Protein AF-0000000066253167 (afdb_homodimer)

Secondary structure (DSSP, 8-state):
-PPP---EEEE--B-GGGSS-B-HHHHHHHHHHHHHHT-SEEEE---EEESTT-SSS-SEEEEEEE-GGGTHHHHHHHHHHHHHHTT-EEEEEE--SEEE-SSGGG-HHHHHHHHHGGGSTTGGGB-B-TTTTTTSEEEEEESSGGGGGG-EEETTEEEETTEEEEPPTT---S-HHHHHTTSSEEEEEGGG---SB-EETTEEEEEEB-TTSHHHHHHHTHHHHHHHHTT--SEEEETTGGGSS-HHHHHHHHHHHH-TT-EEEE-----TT----TTSSSSEE-SHHHHHHHHHHTS-GGGHHHHHHHHHHTT--GGGHHHHHHHHHHHIIIIITHHHHHHHHHHHHHHHT---TTHHHHHHHHHTT--SS---SGGGTTHHHHHHHHHHHH-GGGHHHHHHHHHHHHT-HHHHHHHHHHHHHHHIIIIIIIIHHH--S-GGG-STT--TTS-S--HHHHHHHHHHHHHH-TT-EEES--TT-SB-HHHHHHHHGGGG-HHHHHHHHHHHHHHS--SSHHHHHHHHHHHHHH--TT----HHHHHHHHHHHHHHHHHHTSS--SSS--HHHHHHHHHHHHHHHHSHHHHHHHHHHHHHHHHHHHHHHHHHHHHHHSSSEEEEETTTTS----BSTTGGGS---HHHHHHHHHH--SHHHHHHHHHHHHHHH-HHHHHT--EEEE--BSTTGGGEEEEEETTTEEEEEE--HHHHHHH--TT-EEEEEEEEEEETTT--EEEEEEEHHHHTSS-SEEEEEE---/-PPP---EEEE--B-GGGSS-B-HHHHHHHHHHHHHHT-SEEEE---EEESTT-SSS-SEEEEEEE-GGGTHHHHHHHHHHHHHHTT-EEEEEE--SEEE-SSGGG-HHHHHHHHHGGGSTTGGGB-B-TTTTTTSEEEEEESSGGGGGG-EEETTEEEETTEEEEPPTT---S-HHHHHTTSSEEEEEGGG---SB-EETTEEEEEEB-TTSHHHHHHHTHHHHHHHHTT--SEEEETTGGGSS-HHHHHHHHHHHH-TT-EEEE-----TT----TTSSSSEE-SHHHHHHHHHHTS-GGGHHHHHHHHHHTT--GGGHHHHHHHHHHHIIIIITHHHHHHHHHHHHHHHT---TTHHHHHHHHHTT--SS---SGGGTTHHHHHHHHHHHH-GGGHHHHHHHHHHHHT-HHHHHHHHHHHHHHHIIIIIIIIHHH--S-GGG-STT--TTS-S--HHHHHHHHHHHHHH-TT-EEES--TT-SB-HHHHHHHHGGGG-HHHHHHHHHHHHHHS--SSHHHHHHHHHHHHHH--TT----HHHHHHHHHHHHHHHHHHTSS--SSS--HHHHHHHHHHHHHHHHSHHHHHHHHHHHHHHHHHHHHHHHHHHHHHHSSSEEEEETTTTS----BSTTGGG----HHHHHHHHHH--SHHHHHHHHHHHHHHH-HHHHHT--EEEE--BSTTGGGEEEEEETTTEEEEEE--HHHHHHH--TT-EEEEEEEEEEETTT--EEEEEEEHHHHTSS-SEEEEEE---

InterPro domains:
  IPR006047 Glycosyl hydrolase family 13, catalytic domain [PF00128] (31-243)
  IPR006047 Glycosyl hydrolase family 13, catalytic domain [SM00642] (20-654)
  IPR012767 Maltooligosyl trehalose synthase [TIGR02401] (6-762)
  IPR012767 Maltooligosyl trehalose synthase [cd11336] (7-674)
  IPR013797 Maltooligosyl trehalose synthase, domain 4 [G3DSA:1.10.10.470] (502-600)
  IPR017853 Glycoside hydrolase superfamily [SSF51445] (14-680)

Organism: Mycobacterium tuberculosis (strain CDC 1551 / Oshkosh) (NCBI:txid83331)

Radius of gyration: 35.27 Å; Cα contacts (8 Å, |Δi|>4): 3144; chains: 2; bounding box: 84×98×86 Å

Nearest PDB structures (foldseek):
  6lcv-assembly1_A  TM=9.498E-01  e=4.208E-72  Arthrobacter ramosus
  6lcu-assembly1_A  TM=9.447E-01  e=3.663E-72  Arthrobacter ramosus
  1iv8-assembly1_A  TM=8.849E-01  e=4.637E-50  Sulfolobus acidocaldarius
  3hje-assembly1_A  TM=8.834E-01  e=5.087E-50  Sulfurisphaera tokodaii str. 7
  4e2o-assembly1_A  TM=6.402E-01  e=1.863E-11  Geobacillus thermoleovorans CCB_US3_UF5

pLDDT: mean 96.47, std 3.71, range [43.94, 98.88]

Structure (mmCIF, N/CA/C/O backbone):
data_AF-0000000066253167-model_v1
#
loop_
_entity.id
_entity.type
_entity.pdbx_description
1 polymer 'Putative maltooligosyl trehalose synthase'
#
loop_
_atom_site.group_PDB
_atom_site.id
_atom_site.type_symbol
_atom_site.label_atom_id
_atom_site.label_alt_id
_atom_site.label_comp_id
_atom_site.label_asym_id
_atom_site.label_entity_id
_atom_site.label_seq_id
_atom_site.pdbx_PDB_ins_code
_atom_site.Cartn_x
_atom_site.Cartn_y
_atom_site.Cartn_z
_atom_site.occupancy
_atom_site.B_iso_or_equiv
_atom_site.auth_seq_id
_atom_site.auth_comp_id
_atom_site.auth_asym_id
_atom_site.auth_atom_id
_atom_site.pdbx_PDB_model_num
ATOM 1 N N . MET A 1 1 ? -8.562 6.344 37.656 1 53.38 1 MET A N 1
ATOM 2 C CA . MET A 1 1 ? -8.727 5.699 36.375 1 53.38 1 MET A CA 1
ATOM 3 C C . MET A 1 1 ? -8.836 6.734 35.25 1 53.38 1 MET A C 1
ATOM 5 O O . MET A 1 1 ? -9.398 7.816 35.469 1 53.38 1 MET A O 1
ATOM 9 N N . ALA A 1 2 ? -8.047 6.668 34.219 1 69.88 2 ALA A N 1
ATOM 10 C CA . ALA A 1 2 ? -8.047 7.609 33.094 1 69.88 2 ALA A CA 1
ATOM 11 C C . ALA A 1 2 ? -9.438 7.762 32.5 1 69.88 2 ALA A C 1
ATOM 13 O O . ALA A 1 2 ? -10.195 6.789 32.406 1 69.88 2 ALA A O 1
ATOM 14 N N . PHE A 1 3 ? -9.891 9 32.344 1 84 3 PHE A N 1
ATOM 15 C CA . PHE A 1 3 ? -11.148 9.289 31.688 1 84 3 PHE A CA 1
ATOM 16 C C . PHE A 1 3 ? -11.078 8.93 30.203 1 84 3 PHE A C 1
ATOM 18 O O . PHE A 1 3 ? -10.047 9.125 29.562 1 84 3 PHE A O 1
ATOM 25 N N . PRO A 1 4 ? -12.094 8.25 29.734 1 90.12 4 PRO A N 1
ATOM 26 C CA . PRO A 1 4 ? -12.109 8.039 28.297 1 90.12 4 PRO A CA 1
ATOM 27 C C . PRO A 1 4 ? -12.07 9.344 27.5 1 90.12 4 PRO A C 1
ATOM 29 O O . PRO A 1 4 ? -12.742 10.312 27.859 1 90.12 4 PRO A O 1
ATOM 32 N N . VAL A 1 5 ? -11.289 9.422 26.547 1 97.44 5 VAL A N 1
ATOM 33 C CA . VAL A 1 5 ? -11.188 10.617 25.703 1 97.44 5 VAL A CA 1
ATOM 34 C C . VAL A 1 5 ? -12.336 10.648 24.703 1 97.44 5 VAL A C 1
ATOM 36 O O . VAL A 1 5 ? -12.305 9.953 23.688 1 97.44 5 VAL A O 1
ATOM 39 N N . ILE A 1 6 ? -13.266 11.539 24.906 1 97.88 6 ILE A N 1
ATOM 40 C CA . ILE A 1 6 ? -14.5 11.594 24.125 1 97.88 6 ILE A CA 1
ATOM 41 C C . ILE A 1 6 ? -14.422 12.734 23.109 1 97.88 6 ILE A C 1
ATOM 43 O O . ILE A 1 6 ? -14.961 12.633 22.016 1 97.88 6 ILE A O 1
ATOM 47 N N . SER A 1 7 ? -13.828 13.766 23.469 1 98.44 7 SER A N 1
ATOM 48 C CA . SER A 1 7 ? -13.594 14.953 22.656 1 98.44 7 SER A CA 1
ATOM 49 C C . SER A 1 7 ? -12.461 15.805 23.219 1 98.44 7 SER A C 1
ATOM 51 O O . SER A 1 7 ? -12.094 15.656 24.391 1 98.44 7 SER A O 1
ATOM 53 N N . THR A 1 8 ? -11.883 16.594 22.375 1 98.62 8 THR A N 1
ATOM 54 C CA . THR A 1 8 ? -10.82 17.484 22.844 1 98.62 8 THR A CA 1
ATOM 55 C C . THR A 1 8 ? -11.07 18.922 22.406 1 98.62 8 THR A C 1
ATOM 57 O O . THR A 1 8 ? -11.766 19.156 21.406 1 98.62 8 THR A O 1
ATOM 60 N N . TYR A 1 9 ? -10.68 19.844 23.172 1 98.75 9 TYR A N 1
ATOM 61 C CA . TYR A 1 9 ? -10.586 21.25 22.844 1 98.75 9 TYR A CA 1
ATOM 62 C C . TYR A 1 9 ? -9.141 21.734 22.922 1 98.75 9 TYR A C 1
ATOM 64 O O . TYR A 1 9 ? -8.531 21.719 24 1 98.75 9 TYR A O 1
ATOM 72 N N . ARG A 1 10 ? -8.641 22.172 21.844 1 98.38 10 ARG A N 1
ATOM 73 C CA . ARG A 1 10 ? -7.223 22.469 21.734 1 98.38 10 ARG A CA 1
ATOM 74 C C . ARG A 1 10 ? -6.961 23.953 21.969 1 98.38 10 ARG A C 1
ATOM 76 O O . ARG A 1 10 ? -7.586 24.812 21.328 1 98.38 10 ARG A O 1
ATOM 83 N N . VAL A 1 11 ? -6.078 24.234 22.844 1 97.62 11 VAL A N 1
ATOM 84 C CA . VAL A 1 11 ? -5.676 25.609 23.109 1 97.62 11 VAL A CA 1
ATOM 85 C C . VAL A 1 11 ? -4.184 25.781 22.844 1 97.62 11 VAL A C 1
ATOM 87 O O . VAL A 1 11 ? -3.42 24.812 22.922 1 97.62 11 VAL A O 1
ATOM 90 N N . GLN A 1 12 ? -3.814 26.984 22.438 1 96.06 12 GLN A N 1
ATOM 91 C CA . GLN A 1 12 ? -2.41 27.328 22.266 1 96.06 12 GLN A CA 1
ATOM 92 C C . GLN A 1 12 ? -1.854 28.047 23.5 1 96.06 12 GLN A C 1
ATOM 94 O O . GLN A 1 12 ? -2.189 29.203 23.766 1 96.06 12 GLN A O 1
ATOM 99 N N . MET A 1 13 ? -0.988 27.328 24.156 1 96.44 13 MET A N 1
ATOM 100 C CA . MET A 1 13 ? -0.378 27.859 25.375 1 96.44 13 MET A CA 1
ATOM 101 C C . MET A 1 13 ? 0.737 28.844 25.047 1 96.44 13 MET A C 1
ATOM 103 O O . MET A 1 13 ? 1.515 28.609 24.109 1 96.44 13 MET A O 1
ATOM 107 N N . ARG A 1 14 ? 0.781 29.938 25.781 1 93.06 14 ARG A N 1
ATOM 108 C CA . ARG A 1 14 ? 1.821 30.922 25.547 1 93.06 14 ARG A CA 1
ATOM 109 C C . ARG A 1 14 ? 2.025 31.812 26.766 1 93.06 14 ARG A C 1
ATOM 111 O O . ARG A 1 14 ? 1.071 32.094 27.484 1 93.06 14 ARG A O 1
ATOM 118 N N . GLY A 1 15 ? 3.248 32.156 26.953 1 90.56 15 GLY A N 1
ATOM 119 C CA . GLY A 1 15 ? 3.578 33.031 28.062 1 90.56 15 GLY A CA 1
ATOM 120 C C . GLY A 1 15 ? 3.23 34.5 27.812 1 90.56 15 GLY A C 1
ATOM 121 O O . GLY A 1 15 ? 2.984 34.875 26.656 1 90.56 15 GLY A O 1
ATOM 122 N N . ARG A 1 16 ? 3.215 35.281 28.766 1 84.56 16 ARG A N 1
ATOM 123 C CA . ARG A 1 16 ? 2.814 36.688 28.672 1 84.56 16 ARG A CA 1
ATOM 124 C C . ARG A 1 16 ? 3.891 37.531 27.984 1 84.56 16 ARG A C 1
ATOM 126 O O . ARG A 1 16 ? 3.605 38.594 27.453 1 84.56 16 ARG A O 1
ATOM 133 N N . SER A 1 17 ? 4.988 37 27.938 1 80.19 17 SER A N 1
ATOM 134 C CA . SER A 1 17 ? 6.117 37.75 27.391 1 80.19 17 SER A CA 1
ATOM 135 C C . SER A 1 17 ? 5.934 38.031 25.891 1 80.19 17 SER A C 1
ATOM 137 O O . SER A 1 17 ? 6.574 38.906 25.344 1 80.19 17 SER A O 1
ATOM 139 N N . ASN A 1 18 ? 5.051 37.344 25.266 1 76.56 18 ASN A N 1
ATOM 140 C CA . ASN A 1 18 ? 4.852 37.5 23.828 1 76.56 18 ASN A CA 1
ATOM 141 C C . ASN A 1 18 ? 3.73 38.469 23.516 1 76.56 18 ASN A C 1
ATOM 143 O O . ASN A 1 18 ? 3.309 38.625 22.375 1 76.56 18 ASN A O 1
ATOM 147 N N . GLY A 1 19 ? 3.367 39.219 24.484 1 73.12 19 GLY A N 1
ATOM 148 C CA . GLY A 1 19 ? 2.316 40.219 24.281 1 73.12 19 GLY A CA 1
ATOM 149 C C . GLY A 1 19 ? 0.961 39.75 24.781 1 73.12 19 GLY A C 1
ATOM 150 O O . GLY A 1 19 ? 0.273 40.469 25.5 1 73.12 19 GLY A O 1
ATOM 151 N N . PHE A 1 20 ? 0.583 38.562 24.328 1 83.38 20 PHE A N 1
ATOM 152 C CA . PHE A 1 20 ? -0.647 37.969 24.828 1 83.38 20 PHE A CA 1
ATOM 153 C C . PHE A 1 20 ? -0.377 36.594 25.406 1 83.38 20 PHE A C 1
ATOM 155 O O . PHE A 1 20 ? 0.164 35.719 24.734 1 83.38 20 PHE A O 1
ATOM 162 N N . GLY A 1 21 ? -0.725 36.5 26.656 1 89.31 21 GLY A N 1
ATOM 163 C CA . GLY A 1 21 ? -0.45 35.25 27.328 1 89.31 21 GLY A CA 1
ATOM 164 C C . GLY A 1 21 ? -1.684 34.375 27.5 1 89.31 21 GLY A C 1
ATOM 165 O O . GLY A 1 21 ? -2.791 34.906 27.672 1 89.31 21 GLY A O 1
ATOM 166 N N . PHE A 1 22 ? -1.564 33.062 27.359 1 95.69 22 PHE A N 1
ATOM 167 C CA . PHE A 1 22 ? -2.531 32.031 27.734 1 95.69 22 PHE A CA 1
ATOM 168 C C . PHE A 1 22 ? -1.857 30.906 28.516 1 95.69 22 PHE A C 1
ATOM 170 O O . PHE A 1 22 ? -1.403 29.922 27.938 1 95.69 22 PHE A O 1
ATOM 177 N N . THR A 1 23 ? -1.85 31.031 29.844 1 96.69 23 THR A N 1
ATOM 178 C CA . THR A 1 23 ? -1.108 30.156 30.75 1 96.69 23 THR A CA 1
ATOM 179 C C . THR A 1 23 ? -2.027 29.094 31.344 1 96.69 23 THR A C 1
ATOM 181 O O . THR A 1 23 ? -3.191 28.984 30.969 1 96.69 23 THR A O 1
ATOM 184 N N . PHE A 1 24 ? -1.501 28.312 32.281 1 98.25 24 PHE A N 1
ATOM 185 C CA . PHE A 1 24 ? -2.291 27.297 33 1 98.25 24 PHE A CA 1
ATOM 186 C C . PHE A 1 24 ? -3.432 27.938 33.781 1 98.25 24 PHE A C 1
ATOM 188 O O . PHE A 1 24 ? -4.527 27.375 33.844 1 98.25 24 PHE A O 1
ATOM 195 N N . ALA A 1 25 ? -3.146 29.094 34.312 1 97.38 25 ALA A N 1
ATOM 196 C CA . ALA A 1 25 ? -4.188 29.812 35.031 1 97.38 25 ALA A CA 1
ATOM 197 C C . ALA A 1 25 ? -5.332 30.219 34.125 1 97.38 25 ALA A C 1
ATOM 199 O O . ALA A 1 25 ? -6.5 30.141 34.5 1 97.38 25 ALA A O 1
ATOM 200 N N . ASP A 1 26 ? -4.973 30.719 32.969 1 97.38 26 ASP A N 1
ATOM 201 C CA . ASP A 1 26 ? -5.992 31.078 32 1 97.38 26 ASP A CA 1
ATOM 202 C C . ASP A 1 26 ? -6.801 29.844 31.578 1 97.38 26 ASP A C 1
ATOM 204 O O . ASP A 1 26 ? -8.023 29.922 31.406 1 97.38 26 ASP A O 1
ATOM 208 N N . ALA A 1 27 ? -6.121 28.766 31.359 1 98.44 27 ALA A N 1
ATOM 209 C CA . ALA A 1 27 ? -6.785 27.5 31.016 1 98.44 27 ALA A CA 1
ATOM 210 C C . ALA A 1 27 ? -7.738 27.062 32.125 1 98.44 27 ALA A C 1
ATOM 212 O O . ALA A 1 27 ? -8.828 26.562 31.844 1 98.44 27 ALA A O 1
ATOM 213 N N . GLU A 1 28 ? -7.25 27.172 33.344 1 98.31 28 GLU A N 1
ATOM 214 C CA . GLU A 1 28 ? -8.094 26.844 34.469 1 98.31 28 GLU A CA 1
ATOM 215 C C . GLU A 1 28 ? -9.383 27.656 34.469 1 98.31 28 GLU A C 1
ATOM 217 O O . GLU A 1 28 ? -10.461 27.125 34.719 1 98.31 28 GLU A O 1
ATOM 222 N N . ASN A 1 29 ? -9.227 28.906 34.156 1 97.62 29 ASN A N 1
ATOM 223 C CA . ASN A 1 29 ? -10.367 29.812 34.125 1 97.62 29 ASN A CA 1
ATOM 224 C C . ASN A 1 29 ? -11.32 29.5 32.969 1 97.62 29 ASN A C 1
ATOM 226 O O . ASN A 1 29 ? -12.453 29.984 32.969 1 97.62 29 ASN A O 1
ATOM 230 N N . LEU A 1 30 ? -10.875 28.75 32.062 1 98.12 30 LEU A N 1
ATOM 231 C CA . LEU A 1 30 ? -11.672 28.406 30.906 1 98.12 30 LEU A CA 1
ATOM 232 C C . LEU A 1 30 ? -12.461 27.125 31.141 1 98.12 30 LEU A C 1
ATOM 234 O O . LEU A 1 30 ? -13.398 26.812 30.406 1 98.12 30 LEU A O 1
ATOM 238 N N . LEU A 1 31 ? -12.188 26.359 32.219 1 98.62 31 LEU A N 1
ATOM 239 C CA . LEU A 1 31 ? -12.711 25.016 32.406 1 98.62 31 LEU A CA 1
ATOM 240 C C . LEU A 1 31 ? -14.227 25.031 32.562 1 98.62 31 LEU A C 1
ATOM 242 O O . LEU A 1 31 ? -14.906 24.109 32.094 1 98.62 31 LEU A O 1
ATOM 246 N N . ASP A 1 32 ? -14.742 26 33.25 1 98.19 32 ASP A N 1
ATOM 247 C CA . ASP A 1 32 ? -16.188 26.062 33.406 1 98.19 32 ASP A CA 1
ATOM 248 C C . ASP A 1 32 ? -16.891 26.219 32.062 1 98.19 32 ASP A C 1
ATOM 250 O O . ASP A 1 32 ? -17.875 25.531 31.781 1 98.19 32 ASP A O 1
ATOM 254 N N . TYR A 1 33 ? -16.406 27.109 31.219 1 98.25 33 TYR A N 1
ATOM 255 C CA . TYR A 1 33 ? -16.938 27.312 29.875 1 98.25 33 TYR A CA 1
ATOM 256 C C . TYR A 1 33 ? -16.859 26.016 29.062 1 98.25 33 TYR A C 1
ATOM 258 O O . TYR A 1 33 ? -17.828 25.641 28.391 1 98.25 33 TYR A O 1
ATOM 266 N N . LEU A 1 34 ? -15.695 25.312 29.125 1 98.62 34 LEU A N 1
ATOM 267 C CA . LEU A 1 34 ? -15.492 24.078 28.359 1 98.62 34 LEU A CA 1
ATOM 268 C C . LEU A 1 34 ? -16.391 22.969 28.875 1 98.62 34 LEU A C 1
ATOM 270 O O . LEU A 1 34 ? -16.891 22.156 28.094 1 98.62 34 LEU A O 1
ATOM 274 N N . ASP A 1 35 ? -16.5 22.922 30.172 1 98.19 35 ASP A N 1
ATOM 275 C CA . ASP A 1 35 ? -17.438 21.953 30.766 1 98.19 35 ASP A CA 1
ATOM 276 C C . ASP A 1 35 ? -18.859 22.188 30.266 1 98.19 35 ASP A C 1
ATOM 278 O O . ASP A 1 35 ? -19.547 21.234 29.875 1 98.19 35 ASP A O 1
ATOM 282 N N . ASP A 1 36 ? -19.234 23.5 30.266 1 97.88 36 ASP A N 1
ATOM 283 C CA . ASP A 1 36 ? -20.562 23.859 29.781 1 97.88 36 ASP A CA 1
ATOM 284 C C . ASP A 1 36 ? -20.719 23.5 28.297 1 97.88 36 ASP A C 1
ATOM 286 O O . ASP A 1 36 ? -21.812 23.125 27.859 1 97.88 36 ASP A O 1
ATOM 290 N N . LEU A 1 37 ? -19.719 23.625 27.547 1 98.19 37 LEU A N 1
ATOM 291 C CA . LEU A 1 37 ? -19.703 23.328 26.125 1 98.19 37 LEU A CA 1
ATOM 292 C C . LEU A 1 37 ? -19.828 21.828 25.875 1 98.19 37 LEU A C 1
ATOM 294 O O . LEU A 1 37 ? -20.359 21.406 24.844 1 98.19 37 LEU A O 1
ATOM 298 N N . GLY A 1 38 ? -19.344 21 26.734 1 97.94 38 GLY A N 1
ATOM 299 C CA . GLY A 1 38 ? -19.438 19.547 26.641 1 97.94 38 GLY A CA 1
ATOM 300 C C . GLY A 1 38 ? -18.109 18.891 26.344 1 97.94 38 GLY A C 1
ATOM 301 O O . GLY A 1 38 ? -18.062 17.703 25.984 1 97.94 38 GLY A O 1
ATOM 302 N N . VAL A 1 39 ? -17.031 19.531 26.578 1 98.38 39 VAL A N 1
ATOM 303 C CA . VAL A 1 39 ? -15.695 19.031 26.266 1 98.38 39 VAL A CA 1
ATOM 304 C C . VAL A 1 39 ? -15.258 18.047 27.359 1 98.38 39 VAL A C 1
ATOM 306 O O . VAL A 1 39 ? -15.508 18.266 28.547 1 98.38 39 VAL A O 1
ATOM 309 N N . SER A 1 40 ? -14.664 16.922 26.906 1 98.31 40 SER A N 1
ATOM 310 C CA . SER A 1 40 ? -14.195 15.938 27.875 1 98.31 40 SER A CA 1
ATOM 311 C C . SER A 1 40 ? -12.75 16.188 28.266 1 98.31 40 SER A C 1
ATOM 313 O O . SER A 1 40 ? -12.359 15.961 29.422 1 98.31 40 SER A O 1
ATOM 315 N N . HIS A 1 41 ? -11.969 16.609 27.266 1 98.62 41 HIS A N 1
ATOM 316 C CA . HIS A 1 41 ? -10.539 16.75 27.531 1 98.62 41 HIS A CA 1
ATOM 317 C C . HIS A 1 41 ? -10.008 18.078 26.984 1 98.62 41 HIS A C 1
ATOM 319 O O . HIS A 1 41 ? -10.289 18.438 25.844 1 98.62 41 HIS A O 1
ATOM 325 N N . LEU A 1 42 ? -9.289 18.781 27.812 1 98.69 42 LEU A N 1
ATOM 326 C CA . LEU A 1 42 ? -8.531 19.938 27.359 1 98.69 42 LEU A CA 1
ATOM 327 C C . LEU A 1 42 ? -7.203 19.516 26.734 1 98.69 42 LEU A C 1
ATOM 329 O O . LEU A 1 42 ? -6.414 18.812 27.375 1 98.69 42 LEU A O 1
ATOM 333 N N . TYR A 1 43 ? -7.012 19.875 25.484 1 98.56 43 TYR A N 1
ATOM 334 C CA . TYR A 1 43 ? -5.816 19.547 24.719 1 98.56 43 TYR A CA 1
ATOM 335 C C . TYR A 1 43 ? -4.852 20.719 24.688 1 98.56 43 TYR A C 1
ATOM 337 O O . TYR A 1 43 ? -5.156 21.766 24.094 1 98.56 43 TYR A O 1
ATOM 345 N N . LEU A 1 44 ? -3.697 20.547 25.281 1 98.62 44 LEU A N 1
ATOM 346 C CA . LEU A 1 44 ? -2.713 21.609 25.406 1 98.62 44 LEU A CA 1
ATOM 347 C C . LEU A 1 44 ? -1.628 21.484 24.344 1 98.62 44 LEU A C 1
ATOM 349 O O . LEU A 1 44 ? -1.118 20.391 24.094 1 98.62 44 LEU A O 1
ATOM 353 N N . SER A 1 45 ? -1.326 22.641 23.672 1 97.94 45 SER A N 1
ATOM 354 C CA . SER A 1 45 ? -0.087 22.656 22.906 1 97.94 45 SER A CA 1
ATOM 355 C C . SER A 1 45 ? 1.117 22.344 23.781 1 97.94 45 SER A C 1
ATOM 357 O O . SER A 1 45 ? 0.977 22.172 25 1 97.94 45 SER A O 1
ATOM 359 N N . PRO A 1 46 ? 2.326 22.234 23.234 1 98.06 46 PRO A N 1
ATOM 360 C CA . PRO A 1 46 ? 3.451 21.828 24.078 1 98.06 46 PRO A CA 1
ATOM 361 C C . PRO A 1 46 ? 3.633 22.719 25.297 1 98.06 46 PRO A C 1
ATOM 363 O O . PRO A 1 46 ? 3.494 23.938 25.188 1 98.06 46 PRO A O 1
ATOM 366 N N . ILE A 1 47 ? 3.939 22.094 26.453 1 98.38 47 ILE A N 1
ATOM 367 C CA . ILE A 1 47 ? 3.947 22.844 27.688 1 98.38 47 ILE A CA 1
ATOM 368 C C . ILE A 1 47 ? 5.32 22.734 28.359 1 98.38 47 ILE A C 1
ATOM 370 O O . ILE A 1 47 ? 5.527 23.25 29.453 1 98.38 47 ILE A O 1
ATOM 374 N N . LEU A 1 48 ? 6.207 22.047 27.703 1 98.5 48 LEU A N 1
ATOM 375 C CA . LEU A 1 48 ? 7.578 22.031 28.203 1 98.5 48 LEU A CA 1
ATOM 376 C C . LEU A 1 48 ? 8.266 23.359 27.953 1 98.5 48 LEU A C 1
ATOM 378 O O . LEU A 1 48 ? 7.789 24.172 27.141 1 98.5 48 LEU A O 1
ATOM 382 N N . THR A 1 49 ? 9.375 23.625 28.688 1 97.5 49 THR A N 1
ATOM 383 C CA . THR A 1 49 ? 10.047 24.906 28.562 1 97.5 49 THR A CA 1
ATOM 384 C C . THR A 1 49 ? 10.555 25.125 27.141 1 97.5 49 THR A C 1
ATOM 386 O O . THR A 1 49 ? 11.359 24.328 26.641 1 97.5 49 THR A O 1
ATOM 389 N N . ALA A 1 50 ? 10.047 26.172 26.516 1 97 50 ALA A N 1
ATOM 390 C CA . ALA A 1 50 ? 10.445 26.531 25.156 1 97 50 ALA A CA 1
ATOM 391 C C . ALA A 1 50 ? 11.258 27.828 25.141 1 97 50 ALA A C 1
ATOM 393 O O . ALA A 1 50 ? 11.641 28.328 26.203 1 97 50 ALA A O 1
ATOM 394 N N . VAL A 1 51 ? 11.633 28.234 23.953 1 95.12 51 VAL A N 1
ATOM 395 C CA . VAL A 1 51 ? 12.367 29.484 23.812 1 95.12 51 VAL A CA 1
ATOM 396 C C . VAL A 1 51 ? 11.578 30.625 24.453 1 95.12 51 VAL A C 1
ATOM 398 O O . VAL A 1 51 ? 10.352 30.672 24.344 1 95.12 51 VAL A O 1
ATOM 401 N N . GLY A 1 52 ? 12.328 31.453 25.094 1 90.75 52 GLY A N 1
ATOM 402 C CA . GLY A 1 52 ? 11.664 32.594 25.688 1 90.75 52 GLY A CA 1
ATOM 403 C C . GLY A 1 52 ? 10.828 33.375 24.688 1 90.75 52 GLY A C 1
ATOM 404 O O . GLY A 1 52 ? 11.305 33.719 23.594 1 90.75 52 GLY A O 1
ATOM 405 N N . GLY A 1 53 ? 9.555 33.594 25 1 87.5 53 GLY A N 1
ATOM 406 C CA . GLY A 1 53 ? 8.672 34.344 24.109 1 87.5 53 GLY A CA 1
ATOM 407 C C . GLY A 1 53 ? 8.039 33.469 23.031 1 87.5 53 GLY A C 1
ATOM 408 O O . GLY A 1 53 ? 7.336 34 22.156 1 87.5 53 GLY A O 1
ATOM 409 N N . SER A 1 54 ? 8.328 32.219 23.125 1 91.06 54 SER A N 1
ATOM 410 C CA . SER A 1 54 ? 7.734 31.328 22.125 1 91.06 54 SER A CA 1
ATOM 411 C C . SER A 1 54 ? 6.215 31.469 22.094 1 91.06 54 SER A C 1
ATOM 413 O O . SER A 1 54 ? 5.57 31.531 23.141 1 91.06 54 SER A O 1
ATOM 415 N N . THR A 1 55 ? 5.648 31.5 20.922 1 88.38 55 THR A N 1
ATOM 416 C CA . THR A 1 55 ? 4.207 31.656 20.766 1 88.38 55 THR A CA 1
ATOM 417 C C . THR A 1 55 ? 3.537 30.297 20.594 1 88.38 55 THR A C 1
ATOM 419 O O . THR A 1 55 ? 2.307 30.203 20.562 1 88.38 55 THR A O 1
ATOM 422 N N . HIS A 1 56 ? 4.238 29.25 20.547 1 88.81 56 HIS A N 1
ATOM 423 C CA . HIS A 1 56 ? 3.643 27.984 20.156 1 88.81 56 HIS A CA 1
ATOM 424 C C . HIS A 1 56 ? 4.207 26.828 20.984 1 88.81 56 HIS A C 1
ATOM 426 O O . HIS A 1 56 ? 3.566 25.797 21.125 1 88.81 56 HIS A O 1
ATOM 432 N N . GLY A 1 57 ? 5.359 27 21.516 1 93.38 57 GLY A N 1
ATOM 433 C CA . GLY A 1 57 ? 5.895 26.031 22.453 1 93.38 57 GLY A CA 1
ATOM 434 C C . GLY A 1 57 ? 6.562 24.844 21.766 1 93.38 57 GLY A C 1
ATOM 435 O O . GLY A 1 57 ? 7.094 23.953 22.438 1 93.38 57 GLY A O 1
ATOM 436 N N . TYR A 1 58 ? 6.668 24.719 20.422 1 95.94 58 TYR A N 1
ATOM 437 C CA . TYR A 1 58 ? 7.234 23.578 19.703 1 95.94 58 TYR A CA 1
ATOM 438 C C . TYR A 1 58 ? 8.758 23.656 19.672 1 95.94 58 TYR A C 1
ATOM 440 O O . TYR A 1 58 ? 9.43 22.672 19.344 1 95.94 58 TYR A O 1
ATOM 448 N N . ASP A 1 59 ? 9.336 24.781 20.016 1 97.12 59 ASP A N 1
ATOM 449 C CA . ASP A 1 59 ? 10.781 24.984 20.078 1 97.12 59 ASP A CA 1
ATOM 450 C C . ASP A 1 59 ? 11.289 24.781 21.516 1 97.12 59 ASP A C 1
ATOM 452 O O . ASP A 1 59 ? 11.961 25.656 22.062 1 97.12 59 ASP A O 1
ATOM 456 N N . VAL A 1 60 ? 11.102 23.641 21.984 1 98.25 60 VAL A N 1
ATOM 457 C CA . VAL A 1 60 ? 11.438 23.266 23.344 1 98.25 60 VAL A CA 1
ATOM 458 C C . VAL A 1 60 ? 12.938 23.438 23.578 1 98.25 60 VAL A C 1
ATOM 460 O O . VAL A 1 60 ? 13.75 23.031 22.75 1 98.25 60 VAL A O 1
ATOM 463 N N . THR A 1 61 ? 13.328 24.031 24.719 1 98.19 61 THR A N 1
ATOM 464 C CA . THR A 1 61 ? 14.734 24.219 25.047 1 98.19 61 THR A CA 1
ATOM 465 C C . THR A 1 61 ? 15.125 23.375 26.25 1 98.19 61 THR A C 1
ATOM 467 O O . THR A 1 61 ? 16.297 23.047 26.438 1 98.19 61 THR A O 1
ATOM 470 N N . ASP A 1 62 ? 14.18 23.031 27.078 1 98.06 62 ASP A N 1
ATOM 471 C CA . ASP A 1 62 ? 14.375 22.156 28.234 1 98.06 62 ASP A CA 1
ATOM 472 C C . ASP A 1 62 ? 13.234 21.141 28.359 1 98.06 62 ASP A C 1
ATOM 474 O O . ASP A 1 62 ? 12.195 21.438 28.953 1 98.06 62 ASP A O 1
ATOM 478 N N . PRO A 1 63 ? 13.453 19.953 27.922 1 97.69 63 PRO A N 1
ATOM 479 C CA . PRO A 1 63 ? 12.383 18.953 27.938 1 97.69 63 PRO A CA 1
ATOM 480 C C . PRO A 1 63 ? 12.141 18.359 29.312 1 97.69 63 PRO A C 1
ATOM 482 O O . PRO A 1 63 ? 11.258 17.516 29.484 1 97.69 63 PRO A O 1
ATOM 485 N N . THR A 1 64 ? 12.805 18.812 30.328 1 97.44 64 THR A N 1
ATOM 486 C CA . THR A 1 64 ? 12.719 18.188 31.641 1 97.44 64 THR A CA 1
ATOM 487 C C . THR A 1 64 ? 11.844 19.031 32.562 1 97.44 64 THR A C 1
ATOM 489 O O . THR A 1 64 ? 11.641 18.672 33.719 1 97.44 64 THR A O 1
ATOM 492 N N . THR A 1 65 ? 11.367 20.141 32.062 1 98 65 THR A N 1
ATOM 493 C CA . THR A 1 65 ? 10.57 21 32.938 1 98 65 THR A CA 1
ATOM 494 C C . THR A 1 65 ? 9.312 21.484 32.25 1 98 65 THR A C 1
ATOM 496 O O . THR A 1 65 ? 9.312 21.672 31.016 1 98 65 THR A O 1
ATOM 499 N N . VAL A 1 66 ? 8.289 21.688 33.031 1 98.38 66 VAL A N 1
ATOM 500 C CA . VAL A 1 66 ? 7.113 22.406 32.562 1 98.38 66 VAL A CA 1
ATOM 501 C C . VAL A 1 66 ? 7.402 23.906 32.531 1 98.38 66 VAL A C 1
ATOM 503 O O . VAL A 1 66 ? 7.977 24.453 33.469 1 98.38 66 VAL A O 1
ATOM 506 N N . SER A 1 67 ? 7.07 24.578 31.516 1 97.25 67 SER A N 1
ATOM 507 C CA . SER A 1 67 ? 7.438 25.984 31.297 1 97.25 67 SER A CA 1
ATOM 508 C C . SER A 1 67 ? 7.039 26.844 32.469 1 97.25 67 SER A C 1
ATOM 510 O O . SER A 1 67 ? 5.859 26.922 32.812 1 97.25 67 SER A O 1
ATOM 512 N N . PRO A 1 68 ? 7.977 27.531 33.031 1 95.38 68 PRO A N 1
ATOM 513 C CA . PRO A 1 68 ? 7.637 28.453 34.094 1 95.38 68 PRO A CA 1
ATOM 514 C C . PRO A 1 68 ? 6.73 29.594 33.656 1 95.38 68 PRO A C 1
ATOM 516 O O . PRO A 1 68 ? 5.891 30.078 34.406 1 95.38 68 PRO A O 1
ATOM 519 N N . GLU A 1 69 ? 6.93 29.984 32.406 1 93.56 69 GLU A N 1
ATOM 520 C CA . GLU A 1 69 ? 6.121 31.078 31.875 1 93.56 69 GLU A CA 1
ATOM 521 C C . GLU A 1 69 ? 4.645 30.703 31.844 1 93.56 69 GLU A C 1
ATOM 523 O O . GLU A 1 69 ? 3.775 31.578 31.828 1 93.56 69 GLU A O 1
ATOM 528 N N . LEU A 1 70 ? 4.355 29.422 31.875 1 96.94 70 LEU A N 1
ATOM 529 C CA . LEU A 1 70 ? 2.977 28.953 31.812 1 96.94 70 LEU A CA 1
ATOM 530 C C . LEU A 1 70 ? 2.428 28.688 33.219 1 96.94 70 LEU A C 1
ATOM 532 O O . LEU A 1 70 ? 1.228 28.469 33.375 1 96.94 70 LEU A O 1
ATOM 536 N N . GLY A 1 71 ? 3.246 28.656 34.219 1 96.56 71 GLY A N 1
ATOM 537 C CA . GLY A 1 71 ? 2.854 28.359 35.594 1 96.56 71 GLY A CA 1
ATOM 538 C C . GLY A 1 71 ? 3.59 27.172 36.188 1 96.56 71 GLY A C 1
ATOM 539 O O . GLY A 1 71 ? 3.35 26.797 37.312 1 96.56 71 GLY A O 1
ATOM 540 N N . GLY A 1 72 ? 4.48 26.547 35.406 1 97.56 72 GLY A N 1
ATOM 541 C CA . GLY A 1 72 ? 5.344 25.484 35.906 1 97.56 72 GLY A CA 1
ATOM 542 C C . GLY A 1 72 ? 4.578 24.234 36.281 1 97.56 72 GLY A C 1
ATOM 543 O O . GLY A 1 72 ? 3.395 24.094 35.969 1 97.56 72 GLY A O 1
ATOM 544 N N . SER A 1 73 ? 5.301 23.375 37 1 98.19 73 SER A N 1
ATOM 545 C CA . SER A 1 73 ? 4.746 22.094 37.406 1 98.19 73 SER A CA 1
ATOM 546 C C . SER A 1 73 ? 3.543 22.281 38.344 1 98.19 73 SER A C 1
ATOM 548 O O . SER A 1 73 ? 2.57 21.531 38.25 1 98.19 73 SER A O 1
ATOM 550 N N . ASP A 1 74 ? 3.604 23.234 39.188 1 98.06 74 ASP A N 1
ATOM 551 C CA . ASP A 1 74 ? 2.5 23.516 40.094 1 98.06 74 ASP A CA 1
ATOM 552 C C . ASP A 1 74 ? 1.252 23.953 39.344 1 98.06 74 ASP A C 1
ATOM 554 O O . ASP A 1 74 ? 0.136 23.562 39.688 1 98.06 74 ASP A O 1
ATOM 558 N N . GLY A 1 75 ? 1.546 24.828 38.406 1 98.31 75 GLY A N 1
ATOM 559 C CA . GLY A 1 75 ? 0.428 25.266 37.594 1 98.31 75 GLY A CA 1
ATOM 560 C C . GLY A 1 75 ? -0.254 24.125 36.844 1 98.31 75 GLY A C 1
ATOM 561 O O . GLY A 1 75 ? -1.483 24.078 36.781 1 98.31 75 GLY A O 1
ATOM 562 N N . LEU A 1 76 ? 0.502 23.219 36.281 1 98.75 76 LEU A N 1
ATOM 563 C CA . LEU A 1 76 ? -0.044 22.047 35.594 1 98.75 76 LEU A CA 1
ATOM 564 C C . LEU A 1 76 ? -0.853 21.188 36.562 1 98.75 76 LEU A C 1
ATOM 566 O O . LEU A 1 76 ? -1.94 20.719 36.219 1 98.75 76 LEU A O 1
ATOM 570 N N . ALA A 1 77 ? -0.278 20.938 37.719 1 98.56 77 ALA A N 1
ATOM 571 C CA . ALA A 1 77 ? -0.962 20.125 38.719 1 98.56 77 ALA A CA 1
ATOM 572 C C . ALA A 1 77 ? -2.301 20.75 39.125 1 98.56 77 ALA A C 1
ATOM 574 O O . ALA A 1 77 ? -3.299 20.047 39.281 1 98.56 77 ALA A O 1
ATOM 575 N N . ARG A 1 78 ? -2.287 22.078 39.281 1 98.5 78 ARG A N 1
ATOM 576 C CA . ARG A 1 78 ? -3.516 22.781 39.625 1 98.5 78 ARG A CA 1
ATOM 577 C C . ARG A 1 78 ? -4.555 22.672 38.531 1 98.5 78 ARG A C 1
ATOM 579 O O . ARG A 1 78 ? -5.73 22.422 38.781 1 98.5 78 ARG A O 1
ATOM 586 N N . LEU A 1 79 ? -4.086 22.875 37.344 1 98.75 79 LEU A N 1
ATOM 587 C CA . LEU A 1 79 ? -4.988 22.734 36.219 1 98.75 79 LEU A CA 1
ATOM 588 C C . LEU A 1 79 ? -5.566 21.328 36.125 1 98.75 79 LEU A C 1
ATOM 590 O O . LEU A 1 79 ? -6.766 21.156 35.906 1 98.75 79 LEU A O 1
ATOM 594 N N . SER A 1 80 ? -4.699 20.328 36.25 1 98.56 80 SER A N 1
ATOM 595 C CA . SER A 1 80 ? -5.133 18.938 36.219 1 98.56 80 SER A CA 1
ATOM 596 C C . SER A 1 80 ? -6.176 18.641 37.281 1 98.56 80 SER A C 1
ATOM 598 O O . SER A 1 80 ? -7.203 18.016 37 1 98.56 80 SER A O 1
ATOM 600 N N . ALA A 1 81 ? -5.906 19.094 38.469 1 98.31 81 ALA A N 1
ATOM 601 C CA . ALA A 1 81 ? -6.836 18.875 39.562 1 98.31 81 ALA A CA 1
ATOM 602 C C . ALA A 1 81 ? -8.172 19.547 39.312 1 98.31 81 ALA A C 1
ATOM 604 O O . ALA A 1 81 ? -9.234 18.984 39.562 1 98.31 81 ALA A O 1
ATOM 605 N N . ALA A 1 82 ? -8.07 20.766 38.844 1 98.56 82 ALA A N 1
ATOM 606 C CA . ALA A 1 82 ? -9.281 21.516 38.562 1 98.56 82 ALA A CA 1
ATOM 607 C C . ALA A 1 82 ? -10.094 20.828 37.469 1 98.56 82 ALA A C 1
ATOM 609 O O . ALA A 1 82 ? -11.32 20.766 37.531 1 98.56 82 ALA A O 1
ATOM 610 N N . ALA A 1 83 ? -9.453 20.375 36.438 1 98.44 83 ALA A N 1
ATOM 611 C CA . ALA A 1 83 ? -10.125 19.641 35.375 1 98.44 83 ALA A CA 1
ATOM 612 C C . ALA A 1 83 ? -10.781 18.375 35.875 1 98.44 83 ALA A C 1
ATOM 614 O O . ALA A 1 83 ? -11.945 18.109 35.625 1 98.44 83 ALA A O 1
ATOM 615 N N . ARG A 1 84 ? -10.062 17.625 36.656 1 97.31 84 ARG A N 1
ATOM 616 C CA . ARG A 1 84 ? -10.547 16.359 37.156 1 97.31 84 ARG A CA 1
ATOM 617 C C . ARG A 1 84 ? -11.758 16.562 38.062 1 97.31 84 ARG A C 1
ATOM 619 O O . ARG A 1 84 ? -12.672 15.734 38.094 1 97.31 84 ARG A O 1
ATOM 626 N N . SER A 1 85 ? -11.68 17.609 38.781 1 97 85 SER A N 1
ATOM 627 C CA . SER A 1 85 ? -12.805 17.922 39.656 1 97 85 SER A CA 1
ATOM 628 C C . SER A 1 85 ? -14.086 18.125 38.875 1 97 85 SER A C 1
ATOM 630 O O . SER A 1 85 ? -15.188 18 39.406 1 97 85 SER A O 1
ATOM 632 N N . ARG A 1 86 ? -13.938 18.422 37.625 1 96.06 86 ARG A N 1
ATOM 633 C CA . ARG A 1 86 ? -15.078 18.641 36.75 1 96.06 86 ARG A CA 1
ATOM 634 C C . ARG A 1 86 ? -15.336 17.438 35.875 1 96.06 86 ARG A C 1
ATOM 636 O O . ARG A 1 86 ? -16.141 17.5 34.938 1 96.06 86 ARG A O 1
ATOM 643 N N . GLY A 1 87 ? -14.578 16.391 36.094 1 95.56 87 GLY A N 1
ATOM 644 C CA . GLY A 1 87 ? -14.703 15.203 35.281 1 95.56 87 GLY A CA 1
ATOM 645 C C . GLY A 1 87 ? -14.055 15.359 33.906 1 95.56 87 GLY A C 1
ATOM 646 O O . GLY A 1 87 ? -14.438 14.688 32.938 1 95.56 87 GLY A O 1
ATOM 647 N N . MET A 1 88 ? -13.172 16.266 33.75 1 97.69 88 MET A N 1
ATOM 648 C CA . MET A 1 88 ? -12.43 16.5 32.531 1 97.69 88 MET A CA 1
ATOM 649 C C . MET A 1 88 ? -10.984 16.047 32.656 1 97.69 88 MET A C 1
ATOM 651 O O . MET A 1 88 ? -10.484 15.883 33.781 1 97.69 88 MET A O 1
ATOM 655 N N . GLY A 1 89 ? -10.359 15.703 31.531 1 98.19 89 GLY A N 1
ATOM 656 C CA . GLY A 1 89 ? -8.953 15.328 31.531 1 98.19 89 GLY A CA 1
ATOM 657 C C . GLY A 1 89 ? -8.086 16.234 30.688 1 98.19 89 GLY A C 1
ATOM 658 O O . GLY A 1 89 ? -8.578 17.234 30.141 1 98.19 89 GLY A O 1
ATOM 659 N N . LEU A 1 90 ? -6.793 15.891 30.594 1 98.62 90 LEU A N 1
ATOM 660 C CA . LEU A 1 90 ? -5.836 16.688 29.828 1 98.62 90 LEU A CA 1
ATOM 661 C C . LEU A 1 90 ? -5.145 15.82 28.781 1 98.62 90 LEU A C 1
ATOM 663 O O . LEU A 1 90 ? -4.855 14.648 29.016 1 98.62 90 LEU A O 1
ATOM 667 N N . ILE A 1 91 ? -4.984 16.344 27.625 1 98.62 91 ILE A N 1
ATOM 668 C CA . ILE A 1 91 ? -4.121 15.844 26.562 1 98.62 91 ILE A CA 1
ATOM 669 C C . ILE A 1 91 ? -2.998 16.844 26.281 1 98.62 91 ILE A C 1
ATOM 671 O O . ILE A 1 91 ? -3.215 18.047 26.312 1 98.62 91 ILE A O 1
ATOM 675 N N . VAL A 1 92 ? -1.764 16.344 26.016 1 98.75 92 VAL A N 1
ATOM 676 C CA . VAL A 1 92 ? -0.653 17.266 25.812 1 98.75 92 VAL A CA 1
ATOM 677 C C . VAL A 1 92 ? 0.082 16.906 24.516 1 98.75 92 VAL A C 1
ATOM 679 O O . VAL A 1 92 ? 0.332 15.727 24.25 1 98.75 92 VAL A O 1
ATOM 682 N N . ASP A 1 93 ? 0.41 17.906 23.766 1 98.31 93 ASP A N 1
ATOM 683 C CA . ASP A 1 93 ? 1.292 17.766 22.609 1 98.31 93 ASP A CA 1
ATOM 684 C C . ASP A 1 93 ? 2.744 17.578 23.047 1 98.31 93 ASP A C 1
ATOM 686 O O . ASP A 1 93 ? 3.256 18.375 23.844 1 98.31 93 ASP A O 1
ATOM 690 N N . ILE A 1 94 ? 3.361 16.547 22.531 1 98.56 94 ILE A N 1
ATOM 691 C CA . ILE A 1 94 ? 4.777 16.391 22.844 1 98.56 94 ILE A CA 1
ATOM 692 C C . ILE A 1 94 ? 5.594 16.453 21.547 1 98.56 94 ILE A C 1
ATOM 694 O O . ILE A 1 94 ? 5.09 16.125 20.469 1 98.56 94 ILE A O 1
ATOM 698 N N . VAL A 1 95 ? 6.852 16.891 21.625 1 98.19 95 VAL A N 1
ATOM 699 C CA . VAL A 1 95 ? 7.723 17.125 20.469 1 98.19 95 VAL A CA 1
ATOM 700 C C . VAL A 1 95 ? 9.008 16.312 20.625 1 98.19 95 VAL A C 1
ATOM 702 O O . VAL A 1 95 ? 10.055 16.875 20.969 1 98.19 95 VAL A O 1
ATOM 705 N N . PRO A 1 96 ? 8.977 15.117 20.234 1 98.25 96 PRO A N 1
ATOM 706 C CA . PRO A 1 96 ? 10.164 14.289 20.453 1 98.25 96 PRO A CA 1
ATOM 707 C C . PRO A 1 96 ? 11.242 14.508 19.391 1 98.25 96 PRO A C 1
ATOM 709 O O . PRO A 1 96 ? 12.422 14.227 19.625 1 98.25 96 PRO A O 1
ATOM 712 N N . SER A 1 97 ? 10.953 15.039 18.281 1 97.44 97 SER A N 1
ATOM 713 C CA . SER A 1 97 ? 11.836 14.984 17.125 1 97.44 97 SER A CA 1
ATOM 714 C C . SER A 1 97 ? 12.93 16.047 17.203 1 97.44 97 SER A C 1
ATOM 716 O O . SER A 1 97 ? 14.008 15.875 16.641 1 97.44 97 SER A O 1
ATOM 718 N N . HIS A 1 98 ? 12.633 17.156 17.906 1 98.06 98 HIS A N 1
ATOM 719 C CA . HIS A 1 98 ? 13.578 18.266 17.844 1 98.06 98 HIS A CA 1
ATOM 720 C C . HIS A 1 98 ? 13.453 19.172 19.062 1 98.06 98 HIS A C 1
ATOM 722 O O . HIS A 1 98 ? 12.508 19.047 19.844 1 98.06 98 HIS A O 1
ATOM 728 N N . VAL A 1 99 ? 14.469 20.062 19.219 1 98.31 99 VAL A N 1
ATOM 729 C CA . VAL A 1 99 ? 14.469 21.094 20.25 1 98.31 99 VAL A CA 1
ATOM 730 C C . VAL A 1 99 ? 14.875 22.438 19.641 1 98.31 99 VAL A C 1
ATOM 732 O O . VAL A 1 99 ? 15.398 22.484 18.531 1 98.31 99 VAL A O 1
ATOM 735 N N . GLY A 1 100 ? 14.531 23.5 20.344 1 98 100 GLY A N 1
ATOM 736 C CA . GLY A 1 100 ? 14.906 24.828 19.906 1 98 100 GLY A CA 1
ATOM 737 C C . GLY A 1 100 ? 16.359 25.172 20.203 1 98 100 GLY A C 1
ATOM 738 O O . GLY A 1 100 ? 16.828 24.984 21.328 1 98 100 GLY A O 1
ATOM 739 N N . VAL A 1 101 ? 17.078 25.75 19.156 1 97.25 101 VAL A N 1
ATOM 740 C CA . VAL A 1 101 ? 18.484 26.078 19.328 1 97.25 101 VAL A CA 1
ATOM 741 C C . VAL A 1 101 ? 18.75 27.484 18.797 1 97.25 101 VAL A C 1
ATOM 743 O O . VAL A 1 101 ? 19.891 27.906 18.688 1 97.25 101 VAL A O 1
ATOM 746 N N . GLY A 1 102 ? 17.688 28.203 18.438 1 94.06 102 GLY A N 1
ATOM 747 C CA . GLY A 1 102 ? 17.812 29.562 17.922 1 94.06 102 GLY A CA 1
ATOM 748 C C . GLY A 1 102 ? 18.406 30.531 18.922 1 94.06 102 GLY A C 1
ATOM 749 O O . GLY A 1 102 ? 19.062 31.516 18.531 1 94.06 102 GLY A O 1
ATOM 750 N N . LYS A 1 103 ? 18.094 30.344 20.141 1 95.31 103 LYS A N 1
ATOM 751 C CA . LYS A 1 103 ? 18.734 31 21.266 1 95.31 103 LYS A CA 1
ATOM 752 C C . LYS A 1 103 ? 19.531 30.016 22.109 1 95.31 103 LYS A C 1
ATOM 754 O O . LYS A 1 103 ? 19.094 29.594 23.172 1 95.31 103 LYS A O 1
ATOM 759 N N . PRO A 1 104 ? 20.734 29.812 21.672 1 96.69 104 PRO A N 1
ATOM 760 C CA . PRO A 1 104 ? 21.516 28.703 22.219 1 96.69 104 PRO A CA 1
ATOM 761 C C . PRO A 1 104 ? 21.656 28.781 23.734 1 96.69 104 PRO A C 1
ATOM 763 O O . PRO A 1 104 ? 21.688 27.75 24.406 1 96.69 104 PRO A O 1
ATOM 766 N N . GLU A 1 105 ? 21.703 29.969 24.328 1 96 105 GLU A N 1
ATOM 767 C CA . GLU A 1 105 ? 21.922 30.141 25.766 1 96 105 GLU A CA 1
ATOM 768 C C . GLU A 1 105 ? 20.75 29.609 26.578 1 96 105 GLU A C 1
ATOM 770 O O . GLU A 1 105 ? 20.875 29.375 27.781 1 96 105 GLU A O 1
ATOM 775 N N . GLN A 1 106 ? 19.688 29.391 25.938 1 96.75 106 GLN A N 1
ATOM 776 C CA . GLN A 1 106 ? 18.5 28.938 26.656 1 96.75 106 GLN A CA 1
ATOM 777 C C . GLN A 1 106 ? 18.391 27.422 26.625 1 96.75 106 GLN A C 1
ATOM 779 O O . GLN A 1 106 ? 17.562 26.844 27.344 1 96.75 106 GLN A O 1
ATOM 784 N N . ASN A 1 107 ? 19.156 26.734 25.844 1 98.19 107 ASN A N 1
ATOM 785 C CA . ASN A 1 107 ? 19.188 25.281 25.766 1 98.19 107 ASN A CA 1
ATOM 786 C C . ASN A 1 107 ? 20.469 24.703 26.359 1 98.19 107 ASN A C 1
ATOM 788 O O . ASN A 1 107 ? 21.484 24.625 25.672 1 98.19 107 ASN A O 1
ATOM 792 N N . ALA A 1 108 ? 20.328 24.172 27.531 1 98.12 108 ALA A N 1
ATOM 793 C CA . ALA A 1 108 ? 21.5 23.75 28.281 1 98.12 108 ALA A CA 1
ATOM 794 C C . ALA A 1 108 ? 22.234 22.625 27.562 1 98.12 108 ALA A C 1
ATOM 796 O O . ALA A 1 108 ? 23.469 22.547 27.625 1 98.12 108 ALA A O 1
ATOM 797 N N . TRP A 1 109 ? 21.5 21.688 26.969 1 98.44 109 TRP A N 1
ATOM 798 C CA . TRP A 1 109 ? 22.125 20.578 26.25 1 98.44 109 TRP A CA 1
ATOM 799 C C . TRP A 1 109 ? 22.938 21.078 25.062 1 98.44 109 TRP A C 1
ATOM 801 O O . TRP A 1 109 ? 24.109 20.719 24.891 1 98.44 109 TRP A O 1
ATOM 811 N N . TRP A 1 110 ? 22.344 21.953 24.25 1 98.44 110 TRP A N 1
ATOM 812 C CA . TRP A 1 110 ? 22.969 22.5 23.047 1 98.44 110 TRP A CA 1
ATOM 813 C C . TRP A 1 110 ? 24.141 23.406 23.422 1 98.44 110 TRP A C 1
ATOM 815 O O . TRP A 1 110 ? 25.203 23.359 22.797 1 98.44 110 TRP A O 1
ATOM 825 N N . TRP A 1 111 ? 23.906 24.234 24.453 1 98.44 111 TRP A N 1
ATOM 826 C CA . TRP A 1 111 ? 24.953 25.125 24.953 1 98.44 111 TRP A CA 1
ATOM 827 C C . TRP A 1 111 ? 26.203 24.344 25.359 1 98.44 111 TRP A C 1
ATOM 829 O O . TRP A 1 111 ? 27.312 24.734 25.047 1 98.44 111 TRP A O 1
ATOM 839 N N . ASP A 1 112 ? 25.906 23.281 26.062 1 98.56 112 ASP A N 1
ATOM 840 C CA . ASP A 1 112 ? 27.016 22.422 26.516 1 98.56 112 ASP A CA 1
ATOM 841 C C . ASP A 1 112 ? 27.766 21.828 25.328 1 98.56 112 ASP A C 1
ATOM 843 O O . ASP A 1 112 ? 28.984 21.766 25.344 1 98.56 112 ASP A O 1
ATOM 847 N N . VAL A 1 113 ? 27.094 21.391 24.359 1 98.56 113 VAL A N 1
ATOM 848 C CA . VAL A 1 113 ? 27.703 20.797 23.172 1 98.56 113 VAL A CA 1
ATOM 849 C C . VAL A 1 113 ? 28.531 21.859 22.438 1 98.56 113 VAL A C 1
ATOM 851 O O . VAL A 1 113 ? 29.625 21.562 21.953 1 98.56 113 VAL A O 1
ATOM 854 N N . LEU A 1 114 ? 28 23.094 22.328 1 98.31 114 LEU A N 1
ATOM 855 C CA . LEU A 1 114 ? 28.75 24.156 21.672 1 98.31 114 LEU A CA 1
ATOM 856 C C . LEU A 1 114 ? 30.016 24.484 22.453 1 98.31 114 LEU A C 1
ATOM 858 O O . LEU A 1 114 ? 31.047 24.781 21.844 1 98.31 114 LEU A O 1
ATOM 862 N N . LYS A 1 115 ? 29.953 24.422 23.734 1 98.25 115 LYS A N 1
ATOM 863 C CA . LYS A 1 115 ? 31.062 24.797 24.609 1 98.25 115 LYS A CA 1
ATOM 864 C C . LYS A 1 115 ? 32.156 23.719 24.609 1 98.25 115 LYS A C 1
ATOM 866 O O . LYS A 1 115 ? 33.344 24.047 24.625 1 98.25 115 LYS A O 1
ATOM 871 N N . PHE A 1 116 ? 31.734 22.422 24.531 1 98.12 116 PHE A N 1
ATOM 872 C CA . PHE A 1 116 ? 32.719 21.359 24.797 1 98.12 116 PHE A CA 1
ATOM 873 C C . PHE A 1 116 ? 32.875 20.453 23.594 1 98.12 116 PHE A C 1
ATOM 875 O O . PHE A 1 116 ? 33.719 19.578 23.578 1 98.12 116 PHE A O 1
ATOM 882 N N . GLY A 1 117 ? 32.062 20.656 22.594 1 97.38 117 GLY A N 1
ATOM 883 C CA . GLY A 1 117 ? 32.156 19.844 21.406 1 97.38 117 GLY A CA 1
ATOM 884 C C . GLY A 1 117 ? 31.844 18.375 21.641 1 97.38 117 GLY A C 1
ATOM 885 O O . GLY A 1 117 ? 30.875 18.062 22.312 1 97.38 117 GLY A O 1
ATOM 886 N N . ARG A 1 118 ? 32.562 17.453 21.094 1 96.5 118 ARG A N 1
ATOM 887 C CA . ARG A 1 118 ? 32.344 16.016 21.172 1 96.5 118 ARG A CA 1
ATOM 888 C C . ARG A 1 118 ? 32.531 15.5 22.594 1 96.5 118 ARG A C 1
ATOM 890 O O . ARG A 1 118 ? 32.062 14.414 22.938 1 96.5 118 ARG A O 1
ATOM 897 N N . SER A 1 119 ? 33.188 16.219 23.391 1 96.69 119 SER A N 1
ATOM 898 C CA . SER A 1 119 ? 33.438 15.797 24.766 1 96.69 119 SER A CA 1
ATOM 899 C C . SER A 1 119 ? 32.25 16.094 25.656 1 96.69 119 SER A C 1
ATOM 901 O O . SER A 1 119 ? 32.219 15.672 26.828 1 96.69 119 SER A O 1
ATOM 903 N N . SER A 1 120 ? 31.328 16.828 25.125 1 98 120 SER A N 1
ATOM 904 C CA . SER A 1 120 ? 30.125 17.141 25.875 1 98 120 SER A CA 1
ATOM 905 C C . SER A 1 120 ? 29.375 15.867 26.266 1 98 120 SER A C 1
ATOM 907 O O . SER A 1 120 ? 29.281 14.93 25.469 1 98 120 SER A O 1
ATOM 909 N N . ALA A 1 121 ? 28.781 15.844 27.453 1 97.06 121 ALA A N 1
ATOM 910 C CA . ALA A 1 121 ? 27.922 14.734 27.891 1 97.06 121 ALA A CA 1
ATOM 911 C C . ALA A 1 121 ? 26.688 14.625 27.016 1 97.06 121 ALA A C 1
ATOM 913 O O . ALA A 1 121 ? 26.016 13.586 27 1 97.06 121 ALA A O 1
ATOM 914 N N . TYR A 1 122 ? 26.391 15.672 26.25 1 98.12 122 TYR A N 1
ATOM 915 C CA . TYR A 1 122 ? 25.156 15.711 25.469 1 98.12 122 TYR A CA 1
ATOM 916 C C . TYR A 1 122 ? 25.484 15.625 23.969 1 98.12 122 TYR A C 1
ATOM 918 O O . TYR A 1 122 ? 24.578 15.781 23.141 1 98.12 122 TYR A O 1
ATOM 926 N N . ALA A 1 123 ? 26.656 15.438 23.625 1 97.25 123 ALA A N 1
ATOM 927 C CA . ALA A 1 123 ? 27.062 15.398 22.219 1 97.25 123 ALA A CA 1
ATOM 928 C C . ALA A 1 123 ? 26.25 14.367 21.438 1 97.25 123 ALA A C 1
ATOM 930 O O . ALA A 1 123 ? 25.922 14.586 20.266 1 97.25 123 ALA A O 1
ATOM 931 N N . GLU A 1 124 ? 25.828 13.312 22.141 1 96.75 124 GLU A N 1
ATOM 932 C CA . GLU A 1 124 ? 25.125 12.219 21.469 1 96.75 124 GLU A CA 1
ATOM 933 C C . GLU A 1 124 ? 23.609 12.43 21.5 1 96.75 124 GLU A C 1
ATOM 935 O O . GLU A 1 124 ? 22.859 11.648 20.906 1 96.75 124 GLU A O 1
ATOM 940 N N . PHE A 1 125 ? 23.203 13.477 22.141 1 98.31 125 PHE A N 1
ATOM 941 C CA . PHE A 1 125 ? 21.766 13.766 22.172 1 98.31 125 PHE A CA 1
ATOM 942 C C . PHE A 1 125 ? 21.297 14.273 20.812 1 98.31 125 PHE A C 1
ATOM 944 O O . PHE A 1 125 ? 20.141 14.047 20.422 1 98.31 125 PHE A O 1
ATOM 951 N N . PHE A 1 126 ? 22.25 14.945 20.156 1 98.19 126 PHE A N 1
ATOM 952 C CA . PHE A 1 126 ? 21.891 15.617 18.922 1 98.19 126 PHE A CA 1
ATOM 953 C C . PHE A 1 126 ? 22.453 14.859 17.719 1 98.19 126 PHE A C 1
ATOM 955 O O . PHE A 1 126 ? 23.406 14.094 17.844 1 98.19 126 PHE A O 1
ATOM 962 N N . ASP A 1 127 ? 21.766 15.023 16.656 1 97.19 127 ASP A N 1
ATOM 963 C CA . ASP A 1 127 ? 22.203 14.445 15.391 1 97.19 127 ASP A CA 1
ATOM 964 C C . ASP A 1 127 ? 23.125 15.398 14.641 1 97.19 127 ASP A C 1
ATOM 966 O O . ASP A 1 127 ? 22.703 16.109 13.727 1 97.19 127 ASP A O 1
ATOM 970 N N . ILE A 1 128 ? 24.391 15.344 14.945 1 97.25 128 ILE A N 1
ATOM 971 C CA . ILE A 1 128 ? 25.375 16.297 14.461 1 97.25 128 ILE A CA 1
ATOM 972 C C . ILE A 1 128 ? 26.25 15.648 13.391 1 97.25 128 ILE A C 1
ATOM 974 O O . ILE A 1 128 ? 26.641 14.484 13.516 1 97.25 128 ILE A O 1
ATOM 978 N N . ASP A 1 129 ? 26.531 16.328 12.32 1 96.44 129 ASP A N 1
ATOM 979 C CA . ASP A 1 129 ? 27.469 15.922 11.281 1 96.44 129 ASP A CA 1
ATOM 980 C C . ASP A 1 129 ? 28.875 16.406 11.602 1 96.44 129 ASP A C 1
ATOM 982 O O . ASP A 1 129 ? 29.328 17.406 11.047 1 96.44 129 ASP A O 1
ATOM 986 N N . TRP A 1 130 ? 29.594 15.672 12.336 1 95.06 130 TRP A N 1
ATOM 987 C CA . TRP A 1 130 ? 30.938 16.062 12.789 1 95.06 130 TRP A CA 1
ATOM 988 C C . TRP A 1 130 ? 31.922 16.047 11.633 1 95.06 130 TRP A C 1
ATOM 990 O O . TRP A 1 130 ? 32.969 16.734 11.68 1 95.06 130 TRP A O 1
ATOM 1000 N N . GLU A 1 131 ? 31.609 15.352 10.609 1 92.75 131 GLU A N 1
ATOM 1001 C CA . GLU A 1 131 ? 32.5 15.234 9.469 1 92.75 131 GLU A CA 1
ATOM 1002 C C . GLU A 1 131 ? 32.469 16.484 8.594 1 92.75 131 GLU A C 1
ATOM 1004 O O . GLU A 1 131 ? 33.5 16.906 8.055 1 92.75 131 GLU A O 1
ATOM 1009 N N . LEU A 1 132 ? 31.375 17.031 8.461 1 93.06 132 LEU A N 1
ATOM 1010 C CA . LEU A 1 132 ? 31.188 18.219 7.621 1 93.06 132 LEU A CA 1
ATOM 1011 C C . LEU A 1 132 ? 32.125 19.344 8.062 1 93.06 132 LEU A C 1
ATOM 1013 O O . LEU A 1 132 ? 32.656 20.062 7.223 1 93.06 132 LEU A O 1
ATOM 1017 N N . GLY A 1 133 ? 32.312 19.547 9.336 1 91.38 133 GLY A N 1
ATOM 1018 C CA . GLY A 1 133 ? 33.062 20.672 9.875 1 91.38 133 GLY A CA 1
ATOM 1019 C C . GLY A 1 133 ? 34.438 20.281 10.422 1 91.38 133 GLY A C 1
ATOM 1020 O O . GLY A 1 133 ? 35 21.016 11.242 1 91.38 133 GLY A O 1
ATOM 1021 N N . ASP A 1 134 ? 34.906 19.062 10.055 1 92.25 134 ASP A N 1
ATOM 1022 C CA . ASP A 1 134 ? 36.188 18.578 10.539 1 92.25 134 ASP A CA 1
ATOM 1023 C C . ASP A 1 134 ? 36.25 18.641 12.062 1 92.25 134 ASP A C 1
ATOM 1025 O O . ASP A 1 134 ? 37.188 19.219 12.625 1 92.25 134 ASP A O 1
ATOM 1029 N N . GLY A 1 135 ? 35.219 18.188 12.625 1 93.81 135 GLY A N 1
ATOM 1030 C CA . GLY A 1 135 ? 35.156 18.078 14.078 1 93.81 135 GLY A CA 1
ATOM 1031 C C . GLY A 1 135 ? 34.438 19.25 14.727 1 93.81 135 GLY A C 1
ATOM 1032 O O . GLY A 1 135 ? 34.188 19.219 15.938 1 93.81 135 GLY A O 1
ATOM 1033 N N . ARG A 1 136 ? 34.156 20.281 14.016 1 96.25 136 ARG A N 1
ATOM 1034 C CA . ARG A 1 136 ? 33.406 21.422 14.508 1 96.25 136 ARG A CA 1
ATOM 1035 C C . ARG A 1 136 ? 31.953 21.391 14 1 96.25 136 ARG A C 1
ATOM 1037 O O . ARG A 1 136 ? 31.688 20.875 12.914 1 96.25 136 ARG A O 1
ATOM 1044 N N . ILE A 1 137 ? 31.078 21.938 14.781 1 97.81 137 ILE A N 1
ATOM 1045 C CA . ILE A 1 137 ? 29.672 22 14.375 1 97.81 137 ILE A CA 1
ATOM 1046 C C . ILE A 1 137 ? 29.469 23.203 13.453 1 97.81 137 ILE A C 1
ATOM 1048 O O . ILE A 1 137 ? 29.719 24.344 13.844 1 97.81 137 ILE A O 1
ATOM 1052 N N . ILE A 1 138 ? 29 22.984 12.234 1 97.44 138 ILE A N 1
ATOM 1053 C CA . ILE A 1 138 ? 28.75 24.078 11.297 1 97.44 138 ILE A CA 1
ATOM 1054 C C . ILE A 1 138 ? 27.406 24.719 11.609 1 97.44 138 ILE A C 1
ATOM 1056 O O . ILE A 1 138 ? 26.359 24.062 11.547 1 97.44 138 ILE A O 1
ATOM 1060 N N . LEU A 1 139 ? 27.359 26.016 11.938 1 97.5 139 LEU A N 1
ATOM 1061 C CA . LEU A 1 139 ? 26.172 26.766 12.289 1 97.5 139 LEU A CA 1
ATOM 1062 C C . LEU A 1 139 ? 25.875 27.844 11.25 1 97.5 139 LEU A C 1
ATOM 1064 O O . LEU A 1 139 ? 26.625 28.828 11.148 1 97.5 139 LEU A O 1
ATOM 1068 N N . PRO A 1 140 ? 24.828 27.688 10.523 1 95.62 140 PRO A N 1
ATOM 1069 C CA . PRO A 1 140 ? 24.5 28.703 9.516 1 95.62 140 PRO A CA 1
ATOM 1070 C C . PRO A 1 140 ? 23.75 29.906 10.094 1 95.62 140 PRO A C 1
ATOM 1072 O O . PRO A 1 140 ? 22.609 30.156 9.719 1 95.62 140 PRO A O 1
ATOM 1075 N N . LEU A 1 141 ? 24.453 30.766 10.852 1 95.19 141 LEU A N 1
ATOM 1076 C CA . LEU A 1 141 ? 23.797 31.828 11.609 1 95.19 141 LEU A CA 1
ATOM 1077 C C . LEU A 1 141 ? 24.203 33.219 11.078 1 95.19 141 LEU A C 1
ATOM 1079 O O . LEU A 1 141 ? 23.594 34.219 11.453 1 95.19 141 LEU A O 1
ATOM 1083 N N . LEU A 1 142 ? 25.219 33.219 10.125 1 95 142 LEU A N 1
ATOM 1084 C CA . LEU A 1 142 ? 25.703 34.5 9.609 1 95 142 LEU A CA 1
ATOM 1085 C C . LEU A 1 142 ? 24.906 34.906 8.375 1 95 142 LEU A C 1
ATOM 1087 O O . LEU A 1 142 ? 24.453 34.062 7.613 1 95 142 LEU A O 1
ATOM 1091 N N . GLY A 1 143 ? 24.688 36.188 8.25 1 91.25 143 GLY A N 1
ATOM 1092 C CA . GLY A 1 143 ? 24.203 36.688 6.977 1 91.25 143 GLY A CA 1
ATOM 1093 C C . GLY A 1 143 ? 25.156 36.438 5.828 1 91.25 143 GLY A C 1
ATOM 1094 O O . GLY A 1 143 ? 24.75 36 4.75 1 91.25 143 GLY A O 1
ATOM 1095 N N . SER A 1 144 ? 26.359 36.844 6.09 1 92.81 144 SER A N 1
ATOM 1096 C CA . SER A 1 144 ? 27.469 36.562 5.191 1 92.81 144 SER A CA 1
ATOM 1097 C C . SER A 1 144 ? 28.703 36.094 5.965 1 92.81 144 SER A C 1
ATOM 1099 O O . SER A 1 144 ? 28.828 36.375 7.16 1 92.81 144 SER A O 1
ATOM 1101 N N . ASP A 1 145 ? 29.578 35.469 5.297 1 93.25 145 ASP A N 1
ATOM 1102 C CA . ASP A 1 145 ? 30.781 34.969 5.953 1 93.25 145 ASP A CA 1
ATOM 1103 C C . ASP A 1 145 ? 31.625 36.125 6.512 1 93.25 145 ASP A C 1
ATOM 1105 O O . ASP A 1 145 ? 32.312 35.938 7.512 1 93.25 145 ASP A O 1
ATOM 1109 N N . SER A 1 146 ? 31.562 37.281 5.957 1 94.19 146 SER A N 1
ATOM 1110 C CA . SER A 1 146 ? 32.344 38.406 6.363 1 94.19 146 SER A CA 1
ATOM 1111 C C . SER A 1 146 ? 31.938 38.938 7.734 1 94.19 146 SER A C 1
ATOM 1113 O O . SER A 1 146 ? 32.656 39.656 8.383 1 94.19 146 SER A O 1
ATOM 1115 N N . ASP A 1 147 ? 30.781 38.469 8.211 1 96.06 147 ASP A N 1
ATOM 1116 C CA . ASP A 1 147 ? 30.25 38.938 9.5 1 96.06 147 ASP A CA 1
ATOM 1117 C C . ASP A 1 147 ? 31.109 38.438 10.656 1 96.06 147 ASP A C 1
ATOM 1119 O O . ASP A 1 147 ? 31 38.938 11.773 1 96.06 147 ASP A O 1
ATOM 1123 N N . VAL A 1 148 ? 31.922 37.469 10.398 1 95.69 148 VAL A N 1
ATOM 1124 C CA . VAL A 1 148 ? 32.844 36.938 11.414 1 95.69 148 VAL A CA 1
ATOM 1125 C C . VAL A 1 148 ? 33.719 38.062 11.961 1 95.69 148 VAL A C 1
ATOM 1127 O O . VAL A 1 148 ? 34.062 38.062 13.141 1 95.69 148 VAL A O 1
ATOM 1130 N N . ALA A 1 149 ? 34.031 39.031 11.125 1 95.62 149 ALA A N 1
ATOM 1131 C CA . ALA A 1 149 ? 34.906 40.156 11.5 1 95.62 149 ALA A CA 1
ATOM 1132 C C . ALA A 1 149 ? 34.281 41 12.602 1 95.62 149 ALA A C 1
ATOM 1134 O O . ALA A 1 149 ? 34.969 41.719 13.32 1 95.62 149 ALA A O 1
ATOM 1135 N N . ASN A 1 150 ? 32.969 40.906 12.727 1 96.38 150 ASN A N 1
ATOM 1136 C CA . ASN A 1 150 ? 32.25 41.75 13.672 1 96.38 150 ASN A CA 1
ATOM 1137 C C . ASN A 1 150 ? 32 41.031 15 1 96.38 150 ASN A C 1
ATOM 1139 O O . ASN A 1 150 ? 31.359 41.562 15.898 1 96.38 150 ASN A O 1
ATOM 1143 N N . LEU A 1 151 ? 32.562 39.812 15.133 1 97.06 151 LEU A N 1
ATOM 1144 C CA . LEU A 1 151 ? 32.438 39.094 16.375 1 97.06 151 LEU A CA 1
ATOM 1145 C C . LEU A 1 151 ? 33.219 39.781 17.5 1 97.06 151 LEU A C 1
ATOM 1147 O O . LEU A 1 151 ? 34.312 40.281 17.266 1 97.06 151 LEU A O 1
ATOM 1151 N N . ARG A 1 152 ? 32.625 39.719 18.719 1 96.56 152 ARG A N 1
ATOM 1152 C CA . ARG A 1 152 ? 33.25 40.312 19.891 1 96.56 152 ARG A CA 1
ATOM 1153 C C . ARG A 1 152 ? 33.281 39.312 21.047 1 96.56 152 ARG A C 1
ATOM 1155 O O . ARG A 1 152 ? 32.344 38.594 21.266 1 96.56 152 ARG A O 1
ATOM 1162 N N . VAL A 1 153 ? 34.406 39.312 21.734 1 96.69 153 VAL A N 1
ATOM 1163 C CA . VAL A 1 153 ? 34.531 38.5 22.938 1 96.69 153 VAL A CA 1
ATOM 1164 C C . VAL A 1 153 ? 33.969 39.281 24.141 1 96.69 153 VAL A C 1
ATOM 1166 O O . VAL A 1 153 ? 34.344 40.406 24.391 1 96.69 153 VAL A O 1
ATOM 1169 N N . ASP A 1 154 ? 33.062 38.75 24.797 1 95.88 154 ASP A N 1
ATOM 1170 C CA . ASP A 1 154 ? 32.438 39.281 26.016 1 95.88 154 ASP A CA 1
ATOM 1171 C C . ASP A 1 154 ? 32.5 38.25 27.156 1 95.88 154 ASP A C 1
ATOM 1173 O O . ASP A 1 154 ? 31.547 37.531 27.391 1 95.88 154 ASP A O 1
ATOM 1177 N N . GLY A 1 155 ? 33.656 38.281 27.828 1 93.56 155 GLY A N 1
ATOM 1178 C CA . GLY A 1 155 ? 33.844 37.25 28.859 1 93.56 155 GLY A CA 1
ATOM 1179 C C . GLY A 1 155 ? 33.969 35.844 28.281 1 93.56 155 GLY A C 1
ATOM 1180 O O . GLY A 1 155 ? 34.844 35.594 27.469 1 93.56 155 GLY A O 1
ATOM 1181 N N . ASP A 1 156 ? 33.031 35.094 28.703 1 95.12 156 ASP A N 1
ATOM 1182 C CA . ASP A 1 156 ? 33.031 33.719 28.25 1 95.12 156 ASP A CA 1
ATOM 1183 C C . ASP A 1 156 ? 32.031 33.531 27.094 1 95.12 156 ASP A C 1
ATOM 1185 O O . ASP A 1 156 ? 31.609 32.406 26.828 1 95.12 156 ASP A O 1
ATOM 1189 N N . LEU A 1 157 ? 31.719 34.656 26.438 1 97.44 157 LEU A N 1
ATOM 1190 C CA . LEU A 1 157 ? 30.781 34.594 25.328 1 97.44 157 LEU A CA 1
ATOM 1191 C C . LEU A 1 157 ? 31.391 35.188 24.062 1 97.44 157 LEU A C 1
ATOM 1193 O O . LEU A 1 157 ? 32.25 36.062 24.141 1 97.44 157 LEU A O 1
ATOM 1197 N N . LEU A 1 158 ? 31.047 34.625 23.016 1 96.94 158 LEU A N 1
ATOM 1198 C CA . LEU A 1 158 ? 31.25 35.219 21.688 1 96.94 158 LEU A CA 1
ATOM 1199 C C . LEU A 1 158 ? 29.938 35.812 21.172 1 96.94 158 LEU A C 1
ATOM 1201 O O . LEU A 1 158 ? 28.938 35.094 21.047 1 96.94 158 LEU A O 1
ATOM 1205 N N . ARG A 1 159 ? 29.938 37.094 20.828 1 96.5 159 ARG A N 1
ATOM 1206 C CA . ARG A 1 159 ? 28.688 37.781 20.516 1 96.5 159 ARG A CA 1
ATOM 1207 C C . ARG A 1 159 ? 28.719 38.344 19.109 1 96.5 159 ARG A C 1
ATOM 1209 O O . ARG A 1 159 ? 29.766 38.781 18.625 1 96.5 159 ARG A O 1
ATOM 1216 N N . LEU A 1 160 ? 27.734 38.375 18.469 1 95.69 160 LEU A N 1
ATOM 1217 C CA . LEU A 1 160 ? 27.422 39.062 17.234 1 95.69 160 LEU A CA 1
ATOM 1218 C C . LEU A 1 160 ? 26.016 39.656 17.266 1 95.69 160 LEU A C 1
ATOM 1220 O O . LEU A 1 160 ? 25.031 38.906 17.078 1 95.69 160 LEU A O 1
ATOM 1224 N N . GLY A 1 161 ? 25.875 40.938 17.5 1 91.62 161 GLY A N 1
ATOM 1225 C CA . GLY A 1 161 ? 24.562 41.469 17.797 1 91.62 161 GLY A CA 1
ATOM 1226 C C . GLY A 1 161 ? 23.891 40.844 19 1 91.62 161 GLY A C 1
ATOM 1227 O O . GLY A 1 161 ? 24.469 40.812 20.094 1 91.62 161 GLY A O 1
ATOM 1228 N N . ASP A 1 162 ? 22.797 40.25 18.734 1 89.62 162 ASP A N 1
ATOM 1229 C CA . ASP A 1 162 ? 22.047 39.594 19.812 1 89.62 162 ASP A CA 1
ATOM 1230 C C . ASP A 1 162 ? 22.453 38.156 20 1 89.62 162 ASP A C 1
ATOM 1232 O O . ASP A 1 162 ? 22.094 37.5 20.984 1 89.62 162 ASP A O 1
ATOM 1236 N N . LEU A 1 163 ? 23.172 37.688 19.094 1 93.88 163 LEU A N 1
ATOM 1237 C CA . LEU A 1 163 ? 23.609 36.312 19.156 1 93.88 163 LEU A CA 1
ATOM 1238 C C . LEU A 1 163 ? 24.703 36.125 20.203 1 93.88 163 LEU A C 1
ATOM 1240 O O . LEU A 1 163 ? 25.609 36.969 20.312 1 93.88 163 LEU A O 1
ATOM 1244 N N . ALA A 1 164 ? 24.516 35.156 21.016 1 96.38 164 ALA A N 1
ATOM 1245 C CA . ALA A 1 164 ? 25.516 34.812 22.031 1 96.38 164 ALA A CA 1
ATOM 1246 C C . ALA A 1 164 ? 25.859 33.312 21.938 1 96.38 164 ALA A C 1
ATOM 1248 O O . ALA A 1 164 ? 24.984 32.469 21.891 1 96.38 164 ALA A O 1
ATOM 1249 N N . LEU A 1 165 ? 27.109 33.031 21.906 1 97.94 165 LEU A N 1
ATOM 1250 C CA . LEU A 1 165 ? 27.625 31.656 21.875 1 97.94 165 LEU A CA 1
ATOM 1251 C C . LEU A 1 165 ? 28.703 31.453 22.922 1 97.94 165 LEU A C 1
ATOM 1253 O O . LEU A 1 165 ? 29.391 32.406 23.297 1 97.94 165 LEU A O 1
ATOM 1257 N N . PRO A 1 166 ? 28.812 30.281 23.391 1 98.06 166 PRO A N 1
ATOM 1258 C CA . PRO A 1 166 ? 29.812 30.062 24.438 1 98.06 166 PRO A CA 1
ATOM 1259 C C . PRO A 1 166 ? 31.25 30.031 23.891 1 98.06 166 PRO A C 1
ATOM 1261 O O . PRO A 1 166 ? 31.453 29.672 22.719 1 98.06 166 PRO A O 1
ATOM 1264 N N . VAL A 1 167 ? 32.188 30.375 24.703 1 97.94 167 VAL A N 1
ATOM 1265 C CA . VAL A 1 167 ? 33.625 30.234 24.422 1 97.94 167 VAL A CA 1
ATOM 1266 C C . VAL A 1 167 ? 34.188 29.016 25.156 1 97.94 167 VAL A C 1
ATOM 1268 O O . VAL A 1 167 ? 33.938 28.844 26.359 1 97.94 167 VAL A O 1
ATOM 1271 N N . ALA A 1 168 ? 34.812 28.203 24.469 1 97.62 168 ALA A N 1
ATOM 1272 C CA . ALA A 1 168 ? 35.406 27 25.062 1 97.62 168 ALA A CA 1
ATOM 1273 C C . ALA A 1 168 ? 36.438 27.375 26.125 1 97.62 168 ALA A C 1
ATOM 1275 O O . ALA A 1 168 ? 37.188 28.359 25.969 1 97.62 168 ALA A O 1
ATOM 1276 N N . PRO A 1 169 ? 36.531 26.516 27.156 1 96.12 169 PRO A N 1
ATOM 1277 C CA . PRO A 1 169 ? 37.5 26.828 28.203 1 96.12 169 PRO A CA 1
ATOM 1278 C C . PRO A 1 169 ? 38.938 26.953 27.672 1 96.12 169 PRO A C 1
ATOM 1280 O O . PRO A 1 169 ? 39.375 26.094 26.906 1 96.12 169 PRO A O 1
ATOM 1283 N N . GLY A 1 170 ? 39.625 27.984 28.016 1 94.81 170 GLY A N 1
ATOM 1284 C CA . GLY A 1 170 ? 41.031 28.188 27.672 1 94.81 170 GLY A CA 1
ATOM 1285 C C . GLY A 1 170 ? 41.219 28.766 26.297 1 94.81 170 GLY A C 1
ATOM 1286 O O . GLY A 1 170 ? 42.344 28.906 25.828 1 94.81 170 GLY A O 1
ATOM 1287 N N . SER A 1 171 ? 40.125 29.266 25.688 1 96.25 171 SER A N 1
ATOM 1288 C CA . SER A 1 171 ? 40.281 29.703 24.312 1 96.25 171 SER A CA 1
ATOM 1289 C C . SER A 1 171 ? 39.812 31.156 24.141 1 96.25 171 SER A C 1
ATOM 1291 O O . SER A 1 171 ? 39.625 31.625 23.016 1 96.25 171 SER A O 1
ATOM 1293 N N . GLY A 1 172 ? 39.656 31.891 25.156 1 94.81 172 GLY A N 1
ATOM 1294 C CA . GLY A 1 172 ? 38.938 33.156 25.109 1 94.81 172 GLY A CA 1
ATOM 1295 C C . GLY A 1 172 ? 39.844 34.344 24.828 1 94.81 172 GLY A C 1
ATOM 1296 O O . GLY A 1 172 ? 39.375 35.469 24.719 1 94.81 172 GLY A O 1
ATOM 1297 N N . ASP A 1 173 ? 41.188 34.125 24.578 1 94.69 173 ASP A N 1
ATOM 1298 C CA . ASP A 1 173 ? 42.094 35.25 24.422 1 94.69 173 ASP A CA 1
ATOM 1299 C C . ASP A 1 173 ? 42.219 35.656 22.953 1 94.69 173 ASP A C 1
ATOM 1301 O O . ASP A 1 173 ? 42.344 34.812 22.062 1 94.69 173 ASP A O 1
ATOM 1305 N N . GLY A 1 174 ? 42.156 36.938 22.797 1 94.75 174 GLY A N 1
ATOM 1306 C CA . GLY A 1 174 ? 42.375 37.469 21.453 1 94.75 174 GLY A CA 1
ATOM 1307 C C . GLY A 1 174 ? 41.156 38.156 20.875 1 94.75 174 GLY A C 1
ATOM 1308 O O . GLY A 1 174 ? 40.219 38.5 21.609 1 94.75 174 GLY A O 1
ATOM 1309 N N . THR A 1 175 ? 41.156 38.406 19.516 1 95.88 175 THR A N 1
ATOM 1310 C CA . THR A 1 175 ? 40.094 39.062 18.797 1 95.88 175 THR A CA 1
ATOM 1311 C C . THR A 1 175 ? 38.938 38.094 18.547 1 95.88 175 THR A C 1
ATOM 1313 O O . THR A 1 175 ? 39.125 36.875 18.609 1 95.88 175 THR A O 1
ATOM 1316 N N . GLY A 1 176 ? 37.781 38.688 18.344 1 96.44 176 GLY A N 1
ATOM 1317 C CA . GLY A 1 176 ? 36.594 37.875 18.062 1 96.44 176 GLY A CA 1
ATOM 1318 C C . GLY A 1 176 ? 36.844 36.781 17.047 1 96.44 176 GLY A C 1
ATOM 1319 O O . GLY A 1 176 ? 36.625 35.625 17.328 1 96.44 176 GLY A O 1
ATOM 1320 N N . PRO A 1 177 ? 37.344 37.188 15.852 1 97.31 177 PRO A N 1
ATOM 1321 C CA . PRO A 1 177 ? 37.625 36.188 14.812 1 97.31 177 PRO A CA 1
ATOM 1322 C C . PRO A 1 177 ? 38.656 35.125 15.25 1 97.31 177 PRO A C 1
ATOM 1324 O O . PRO A 1 177 ? 38.469 33.938 14.938 1 97.31 177 PRO A O 1
ATOM 1327 N N . ALA A 1 178 ? 39.656 35.531 16 1 96.75 178 ALA A N 1
ATOM 1328 C CA . ALA A 1 178 ? 40.656 34.594 16.453 1 96.75 178 ALA A CA 1
ATOM 1329 C C . ALA A 1 178 ? 40.062 33.594 17.453 1 96.75 178 ALA A C 1
ATOM 1331 O O . ALA A 1 178 ? 40.406 32.406 17.422 1 96.75 178 ALA A O 1
ATOM 1332 N N . VAL A 1 179 ? 39.312 34.125 18.375 1 97.56 179 VAL A N 1
ATOM 1333 C CA . VAL A 1 179 ? 38.656 33.25 19.344 1 97.56 179 VAL A CA 1
ATOM 1334 C C . VAL A 1 179 ? 37.719 32.312 18.609 1 97.56 179 VAL A C 1
ATOM 1336 O O . VAL A 1 179 ? 37.656 31.125 18.922 1 97.56 179 VAL A O 1
ATOM 1339 N N . HIS A 1 180 ? 36.938 32.812 17.656 1 97.5 180 HIS A N 1
ATOM 1340 C CA . HIS A 1 180 ? 36.031 32 16.859 1 97.5 180 HIS A CA 1
ATOM 1341 C C . HIS A 1 180 ? 36.75 30.812 16.234 1 97.5 180 HIS A C 1
ATOM 1343 O O . HIS A 1 180 ? 36.219 29.703 16.219 1 97.5 180 HIS A O 1
ATOM 1349 N N . ASP A 1 181 ? 37.906 30.938 15.773 1 96.38 181 ASP A N 1
ATOM 1350 C CA . ASP A 1 181 ? 38.656 29.906 15.07 1 96.38 181 ASP A CA 1
ATOM 1351 C C . ASP A 1 181 ? 39.031 28.75 16 1 96.38 181 ASP A C 1
ATOM 1353 O O . ASP A 1 181 ? 39.406 27.672 15.539 1 96.38 181 ASP A O 1
ATOM 1357 N N . ARG A 1 182 ? 38.906 29.016 17.266 1 96.88 182 ARG A N 1
ATOM 1358 C CA . ARG A 1 182 ? 39.312 28 18.234 1 96.88 182 ARG A CA 1
ATOM 1359 C C . ARG A 1 182 ? 38.125 27.312 18.859 1 96.88 182 ARG A C 1
ATOM 1361 O O . ARG A 1 182 ? 38.281 26.438 19.719 1 96.88 182 ARG A O 1
ATOM 1368 N N . GLN A 1 183 ? 36.969 27.656 18.516 1 97.88 183 GLN A N 1
ATOM 1369 C CA . GLN A 1 183 ? 35.781 27.094 19.125 1 97.88 183 GLN A CA 1
ATOM 1370 C C . GLN A 1 183 ? 35.406 25.734 18.5 1 97.88 183 GLN A C 1
ATOM 1372 O O . GLN A 1 183 ? 35.969 25.375 17.453 1 97.88 183 GLN A O 1
ATOM 1377 N N . HIS A 1 184 ? 34.5 24.984 19.125 1 98 184 HIS A N 1
ATOM 1378 C CA . HIS A 1 184 ? 34.031 23.688 18.656 1 98 184 HIS A CA 1
ATOM 1379 C C . HIS A 1 184 ? 32.969 23.812 17.594 1 98 184 HIS A C 1
ATOM 1381 O O . HIS A 1 184 ? 32.438 22.812 17.109 1 98 184 HIS A O 1
ATOM 1387 N N . TYR A 1 185 ? 32.594 25.031 17.266 1 98.19 185 TYR A N 1
ATOM 1388 C CA . TYR A 1 185 ? 31.641 25.328 16.203 1 98.19 185 TYR A CA 1
ATOM 1389 C C . TYR A 1 185 ? 32.219 26.344 15.219 1 98.19 185 TYR A C 1
ATOM 1391 O O . TYR A 1 185 ? 33.188 27.031 15.531 1 98.19 185 TYR A O 1
ATOM 1399 N N . ARG A 1 186 ? 31.672 26.359 14.047 1 97.06 186 ARG A N 1
ATOM 1400 C CA . ARG A 1 186 ? 32.031 27.328 13.008 1 97.06 186 ARG A CA 1
ATOM 1401 C C . ARG A 1 186 ? 30.812 28 12.43 1 97.06 186 ARG A C 1
ATOM 1403 O O . ARG A 1 186 ? 29.906 27.344 11.922 1 97.06 186 ARG A O 1
ATOM 1410 N N . LEU A 1 187 ? 30.781 29.312 12.531 1 97.19 187 LEU A N 1
ATOM 1411 C CA . LEU A 1 187 ? 29.688 30.094 11.953 1 97.19 187 LEU A CA 1
ATOM 1412 C C . LEU A 1 187 ? 29.891 30.281 10.453 1 97.19 187 LEU A C 1
ATOM 1414 O O . LEU A 1 187 ? 31 30.562 10.008 1 97.19 187 LEU A O 1
ATOM 1418 N N . VAL A 1 188 ? 28.875 30.078 9.734 1 95.94 188 VAL A N 1
ATOM 1419 C CA . VAL A 1 188 ? 28.922 30.281 8.289 1 95.94 188 VAL A CA 1
ATOM 1420 C C . VAL A 1 188 ? 27.703 31.062 7.832 1 95.94 188 VAL A C 1
ATOM 1422 O O . VAL A 1 188 ? 26.703 31.156 8.562 1 95.94 188 VAL A O 1
ATOM 1425 N N . GLY A 1 189 ? 27.828 31.672 6.695 1 94.12 189 GLY A N 1
ATOM 1426 C CA . GLY A 1 189 ? 26.656 32.312 6.102 1 94.12 189 GLY A CA 1
ATOM 1427 C C . GLY A 1 189 ? 25.547 31.328 5.785 1 94.12 189 GLY A C 1
ATOM 1428 O O . GLY A 1 189 ? 25.797 30.203 5.344 1 94.12 189 GLY A O 1
ATOM 1429 N N . TRP A 1 190 ? 24.312 31.75 6.086 1 89.12 190 TRP A N 1
ATOM 1430 C CA . TRP A 1 190 ? 23.172 30.859 5.926 1 89.12 190 TRP A CA 1
ATOM 1431 C C . TRP A 1 190 ? 22.953 30.516 4.457 1 89.12 190 TRP A C 1
ATOM 1433 O O . TRP A 1 190 ? 22.375 29.469 4.141 1 89.12 190 TRP A O 1
ATOM 1443 N N . ARG A 1 191 ? 23.484 31.203 3.471 1 87.94 191 ARG A N 1
ATOM 1444 C CA . ARG A 1 191 ? 23.266 31 2.041 1 87.94 191 ARG A CA 1
ATOM 1445 C C . ARG A 1 191 ? 24.156 29.891 1.509 1 87.94 191 ARG A C 1
ATOM 1447 O O . ARG A 1 191 ? 23.938 29.375 0.407 1 87.94 191 ARG A O 1
ATOM 1454 N N . HIS A 1 192 ? 25.125 29.469 2.328 1 85.62 192 HIS A N 1
ATOM 1455 C CA . HIS A 1 192 ? 26.016 28.406 1.898 1 85.62 192 HIS A CA 1
ATOM 1456 C C . HIS A 1 192 ? 25.266 27.078 1.754 1 85.62 192 HIS A C 1
ATOM 1458 O O . HIS A 1 192 ? 25.766 26.156 1.105 1 85.62 192 HIS A O 1
ATOM 1464 N N . GLY A 1 193 ? 24.156 27.016 2.434 1 85.88 193 GLY A N 1
ATOM 1465 C CA . GLY A 1 193 ? 23.391 25.781 2.393 1 85.88 193 GLY A CA 1
ATOM 1466 C C . GLY A 1 193 ? 24.016 24.672 3.229 1 85.88 193 GLY A C 1
ATOM 1467 O O . GLY A 1 193 ? 23.672 23.5 3.062 1 85.88 193 GLY A O 1
ATOM 1468 N N . LEU A 1 194 ? 24.922 25 4.102 1 93 194 LEU A N 1
ATOM 1469 C CA . LEU A 1 194 ? 25.547 24.031 4.992 1 93 194 LEU A CA 1
ATOM 1470 C C . LEU A 1 194 ? 24.953 24.125 6.395 1 93 194 LEU A C 1
ATOM 1472 O O . LEU A 1 194 ? 24.656 25.203 6.883 1 93 194 LEU A O 1
ATOM 1476 N N . CYS A 1 195 ? 24.719 23 6.918 1 95.81 195 CYS A N 1
ATOM 1477 C CA . CYS A 1 195 ? 24.25 22.875 8.297 1 95.81 195 CYS A CA 1
ATOM 1478 C C . CYS A 1 195 ? 24.828 21.609 8.953 1 95.81 195 CYS A C 1
ATOM 1480 O O . CYS A 1 195 ? 24.719 20.516 8.398 1 95.81 195 CYS A O 1
ATOM 1482 N N . GLY A 1 196 ? 25.422 21.781 10.102 1 96.56 196 GLY A N 1
ATOM 1483 C CA . GLY A 1 196 ? 26.188 20.719 10.711 1 96.56 196 GLY A CA 1
ATOM 1484 C C . GLY A 1 196 ? 25.344 19.797 11.578 1 96.56 196 GLY A C 1
ATOM 1485 O O . GLY A 1 196 ? 25.875 18.906 12.25 1 96.56 196 GLY A O 1
ATOM 1486 N N . TYR A 1 197 ? 24.047 19.938 11.625 1 97.06 197 TYR A N 1
ATOM 1487 C CA . TYR A 1 197 ? 23.141 19.109 12.414 1 97.06 197 TYR A CA 1
ATOM 1488 C C . TYR A 1 197 ? 21.828 18.875 11.664 1 97.06 197 TYR A C 1
ATOM 1490 O O . TYR A 1 197 ? 21.5 19.609 10.727 1 97.06 197 TYR A O 1
ATOM 1498 N N . ARG A 1 198 ? 21.141 17.812 12.008 1 96.19 198 ARG A N 1
ATOM 1499 C CA . ARG A 1 198 ? 19.828 17.562 11.422 1 96.19 198 ARG A CA 1
ATOM 1500 C C . ARG A 1 198 ? 18.812 18.594 11.891 1 96.19 198 ARG A C 1
ATOM 1502 O O . ARG A 1 198 ? 18.625 18.812 13.094 1 96.19 198 ARG A O 1
ATOM 1509 N N . ARG A 1 199 ? 18.125 19.156 10.961 1 94.5 199 ARG A N 1
ATOM 1510 C CA . ARG A 1 199 ? 17.125 20.172 11.219 1 94.5 199 ARG A CA 1
ATOM 1511 C C . ARG A 1 199 ? 15.711 19.594 11.141 1 94.5 199 ARG A C 1
ATOM 1513 O O . ARG A 1 199 ? 15.508 18.531 10.531 1 94.5 199 ARG A O 1
ATOM 1520 N N . PHE A 1 200 ? 14.836 20.219 11.812 1 94.25 200 PHE A N 1
ATOM 1521 C CA . PHE A 1 200 ? 13.438 20.062 11.445 1 94.25 200 PHE A CA 1
ATOM 1522 C C . PHE A 1 200 ? 13.172 20.641 10.055 1 94.25 200 PHE A C 1
ATOM 1524 O O . PHE A 1 200 ? 13.047 21.859 9.891 1 94.25 200 PHE A O 1
ATOM 1531 N N . PHE A 1 201 ? 13 19.734 9.109 1 92.25 201 PHE A N 1
ATOM 1532 C CA . PHE A 1 201 ? 12.922 20.109 7.699 1 92.25 201 PHE A CA 1
ATOM 1533 C C . PHE A 1 201 ? 14.07 21.031 7.316 1 92.25 201 PHE A C 1
ATOM 1535 O O . PHE A 1 201 ? 15.227 20.594 7.254 1 92.25 201 PHE A O 1
ATOM 1542 N N . SER A 1 202 ? 13.797 22.281 7.059 1 90.75 202 SER A N 1
ATOM 1543 C CA . SER A 1 202 ? 14.844 23.219 6.668 1 90.75 202 SER A CA 1
ATOM 1544 C C . SER A 1 202 ? 15.008 24.312 7.707 1 90.75 202 SER A C 1
ATOM 1546 O O . SER A 1 202 ? 15.672 25.328 7.445 1 90.75 202 SER A O 1
ATOM 1548 N N . ILE A 1 203 ? 14.484 24.109 8.914 1 93.44 203 ILE A N 1
ATOM 1549 C CA . ILE A 1 203 ? 14.469 25.172 9.914 1 93.44 203 ILE A CA 1
ATOM 1550 C C . ILE A 1 203 ? 15.711 25.094 10.789 1 93.44 203 ILE A C 1
ATOM 1552 O O . ILE A 1 203 ? 15.812 24.219 11.656 1 93.44 203 ILE A O 1
ATOM 1556 N N . THR A 1 204 ? 16.578 26.094 10.719 1 94.5 204 THR A N 1
ATOM 1557 C CA . THR A 1 204 ? 17.891 26.047 11.336 1 94.5 204 THR A CA 1
ATOM 1558 C C . THR A 1 204 ? 17.797 26.297 12.836 1 94.5 204 THR A C 1
ATOM 1560 O O . THR A 1 204 ? 18.719 25.969 13.586 1 94.5 204 THR A O 1
ATOM 1563 N N . SER A 1 205 ? 16.688 26.859 13.297 1 95.81 205 SER A N 1
ATOM 1564 C CA . SER A 1 205 ? 16.547 27.156 14.719 1 95.81 205 SER A CA 1
ATOM 1565 C C . SER A 1 205 ? 16.062 25.922 15.484 1 95.81 205 SER A C 1
ATOM 1567 O O . SER A 1 205 ? 15.859 25.984 16.703 1 95.81 205 SER A O 1
ATOM 1569 N N . LEU A 1 206 ? 15.844 24.797 14.82 1 97.69 206 LEU A N 1
ATOM 1570 C CA . LEU A 1 206 ? 15.391 23.547 15.43 1 97.69 206 LEU A CA 1
ATOM 1571 C C . LEU A 1 206 ? 16.359 22.406 15.109 1 97.69 206 LEU A C 1
ATOM 1573 O O . LEU A 1 206 ? 16.641 22.141 13.938 1 97.69 206 LEU A O 1
ATOM 1577 N N . ALA A 1 207 ? 16.875 21.781 16.125 1 98 207 ALA A N 1
ATOM 1578 C CA . ALA A 1 207 ? 17.859 20.703 15.945 1 98 207 ALA A CA 1
ATOM 1579 C C . ALA A 1 207 ? 17.25 19.344 16.344 1 98 207 ALA A C 1
ATOM 1581 O O . ALA A 1 207 ? 16.547 19.25 17.344 1 98 207 ALA A O 1
ATOM 1582 N N . GLY A 1 208 ? 17.5 18.359 15.547 1 97.69 208 GLY A N 1
ATOM 1583 C CA . GLY A 1 208 ? 16.953 17.031 15.773 1 97.69 208 GLY A CA 1
ATOM 1584 C C . GLY A 1 208 ? 17.625 16.297 16.922 1 97.69 208 GLY A C 1
ATOM 1585 O O . GLY A 1 208 ? 18.828 16.438 17.141 1 97.69 208 GLY A O 1
ATOM 1586 N N . LEU A 1 209 ? 16.812 15.469 17.625 1 98.19 209 LEU A N 1
ATOM 1587 C CA . LEU A 1 209 ? 17.297 14.617 18.719 1 98.19 209 LEU A CA 1
ATOM 1588 C C . LEU A 1 209 ? 17.375 13.156 18.281 1 98.19 209 LEU A C 1
ATOM 1590 O O . LEU A 1 209 ? 16.578 12.719 17.438 1 98.19 209 LEU A O 1
ATOM 1594 N N . ARG A 1 210 ? 18.266 12.461 18.875 1 98.12 210 ARG A N 1
ATOM 1595 C CA . ARG A 1 210 ? 18.453 11.039 18.578 1 98.12 210 ARG A CA 1
ATOM 1596 C C . ARG A 1 210 ? 17.641 10.18 19.547 1 98.12 210 ARG A C 1
ATOM 1598 O O . ARG A 1 210 ? 18.203 9.43 20.344 1 98.12 210 ARG A O 1
ATOM 1605 N N . GLN A 1 211 ? 16.359 10.125 19.312 1 98.19 211 GLN A N 1
ATOM 1606 C CA . GLN A 1 211 ? 15.43 9.422 20.188 1 98.19 211 GLN A CA 1
ATOM 1607 C C . GLN A 1 211 ? 15.672 7.914 20.156 1 98.19 211 GLN A C 1
ATOM 1609 O O . GLN A 1 211 ? 15.195 7.188 21.031 1 98.19 211 GLN A O 1
ATOM 1614 N N . GLU A 1 212 ? 16.344 7.41 19.047 1 97.25 212 GLU A N 1
ATOM 1615 C CA . GLU A 1 212 ? 16.641 5.984 18.938 1 97.25 212 GLU A CA 1
ATOM 1616 C C . GLU A 1 212 ? 17.625 5.547 20.031 1 97.25 212 GLU A C 1
ATOM 1618 O O . GLU A 1 212 ? 17.75 4.352 20.312 1 97.25 212 GLU A O 1
ATOM 1623 N N . ASP A 1 213 ? 18.391 6.516 20.609 1 97.56 213 ASP A N 1
ATOM 1624 C CA . ASP A 1 213 ? 19.234 6.266 21.781 1 97.56 213 ASP A CA 1
ATOM 1625 C C . ASP A 1 213 ? 18.406 6.273 23.062 1 97.56 213 ASP A C 1
ATOM 1627 O O . ASP A 1 213 ? 17.797 7.285 23.406 1 97.56 213 ASP A O 1
ATOM 1631 N N . ARG A 1 214 ? 18.469 5.27 23.812 1 97.56 214 ARG A N 1
ATOM 1632 C CA . ARG A 1 214 ? 17.641 5.098 25 1 97.56 214 ARG A CA 1
ATOM 1633 C C . ARG A 1 214 ? 17.922 6.195 26.016 1 97.56 214 ARG A C 1
ATOM 1635 O O . ARG A 1 214 ? 17.016 6.656 26.719 1 97.56 214 ARG A O 1
ATOM 1642 N N . ALA A 1 215 ? 19.156 6.582 26.109 1 97.81 215 ALA A N 1
ATOM 1643 C CA . ALA A 1 215 ? 19.531 7.625 27.062 1 97.81 215 ALA A CA 1
ATOM 1644 C C . ALA A 1 215 ? 18.859 8.953 26.719 1 97.81 215 ALA A C 1
ATOM 1646 O O . ALA A 1 215 ? 18.438 9.695 27.609 1 97.81 215 ALA A O 1
ATOM 1647 N N . VAL A 1 216 ? 18.797 9.266 25.453 1 98.44 216 VAL A N 1
ATOM 1648 C CA . VAL A 1 216 ? 18.141 10.484 24.984 1 98.44 216 VAL A CA 1
ATOM 1649 C C . VAL A 1 216 ? 16.641 10.406 25.25 1 98.44 216 VAL A C 1
ATOM 1651 O O . VAL A 1 216 ? 16.047 11.359 25.734 1 98.44 216 VAL A O 1
ATOM 1654 N N . PHE A 1 217 ? 16.031 9.227 24.938 1 98.62 217 PHE A N 1
ATOM 1655 C CA . PHE A 1 217 ? 14.617 9 25.188 1 98.62 217 PHE A CA 1
ATOM 1656 C C . PHE A 1 217 ? 14.289 9.195 26.656 1 98.62 217 PHE A C 1
ATOM 1658 O O . PHE A 1 217 ? 13.367 9.945 27 1 98.62 217 PHE A O 1
ATOM 1665 N N . ASP A 1 218 ? 15.102 8.57 27.5 1 98.31 218 ASP A N 1
ATOM 1666 C CA . ASP A 1 218 ? 14.844 8.625 28.938 1 98.31 218 ASP A CA 1
ATOM 1667 C C . ASP A 1 218 ? 14.977 10.055 29.469 1 98.31 218 ASP A C 1
ATOM 1669 O O . ASP A 1 218 ? 14.148 10.508 30.266 1 98.31 218 ASP A O 1
ATOM 1673 N N . ALA A 1 219 ? 15.984 10.734 28.984 1 98.19 219 ALA A N 1
ATOM 1674 C CA . ALA A 1 219 ? 16.234 12.086 29.469 1 98.19 219 ALA A CA 1
ATOM 1675 C C . ALA A 1 219 ? 15.141 13.047 29 1 98.19 219 ALA A C 1
ATOM 1677 O O . ALA A 1 219 ? 14.664 13.875 29.781 1 98.19 219 ALA A O 1
ATOM 1678 N N . SER A 1 220 ? 14.758 12.938 27.766 1 98.38 220 SER A N 1
ATOM 1679 C CA . SER A 1 220 ? 13.836 13.898 27.172 1 98.38 220 SER A CA 1
ATOM 1680 C C . SER A 1 220 ? 12.398 13.602 27.578 1 98.38 220 SER A C 1
ATOM 1682 O O . SER A 1 220 ? 11.523 14.461 27.453 1 98.38 220 SER A O 1
ATOM 1684 N N . HIS A 1 221 ? 12.07 12.383 28.094 1 98.62 221 HIS A N 1
ATOM 1685 C CA . HIS A 1 221 ? 10.703 12.031 28.438 1 98.62 221 HIS A CA 1
ATOM 1686 C C . HIS A 1 221 ? 10.516 11.891 29.938 1 98.62 221 HIS A C 1
ATOM 1688 O O . HIS A 1 221 ? 9.477 11.414 30.406 1 98.62 221 HIS A O 1
ATOM 1694 N N . ALA A 1 222 ? 11.523 12.289 30.703 1 98.12 222 ALA A N 1
ATOM 1695 C CA . ALA A 1 222 ? 11.43 12.18 32.156 1 98.12 222 ALA A CA 1
ATOM 1696 C C . ALA A 1 222 ? 10.211 12.93 32.688 1 98.12 222 ALA A C 1
ATOM 1698 O O . ALA A 1 222 ? 9.469 12.406 33.531 1 98.12 222 ALA A O 1
ATOM 1699 N N . GLU A 1 223 ? 10.055 14.148 32.219 1 98.44 223 GLU A N 1
ATOM 1700 C CA . GLU A 1 223 ? 8.914 14.945 32.656 1 98.44 223 GLU A CA 1
ATOM 1701 C C . GLU A 1 223 ? 7.598 14.344 32.156 1 98.44 223 GLU A C 1
ATOM 1703 O O . GLU A 1 223 ? 6.609 14.32 32.906 1 98.44 223 GLU A O 1
ATOM 1708 N N . VAL A 1 224 ? 7.492 13.883 30.969 1 98.56 224 VAL A N 1
ATOM 1709 C CA . VAL A 1 224 ? 6.301 13.242 30.422 1 98.56 224 VAL A CA 1
ATOM 1710 C C . VAL A 1 224 ? 5.938 12.023 31.266 1 98.56 224 VAL A C 1
ATOM 1712 O O . VAL A 1 224 ? 4.762 11.797 31.562 1 98.56 224 VAL A O 1
ATOM 1715 N N . ALA A 1 225 ? 6.984 11.219 31.578 1 98.38 225 ALA A N 1
ATOM 1716 C CA . ALA A 1 225 ? 6.766 10.055 32.438 1 98.38 225 ALA A CA 1
ATOM 1717 C C . ALA A 1 225 ? 6.105 10.461 33.75 1 98.38 225 ALA A C 1
ATOM 1719 O O . ALA A 1 225 ? 5.195 9.781 34.219 1 98.38 225 ALA A O 1
ATOM 1720 N N . ARG A 1 226 ? 6.578 11.531 34.312 1 98.19 226 ARG A N 1
ATOM 1721 C CA . ARG A 1 226 ? 6.043 12.008 35.562 1 98.19 226 ARG A CA 1
ATOM 1722 C C . ARG A 1 226 ? 4.562 12.352 35.438 1 98.19 226 ARG A C 1
ATOM 1724 O O . ARG A 1 226 ? 3.779 12.078 36.375 1 98.19 226 ARG A O 1
ATOM 1731 N N . TRP A 1 227 ? 4.164 13.016 34.281 1 98.38 227 TRP A N 1
ATOM 1732 C CA . TRP A 1 227 ? 2.768 13.375 34.094 1 98.38 227 TRP A CA 1
ATOM 1733 C C . TRP A 1 227 ? 1.859 12.164 34.25 1 98.38 227 TRP A C 1
ATOM 1735 O O . TRP A 1 227 ? 0.761 12.266 34.781 1 98.38 227 TRP A O 1
ATOM 1745 N N . PHE A 1 228 ? 2.273 11.016 33.781 1 97.69 228 PHE A N 1
ATOM 1746 C CA . PHE A 1 228 ? 1.436 9.828 33.781 1 97.69 228 PHE A CA 1
ATOM 1747 C C . PHE A 1 228 ? 1.549 9.07 35.094 1 97.69 228 PHE A C 1
ATOM 1749 O O . PHE A 1 228 ? 0.563 8.508 35.594 1 97.69 228 PHE A O 1
ATOM 1756 N N . THR A 1 229 ? 2.748 9.062 35.656 1 96.88 229 THR A N 1
ATOM 1757 C CA . THR A 1 229 ? 2.934 8.438 36.938 1 96.88 229 THR A CA 1
ATOM 1758 C C . THR A 1 229 ? 2.059 9.117 38 1 96.88 229 THR A C 1
ATOM 1760 O O . THR A 1 229 ? 1.468 8.445 38.844 1 96.88 229 THR A O 1
ATOM 1763 N N . GLU A 1 230 ? 1.968 10.461 37.875 1 97.12 230 GLU A N 1
ATOM 1764 C CA . GLU A 1 230 ? 1.206 11.234 38.844 1 97.12 230 GLU A CA 1
ATOM 1765 C C . GLU A 1 230 ? -0.254 11.367 38.438 1 97.12 230 GLU A C 1
ATOM 1767 O O . GLU A 1 230 ? -1.05 12 39.125 1 97.12 230 GLU A O 1
ATOM 1772 N N . GLY A 1 231 ? -0.601 10.867 37.281 1 96.56 231 GLY A N 1
ATOM 1773 C CA . GLY A 1 231 ? -1.978 10.891 36.812 1 96.56 231 GLY A CA 1
ATOM 1774 C C . GLY A 1 231 ? -2.445 12.273 36.406 1 96.56 231 GLY A C 1
ATOM 1775 O O . GLY A 1 231 ? -3.613 12.617 36.594 1 96.56 231 GLY A O 1
ATOM 1776 N N . LEU A 1 232 ? -1.543 13.117 35.844 1 97.88 232 LEU A N 1
ATOM 1777 C CA . LEU A 1 232 ? -1.857 14.5 35.5 1 97.88 232 LEU A CA 1
ATOM 1778 C C . LEU A 1 232 ? -2.447 14.586 34.094 1 97.88 232 LEU A C 1
ATOM 1780 O O . LEU A 1 232 ? -3.158 15.539 33.781 1 97.88 232 LEU A O 1
ATOM 1784 N N . VAL A 1 233 ? -2.098 13.664 33.219 1 97.81 233 VAL A N 1
ATOM 1785 C CA . VAL A 1 233 ? -2.408 13.695 31.781 1 97.81 233 VAL A CA 1
ATOM 1786 C C . VAL A 1 233 ? -2.967 12.344 31.359 1 97.81 233 VAL A C 1
ATOM 1788 O O . VAL A 1 233 ? -2.537 11.297 31.844 1 97.81 233 VAL A O 1
ATOM 1791 N N . ASP A 1 234 ? -3.941 12.344 30.359 1 98.19 234 ASP A N 1
ATOM 1792 C CA . ASP A 1 234 ? -4.613 11.117 29.969 1 98.19 234 ASP A CA 1
ATOM 1793 C C . ASP A 1 234 ? -4.125 10.648 28.594 1 98.19 234 ASP A C 1
ATOM 1795 O O . ASP A 1 234 ? -4.375 9.508 28.203 1 98.19 234 ASP A O 1
ATOM 1799 N N . GLY A 1 235 ? -3.453 11.461 27.875 1 98.12 235 GLY A N 1
ATOM 1800 C CA . GLY A 1 235 ? -2.977 11.102 26.547 1 98.12 235 GLY A CA 1
ATOM 1801 C C . GLY A 1 235 ? -2.027 12.125 25.953 1 98.12 235 GLY A C 1
ATOM 1802 O O . GLY A 1 235 ? -1.848 13.211 26.516 1 98.12 235 GLY A O 1
ATOM 1803 N N . VAL A 1 236 ? -1.394 11.734 24.766 1 98.62 236 VAL A N 1
ATOM 1804 C CA . VAL A 1 236 ? -0.461 12.641 24.109 1 98.62 236 VAL A CA 1
ATOM 1805 C C . VAL A 1 236 ? -0.691 12.617 22.609 1 98.62 236 VAL A C 1
ATOM 1807 O O . VAL A 1 236 ? -1.147 11.617 22.062 1 98.62 236 VAL A O 1
ATOM 1810 N N . ARG A 1 237 ? -0.496 13.68 22.016 1 98.5 237 ARG A N 1
ATOM 1811 C CA . ARG A 1 237 ? -0.299 13.797 20.578 1 98.5 237 ARG A CA 1
ATOM 1812 C C . ARG A 1 237 ? 1.18 13.953 20.234 1 98.5 237 ARG A C 1
ATOM 1814 O O . ARG A 1 237 ? 1.844 14.867 20.734 1 98.5 237 ARG A O 1
ATOM 1821 N N . VAL A 1 238 ? 1.704 13.039 19.375 1 98.62 238 VAL A N 1
ATOM 1822 C CA . VAL A 1 238 ? 3.123 13.031 19.031 1 98.62 238 VAL A CA 1
ATOM 1823 C C . VAL A 1 238 ? 3.359 13.867 17.781 1 98.62 238 VAL A C 1
ATOM 1825 O O . VAL A 1 238 ? 2.855 13.539 16.703 1 98.62 238 VAL A O 1
ATOM 1828 N N . ASP A 1 239 ? 4.148 14.867 17.969 1 97.5 239 ASP A N 1
ATOM 1829 C CA . ASP A 1 239 ? 4.48 15.781 16.875 1 97.5 239 ASP A CA 1
ATOM 1830 C C . ASP A 1 239 ? 5.512 15.164 15.93 1 97.5 239 ASP A C 1
ATOM 1832 O O . ASP A 1 239 ? 6.457 14.516 16.375 1 97.5 239 ASP A O 1
ATOM 1836 N N . HIS A 1 240 ? 5.367 15.305 14.609 1 95.88 240 HIS A N 1
ATOM 1837 C CA . HIS A 1 240 ? 6.328 15.031 13.547 1 95.88 240 HIS A CA 1
ATOM 1838 C C . HIS A 1 240 ? 6.961 13.656 13.727 1 95.88 240 HIS A C 1
ATOM 1840 O O . HIS A 1 240 ? 8.188 13.523 13.75 1 95.88 240 HIS A O 1
ATOM 1846 N N . LEU A 1 241 ? 6.16 12.672 13.766 1 97.19 241 LEU A N 1
ATOM 1847 C CA . LEU A 1 241 ? 6.602 11.297 13.984 1 97.19 241 LEU A CA 1
ATOM 1848 C C . LEU A 1 241 ? 7.605 10.875 12.914 1 97.19 241 LEU A C 1
ATOM 1850 O O . LEU A 1 241 ? 8.625 10.25 13.227 1 97.19 241 LEU A O 1
ATOM 1854 N N . ASP A 1 242 ? 7.426 11.25 11.695 1 96.25 242 ASP A N 1
ATOM 1855 C CA . ASP A 1 242 ? 8.203 10.758 10.555 1 96.25 242 ASP A CA 1
ATOM 1856 C C . ASP A 1 242 ? 9.602 11.383 10.539 1 96.25 242 ASP A C 1
ATOM 1858 O O . ASP A 1 242 ? 10.461 10.953 9.766 1 96.25 242 ASP A O 1
ATOM 1862 N N . GLY A 1 243 ? 9.82 12.344 11.367 1 96.5 243 GLY A N 1
ATOM 1863 C CA . GLY A 1 243 ? 11.156 12.914 11.477 1 96.5 243 GLY A CA 1
ATOM 1864 C C . GLY A 1 243 ? 12.094 12.078 12.328 1 96.5 243 GLY A C 1
ATOM 1865 O O . GLY A 1 243 ? 13.312 12.281 12.297 1 96.5 243 GLY A O 1
ATOM 1866 N N . LEU A 1 244 ? 11.594 11.109 13.062 1 98 244 LEU A N 1
ATOM 1867 C CA . LEU A 1 244 ? 12.391 10.266 13.945 1 98 244 LEU A CA 1
ATOM 1868 C C . LEU A 1 244 ? 13.164 9.227 13.148 1 98 244 LEU A C 1
ATOM 1870 O O . LEU A 1 244 ? 12.766 8.867 12.039 1 98 244 LEU A O 1
ATOM 1874 N N . SER A 1 245 ? 14.297 8.734 13.734 1 97.62 245 SER A N 1
ATOM 1875 C CA . SER A 1 245 ? 15.117 7.719 13.086 1 97.62 245 SER A CA 1
ATOM 1876 C C . SER A 1 245 ? 14.383 6.383 13.008 1 97.62 245 SER A C 1
ATOM 1878 O O . SER A 1 245 ? 14.555 5.633 12.047 1 97.62 245 SER A O 1
ATOM 1880 N N . ASP A 1 246 ? 13.641 6.082 14.039 1 97.12 246 ASP A N 1
ATOM 1881 C CA . ASP A 1 246 ? 12.914 4.828 14.18 1 97.12 246 ASP A CA 1
ATOM 1882 C C . ASP A 1 246 ? 11.547 5.051 14.828 1 97.12 246 ASP A C 1
ATOM 1884 O O . ASP A 1 246 ? 11.359 4.75 16.016 1 97.12 246 ASP A O 1
ATOM 1888 N N . PRO A 1 247 ? 10.57 5.477 14 1 97.69 247 PRO A N 1
ATOM 1889 C CA . PRO A 1 247 ? 9.258 5.809 14.57 1 97.69 247 PRO A CA 1
ATOM 1890 C C . PRO A 1 247 ? 8.602 4.621 15.266 1 97.69 247 PRO A C 1
ATOM 1892 O O . PRO A 1 247 ? 8.008 4.785 16.344 1 97.69 247 PRO A O 1
ATOM 1895 N N . SER A 1 248 ? 8.641 3.42 14.68 1 96.88 248 SER A N 1
ATOM 1896 C CA . SER A 1 248 ? 8.023 2.24 15.273 1 96.88 248 SER A CA 1
ATOM 1897 C C . SER A 1 248 ? 8.641 1.918 16.625 1 96.88 248 SER A C 1
ATOM 1899 O O . SER A 1 248 ? 7.922 1.661 17.594 1 96.88 248 SER A O 1
ATOM 1901 N N . GLY A 1 249 ? 10.031 1.903 16.641 1 97.69 249 GLY A N 1
ATOM 1902 C CA . GLY A 1 249 ? 10.719 1.647 17.906 1 97.69 249 GLY A CA 1
ATOM 1903 C C . GLY A 1 249 ? 10.43 2.693 18.969 1 97.69 249 GLY A C 1
ATOM 1904 O O . GLY A 1 249 ? 10.242 2.363 20.141 1 97.69 249 GLY A O 1
ATOM 1905 N N . TYR A 1 250 ? 10.391 3.949 18.562 1 98.31 250 TYR A N 1
ATOM 1906 C CA . TYR A 1 250 ? 10.07 5.051 19.469 1 98.31 250 TYR A CA 1
ATOM 1907 C C . TYR A 1 250 ? 8.695 4.859 20.094 1 98.31 250 TYR A C 1
ATOM 1909 O O . TYR A 1 250 ? 8.531 5.012 21.297 1 98.31 250 TYR A O 1
ATOM 1917 N N . LEU A 1 251 ? 7.66 4.504 19.266 1 98.69 251 LEU A N 1
ATOM 1918 C CA . LEU A 1 251 ? 6.285 4.383 19.734 1 98.69 251 LEU A CA 1
ATOM 1919 C C . LEU A 1 251 ? 6.137 3.182 20.672 1 98.69 251 LEU A C 1
ATOM 1921 O O . LEU A 1 251 ? 5.34 3.213 21.609 1 98.69 251 LEU A O 1
ATOM 1925 N N . ALA A 1 252 ? 6.895 2.109 20.375 1 98.25 252 ALA A N 1
ATOM 1926 C CA . ALA A 1 252 ? 6.895 0.973 21.297 1 98.25 252 ALA A CA 1
ATOM 1927 C C . ALA A 1 252 ? 7.391 1.386 22.688 1 98.25 252 ALA A C 1
ATOM 1929 O O . ALA A 1 252 ? 6.785 1.035 23.703 1 98.25 252 ALA A O 1
ATOM 1930 N N . GLN A 1 253 ? 8.477 2.203 22.703 1 98.5 253 GLN A N 1
ATOM 1931 C CA . GLN A 1 253 ? 9.023 2.695 23.953 1 98.5 253 GLN A CA 1
ATOM 1932 C C . GLN A 1 253 ? 8.047 3.652 24.641 1 98.5 253 GLN A C 1
ATOM 1934 O O . GLN A 1 253 ? 7.875 3.602 25.859 1 98.5 253 GLN A O 1
ATOM 1939 N N . LEU A 1 254 ? 7.469 4.488 23.844 1 98.81 254 LEU A N 1
ATOM 1940 C CA . LEU A 1 254 ? 6.527 5.457 24.391 1 98.81 254 LEU A CA 1
ATOM 1941 C C . LEU A 1 254 ? 5.328 4.758 25.016 1 98.81 254 LEU A C 1
ATOM 1943 O O . LEU A 1 254 ? 4.875 5.137 26.094 1 98.81 254 LEU A O 1
ATOM 1947 N N . ARG A 1 255 ? 4.754 3.766 24.328 1 98.62 255 ARG A N 1
ATOM 1948 C CA . ARG A 1 255 ? 3.627 2.99 24.828 1 98.62 255 ARG A CA 1
ATOM 1949 C C . ARG A 1 255 ? 3.979 2.312 26.156 1 98.62 255 ARG A C 1
ATOM 1951 O O . ARG A 1 255 ? 3.176 2.309 27.094 1 98.62 255 ARG A O 1
ATOM 1958 N N . GLU A 1 256 ? 5.156 1.778 26.203 1 98.12 256 GLU A N 1
ATOM 1959 C CA . GLU A 1 256 ? 5.621 1.171 27.453 1 98.12 256 GLU A CA 1
ATOM 1960 C C . GLU A 1 256 ? 5.695 2.201 28.562 1 98.12 256 GLU A C 1
ATOM 1962 O O . GLU A 1 256 ? 5.27 1.933 29.688 1 98.12 256 GLU A O 1
ATOM 1967 N N . LEU A 1 257 ? 6.191 3.338 28.25 1 98.31 257 LEU A N 1
ATOM 1968 C CA . LEU A 1 257 ? 6.398 4.402 29.219 1 98.31 257 LEU A CA 1
ATOM 1969 C C . LEU A 1 257 ? 5.066 4.93 29.75 1 98.31 257 LEU A C 1
ATOM 1971 O O . LEU A 1 257 ? 4.918 5.176 30.953 1 98.31 257 LEU A O 1
ATOM 1975 N N . LEU A 1 258 ? 4.086 5.129 28.891 1 98.12 258 LEU A N 1
ATOM 1976 C CA . LEU A 1 258 ? 2.842 5.805 29.234 1 98.12 258 LEU A CA 1
ATOM 1977 C C . LEU A 1 258 ? 1.822 4.816 29.781 1 98.12 258 LEU A C 1
ATOM 1979 O O . LEU A 1 258 ? 0.854 5.215 30.438 1 98.12 258 LEU A O 1
ATOM 1983 N N . GLY A 1 259 ? 2.008 3.498 29.453 1 96.56 259 GLY A N 1
ATOM 1984 C CA . GLY A 1 259 ? 1.062 2.482 29.891 1 96.56 259 GLY A CA 1
ATOM 1985 C C . GLY A 1 259 ? 0.054 2.113 28.812 1 96.56 259 GLY A C 1
ATOM 1986 O O . GLY A 1 259 ? -0.086 2.822 27.812 1 96.56 259 GLY A O 1
ATOM 1987 N N . PRO A 1 260 ? -0.654 1.028 28.953 1 94.88 260 PRO A N 1
ATOM 1988 C CA . PRO A 1 260 ? -1.534 0.466 27.938 1 94.88 260 PRO A CA 1
ATOM 1989 C C . PRO A 1 260 ? -2.787 1.308 27.703 1 94.88 260 PRO A C 1
ATOM 1991 O O . PRO A 1 260 ? -3.428 1.196 26.656 1 94.88 260 PRO A O 1
ATOM 1994 N N . ASN A 1 261 ? -3.104 2.197 28.625 1 94.75 261 ASN A N 1
ATOM 1995 C CA . ASN A 1 261 ? -4.391 2.881 28.531 1 94.75 261 ASN A CA 1
ATOM 1996 C C . ASN A 1 261 ? -4.23 4.309 28.016 1 94.75 261 ASN A C 1
ATOM 1998 O O . ASN A 1 261 ? -5.219 4.965 27.688 1 94.75 261 ASN A O 1
ATOM 2002 N N . ALA A 1 262 ? -2.99 4.844 27.969 1 97.75 262 ALA A N 1
ATOM 2003 C CA . ALA A 1 262 ? -2.77 6.211 27.5 1 97.75 262 ALA A CA 1
ATOM 2004 C C . ALA A 1 262 ? -3.252 6.375 26.062 1 97.75 262 ALA A C 1
ATOM 2006 O O . ALA A 1 262 ? -3.021 5.508 25.219 1 97.75 262 ALA A O 1
ATOM 2007 N N . TRP A 1 263 ? -4.07 7.438 25.812 1 98.12 263 TRP A N 1
ATOM 2008 C CA . TRP A 1 263 ? -4.461 7.773 24.453 1 98.12 263 TRP A CA 1
ATOM 2009 C C . TRP A 1 263 ? -3.283 8.352 23.672 1 98.12 263 TRP A C 1
ATOM 2011 O O . TRP A 1 263 ? -2.666 9.328 24.109 1 98.12 263 TRP A O 1
ATOM 2021 N N . ILE A 1 264 ? -2.855 7.711 22.547 1 98.69 264 ILE A N 1
ATOM 2022 C CA . ILE A 1 264 ? -1.725 8.172 21.75 1 98.69 264 ILE A CA 1
ATOM 2023 C C . ILE A 1 264 ? -2.166 8.383 20.312 1 98.69 264 ILE A C 1
ATOM 2025 O O . ILE A 1 264 ? -2.586 7.434 19.641 1 98.69 264 ILE A O 1
ATOM 2029 N N . VAL A 1 265 ? -2.16 9.57 19.828 1 98.5 265 VAL A N 1
ATOM 2030 C CA . VAL A 1 265 ? -2.352 9.875 18.422 1 98.5 265 VAL A CA 1
ATOM 2031 C C . VAL A 1 265 ? -1.085 10.508 17.844 1 98.5 265 VAL A C 1
ATOM 2033 O O . VAL A 1 265 ? -0.319 11.141 18.578 1 98.5 265 VAL A O 1
ATOM 2036 N N . VAL A 1 266 ? -0.832 10.266 16.578 1 98.5 266 VAL A N 1
ATOM 2037 C CA . VAL A 1 266 ? 0.433 10.688 15.984 1 98.5 266 VAL A CA 1
ATOM 2038 C C . VAL A 1 266 ? 0.166 11.609 14.797 1 98.5 266 VAL A C 1
ATOM 2040 O O . VAL A 1 266 ? -0.784 11.391 14.039 1 98.5 266 VAL A O 1
ATOM 2043 N N . GLU A 1 267 ? 0.965 12.633 14.695 1 97.38 267 GLU A N 1
ATOM 2044 C CA . GLU A 1 267 ? 0.938 13.445 13.484 1 97.38 267 GLU A CA 1
ATOM 2045 C C . GLU A 1 267 ? 1.619 12.734 12.32 1 97.38 267 GLU A C 1
ATOM 2047 O O . GLU A 1 267 ? 2.811 12.93 12.07 1 97.38 267 GLU A O 1
ATOM 2052 N N . LYS A 1 268 ? 0.884 11.898 11.719 1 95.5 268 LYS A N 1
ATOM 2053 C CA . LYS A 1 268 ? 1.237 11.211 10.484 1 95.5 268 LYS A CA 1
ATOM 2054 C C . LYS A 1 268 ? 0.452 11.766 9.297 1 95.5 268 LYS A C 1
ATOM 2056 O O . LYS A 1 268 ? -0.776 11.656 9.258 1 95.5 268 LYS A O 1
ATOM 2061 N N . ILE A 1 269 ? 1.149 12.453 8.367 1 96.25 269 ILE A N 1
ATOM 2062 C CA . ILE A 1 269 ? 0.485 12.953 7.164 1 96.25 269 ILE A CA 1
ATOM 2063 C C . ILE A 1 269 ? 0.322 11.82 6.156 1 96.25 269 ILE A C 1
ATOM 2065 O O . ILE A 1 269 ? 1.236 11.531 5.379 1 96.25 269 ILE A O 1
ATOM 2069 N N . LEU A 1 270 ? -0.811 11.25 6.102 1 96.81 270 LEU A N 1
ATOM 2070 C CA . LEU A 1 270 ? -1.098 10.102 5.242 1 96.81 270 LEU A CA 1
ATOM 2071 C C . LEU A 1 270 ? -1.412 10.562 3.822 1 96.81 270 LEU A C 1
ATOM 2073 O O . LEU A 1 270 ? -2.213 11.477 3.621 1 96.81 270 LEU A O 1
ATOM 2077 N N . ALA A 1 271 ? -0.75 9.953 2.846 1 96.44 271 ALA A N 1
ATOM 2078 C CA . ALA A 1 271 ? -1.235 10.078 1.473 1 96.44 271 ALA A CA 1
ATOM 2079 C C . ALA A 1 271 ? -2.623 9.461 1.323 1 96.44 271 ALA A C 1
ATOM 2081 O O . ALA A 1 271 ? -3.029 8.625 2.137 1 96.44 271 ALA A O 1
ATOM 2082 N N . VAL A 1 272 ? -3.35 9.891 0.286 1 96.56 272 VAL A N 1
ATOM 2083 C CA . VAL A 1 272 ? -4.723 9.438 0.092 1 96.56 272 VAL A CA 1
ATOM 2084 C C . VAL A 1 272 ? -4.758 7.918 -0.033 1 96.56 272 VAL A C 1
ATOM 2086 O O . VAL A 1 272 ? -5.711 7.273 0.411 1 96.56 272 VAL A O 1
ATOM 2089 N N . ASP A 1 273 ? -3.748 7.289 -0.62 1 95.75 273 ASP A N 1
ATOM 2090 C CA . ASP A 1 273 ? -3.705 5.848 -0.852 1 95.75 273 ASP A CA 1
ATOM 2091 C C . ASP A 1 273 ? -2.826 5.148 0.186 1 95.75 273 ASP A C 1
ATOM 2093 O O . ASP A 1 273 ? -2.314 4.055 -0.06 1 95.75 273 ASP A O 1
ATOM 2097 N N . GLU A 1 274 ? -2.568 5.742 1.27 1 96.31 274 GLU A N 1
ATOM 2098 C CA . GLU A 1 274 ? -1.744 5.188 2.34 1 96.31 274 GLU A CA 1
ATOM 2099 C C . GLU A 1 274 ? -2.592 4.816 3.553 1 96.31 274 GLU A C 1
ATOM 2101 O O . GLU A 1 274 ? -3.299 5.66 4.105 1 96.31 274 GLU A O 1
ATOM 2106 N N . ALA A 1 275 ? -2.531 3.598 3.963 1 95.19 275 ALA A N 1
ATOM 2107 C CA . ALA A 1 275 ? -3.154 3.17 5.211 1 95.19 275 ALA A CA 1
ATOM 2108 C C . ALA A 1 275 ? -2.25 3.469 6.406 1 95.19 275 ALA A C 1
ATOM 2110 O O . ALA A 1 275 ? -1.025 3.355 6.309 1 95.19 275 ALA A O 1
ATOM 2111 N N . LEU A 1 276 ? -2.873 3.881 7.5 1 96.75 276 LEU A N 1
ATOM 2112 C CA . LEU A 1 276 ? -2.094 3.926 8.734 1 96.75 276 LEU A CA 1
ATOM 2113 C C . LEU A 1 276 ? -1.55 2.545 9.086 1 96.75 276 LEU A C 1
ATOM 2115 O O . LEU A 1 276 ? -2.291 1.56 9.07 1 96.75 276 LEU A O 1
ATOM 2119 N N . GLU A 1 277 ? -0.201 2.486 9.297 1 96.19 277 GLU A N 1
ATOM 2120 C CA . GLU A 1 277 ? 0.46 1.221 9.602 1 96.19 277 GLU A CA 1
ATOM 2121 C C . GLU A 1 277 ? -0.217 0.51 10.766 1 96.19 277 GLU A C 1
ATOM 2123 O O . GLU A 1 277 ? -0.203 1.008 11.891 1 96.19 277 GLU A O 1
ATOM 2128 N N . PRO A 1 278 ? -0.783 -0.627 10.508 1 94.56 278 PRO A N 1
ATOM 2129 C CA . PRO A 1 278 ? -1.609 -1.277 11.523 1 94.56 278 PRO A CA 1
ATOM 2130 C C . PRO A 1 278 ? -0.789 -1.823 12.695 1 94.56 278 PRO A C 1
ATOM 2132 O O . PRO A 1 278 ? -1.343 -2.137 13.75 1 94.56 278 PRO A O 1
ATOM 2135 N N . THR A 1 279 ? 0.5 -1.965 12.562 1 94.88 279 THR A N 1
ATOM 2136 C CA . THR A 1 279 ? 1.321 -2.576 13.609 1 94.88 279 THR A CA 1
ATOM 2137 C C . THR A 1 279 ? 1.713 -1.545 14.664 1 94.88 279 THR A C 1
ATOM 2139 O O . THR A 1 279 ? 2.262 -1.896 15.703 1 94.88 279 THR A O 1
ATOM 2142 N N . LEU A 1 280 ? 1.438 -0.24 14.438 1 97.12 280 LEU A N 1
ATOM 2143 C CA . LEU A 1 280 ? 1.817 0.794 15.391 1 97.12 280 LEU A CA 1
ATOM 2144 C C . LEU A 1 280 ? 0.932 0.739 16.625 1 97.12 280 LEU A C 1
ATOM 2146 O O . LEU A 1 280 ? -0.283 0.562 16.531 1 97.12 280 LEU A O 1
ATOM 2150 N N . PRO A 1 281 ? 1.518 0.812 17.812 1 97.69 281 PRO A N 1
ATOM 2151 C CA . PRO A 1 281 ? 0.734 0.795 19.062 1 97.69 281 PRO A CA 1
ATOM 2152 C C . PRO A 1 281 ? 0.12 2.154 19.391 1 97.69 281 PRO A C 1
ATOM 2154 O O . PRO A 1 281 ? 0.375 2.709 20.453 1 97.69 281 PRO A O 1
ATOM 2157 N N . VAL A 1 282 ? -0.728 2.73 18.469 1 98.19 282 VAL A N 1
ATOM 2158 C CA . VAL A 1 282 ? -1.325 4.055 18.609 1 98.19 282 VAL A CA 1
ATOM 2159 C C . VAL A 1 282 ? -2.836 3.963 18.406 1 98.19 282 VAL A C 1
ATOM 2161 O O . VAL A 1 282 ? -3.348 2.936 17.969 1 98.19 282 VAL A O 1
ATOM 2164 N N . ASP A 1 283 ? -3.543 4.984 18.828 1 97.88 283 ASP A N 1
ATOM 2165 C CA . ASP A 1 283 ? -4.992 5.043 18.672 1 97.88 283 ASP A CA 1
ATOM 2166 C C . ASP A 1 283 ? -5.375 5.582 17.281 1 97.88 283 ASP A C 1
ATOM 2168 O O . ASP A 1 283 ? -6.5 5.379 16.828 1 97.88 283 ASP A O 1
ATOM 2172 N N . GLY A 1 284 ? -4.488 6.27 16.641 1 97.75 284 GLY A N 1
ATOM 2173 C CA . GLY A 1 284 ? -4.738 6.75 15.297 1 97.75 284 GLY A CA 1
ATOM 2174 C C . GLY A 1 284 ? -3.902 7.961 14.922 1 97.75 284 GLY A C 1
ATOM 2175 O O . GLY A 1 284 ? -2.873 8.227 15.547 1 97.75 284 GLY A O 1
ATOM 2176 N N . SER A 1 285 ? -4.27 8.664 13.859 1 97.5 285 SER A N 1
ATOM 2177 C CA . SER A 1 285 ? -3.602 9.883 13.398 1 97.5 285 SER A CA 1
ATOM 2178 C C . SER A 1 285 ? -4.227 11.125 14.016 1 97.5 285 SER A C 1
ATOM 2180 O O . SER A 1 285 ? -5.152 11.023 14.828 1 97.5 285 SER A O 1
ATOM 2182 N N . THR A 1 286 ? -3.697 12.297 13.594 1 96.12 286 THR A N 1
ATOM 2183 C CA . THR A 1 286 ? -4.203 13.547 14.141 1 96.12 286 THR A CA 1
ATOM 2184 C C . THR A 1 286 ? -5.422 14.023 13.367 1 96.12 286 THR A C 1
ATOM 2186 O O . THR A 1 286 ? -6.004 15.062 13.688 1 96.12 286 THR A O 1
ATOM 2189 N N . GLY A 1 287 ? -5.801 13.367 12.305 1 97.38 287 GLY A N 1
ATOM 2190 C CA . GLY A 1 287 ? -7.102 13.602 11.695 1 97.38 287 GLY A CA 1
ATOM 2191 C C . GLY A 1 287 ? -7.02 14.43 10.43 1 97.38 287 GLY A C 1
ATOM 2192 O O . GLY A 1 287 ? -8.047 14.844 9.883 1 97.38 287 GLY A O 1
ATOM 2193 N N . TYR A 1 288 ? -5.816 14.648 9.828 1 97.81 288 TYR A N 1
ATOM 2194 C CA . TYR A 1 288 ? -5.715 15.43 8.602 1 97.81 288 TYR A CA 1
ATOM 2195 C C . TYR A 1 288 ? -6.316 14.68 7.422 1 97.81 288 TYR A C 1
ATOM 2197 O O . TYR A 1 288 ? -6.832 15.297 6.484 1 97.81 288 TYR A O 1
ATOM 2205 N N . ASP A 1 289 ? -6.27 13.367 7.5 1 97.44 289 ASP A N 1
ATOM 2206 C CA . ASP A 1 289 ? -6.961 12.562 6.504 1 97.44 289 ASP A CA 1
ATOM 2207 C C . ASP A 1 289 ? -8.477 12.773 6.57 1 97.44 289 ASP A C 1
ATOM 2209 O O . ASP A 1 289 ? -9.133 12.898 5.539 1 97.44 289 ASP A O 1
ATOM 2213 N N . VAL A 1 290 ? -9.055 12.914 7.773 1 98.25 290 VAL A N 1
ATOM 2214 C CA . VAL A 1 290 ? -10.484 13.125 7.973 1 98.25 290 VAL A CA 1
ATOM 2215 C C . VAL A 1 290 ? -10.867 14.531 7.527 1 98.25 290 VAL A C 1
ATOM 2217 O O . VAL A 1 290 ? -11.945 14.742 6.961 1 98.25 290 VAL A O 1
ATOM 2220 N N . LEU A 1 291 ? -9.961 15.445 7.809 1 98.44 291 LEU A N 1
ATOM 2221 C CA . LEU A 1 291 ? -10.156 16.812 7.344 1 98.44 291 LEU A CA 1
ATOM 2222 C C . LEU A 1 291 ? -10.359 16.859 5.832 1 98.44 291 LEU A C 1
ATOM 2224 O O . LEU A 1 291 ? -11.289 17.516 5.348 1 98.44 291 LEU A O 1
ATOM 2228 N N . ARG A 1 292 ? -9.578 16.141 5.094 1 97.94 292 ARG A N 1
ATOM 2229 C CA . ARG A 1 292 ? -9.719 16.062 3.643 1 97.94 292 ARG A CA 1
ATOM 2230 C C . ARG A 1 292 ? -11.055 15.438 3.254 1 97.94 292 ARG A C 1
ATOM 2232 O O . ARG A 1 292 ? -11.727 15.922 2.34 1 97.94 292 ARG A O 1
ATOM 2239 N N . GLU A 1 293 ? -11.438 14.367 3.938 1 98.44 293 GLU A N 1
ATOM 2240 C CA . GLU A 1 293 ? -12.672 13.648 3.633 1 98.44 293 GLU A CA 1
ATOM 2241 C C . GLU A 1 293 ? -13.891 14.539 3.832 1 98.44 293 GLU A C 1
ATOM 2243 O O . GLU A 1 293 ? -14.773 14.602 2.969 1 98.44 293 GLU A O 1
ATOM 2248 N N . ILE A 1 294 ? -13.898 15.266 4.922 1 98.69 294 ILE A N 1
ATOM 2249 C CA . ILE A 1 294 ? -15.039 16.094 5.293 1 98.69 294 ILE A CA 1
ATOM 2250 C C . ILE A 1 294 ? -15.141 17.297 4.348 1 98.69 294 ILE A C 1
ATOM 2252 O O . ILE A 1 294 ? -16.203 17.578 3.812 1 98.69 294 ILE A O 1
ATOM 2256 N N . GLY A 1 295 ? -14 17.969 4.152 1 98.25 295 GLY A N 1
ATOM 2257 C CA . GLY A 1 295 ? -14.023 19.062 3.193 1 98.25 295 GLY A CA 1
ATOM 2258 C C . GLY A 1 295 ? -14.383 18.625 1.79 1 98.25 295 GLY A C 1
ATOM 2259 O O . GLY A 1 295 ? -15.141 19.297 1.091 1 98.25 295 GLY A O 1
ATOM 2260 N N . GLY A 1 296 ? -13.914 17.469 1.412 1 98.31 296 GLY A N 1
ATOM 2261 C CA . GLY A 1 296 ? -14.07 16.953 0.061 1 98.31 296 GLY A CA 1
ATOM 2262 C C . GLY A 1 296 ? -15.508 16.578 -0.264 1 98.31 296 GLY A C 1
ATOM 2263 O O . GLY A 1 296 ? -15.961 16.766 -1.395 1 98.31 296 GLY A O 1
ATOM 2264 N N . VAL A 1 297 ? -16.234 15.977 0.694 1 98.38 297 VAL A N 1
ATOM 2265 C CA . VAL A 1 297 ? -17.578 15.469 0.421 1 98.38 297 VAL A CA 1
ATOM 2266 C C . VAL A 1 297 ? -18.531 16.641 0.196 1 98.38 297 VAL A C 1
ATOM 2268 O O . VAL A 1 297 ? -19.609 16.469 -0.393 1 98.38 297 VAL A O 1
ATOM 2271 N N . LEU A 1 298 ? -18.094 17.875 0.553 1 98.69 298 LEU A N 1
ATOM 2272 C CA . LEU A 1 298 ? -18.922 19.078 0.405 1 98.69 298 LEU A CA 1
ATOM 2273 C C . LEU A 1 298 ? -18.594 19.812 -0.888 1 98.69 298 LEU A C 1
ATOM 2275 O O . LEU A 1 298 ? -19.281 20.766 -1.258 1 98.69 298 LEU A O 1
ATOM 2279 N N . VAL A 1 299 ? -17.547 19.391 -1.602 1 98.44 299 VAL A N 1
ATOM 2280 C CA . VAL A 1 299 ? -17.141 19.984 -2.871 1 98.44 299 VAL A CA 1
ATOM 2281 C C . VAL A 1 299 ? -17.984 19.406 -4.004 1 98.44 299 VAL A C 1
ATOM 2283 O O . VAL A 1 299 ? -18.172 18.188 -4.086 1 98.44 299 VAL A O 1
ATOM 2286 N N . ASP A 1 300 ? -18.562 20.281 -4.836 1 98 300 ASP A N 1
ATOM 2287 C CA . ASP A 1 300 ? -19.344 19.844 -5.988 1 98 300 ASP A CA 1
ATOM 2288 C C . ASP A 1 300 ? -18.438 19.391 -7.133 1 98 300 ASP A C 1
ATOM 2290 O O . ASP A 1 300 ? -17.703 20.203 -7.699 1 98 300 ASP A O 1
ATOM 2294 N N . PRO A 1 301 ? -18.469 18.125 -7.461 1 96.19 301 PRO A N 1
ATOM 2295 C CA . PRO A 1 301 ? -17.594 17.609 -8.516 1 96.19 301 PRO A CA 1
ATOM 2296 C C . PRO A 1 301 ? -17.828 18.297 -9.859 1 96.19 301 PRO A C 1
ATOM 2298 O O . PRO A 1 301 ? -16.938 18.312 -10.711 1 96.19 301 PRO A O 1
ATOM 2301 N N . GLN A 1 302 ? -18.938 18.891 -10.062 1 95.5 302 GLN A N 1
ATOM 2302 C CA . GLN A 1 302 ? -19.25 19.562 -11.32 1 95.5 302 GLN A CA 1
ATOM 2303 C C . GLN A 1 302 ? -18.406 20.828 -11.5 1 95.5 302 GLN A C 1
ATOM 2305 O O . GLN A 1 302 ? -18.281 21.344 -12.609 1 95.5 302 GLN A O 1
ATOM 2310 N N . GLY A 1 303 ? -17.844 21.297 -10.406 1 98.06 303 GLY A N 1
ATOM 2311 C CA . GLY A 1 303 ? -17 22.484 -10.461 1 98.06 303 GLY A CA 1
ATOM 2312 C C . GLY A 1 303 ? -15.617 22.219 -11.016 1 98.06 303 GLY A C 1
ATOM 2313 O O . GLY A 1 303 ? -14.898 23.141 -11.391 1 98.06 303 GLY A O 1
ATOM 2314 N N . GLU A 1 304 ? -15.242 20.922 -11.148 1 97.56 304 GLU A N 1
ATOM 2315 C CA . GLU A 1 304 ? -13.875 20.578 -11.5 1 97.56 304 GLU A CA 1
ATOM 2316 C C . GLU A 1 304 ? -13.5 21.109 -12.875 1 97.56 304 GLU A C 1
ATOM 2318 O O . GLU A 1 304 ? -12.492 21.797 -13.031 1 97.56 304 GLU A O 1
ATOM 2323 N N . SER A 1 305 ? -14.305 20.844 -13.898 1 97.56 305 SER A N 1
ATOM 2324 C CA . SER A 1 305 ? -13.961 21.172 -15.281 1 97.56 305 SER A CA 1
ATOM 2325 C C . SER A 1 305 ? -13.914 22.688 -15.484 1 97.56 305 SER A C 1
ATOM 2327 O O . SER A 1 305 ? -12.914 23.219 -15.977 1 97.56 305 SER A O 1
ATOM 2329 N N . PRO A 1 306 ? -14.961 23.453 -15.008 1 98.38 306 PRO A N 1
ATOM 2330 C CA . PRO A 1 306 ? -14.906 24.906 -15.219 1 98.38 306 PRO A CA 1
ATOM 2331 C C . PRO A 1 306 ? -13.781 25.578 -14.438 1 98.38 306 PRO A C 1
ATOM 2333 O O . PRO A 1 306 ? -13.164 26.516 -14.922 1 98.38 306 PRO A O 1
ATOM 2336 N N . LEU A 1 307 ? -13.5 25.141 -13.227 1 98.62 307 LEU A N 1
ATOM 2337 C CA . LEU A 1 307 ? -12.43 25.734 -12.445 1 98.62 307 LEU A CA 1
ATOM 2338 C C . LEU A 1 307 ? -11.07 25.406 -13.039 1 98.62 307 LEU A C 1
ATOM 2340 O O . LEU A 1 307 ? -10.133 26.203 -12.945 1 98.62 307 LEU A O 1
ATOM 2344 N N . THR A 1 308 ? -10.93 24.172 -13.602 1 98.5 308 THR A N 1
ATOM 2345 C CA . THR A 1 308 ? -9.711 23.828 -14.328 1 98.5 308 THR A CA 1
ATOM 2346 C C . THR A 1 308 ? -9.516 24.734 -15.539 1 98.5 308 THR A C 1
ATOM 2348 O O . THR A 1 308 ? -8.414 25.219 -15.773 1 98.5 308 THR A O 1
ATOM 2351 N N . ALA A 1 309 ? -10.625 24.953 -16.266 1 98.19 309 ALA A N 1
ATOM 2352 C CA . ALA A 1 309 ? -10.562 25.844 -17.422 1 98.19 309 ALA A CA 1
ATOM 2353 C C . ALA A 1 309 ? -10.148 27.25 -17.016 1 98.19 309 ALA A C 1
ATOM 2355 O O . ALA A 1 309 ? -9.406 27.922 -17.75 1 98.19 309 ALA A O 1
ATOM 2356 N N . LEU A 1 310 ? -10.641 27.703 -15.898 1 98.38 310 LEU A N 1
ATOM 2357 C CA . LEU A 1 310 ? -10.305 29.031 -15.414 1 98.38 310 LEU A CA 1
ATOM 2358 C C . LEU A 1 310 ? -8.805 29.156 -15.148 1 98.38 310 LEU A C 1
ATOM 2360 O O . LEU A 1 310 ? -8.172 30.109 -15.586 1 98.38 310 LEU A O 1
ATOM 2364 N N . VAL A 1 311 ? -8.25 28.219 -14.422 1 97.56 311 VAL A N 1
ATOM 2365 C CA . VAL A 1 311 ? -6.832 28.297 -14.086 1 97.56 311 VAL A CA 1
ATOM 2366 C C . VAL A 1 311 ? -5.996 28.141 -15.352 1 97.56 311 VAL A C 1
ATOM 2368 O O . VAL A 1 311 ? -4.949 28.766 -15.492 1 97.56 311 VAL A O 1
ATOM 2371 N N . GLU A 1 312 ? -6.441 27.328 -16.266 1 97.62 312 GLU A N 1
ATOM 2372 C CA . GLU A 1 312 ? -5.73 27.125 -17.516 1 97.62 312 GLU A CA 1
ATOM 2373 C C . GLU A 1 312 ? -5.766 28.391 -18.375 1 97.62 312 GLU A C 1
ATOM 2375 O O . GLU A 1 312 ? -4.828 28.656 -19.141 1 97.62 312 GLU A O 1
ATOM 2380 N N . SER A 1 313 ? -6.816 29.172 -18.266 1 96.31 313 SER A N 1
ATOM 2381 C CA . SER A 1 313 ? -6.922 30.422 -19 1 96.31 313 SER A CA 1
ATOM 2382 C C . SER A 1 313 ? -5.84 31.406 -18.562 1 96.31 313 SER A C 1
ATOM 2384 O O . SER A 1 313 ? -5.531 32.344 -19.281 1 96.31 313 SER A O 1
ATOM 2386 N N . ALA A 1 314 ? -5.281 31.172 -17.391 1 95.62 314 ALA A N 1
ATOM 2387 C CA . ALA A 1 314 ? -4.207 32.031 -16.891 1 95.62 314 ALA A CA 1
ATOM 2388 C C . ALA A 1 314 ? -2.842 31.5 -17.312 1 95.62 314 ALA A C 1
ATOM 2390 O O . ALA A 1 314 ? -1.807 32 -16.875 1 95.62 314 ALA A O 1
ATOM 2391 N N . GLY A 1 315 ? -2.795 30.469 -18.172 1 93.38 315 GLY A N 1
ATOM 2392 C CA . GLY A 1 315 ? -1.548 29.984 -18.75 1 93.38 315 GLY A CA 1
ATOM 2393 C C . GLY A 1 315 ? -1.009 28.75 -18.047 1 93.38 315 GLY A C 1
ATOM 2394 O O . GLY A 1 315 ? 0.12 28.328 -18.312 1 93.38 315 GLY A O 1
ATOM 2395 N N . VAL A 1 316 ? -1.78 28.141 -17.172 1 93.75 316 VAL A N 1
ATOM 2396 C CA . VAL A 1 316 ? -1.351 26.953 -16.453 1 93.75 316 VAL A CA 1
ATOM 2397 C C . VAL A 1 316 ? -1.863 25.703 -17.156 1 93.75 316 VAL A C 1
ATOM 2399 O O . VAL A 1 316 ? -3.053 25.594 -17.453 1 93.75 316 VAL A O 1
ATOM 2402 N N . ASP A 1 317 ? -0.978 24.781 -17.562 1 95.62 317 ASP A N 1
ATOM 2403 C CA . ASP A 1 317 ? -1.397 23.438 -17.984 1 95.62 317 ASP A CA 1
ATOM 2404 C C . ASP A 1 317 ? -1.581 22.531 -16.766 1 95.62 317 ASP A C 1
ATOM 2406 O O . ASP A 1 317 ? -0.608 21.984 -16.25 1 95.62 317 ASP A O 1
ATOM 2410 N N . TYR A 1 318 ? -2.799 22.344 -16.375 1 96.44 318 TYR A N 1
ATOM 2411 C CA . TYR A 1 318 ? -3.08 21.625 -15.133 1 96.44 318 TYR A CA 1
ATOM 2412 C C . TYR A 1 318 ? -2.641 20.172 -15.219 1 96.44 318 TYR A C 1
ATOM 2414 O O . TYR A 1 318 ? -2.354 19.547 -14.195 1 96.44 318 TYR A O 1
ATOM 2422 N N . GLN A 1 319 ? -2.582 19.547 -16.406 1 94.06 319 GLN A N 1
ATOM 2423 C CA . GLN A 1 319 ? -2.156 18.172 -16.594 1 94.06 319 GLN A CA 1
ATOM 2424 C C . GLN A 1 319 ? -0.675 18 -16.266 1 94.06 319 GLN A C 1
ATOM 2426 O O . GLN A 1 319 ? -0.203 16.875 -16.062 1 94.06 319 GLN A O 1
ATOM 2431 N N . GLU A 1 320 ? 0.035 19.078 -16.172 1 95.56 320 GLU A N 1
ATOM 2432 C CA . GLU A 1 320 ? 1.472 19.047 -15.914 1 95.56 320 GLU A CA 1
ATOM 2433 C C . GLU A 1 320 ? 1.768 19.203 -14.43 1 95.56 320 GLU A C 1
ATOM 2435 O O . GLU A 1 320 ? 2.926 19.125 -14.008 1 95.56 320 GLU A O 1
ATOM 2440 N N . MET A 1 321 ? 0.772 19.297 -13.609 1 95.69 321 MET A N 1
ATOM 2441 C CA . MET A 1 321 ? 0.946 19.547 -12.18 1 95.69 321 MET A CA 1
ATOM 2442 C C . MET A 1 321 ? 1.766 18.438 -11.531 1 95.69 321 MET A C 1
ATOM 2444 O O . MET A 1 321 ? 2.631 18.719 -10.695 1 95.69 321 MET A O 1
ATOM 2448 N N . PRO A 1 322 ? 1.541 17.156 -11.961 1 94.31 322 PRO A N 1
ATOM 2449 C CA . PRO A 1 322 ? 2.373 16.094 -11.367 1 94.31 322 PRO A CA 1
ATOM 2450 C C . PRO A 1 322 ? 3.854 16.266 -11.703 1 94.31 322 PRO A C 1
ATOM 2452 O O . PRO A 1 322 ? 4.715 16.016 -10.852 1 94.31 322 PRO A O 1
ATOM 2455 N N . ALA A 1 323 ? 4.098 16.625 -12.938 1 95.62 323 ALA A N 1
ATOM 2456 C CA . ALA A 1 323 ? 5.48 16.859 -13.344 1 95.62 323 ALA A CA 1
ATOM 2457 C C . ALA A 1 323 ? 6.086 18.047 -12.578 1 95.62 323 ALA A C 1
ATOM 2459 O O . ALA A 1 323 ? 7.262 18.016 -12.211 1 95.62 323 ALA A O 1
ATOM 2460 N N . MET A 1 324 ? 5.324 19.062 -12.359 1 96.25 324 MET A N 1
ATOM 2461 C CA . MET A 1 324 ? 5.77 20.219 -11.578 1 96.25 324 MET A CA 1
ATOM 2462 C C . MET A 1 324 ? 6.105 19.797 -10.148 1 96.25 324 MET A C 1
ATOM 2464 O O . MET A 1 324 ? 7.137 20.219 -9.602 1 96.25 324 MET A O 1
ATOM 2468 N N . LEU A 1 325 ? 5.23 19.031 -9.562 1 97.06 325 LEU A N 1
ATOM 2469 C CA . LEU A 1 325 ? 5.488 18.562 -8.211 1 97.06 325 LEU A CA 1
ATOM 2470 C C . LEU A 1 325 ? 6.773 17.75 -8.148 1 97.06 325 LEU A C 1
ATOM 2472 O O . LEU A 1 325 ? 7.559 17.875 -7.211 1 97.06 325 LEU A O 1
ATOM 2476 N N . ALA A 1 326 ? 6.957 16.875 -9.117 1 96.62 326 ALA A N 1
ATOM 2477 C CA . ALA A 1 326 ? 8.18 16.094 -9.203 1 96.62 326 ALA A CA 1
ATOM 2478 C C . ALA A 1 326 ? 9.414 16.984 -9.25 1 96.62 326 ALA A C 1
ATOM 2480 O O . ALA A 1 326 ? 10.406 16.719 -8.57 1 96.62 326 ALA A O 1
ATOM 2481 N N . ASP A 1 327 ? 9.336 18.047 -9.992 1 97.06 327 ASP A N 1
ATOM 2482 C CA . ASP A 1 327 ? 10.445 18.984 -10.102 1 97.06 327 ASP A CA 1
ATOM 2483 C C . ASP A 1 327 ? 10.664 19.719 -8.789 1 97.06 327 ASP A C 1
ATOM 2485 O O . ASP A 1 327 ? 11.805 20 -8.414 1 97.06 327 ASP A O 1
ATOM 2489 N N . LEU A 1 328 ? 9.594 20.062 -8.141 1 97.88 328 LEU A N 1
ATOM 2490 C CA . LEU A 1 328 ? 9.695 20.734 -6.848 1 97.88 328 LEU A CA 1
ATOM 2491 C C . LEU A 1 328 ? 10.383 19.828 -5.828 1 97.88 328 LEU A C 1
ATOM 2493 O O . LEU A 1 328 ? 11.141 20.312 -4.98 1 97.88 328 LEU A O 1
ATOM 2497 N N . LYS A 1 329 ? 10.125 18.578 -5.863 1 98.12 329 LYS A N 1
ATOM 2498 C CA . LYS A 1 329 ? 10.789 17.656 -4.957 1 98.12 329 LYS A CA 1
ATOM 2499 C C . LYS A 1 329 ? 12.289 17.609 -5.223 1 98.12 329 LYS A C 1
ATOM 2501 O O . LYS A 1 329 ? 13.094 17.594 -4.289 1 98.12 329 LYS A O 1
ATOM 2506 N N . VAL A 1 330 ? 12.648 17.547 -6.488 1 97.88 330 VAL A N 1
ATOM 2507 C CA . VAL A 1 330 ? 14.062 17.562 -6.844 1 97.88 330 VAL A CA 1
ATOM 2508 C C . VAL A 1 330 ? 14.711 18.859 -6.359 1 97.88 330 VAL A C 1
ATOM 2510 O O . VAL A 1 330 ? 15.805 18.828 -5.785 1 97.88 330 VAL A O 1
ATOM 2513 N N . HIS A 1 331 ? 14.039 19.969 -6.57 1 96.69 331 HIS A N 1
ATOM 2514 C CA . HIS A 1 331 ? 14.539 21.266 -6.133 1 96.69 331 HIS A CA 1
ATOM 2515 C C . HIS A 1 331 ? 14.734 21.297 -4.617 1 96.69 331 HIS A C 1
ATOM 2517 O O . HIS A 1 331 ? 15.758 21.781 -4.129 1 96.69 331 HIS A O 1
ATOM 2523 N N . ALA A 1 332 ? 13.75 20.797 -3.914 1 96.88 332 ALA A N 1
ATOM 2524 C CA . ALA A 1 332 ? 13.852 20.766 -2.457 1 96.88 332 ALA A CA 1
ATOM 2525 C C . ALA A 1 332 ? 15.039 19.922 -2.014 1 96.88 332 ALA A C 1
ATOM 2527 O O . ALA A 1 332 ? 15.789 20.312 -1.115 1 96.88 332 ALA A O 1
ATOM 2528 N N . ALA A 1 333 ? 15.25 18.797 -2.609 1 97.44 333 ALA A N 1
ATOM 2529 C CA . ALA A 1 333 ? 16.344 17.891 -2.244 1 97.44 333 ALA A CA 1
ATOM 2530 C C . ALA A 1 333 ? 17.703 18.516 -2.547 1 97.44 333 ALA A C 1
ATOM 2532 O O . ALA A 1 333 ? 18.609 18.469 -1.719 1 97.44 333 ALA A O 1
ATOM 2533 N N . VAL A 1 334 ? 17.828 19.172 -3.705 1 96.12 334 VAL A N 1
ATOM 2534 C CA . VAL A 1 334 ? 19.125 19.562 -4.234 1 96.12 334 VAL A CA 1
ATOM 2535 C C . VAL A 1 334 ? 19.516 20.922 -3.686 1 96.12 334 VAL A C 1
ATOM 2537 O O . VAL A 1 334 ? 20.703 21.203 -3.453 1 96.12 334 VAL A O 1
ATOM 2540 N N . HIS A 1 335 ? 18.531 21.781 -3.418 1 93.62 335 HIS A N 1
ATOM 2541 C CA . HIS A 1 335 ? 18.859 23.141 -3.035 1 93.62 335 HIS A CA 1
ATOM 2542 C C . HIS A 1 335 ? 18.469 23.422 -1.588 1 93.62 335 HIS A C 1
ATOM 2544 O O . HIS A 1 335 ? 19.328 23.719 -0.753 1 93.62 335 HIS A O 1
ATOM 2550 N N . THR A 1 336 ? 17.234 23.188 -1.25 1 93.5 336 THR A N 1
ATOM 2551 C CA . THR A 1 336 ? 16.734 23.516 0.084 1 93.5 336 THR A CA 1
ATOM 2552 C C . THR A 1 336 ? 17.391 22.625 1.134 1 93.5 336 THR A C 1
ATOM 2554 O O . THR A 1 336 ? 17.734 23.078 2.227 1 93.5 336 THR A O 1
ATOM 2557 N N . LEU A 1 337 ? 17.547 21.359 0.775 1 96.56 337 LEU A N 1
ATOM 2558 C CA . LEU A 1 337 ? 18.078 20.359 1.709 1 96.56 337 LEU A CA 1
ATOM 2559 C C . LEU A 1 337 ? 19.406 19.812 1.218 1 96.56 337 LEU A C 1
ATOM 2561 O O . LEU A 1 337 ? 19.672 18.625 1.364 1 96.56 337 LEU A O 1
ATOM 2565 N N . ALA A 1 338 ? 20.203 20.703 0.665 1 95.06 338 ALA A N 1
ATOM 2566 C CA . ALA A 1 338 ? 21.484 20.328 0.061 1 95.06 338 ALA A CA 1
ATOM 2567 C C . ALA A 1 338 ? 22.422 19.703 1.092 1 95.06 338 ALA A C 1
ATOM 2569 O O . ALA A 1 338 ? 23.141 18.75 0.783 1 95.06 338 ALA A O 1
ATOM 2570 N N . SER A 1 339 ? 22.469 20.25 2.285 1 95.31 339 SER A N 1
ATOM 2571 C CA . SER A 1 339 ? 23.344 19.719 3.324 1 95.31 339 SER A CA 1
ATOM 2572 C C . SER A 1 339 ? 22.969 18.297 3.689 1 95.31 339 SER A C 1
ATOM 2574 O O . SER A 1 339 ? 23.828 17.438 3.893 1 95.31 339 SER A O 1
ATOM 2576 N N . GLU A 1 340 ? 21.656 18.094 3.857 1 96.38 340 GLU A N 1
ATOM 2577 C CA . GLU A 1 340 ? 21.156 16.75 4.148 1 96.38 340 GLU A CA 1
ATOM 2578 C C . GLU A 1 340 ? 21.469 15.781 3.021 1 96.38 340 GLU A C 1
ATOM 2580 O O . GLU A 1 340 ? 21.859 14.641 3.273 1 96.38 340 GLU A O 1
ATOM 2585 N N . LEU A 1 341 ? 21.328 16.234 1.793 1 97.19 341 LEU A N 1
ATOM 2586 C CA . LEU A 1 341 ? 21.625 15.398 0.631 1 97.19 341 LEU A CA 1
ATOM 2587 C C . LEU A 1 341 ? 23.109 15.039 0.584 1 97.19 341 LEU A C 1
ATOM 2589 O O . LEU A 1 341 ? 23.469 13.898 0.286 1 97.19 341 LEU A O 1
ATOM 2593 N N . ARG A 1 342 ? 23.969 15.992 0.887 1 95.94 342 ARG A N 1
ATOM 2594 C CA . ARG A 1 342 ? 25.406 15.75 0.9 1 95.94 342 ARG A CA 1
ATOM 2595 C C . ARG A 1 342 ? 25.781 14.719 1.965 1 95.94 342 ARG A C 1
ATOM 2597 O O . ARG A 1 342 ? 26.625 13.852 1.73 1 95.94 342 ARG A O 1
ATOM 2604 N N . ARG A 1 343 ? 25.188 14.914 3.117 1 96.94 343 ARG A N 1
ATOM 2605 C CA . ARG A 1 343 ? 25.453 13.953 4.184 1 96.94 343 ARG A CA 1
ATOM 2606 C C . ARG A 1 343 ? 25 12.555 3.787 1 96.94 343 ARG A C 1
ATOM 2608 O O . ARG A 1 343 ? 25.719 11.578 4.012 1 96.94 343 ARG A O 1
ATOM 2615 N N . LEU A 1 344 ? 23.797 12.461 3.24 1 97.88 344 LEU A N 1
ATOM 2616 C CA . LEU A 1 344 ? 23.281 11.172 2.801 1 97.88 344 LEU A CA 1
ATOM 2617 C C . LEU A 1 344 ? 24.203 10.547 1.753 1 97.88 344 LEU A C 1
ATOM 2619 O O . LEU A 1 344 ? 24.469 9.344 1.794 1 97.88 344 LEU A O 1
ATOM 2623 N N . ARG A 1 345 ? 24.656 11.391 0.833 1 97.69 345 ARG A N 1
ATOM 2624 C CA . ARG A 1 345 ? 25.578 10.914 -0.187 1 97.69 345 ARG A CA 1
ATOM 2625 C C . ARG A 1 345 ? 26.828 10.289 0.447 1 97.69 345 ARG A C 1
ATOM 2627 O O . ARG A 1 345 ? 27.234 9.195 0.061 1 97.69 345 ARG A O 1
ATOM 2634 N N . ARG A 1 346 ? 27.422 10.938 1.441 1 96.94 346 ARG A N 1
ATOM 2635 C CA . ARG A 1 346 ? 28.609 10.43 2.119 1 96.94 346 ARG A CA 1
ATOM 2636 C C . ARG A 1 346 ? 28.312 9.117 2.834 1 96.94 346 ARG A C 1
ATOM 2638 O O . ARG A 1 346 ? 29.109 8.18 2.775 1 96.94 346 ARG A O 1
ATOM 2645 N N . CYS A 1 347 ? 27.156 9.086 3.463 1 97.06 347 CYS A N 1
ATOM 2646 C CA . CYS A 1 347 ? 26.766 7.887 4.199 1 97.06 347 CYS A CA 1
ATOM 2647 C C . CYS A 1 347 ? 26.578 6.707 3.26 1 97.06 347 CYS A C 1
ATOM 2649 O O . CYS A 1 347 ? 26.969 5.582 3.578 1 97.06 347 CYS A O 1
ATOM 2651 N N . ILE A 1 348 ? 25.953 6.969 2.143 1 98.06 348 ILE A N 1
ATOM 2652 C CA . ILE A 1 348 ? 25.703 5.91 1.169 1 98.06 348 ILE A CA 1
ATOM 2653 C C . ILE A 1 348 ? 27.031 5.391 0.621 1 98.06 348 ILE A C 1
ATOM 2655 O O . ILE A 1 348 ? 27.25 4.18 0.574 1 98.06 348 ILE A O 1
ATOM 2659 N N . ALA A 1 349 ? 27.859 6.305 0.249 1 96.69 349 ALA A N 1
ATOM 2660 C CA . ALA A 1 349 ? 29.156 5.918 -0.305 1 96.69 349 ALA A CA 1
ATOM 2661 C C . ALA A 1 349 ? 29.953 5.078 0.693 1 96.69 349 ALA A C 1
ATOM 2663 O O . ALA A 1 349 ? 30.547 4.066 0.324 1 96.69 349 ALA A O 1
ATOM 2664 N N . ALA A 1 350 ? 29.922 5.516 1.934 1 95.81 350 ALA A N 1
ATOM 2665 C CA . ALA A 1 350 ? 30.656 4.801 2.977 1 95.81 350 ALA A CA 1
ATOM 2666 C C . ALA A 1 350 ? 30.078 3.4 3.184 1 95.81 350 ALA A C 1
ATOM 2668 O O . ALA A 1 350 ? 30.828 2.424 3.281 1 95.81 350 ALA A O 1
ATOM 2669 N N . ALA A 1 351 ? 28.781 3.322 3.273 1 95.38 351 ALA A N 1
ATOM 2670 C CA . ALA A 1 351 ? 28.125 2.049 3.555 1 95.38 351 ALA A CA 1
ATOM 2671 C C . ALA A 1 351 ? 28.266 1.087 2.379 1 95.38 351 ALA A C 1
ATOM 2673 O O . ALA A 1 351 ? 28.438 -0.118 2.572 1 95.38 351 ALA A O 1
ATOM 2674 N N . ALA A 1 352 ? 28.141 1.612 1.189 1 93.88 352 ALA A N 1
ATOM 2675 C CA . ALA A 1 352 ? 28.203 0.78 -0.01 1 93.88 352 ALA A CA 1
ATOM 2676 C C . ALA A 1 352 ? 29.656 0.457 -0.376 1 93.88 352 ALA A C 1
ATOM 2678 O O . ALA A 1 352 ? 29.906 -0.463 -1.155 1 93.88 352 ALA A O 1
ATOM 2679 N N . GLY A 1 353 ? 30.641 1.235 0.137 1 90.38 353 GLY A N 1
ATOM 2680 C CA . GLY A 1 353 ? 32.062 1.033 -0.153 1 90.38 353 GLY A CA 1
ATOM 2681 C C . GLY A 1 353 ? 32.469 1.562 -1.515 1 90.38 353 GLY A C 1
ATOM 2682 O O . GLY A 1 353 ? 33.5 1.179 -2.045 1 90.38 353 GLY A O 1
ATOM 2683 N N . ALA A 1 354 ? 31.562 2.293 -2.104 1 91.62 354 ALA A N 1
ATOM 2684 C CA . ALA A 1 354 ? 31.812 2.898 -3.41 1 91.62 354 ALA A CA 1
ATOM 2685 C C . ALA A 1 354 ? 31.062 4.223 -3.551 1 91.62 354 ALA A C 1
ATOM 2687 O O . ALA A 1 354 ? 30.109 4.48 -2.82 1 91.62 354 ALA A O 1
ATOM 2688 N N . ASP A 1 355 ? 31.562 5.059 -4.395 1 93.56 355 ASP A N 1
ATOM 2689 C CA . ASP A 1 355 ? 30.953 6.355 -4.668 1 93.56 355 ASP A CA 1
ATOM 2690 C C . ASP A 1 355 ? 30.656 6.523 -6.16 1 93.56 355 ASP A C 1
ATOM 2692 O O . ASP A 1 355 ? 31.109 5.719 -6.98 1 93.56 355 ASP A O 1
ATOM 2696 N N . HIS A 1 356 ? 29.766 7.379 -6.504 1 95 356 HIS A N 1
ATOM 2697 C CA . HIS A 1 356 ? 29.469 7.734 -7.887 1 95 356 HIS A CA 1
ATOM 2698 C C . HIS A 1 356 ? 29.094 9.211 -8.008 1 95 356 HIS A C 1
ATOM 2700 O O . HIS A 1 356 ? 28.406 9.758 -7.141 1 95 356 HIS A O 1
ATOM 2706 N N . PRO A 1 357 ? 29.531 9.852 -9.07 1 95.75 357 PRO A N 1
ATOM 2707 C CA . PRO A 1 357 ? 29.25 11.281 -9.227 1 95.75 357 PRO A CA 1
ATOM 2708 C C . PRO A 1 357 ? 27.766 11.578 -9.359 1 95.75 357 PRO A C 1
ATOM 2710 O O . PRO A 1 357 ? 27.312 12.672 -8.992 1 95.75 357 PRO A O 1
ATOM 2713 N N . LEU A 1 358 ? 26.969 10.609 -9.781 1 96.56 358 LEU A N 1
ATOM 2714 C CA . LEU A 1 358 ? 25.547 10.836 -10.016 1 96.56 358 LEU A CA 1
ATOM 2715 C C . LEU A 1 358 ? 24.719 10.414 -8.812 1 96.56 358 LEU A C 1
ATOM 2717 O O . LEU A 1 358 ? 23.484 10.422 -8.867 1 96.56 358 LEU A O 1
ATOM 2721 N N . LEU A 1 359 ? 25.391 10.062 -7.738 1 97.62 359 LEU A N 1
ATOM 2722 C CA . LEU A 1 359 ? 24.688 9.562 -6.559 1 97.62 359 LEU A CA 1
ATOM 2723 C C . LEU A 1 359 ? 23.719 10.602 -6.02 1 97.62 359 LEU A C 1
ATOM 2725 O O . LEU A 1 359 ? 22.562 10.289 -5.73 1 97.62 359 LEU A O 1
ATOM 2729 N N . PRO A 1 360 ? 24.047 11.961 -5.895 1 97.81 360 PRO A N 1
ATOM 2730 C CA . PRO A 1 360 ? 23.062 12.945 -5.434 1 97.81 360 PRO A CA 1
ATOM 2731 C C . PRO A 1 360 ? 21.859 13.07 -6.367 1 97.81 360 PRO A C 1
ATOM 2733 O O . PRO A 1 360 ? 20.734 13.156 -5.902 1 97.81 360 PRO A O 1
ATOM 2736 N N . ALA A 1 361 ? 22.156 13.055 -7.648 1 98.06 361 ALA A N 1
ATOM 2737 C CA . ALA A 1 361 ? 21.078 13.117 -8.633 1 98.06 361 ALA A CA 1
ATOM 2738 C C . ALA A 1 361 ? 20.172 11.891 -8.531 1 98.06 361 ALA A C 1
ATOM 2740 O O . ALA A 1 361 ? 18.969 11.992 -8.703 1 98.06 361 ALA A O 1
ATOM 2741 N N . ALA A 1 362 ? 20.766 10.703 -8.273 1 98.56 362 ALA A N 1
ATOM 2742 C CA . ALA A 1 362 ? 20 9.469 -8.125 1 98.56 362 ALA A CA 1
ATOM 2743 C C . ALA A 1 362 ? 19.078 9.539 -6.918 1 98.56 362 ALA A C 1
ATOM 2745 O O . ALA A 1 362 ? 17.922 9.109 -6.988 1 98.56 362 ALA A O 1
ATOM 2746 N N . VAL A 1 363 ? 19.578 10.078 -5.82 1 98.69 363 VAL A N 1
ATOM 2747 C CA . VAL A 1 363 ? 18.766 10.227 -4.617 1 98.69 363 VAL A CA 1
ATOM 2748 C C . VAL A 1 363 ? 17.594 11.156 -4.891 1 98.69 363 VAL A C 1
ATOM 2750 O O . VAL A 1 363 ? 16.453 10.828 -4.566 1 98.69 363 VAL A O 1
ATOM 2753 N N . ALA A 1 364 ? 17.859 12.305 -5.508 1 98.56 364 ALA A N 1
ATOM 2754 C CA . ALA A 1 364 ? 16.812 13.289 -5.801 1 98.56 364 ALA A CA 1
ATOM 2755 C C . ALA A 1 364 ? 15.766 12.695 -6.738 1 98.56 364 ALA A C 1
ATOM 2757 O O . ALA A 1 364 ? 14.562 12.875 -6.52 1 98.56 364 ALA A O 1
ATOM 2758 N N . ALA A 1 365 ? 16.234 12 -7.785 1 98.44 365 ALA A N 1
ATOM 2759 C CA . ALA A 1 365 ? 15.328 11.383 -8.75 1 98.44 365 ALA A CA 1
ATOM 2760 C C . ALA A 1 365 ? 14.477 10.305 -8.086 1 98.44 365 ALA A C 1
ATOM 2762 O O . ALA A 1 365 ? 13.297 10.156 -8.406 1 98.44 365 ALA A O 1
ATOM 2763 N N . LEU A 1 366 ? 15.094 9.516 -7.207 1 98.5 366 LEU A N 1
ATOM 2764 C CA . LEU A 1 366 ? 14.391 8.469 -6.473 1 98.5 366 LEU A CA 1
ATOM 2765 C C . LEU A 1 366 ? 13.258 9.062 -5.637 1 98.5 366 LEU A C 1
ATOM 2767 O O . LEU A 1 366 ? 12.133 8.555 -5.656 1 98.5 366 LEU A O 1
ATOM 2771 N N . LEU A 1 367 ? 13.492 10.164 -4.953 1 98.12 367 LEU A N 1
ATOM 2772 C CA . LEU A 1 367 ? 12.539 10.789 -4.043 1 98.12 367 LEU A CA 1
ATOM 2773 C C . LEU A 1 367 ? 11.359 11.375 -4.805 1 98.12 367 LEU A C 1
ATOM 2775 O O . LEU A 1 367 ? 10.258 11.469 -4.266 1 98.12 367 LEU A O 1
ATOM 2779 N N . ARG A 1 368 ? 11.578 11.75 -6.039 1 96.38 368 ARG A N 1
ATOM 2780 C CA . ARG A 1 368 ? 10.477 12.312 -6.816 1 96.38 368 ARG A CA 1
ATOM 2781 C C . ARG A 1 368 ? 9.375 11.273 -7.027 1 96.38 368 ARG A C 1
ATOM 2783 O O . ARG A 1 368 ? 8.211 11.633 -7.246 1 96.38 368 ARG A O 1
ATOM 2790 N N . HIS A 1 369 ? 9.727 9.938 -6.871 1 96.75 369 HIS A N 1
ATOM 2791 C CA . HIS A 1 369 ? 8.781 8.867 -7.156 1 96.75 369 HIS A CA 1
ATOM 2792 C C . HIS A 1 369 ? 8.172 8.32 -5.871 1 96.75 369 HIS A C 1
ATOM 2794 O O . HIS A 1 369 ? 7.445 7.316 -5.898 1 96.75 369 HIS A O 1
ATOM 2800 N N . ILE A 1 370 ? 8.43 8.898 -4.77 1 97.25 370 ILE A N 1
ATOM 2801 C CA . ILE A 1 370 ? 7.855 8.469 -3.502 1 97.25 370 ILE A CA 1
ATOM 2802 C C . ILE A 1 370 ? 6.797 9.477 -3.053 1 97.25 370 ILE A C 1
ATOM 2804 O O . ILE A 1 370 ? 7.121 10.609 -2.707 1 97.25 370 ILE A O 1
ATOM 2808 N N . GLY A 1 371 ? 5.539 9.109 -3.062 1 94.25 371 GLY A N 1
ATOM 2809 C CA . GLY A 1 371 ? 4.426 10.016 -2.812 1 94.25 371 GLY A CA 1
ATOM 2810 C C . GLY A 1 371 ? 3.988 10.031 -1.36 1 94.25 371 GLY A C 1
ATOM 2811 O O . GLY A 1 371 ? 2.871 10.445 -1.05 1 94.25 371 GLY A O 1
ATOM 2812 N N . ARG A 1 372 ? 4.832 9.594 -0.443 1 94.69 372 ARG A N 1
ATOM 2813 C CA . ARG A 1 372 ? 4.559 9.555 0.99 1 94.69 372 ARG A CA 1
ATOM 2814 C C . ARG A 1 372 ? 5.711 10.156 1.785 1 94.69 372 ARG A C 1
ATOM 2816 O O . ARG A 1 372 ? 6.812 10.328 1.258 1 94.69 372 ARG A O 1
ATOM 2823 N N . TYR A 1 373 ? 5.438 10.492 3.02 1 95.06 373 TYR A N 1
ATOM 2824 C CA . TYR A 1 373 ? 6.461 11.102 3.854 1 95.06 373 TYR A CA 1
ATOM 2825 C C . TYR A 1 373 ? 7.59 10.125 4.148 1 95.06 373 TYR A C 1
ATOM 2827 O O . TYR A 1 373 ? 8.75 10.523 4.266 1 95.06 373 TYR A O 1
ATOM 2835 N N . ARG A 1 374 ? 7.207 8.938 4.328 1 95.5 374 ARG A N 1
ATOM 2836 C CA . ARG A 1 374 ? 8.117 7.844 4.645 1 95.5 374 ARG A CA 1
ATOM 2837 C C . ARG A 1 374 ? 7.652 6.539 4.008 1 95.5 374 ARG A C 1
ATOM 2839 O O . ARG A 1 374 ? 6.473 6.395 3.674 1 95.5 374 ARG A O 1
ATOM 2846 N N . CYS A 1 375 ? 8.594 5.609 3.773 1 95.56 375 CYS A N 1
ATOM 2847 C CA . CYS A 1 375 ? 8.156 4.383 3.107 1 95.56 375 CYS A CA 1
ATOM 2848 C C . CYS A 1 375 ? 8.82 3.16 3.727 1 95.56 375 CYS A C 1
ATOM 2850 O O . CYS A 1 375 ? 8.977 2.131 3.068 1 95.56 375 CYS A O 1
ATOM 2852 N N . ASP A 1 376 ? 9.32 3.223 4.973 1 95.44 376 ASP A N 1
ATOM 2853 C CA . ASP A 1 376 ? 10.023 2.086 5.559 1 95.44 376 ASP A CA 1
ATOM 2854 C C . ASP A 1 376 ? 9.172 1.41 6.637 1 95.44 376 ASP A C 1
ATOM 2856 O O . ASP A 1 376 ? 9.672 0.58 7.398 1 95.44 376 ASP A O 1
ATOM 2860 N N . TYR A 1 377 ? 7.848 1.803 6.75 1 95.44 377 TYR A N 1
ATOM 2861 C CA . TYR A 1 377 ? 6.957 0.981 7.562 1 95.44 377 TYR A CA 1
ATOM 2862 C C . TYR A 1 377 ? 6.746 -0.387 6.926 1 95.44 377 TYR A C 1
ATOM 2864 O O . TYR A 1 377 ? 6.707 -0.509 5.699 1 95.44 377 TYR A O 1
ATOM 2872 N N . PRO A 1 378 ? 6.547 -1.433 7.762 1 93.62 378 PRO A N 1
ATOM 2873 C CA . PRO A 1 378 ? 6.441 -2.783 7.207 1 93.62 378 PRO A CA 1
ATOM 2874 C C . PRO A 1 378 ? 5.324 -2.906 6.172 1 93.62 378 PRO A C 1
ATOM 2876 O O . PRO A 1 378 ? 5.496 -3.58 5.148 1 93.62 378 PRO A O 1
ATOM 2879 N N . GLY A 1 379 ? 4.219 -2.252 6.379 1 94.06 379 GLY A N 1
ATOM 2880 C CA . GLY A 1 379 ? 3.104 -2.314 5.445 1 94.06 379 GLY A CA 1
ATOM 2881 C C . GLY A 1 379 ? 3.377 -1.588 4.141 1 94.06 379 GLY A C 1
ATOM 2882 O O . GLY A 1 379 ? 2.623 -1.729 3.176 1 94.06 379 GLY A O 1
ATOM 2883 N N . GLN A 1 380 ? 4.492 -0.871 4.023 1 95 380 GLN A N 1
ATOM 2884 C CA . GLN A 1 380 ? 4.852 -0.087 2.846 1 95 380 GLN A CA 1
ATOM 2885 C C . GLN A 1 380 ? 6.098 -0.651 2.17 1 95 380 GLN A C 1
ATOM 2887 O O . GLN A 1 380 ? 6.758 0.044 1.394 1 95 380 GLN A O 1
ATOM 2892 N N . ALA A 1 381 ? 6.371 -1.896 2.371 1 95.56 381 ALA A N 1
ATOM 2893 C CA . ALA A 1 381 ? 7.629 -2.52 1.957 1 95.56 381 ALA A CA 1
ATOM 2894 C C . ALA A 1 381 ? 7.781 -2.484 0.44 1 95.56 381 ALA A C 1
ATOM 2896 O O . ALA A 1 381 ? 8.891 -2.611 -0.08 1 95.56 381 ALA A O 1
ATOM 2897 N N . ALA A 1 382 ? 6.73 -2.266 -0.315 1 96.31 382 ALA A N 1
ATOM 2898 C CA . ALA A 1 382 ? 6.785 -2.312 -1.774 1 96.31 382 ALA A CA 1
ATOM 2899 C C . ALA A 1 382 ? 7.023 -0.923 -2.359 1 96.31 382 ALA A C 1
ATOM 2901 O O . ALA A 1 382 ? 7.336 -0.787 -3.543 1 96.31 382 ALA A O 1
ATOM 2902 N N . VAL A 1 383 ? 7.016 0.13 -1.562 1 97.38 383 VAL A N 1
ATOM 2903 C CA . VAL A 1 383 ? 7.023 1.497 -2.07 1 97.38 383 VAL A CA 1
ATOM 2904 C C . VAL A 1 383 ? 8.406 1.836 -2.627 1 97.38 383 VAL A C 1
ATOM 2906 O O . VAL A 1 383 ? 8.523 2.287 -3.768 1 97.38 383 VAL A O 1
ATOM 2909 N N . LEU A 1 384 ? 9.438 1.598 -1.881 1 98.06 384 LEU A N 1
ATOM 2910 C CA . LEU A 1 384 ? 10.773 2.006 -2.291 1 98.06 384 LEU A CA 1
ATOM 2911 C C . LEU A 1 384 ? 11.242 1.205 -3.504 1 98.06 384 LEU A C 1
ATOM 2913 O O . LEU A 1 384 ? 11.789 1.77 -4.453 1 98.06 384 LEU A O 1
ATOM 2917 N N . PRO A 1 385 ? 11.055 -0.145 -3.523 1 97.94 385 PRO A N 1
ATOM 2918 C CA . PRO A 1 385 ? 11.492 -0.862 -4.723 1 97.94 385 PRO A CA 1
ATOM 2919 C C . PRO A 1 385 ? 10.727 -0.445 -5.973 1 97.94 385 PRO A C 1
ATOM 2921 O O . PRO A 1 385 ? 11.281 -0.451 -7.074 1 97.94 385 PRO A O 1
ATOM 2924 N N . CYS A 1 386 ? 9.492 -0.112 -5.852 1 97.69 386 CYS A N 1
ATOM 2925 C CA . CYS A 1 386 ? 8.758 0.413 -6.992 1 97.69 386 CYS A CA 1
ATOM 2926 C C . CYS A 1 386 ? 9.328 1.749 -7.449 1 97.69 386 CYS A C 1
ATOM 2928 O O . CYS A 1 386 ? 9.438 2.006 -8.648 1 97.69 386 CYS A O 1
ATOM 2930 N N . ALA A 1 387 ? 9.656 2.576 -6.48 1 98.31 387 ALA A N 1
ATOM 2931 C CA . ALA A 1 387 ? 10.281 3.854 -6.816 1 98.31 387 ALA A CA 1
ATOM 2932 C C . ALA A 1 387 ? 11.617 3.641 -7.52 1 98.31 387 ALA A C 1
ATOM 2934 O O . ALA A 1 387 ? 11.953 4.363 -8.461 1 98.31 387 ALA A O 1
ATOM 2935 N N . LEU A 1 388 ? 12.422 2.678 -7.047 1 98.44 388 LEU A N 1
ATOM 2936 C CA . LEU A 1 388 ? 13.68 2.328 -7.699 1 98.44 388 LEU A CA 1
ATOM 2937 C C . LEU A 1 388 ? 13.438 1.911 -9.148 1 98.44 388 LEU A C 1
ATOM 2939 O O . LEU A 1 388 ? 14.141 2.361 -10.055 1 98.44 388 LEU A O 1
ATOM 2943 N N . ALA A 1 389 ? 12.438 1.093 -9.352 1 97.88 389 ALA A N 1
ATOM 2944 C CA . ALA A 1 389 ? 12.102 0.602 -10.688 1 97.88 389 ALA A CA 1
ATOM 2945 C C . ALA A 1 389 ? 11.703 1.749 -11.609 1 97.88 389 ALA A C 1
ATOM 2947 O O . ALA A 1 389 ? 12.156 1.825 -12.75 1 97.88 389 ALA A O 1
ATOM 2948 N N . GLU A 1 390 ? 10.859 2.609 -11.109 1 97.06 390 GLU A N 1
ATOM 2949 C CA . GLU A 1 390 ? 10.383 3.732 -11.906 1 97.06 390 GLU A CA 1
ATOM 2950 C C . GLU A 1 390 ? 11.516 4.695 -12.25 1 97.06 390 GLU A C 1
ATOM 2952 O O . GLU A 1 390 ? 11.594 5.195 -13.375 1 97.06 390 GLU A O 1
ATOM 2957 N N . THR A 1 391 ? 12.352 4.949 -11.266 1 98 391 THR A N 1
ATOM 2958 C CA . THR A 1 391 ? 13.492 5.824 -11.508 1 98 391 THR A CA 1
ATOM 2959 C C . THR A 1 391 ? 14.406 5.234 -12.578 1 98 391 THR A C 1
ATOM 2961 O O . THR A 1 391 ? 14.852 5.941 -13.484 1 98 391 THR A O 1
ATOM 2964 N N . HIS A 1 392 ? 14.656 3.953 -12.461 1 96.88 392 HIS A N 1
ATOM 2965 C CA . HIS A 1 392 ? 15.5 3.273 -13.438 1 96.88 392 HIS A CA 1
ATOM 2966 C C . HIS A 1 392 ? 14.883 3.328 -14.828 1 96.88 392 HIS A C 1
ATOM 2968 O O . HIS A 1 392 ? 15.594 3.541 -15.82 1 96.88 392 HIS A O 1
ATOM 2974 N N . SER A 1 393 ? 13.609 3.123 -14.906 1 94.5 393 SER A N 1
ATOM 2975 C CA . SER A 1 393 ? 12.906 3.111 -16.188 1 94.5 393 SER A CA 1
ATOM 2976 C C . SER A 1 393 ? 12.914 4.492 -16.828 1 94.5 393 SER A C 1
ATOM 2978 O O . SER A 1 393 ? 13.062 4.613 -18.047 1 94.5 393 SER A O 1
ATOM 2980 N N . THR A 1 394 ? 12.797 5.57 -16.016 1 94.31 394 THR A N 1
ATOM 2981 C CA . THR A 1 394 ? 12.672 6.918 -16.562 1 94.31 394 THR A CA 1
ATOM 2982 C C . THR A 1 394 ? 14.039 7.543 -16.781 1 94.31 394 THR A C 1
ATOM 2984 O O . THR A 1 394 ? 14.203 8.383 -17.672 1 94.31 394 THR A O 1
ATOM 2987 N N . THR A 1 395 ? 15.008 7.156 -15.93 1 95.81 395 THR A N 1
ATOM 2988 C CA . THR A 1 395 ? 16.344 7.723 -16.016 1 95.81 395 THR A CA 1
ATOM 2989 C C . THR A 1 395 ? 17.406 6.633 -15.875 1 95.81 395 THR A C 1
ATOM 2991 O O . THR A 1 395 ? 18.172 6.625 -14.898 1 95.81 395 THR A O 1
ATOM 2994 N N . PRO A 1 396 ? 17.609 5.832 -16.922 1 93.75 396 PRO A N 1
ATOM 2995 C CA . PRO A 1 396 ? 18.469 4.645 -16.828 1 93.75 396 PRO A CA 1
ATOM 2996 C C . PRO A 1 396 ? 19.922 4.988 -16.5 1 93.75 396 PRO A C 1
ATOM 2998 O O . PRO A 1 396 ? 20.625 4.18 -15.898 1 93.75 396 PRO A O 1
ATOM 3001 N N . GLN A 1 397 ? 20.344 6.215 -16.828 1 94.88 397 GLN A N 1
ATOM 3002 C CA . GLN A 1 397 ? 21.734 6.602 -16.594 1 94.88 397 GLN A CA 1
ATOM 3003 C C . GLN A 1 397 ? 22.047 6.684 -15.094 1 94.88 397 GLN A C 1
ATOM 3005 O O . GLN A 1 397 ? 23.203 6.723 -14.695 1 94.88 397 GLN A O 1
ATOM 3010 N N . LEU A 1 398 ? 21.016 6.641 -14.219 1 97.31 398 LEU A N 1
ATOM 3011 C CA . LEU A 1 398 ? 21.203 6.762 -12.773 1 97.31 398 LEU A CA 1
ATOM 3012 C C . LEU A 1 398 ? 21.328 5.391 -12.125 1 97.31 398 LEU A C 1
ATOM 3014 O O . LEU A 1 398 ? 21.469 5.289 -10.898 1 97.31 398 LEU A O 1
ATOM 3018 N N . ALA A 1 399 ? 21.375 4.348 -12.906 1 95.5 399 ALA A N 1
ATOM 3019 C CA . ALA A 1 399 ? 21.359 2.969 -12.43 1 95.5 399 ALA A CA 1
ATOM 3020 C C . ALA A 1 399 ? 22.516 2.713 -11.453 1 95.5 399 ALA A C 1
ATOM 3022 O O . ALA A 1 399 ? 22.312 2.109 -10.398 1 95.5 399 ALA A O 1
ATOM 3023 N N . PRO A 1 400 ? 23.766 3.166 -11.742 1 94.88 400 PRO A N 1
ATOM 3024 C CA . PRO A 1 400 ? 24.844 2.92 -10.781 1 94.88 400 PRO A CA 1
ATOM 3025 C C . PRO A 1 400 ? 24.578 3.57 -9.422 1 94.88 400 PRO A C 1
ATOM 3027 O O . PRO A 1 400 ? 24.812 2.951 -8.383 1 94.88 400 PRO A O 1
ATOM 3030 N N . GLY A 1 401 ? 24.047 4.812 -9.492 1 97.19 401 GLY A N 1
ATOM 3031 C CA . GLY A 1 401 ? 23.703 5.484 -8.25 1 97.19 401 GLY A CA 1
ATOM 3032 C C . GLY A 1 401 ? 22.594 4.777 -7.48 1 97.19 401 GLY A C 1
ATOM 3033 O O . GLY A 1 401 ? 22.672 4.664 -6.254 1 97.19 401 GLY A O 1
ATOM 3034 N N . LEU A 1 402 ? 21.625 4.277 -8.18 1 98.12 402 LEU A N 1
ATOM 3035 C CA . LEU A 1 402 ? 20.516 3.572 -7.555 1 98.12 402 LEU A CA 1
ATOM 3036 C C . LEU A 1 402 ? 21 2.291 -6.883 1 98.12 402 LEU A C 1
ATOM 3038 O O . LEU A 1 402 ? 20.5 1.923 -5.812 1 98.12 402 LEU A O 1
ATOM 3042 N N . GLN A 1 403 ? 21.922 1.586 -7.473 1 97 403 GLN A N 1
ATOM 3043 C CA . GLN A 1 403 ? 22.469 0.362 -6.891 1 97 403 GLN A CA 1
ATOM 3044 C C . GLN A 1 403 ? 23.203 0.653 -5.59 1 97 403 GLN A C 1
ATOM 3046 O O . GLN A 1 403 ? 23.109 -0.117 -4.629 1 97 403 GLN A O 1
ATOM 3051 N N . LEU A 1 404 ? 23.953 1.767 -5.613 1 97.44 404 LEU A N 1
ATOM 3052 C CA . LEU A 1 404 ? 24.641 2.16 -4.391 1 97.44 404 LEU A CA 1
ATOM 3053 C C . LEU A 1 404 ? 23.641 2.465 -3.275 1 97.44 404 LEU A C 1
ATOM 3055 O O . LEU A 1 404 ? 23.875 2.104 -2.119 1 97.44 404 LEU A O 1
ATOM 3059 N N . ILE A 1 405 ? 22.547 3.137 -3.645 1 98.44 405 ILE A N 1
ATOM 3060 C CA . ILE A 1 405 ? 21.516 3.434 -2.674 1 98.44 405 ILE A CA 1
ATOM 3061 C C . ILE A 1 405 ? 20.938 2.133 -2.109 1 98.44 405 ILE A C 1
ATOM 3063 O O . ILE A 1 405 ? 20.844 1.969 -0.893 1 98.44 405 ILE A O 1
ATOM 3067 N N . ALA A 1 406 ? 20.562 1.231 -2.98 1 97.44 406 ALA A N 1
ATOM 3068 C CA . ALA A 1 406 ? 19.984 -0.043 -2.566 1 97.44 406 ALA A CA 1
ATOM 3069 C C . ALA A 1 406 ? 20.938 -0.803 -1.645 1 97.44 406 ALA A C 1
ATOM 3071 O O . ALA A 1 406 ? 20.516 -1.385 -0.645 1 97.44 406 ALA A O 1
ATOM 3072 N N . ALA A 1 407 ? 22.203 -0.859 -1.967 1 96.75 407 ALA A N 1
ATOM 3073 C CA . ALA A 1 407 ? 23.203 -1.557 -1.164 1 96.75 407 ALA A CA 1
ATOM 3074 C C . ALA A 1 407 ? 23.312 -0.935 0.224 1 96.75 407 ALA A C 1
ATOM 3076 O O . ALA A 1 407 ? 23.406 -1.649 1.226 1 96.75 407 ALA A O 1
ATOM 3077 N N . ALA A 1 408 ? 23.344 0.386 0.207 1 97.56 408 ALA A N 1
ATOM 3078 C CA . ALA A 1 408 ? 23.5 1.09 1.479 1 97.56 408 ALA A CA 1
ATOM 3079 C C . ALA A 1 408 ? 22.281 0.855 2.375 1 97.56 408 ALA A C 1
ATOM 3081 O O . ALA A 1 408 ? 22.422 0.617 3.576 1 97.56 408 ALA A O 1
ATOM 3082 N N . VAL A 1 409 ? 21.125 0.945 1.788 1 95.88 409 VAL A N 1
ATOM 3083 C CA . VAL A 1 409 ? 19.891 0.763 2.549 1 95.88 409 VAL A CA 1
ATOM 3084 C C . VAL A 1 409 ? 19.797 -0.68 3.039 1 95.88 409 VAL A C 1
ATOM 3086 O O . VAL A 1 409 ? 19.281 -0.938 4.133 1 95.88 409 VAL A O 1
ATOM 3089 N N . ALA A 1 410 ? 20.281 -1.645 2.305 1 92.06 410 ALA A N 1
ATOM 3090 C CA . ALA A 1 410 ? 20.266 -3.055 2.686 1 92.06 410 ALA A CA 1
ATOM 3091 C C . ALA A 1 410 ? 21.062 -3.277 3.973 1 92.06 410 ALA A C 1
ATOM 3093 O O . ALA A 1 410 ? 20.703 -4.148 4.777 1 92.06 410 ALA A O 1
ATOM 3094 N N . ARG A 1 411 ? 22.016 -2.549 4.156 1 91.31 411 ARG A N 1
ATOM 3095 C CA . ARG A 1 411 ? 22.875 -2.682 5.336 1 91.31 411 ARG A CA 1
ATOM 3096 C C . ARG A 1 411 ? 22.219 -2.049 6.559 1 91.31 411 ARG A C 1
ATOM 3098 O O . ARG A 1 411 ? 22.641 -2.301 7.691 1 91.31 411 ARG A O 1
ATOM 3105 N N . GLY A 1 412 ? 21.203 -1.214 6.258 1 92.44 412 GLY A N 1
ATOM 3106 C CA . GLY A 1 412 ? 20.594 -0.479 7.355 1 92.44 412 GLY A CA 1
ATOM 3107 C C . GLY A 1 412 ? 21.453 0.671 7.852 1 92.44 412 GLY A C 1
ATOM 3108 O O . GLY A 1 412 ? 22.156 1.314 7.066 1 92.44 412 GLY A O 1
ATOM 3109 N N . GLY A 1 413 ? 21.266 1.019 9.023 1 94.25 413 GLY A N 1
ATOM 3110 C CA . GLY A 1 413 ? 22.078 2.051 9.648 1 94.25 413 GLY A CA 1
ATOM 3111 C C . GLY A 1 413 ? 21.719 3.451 9.18 1 94.25 413 GLY A C 1
ATOM 3112 O O . GLY A 1 413 ? 20.562 3.738 8.891 1 94.25 413 GLY A O 1
ATOM 3113 N N . GLU A 1 414 ? 22.703 4.242 9.094 1 95.94 414 GLU A N 1
ATOM 3114 C CA . GLU A 1 414 ? 22.516 5.68 8.898 1 95.94 414 GLU A CA 1
ATOM 3115 C C . GLU A 1 414 ? 21.922 5.973 7.52 1 95.94 414 GLU A C 1
ATOM 3117 O O . GLU A 1 414 ? 21.016 6.793 7.391 1 95.94 414 GLU A O 1
ATOM 3122 N N . PRO A 1 415 ? 22.422 5.305 6.438 1 97.31 415 PRO A N 1
ATOM 3123 C CA . PRO A 1 415 ? 21.859 5.625 5.129 1 97.31 415 PRO A CA 1
ATOM 3124 C C . PRO A 1 415 ? 20.359 5.352 5.047 1 97.31 415 PRO A C 1
ATOM 3126 O O . PRO A 1 415 ? 19.609 6.141 4.461 1 97.31 415 PRO A O 1
ATOM 3129 N N . ALA A 1 416 ? 19.938 4.219 5.613 1 97.19 416 ALA A N 1
ATOM 3130 C CA . ALA A 1 416 ? 18.516 3.877 5.609 1 97.19 416 ALA A CA 1
ATOM 3131 C C . ALA A 1 416 ? 17.703 4.914 6.379 1 97.19 416 ALA A C 1
ATOM 3133 O O . ALA A 1 416 ? 16.641 5.336 5.922 1 97.19 416 ALA A O 1
ATOM 3134 N N . VAL A 1 417 ? 18.188 5.328 7.508 1 97.56 417 VAL A N 1
ATOM 3135 C CA . VAL A 1 417 ? 17.516 6.285 8.375 1 97.56 417 VAL A CA 1
ATOM 3136 C C . VAL A 1 417 ? 17.438 7.648 7.691 1 97.56 417 VAL A C 1
ATOM 3138 O O . VAL A 1 417 ? 16.375 8.266 7.621 1 97.56 417 VAL A O 1
ATOM 3141 N N . ARG A 1 418 ? 18.578 8.109 7.141 1 97.56 418 ARG A N 1
ATOM 3142 C CA . ARG A 1 418 ? 18.656 9.461 6.586 1 97.56 418 ARG A CA 1
ATOM 3143 C C . ARG A 1 418 ? 17.859 9.578 5.297 1 97.56 418 ARG A C 1
ATOM 3145 O O . ARG A 1 418 ? 17.297 10.641 5.004 1 97.56 418 ARG A O 1
ATOM 3152 N N . LEU A 1 419 ? 17.812 8.492 4.523 1 98.38 419 LEU A N 1
ATOM 3153 C CA . LEU A 1 419 ? 17 8.516 3.318 1 98.38 419 LEU A CA 1
ATOM 3154 C C . LEU A 1 419 ? 15.539 8.812 3.662 1 98.38 419 LEU A C 1
ATOM 3156 O O . LEU A 1 419 ? 14.883 9.609 2.982 1 98.38 419 LEU A O 1
ATOM 3160 N N . GLN A 1 420 ? 15.016 8.211 4.719 1 97.94 420 GLN A N 1
ATOM 3161 C CA . GLN A 1 420 ? 13.625 8.406 5.129 1 97.94 420 GLN A CA 1
ATOM 3162 C C . GLN A 1 420 ? 13.414 9.82 5.672 1 97.94 420 GLN A C 1
ATOM 3164 O O . GLN A 1 420 ? 12.383 10.445 5.395 1 97.94 420 GLN A O 1
ATOM 3169 N N . GLN A 1 421 ? 14.312 10.281 6.449 1 97.75 421 GLN A N 1
ATOM 3170 C CA . GLN A 1 421 ? 14.211 11.625 7.008 1 97.75 421 GLN A CA 1
ATOM 3171 C C . GLN A 1 421 ? 14.25 12.68 5.902 1 97.75 421 GLN A C 1
ATOM 3173 O O . GLN A 1 421 ? 13.5 13.664 5.953 1 97.75 421 GLN A O 1
ATOM 3178 N N . LEU A 1 422 ? 15.133 12.422 4.898 1 97.94 422 LEU A N 1
ATOM 3179 C CA . LEU A 1 422 ? 15.18 13.336 3.764 1 97.94 422 LEU A CA 1
ATOM 3180 C C . LEU A 1 422 ? 13.883 13.266 2.959 1 97.94 422 LEU A C 1
ATOM 3182 O O . LEU A 1 422 ? 13.375 14.289 2.5 1 97.94 422 LEU A O 1
ATOM 3186 N N . CYS A 1 423 ? 13.367 12.07 2.789 1 97.75 423 CYS A N 1
ATOM 3187 C CA . CYS A 1 423 ? 12.117 11.875 2.059 1 97.75 423 CYS A CA 1
ATOM 3188 C C . CYS A 1 423 ? 10.992 12.711 2.666 1 97.75 423 CYS A C 1
ATOM 3190 O O . CYS A 1 423 ? 10.289 13.422 1.952 1 97.75 423 CYS A O 1
ATOM 3192 N N . GLY A 1 424 ? 10.836 12.625 3.98 1 96.69 424 GLY A N 1
ATOM 3193 C CA . GLY A 1 424 ? 9.812 13.398 4.668 1 96.69 424 GLY A CA 1
ATOM 3194 C C . GLY A 1 424 ? 9.977 14.898 4.496 1 96.69 424 GLY A C 1
ATOM 3195 O O . GLY A 1 424 ? 9.008 15.602 4.223 1 96.69 424 GLY A O 1
ATOM 3196 N N . ALA A 1 425 ? 11.188 15.367 4.621 1 97.25 425 ALA A N 1
ATOM 3197 C CA . ALA A 1 425 ? 11.469 16.797 4.516 1 97.25 425 ALA A CA 1
ATOM 3198 C C . ALA A 1 425 ? 11.211 17.312 3.104 1 97.25 425 ALA A C 1
ATOM 3200 O O . ALA A 1 425 ? 10.609 18.375 2.922 1 97.25 425 ALA A O 1
ATOM 3201 N N . VAL A 1 426 ? 11.664 16.516 2.137 1 97.62 426 VAL A N 1
ATOM 3202 C CA . VAL A 1 426 ? 11.469 16.859 0.735 1 97.62 426 VAL A CA 1
ATOM 3203 C C . VAL A 1 426 ? 9.977 16.938 0.423 1 97.62 426 VAL A C 1
ATOM 3205 O O . VAL A 1 426 ? 9.523 17.875 -0.24 1 97.62 426 VAL A O 1
ATOM 3208 N N . SER A 1 427 ? 9.227 16 0.911 1 96.56 427 SER A N 1
ATOM 3209 C CA . SER A 1 427 ? 7.789 15.969 0.673 1 96.56 427 SER A CA 1
ATOM 3210 C C . SER A 1 427 ? 7.094 17.172 1.299 1 96.56 427 SER A C 1
ATOM 3212 O O . SER A 1 427 ? 6.27 17.828 0.655 1 96.56 427 SER A O 1
ATOM 3214 N N . ALA A 1 428 ? 7.414 17.438 2.518 1 95.5 428 ALA A N 1
ATOM 3215 C CA . ALA A 1 428 ? 6.809 18.562 3.211 1 95.5 428 ALA A CA 1
ATOM 3216 C C . ALA A 1 428 ? 7.105 19.875 2.486 1 95.5 428 ALA A C 1
ATOM 3218 O O . ALA A 1 428 ? 6.203 20.688 2.252 1 95.5 428 ALA A O 1
ATOM 3219 N N . LYS A 1 429 ? 8.328 20.109 2.082 1 96.12 429 LYS A N 1
ATOM 3220 C CA . LYS A 1 429 ? 8.766 21.359 1.479 1 96.12 429 LYS A CA 1
ATOM 3221 C C . LYS A 1 429 ? 8.203 21.516 0.071 1 96.12 429 LYS A C 1
ATOM 3223 O O . LYS A 1 429 ? 7.844 22.625 -0.338 1 96.12 429 LYS A O 1
ATOM 3228 N N . ALA A 1 430 ? 8.094 20.406 -0.634 1 97.44 430 ALA A N 1
ATOM 3229 C CA . ALA A 1 430 ? 7.652 20.469 -2.023 1 97.44 430 ALA A CA 1
ATOM 3230 C C . ALA A 1 430 ? 6.133 20.562 -2.111 1 97.44 430 ALA A C 1
ATOM 3232 O O . ALA A 1 430 ? 5.598 21.312 -2.924 1 97.44 430 ALA A O 1
ATOM 3233 N N . VAL A 1 431 ? 5.434 19.812 -1.303 1 96.5 431 VAL A N 1
ATOM 3234 C CA . VAL A 1 431 ? 3.988 19.688 -1.451 1 96.5 431 VAL A CA 1
ATOM 3235 C C . VAL A 1 431 ? 3.287 20.781 -0.635 1 96.5 431 VAL A C 1
ATOM 3237 O O . VAL A 1 431 ? 2.844 21.781 -1.185 1 96.5 431 VAL A O 1
ATOM 3240 N N . GLU A 1 432 ? 3.363 20.719 0.665 1 94.75 432 GLU A N 1
ATOM 3241 C CA . GLU A 1 432 ? 2.605 21.594 1.558 1 94.75 432 GLU A CA 1
ATOM 3242 C C . GLU A 1 432 ? 3.156 23.016 1.536 1 94.75 432 GLU A C 1
ATOM 3244 O O . GLU A 1 432 ? 2.391 23.984 1.52 1 94.75 432 GLU A O 1
ATOM 3249 N N . ASP A 1 433 ? 4.488 23.109 1.488 1 95.25 433 ASP A N 1
ATOM 3250 C CA . ASP A 1 433 ? 5.098 24.422 1.672 1 95.25 433 ASP A CA 1
ATOM 3251 C C . ASP A 1 433 ? 5.203 25.172 0.345 1 95.25 433 ASP A C 1
ATOM 3253 O O . ASP A 1 433 ? 5.445 26.391 0.324 1 95.25 433 ASP A O 1
ATOM 3257 N N . CYS A 1 434 ? 4.98 24.422 -0.789 1 97.5 434 CYS A N 1
ATOM 3258 C CA . CYS A 1 434 ? 5.168 25.125 -2.055 1 97.5 434 CYS A CA 1
ATOM 3259 C C . CYS A 1 434 ? 4.004 24.859 -3.002 1 97.5 434 CYS A C 1
ATOM 3261 O O . CYS A 1 434 ? 3.242 25.766 -3.324 1 97.5 434 CYS A O 1
ATOM 3263 N N . MET A 1 435 ? 3.77 23.641 -3.371 1 97.62 435 MET A N 1
ATOM 3264 C CA . MET A 1 435 ? 2.742 23.297 -4.352 1 97.62 435 MET A CA 1
ATOM 3265 C C . MET A 1 435 ? 1.374 23.797 -3.902 1 97.62 435 MET A C 1
ATOM 3267 O O . MET A 1 435 ? 0.589 24.281 -4.719 1 97.62 435 MET A O 1
ATOM 3271 N N . PHE A 1 436 ? 1.071 23.75 -2.678 1 98.12 436 PHE A N 1
ATOM 3272 C CA . PHE A 1 436 ? -0.229 24.141 -2.143 1 98.12 436 PHE A CA 1
ATOM 3273 C C . PHE A 1 436 ? -0.413 25.641 -2.213 1 98.12 436 PHE A C 1
ATOM 3275 O O . PHE A 1 436 ? -1.525 26.141 -2.041 1 98.12 436 PHE A O 1
ATOM 3282 N N . TYR A 1 437 ? 0.666 26.359 -2.525 1 98 437 TYR A N 1
ATOM 3283 C CA . TYR A 1 437 ? 0.573 27.797 -2.725 1 98 437 TYR A CA 1
ATOM 3284 C C . TYR A 1 437 ? 0.614 28.141 -4.207 1 98 437 TYR A C 1
ATOM 3286 O O . TYR A 1 437 ? 0.508 29.312 -4.578 1 98 437 TYR A O 1
ATOM 3294 N N . ARG A 1 438 ? 0.736 27.172 -5.008 1 97.5 438 ARG A N 1
ATOM 3295 C CA . ARG A 1 438 ? 0.805 27.391 -6.449 1 97.5 438 ARG A CA 1
ATOM 3296 C C . ARG A 1 438 ? -0.507 27 -7.125 1 97.5 438 ARG A C 1
ATOM 3298 O O . ARG A 1 438 ? -0.927 27.641 -8.086 1 97.5 438 ARG A O 1
ATOM 3305 N N . ASP A 1 439 ? -1.134 25.938 -6.664 1 97.94 439 ASP A N 1
ATOM 3306 C CA . ASP A 1 439 ? -2.354 25.438 -7.289 1 97.94 439 ASP A CA 1
ATOM 3307 C C . ASP A 1 439 ? -3.527 26.391 -7.035 1 97.94 439 ASP A C 1
ATOM 3309 O O . ASP A 1 439 ? -4.016 26.484 -5.91 1 97.94 439 ASP A O 1
ATOM 3313 N N . ALA A 1 440 ? -4.066 26.953 -8.031 1 98.12 440 ALA A N 1
ATOM 3314 C CA . ALA A 1 440 ? -5.082 27.984 -7.887 1 98.12 440 ALA A CA 1
ATOM 3315 C C . ALA A 1 440 ? -6.449 27.484 -8.328 1 98.12 440 ALA A C 1
ATOM 3317 O O . ALA A 1 440 ? -7.398 28.25 -8.453 1 98.12 440 ALA A O 1
ATOM 3318 N N . ARG A 1 441 ? -6.578 26.156 -8.641 1 98.38 441 ARG A N 1
ATOM 3319 C CA . ARG A 1 441 ? -7.848 25.641 -9.141 1 98.38 441 ARG A CA 1
ATOM 3320 C C . ARG A 1 441 ? -8.945 25.781 -8.094 1 98.38 441 ARG A C 1
ATOM 3322 O O . ARG A 1 441 ? -9.984 26.406 -8.359 1 98.38 441 ARG A O 1
ATOM 3329 N N . LEU A 1 442 ? -8.758 25.281 -6.926 1 98.69 442 LEU A N 1
ATOM 3330 C CA . LEU A 1 442 ? -9.594 25.406 -5.734 1 98.69 442 LEU A CA 1
ATOM 3331 C C . LEU A 1 442 ? -8.75 25.281 -4.469 1 98.69 442 LEU A C 1
ATOM 3333 O O . LEU A 1 442 ? -8.469 24.172 -4.012 1 98.69 442 LEU A O 1
ATOM 3337 N N . VAL A 1 443 ? -8.461 26.375 -3.836 1 98.5 443 VAL A N 1
ATOM 3338 C CA . VAL A 1 443 ? -7.387 26.438 -2.848 1 98.5 443 VAL A CA 1
ATOM 3339 C C . VAL A 1 443 ? -7.832 25.75 -1.556 1 98.5 443 VAL A C 1
ATOM 3341 O O . VAL A 1 443 ? -7.004 25.391 -0.721 1 98.5 443 VAL A O 1
ATOM 3344 N N . SER A 1 444 ? -9.18 25.562 -1.353 1 98.38 444 SER A N 1
ATOM 3345 C CA . SER A 1 444 ? -9.656 24.844 -0.169 1 98.38 444 SER A CA 1
ATOM 3346 C C . SER A 1 444 ? -9.172 23.406 -0.16 1 98.38 444 SER A C 1
ATOM 3348 O O . SER A 1 444 ? -9.164 22.75 0.886 1 98.38 444 SER A O 1
ATOM 3350 N N . LEU A 1 445 ? -8.734 22.875 -1.347 1 98.12 445 LEU A N 1
ATOM 3351 C CA . LEU A 1 445 ? -8.227 21.516 -1.443 1 98.12 445 LEU A CA 1
ATOM 3352 C C . LEU A 1 445 ? -6.746 21.453 -1.088 1 98.12 445 LEU A C 1
ATOM 3354 O O . LEU A 1 445 ? -6.207 20.375 -0.85 1 98.12 445 LEU A O 1
ATOM 3358 N N . ASN A 1 446 ? -6.09 22.625 -1.124 1 98 446 ASN A N 1
ATOM 3359 C CA . ASN A 1 446 ? -4.672 22.734 -0.805 1 98 446 ASN A CA 1
ATOM 3360 C C . ASN A 1 446 ? -4.438 22.797 0.702 1 98 446 ASN A C 1
ATOM 3362 O O . ASN A 1 446 ? -3.932 23.797 1.214 1 98 446 ASN A O 1
ATOM 3366 N N . GLU A 1 447 ? -4.723 21.75 1.431 1 96.88 447 GLU A N 1
ATOM 3367 C CA . GLU A 1 447 ? -4.625 21.734 2.887 1 96.88 447 GLU A CA 1
ATOM 3368 C C . GLU A 1 447 ? -3.793 20.547 3.365 1 96.88 447 GLU A C 1
ATOM 3370 O O . GLU A 1 447 ? -3.596 19.578 2.623 1 96.88 447 GLU A O 1
ATOM 3375 N N . VAL A 1 448 ? -3.25 20.609 4.594 1 94.94 448 VAL A N 1
ATOM 3376 C CA . VAL A 1 448 ? -2.498 19.5 5.176 1 94.94 448 VAL A CA 1
ATOM 3377 C C . VAL A 1 448 ? -3.312 18.219 5.082 1 94.94 448 VAL A C 1
ATOM 3379 O O . VAL A 1 448 ? -4.5 18.188 5.422 1 94.94 448 VAL A O 1
ATOM 3382 N N . GLY A 1 449 ? -2.742 17.188 4.535 1 93.75 449 GLY A N 1
ATOM 3383 C CA . GLY A 1 449 ? -3.436 15.93 4.316 1 93.75 449 GLY A CA 1
ATOM 3384 C C . GLY A 1 449 ? -4.215 15.898 3.016 1 93.75 449 GLY A C 1
ATOM 3385 O O . GLY A 1 449 ? -4.785 14.859 2.656 1 93.75 449 GLY A O 1
ATOM 3386 N N . GLY A 1 450 ? -4.184 17.047 2.277 1 95.81 450 GLY A N 1
ATOM 3387 C CA . GLY A 1 450 ? -4.984 17.172 1.067 1 95.81 450 GLY A CA 1
ATOM 3388 C C . GLY A 1 450 ? -4.293 16.609 -0.163 1 95.81 450 GLY A C 1
ATOM 3389 O O . GLY A 1 450 ? -3.109 16.266 -0.113 1 95.81 450 GLY A O 1
ATOM 3390 N N . GLU A 1 451 ? -5.02 16.391 -1.218 1 95.06 451 GLU A N 1
ATOM 3391 C CA . GLU A 1 451 ? -4.586 15.984 -2.553 1 95.06 451 GLU A CA 1
ATOM 3392 C C . GLU A 1 451 ? -5.402 16.688 -3.633 1 95.06 451 GLU A C 1
ATOM 3394 O O . GLU A 1 451 ? -6.379 16.141 -4.145 1 95.06 451 GLU A O 1
ATOM 3399 N N . PRO A 1 452 ? -4.941 17.906 -4.02 1 95.38 452 PRO A N 1
ATOM 3400 C CA . PRO A 1 452 ? -5.754 18.766 -4.883 1 95.38 452 PRO A CA 1
ATOM 3401 C C . PRO A 1 452 ? -6.094 18.109 -6.215 1 95.38 452 PRO A C 1
ATOM 3403 O O . PRO A 1 452 ? -7.098 18.453 -6.844 1 95.38 452 PRO A O 1
ATOM 3406 N N . ARG A 1 453 ? -5.289 17.141 -6.645 1 93.12 453 ARG A N 1
ATOM 3407 C CA . ARG A 1 453 ? -5.59 16.453 -7.895 1 93.12 453 ARG A CA 1
ATOM 3408 C C . ARG A 1 453 ? -6.906 15.688 -7.793 1 93.12 453 ARG A C 1
ATOM 3410 O O . ARG A 1 453 ? -7.578 15.461 -8.805 1 93.12 453 ARG A O 1
ATOM 3417 N N . ARG A 1 454 ? -7.191 15.25 -6.609 1 94.5 454 ARG A N 1
ATOM 3418 C CA . ARG A 1 454 ? -8.492 14.648 -6.34 1 94.5 454 ARG A CA 1
ATOM 3419 C C . ARG A 1 454 ? -9.531 15.703 -5.988 1 94.5 454 ARG A C 1
ATOM 3421 O O . ARG A 1 454 ? -9.609 16.141 -4.836 1 94.5 454 ARG A O 1
ATOM 3428 N N . PHE A 1 455 ? -10.352 16.031 -6.977 1 96.94 455 PHE A N 1
ATOM 3429 C CA . PHE A 1 455 ? -11.297 17.141 -6.816 1 96.94 455 PHE A CA 1
ATOM 3430 C C . PHE A 1 455 ? -12.516 16.688 -6.012 1 96.94 455 PHE A C 1
ATOM 3432 O O . PHE A 1 455 ? -13.508 16.25 -6.578 1 96.94 455 PHE A O 1
ATOM 3439 N N . GLY A 1 456 ? -12.414 16.781 -4.676 1 96.31 456 GLY A N 1
ATOM 3440 C CA . GLY A 1 456 ? -13.516 16.406 -3.793 1 96.31 456 GLY A CA 1
ATOM 3441 C C . GLY A 1 456 ? -13.461 14.961 -3.354 1 96.31 456 GLY A C 1
ATOM 3442 O O . GLY A 1 456 ? -12.43 14.305 -3.494 1 96.31 456 GLY A O 1
ATOM 3443 N N . VAL A 1 457 ? -14.508 14.477 -2.664 1 97.81 457 VAL A N 1
ATOM 3444 C CA . VAL A 1 457 ? -14.664 13.117 -2.158 1 97.81 457 VAL A CA 1
ATOM 3445 C C . VAL A 1 457 ? -16.094 12.633 -2.418 1 97.81 457 VAL A C 1
ATOM 3447 O O . VAL A 1 457 ? -17.062 13.281 -2.004 1 97.81 457 VAL A O 1
ATOM 3450 N N . GLY A 1 458 ? -16.266 11.578 -3.178 1 97.38 458 GLY A N 1
ATOM 3451 C CA . GLY A 1 458 ? -17.594 11.016 -3.398 1 97.38 458 GLY A CA 1
ATOM 3452 C C . GLY A 1 458 ? -18.219 10.453 -2.139 1 97.38 458 GLY A C 1
ATOM 3453 O O . GLY A 1 458 ? -17.516 10.062 -1.209 1 97.38 458 GLY A O 1
ATOM 3454 N N . ALA A 1 459 ? -19.531 10.359 -2.117 1 97.75 459 ALA A N 1
ATOM 3455 C CA . ALA A 1 459 ? -20.25 9.875 -0.941 1 97.75 459 ALA A CA 1
ATOM 3456 C C . ALA A 1 459 ? -19.844 8.445 -0.601 1 97.75 459 ALA A C 1
ATOM 3458 O O . ALA A 1 459 ? -19.672 8.109 0.571 1 97.75 459 ALA A O 1
ATOM 3459 N N . ALA A 1 460 ? -19.719 7.59 -1.621 1 98.12 460 ALA A N 1
ATOM 3460 C CA . ALA A 1 460 ? -19.344 6.199 -1.39 1 98.12 460 ALA A CA 1
ATOM 3461 C C . ALA A 1 460 ? -17.984 6.105 -0.718 1 98.12 460 ALA A C 1
ATOM 3463 O O . ALA A 1 460 ? -17.797 5.336 0.228 1 98.12 460 ALA A O 1
ATOM 3464 N N . GLU A 1 461 ? -16.984 6.828 -1.265 1 98.31 461 GLU A N 1
ATOM 3465 C CA . GLU A 1 461 ? -15.656 6.879 -0.658 1 98.31 461 GLU A CA 1
ATOM 3466 C C . GLU A 1 461 ? -15.734 7.363 0.786 1 98.31 461 GLU A C 1
ATOM 3468 O O . GLU A 1 461 ? -15.109 6.781 1.676 1 98.31 461 GLU A O 1
ATOM 3473 N N . PHE A 1 462 ? -16.531 8.43 1.001 1 98.56 462 PHE A N 1
ATOM 3474 C CA . PHE A 1 462 ? -16.672 9.031 2.322 1 98.56 462 PHE A CA 1
ATOM 3475 C C . PHE A 1 462 ? -17.188 8.008 3.324 1 98.56 462 PHE A C 1
ATOM 3477 O O . PHE A 1 462 ? -16.609 7.82 4.395 1 98.56 462 PHE A O 1
ATOM 3484 N N . HIS A 1 463 ? -18.266 7.352 2.994 1 98.25 463 HIS A N 1
ATOM 3485 C CA . HIS A 1 463 ? -18.891 6.383 3.883 1 98.25 463 HIS A CA 1
ATOM 3486 C C . HIS A 1 463 ? -17.969 5.199 4.152 1 98.25 463 HIS A C 1
ATOM 3488 O O . HIS A 1 463 ? -17.859 4.738 5.289 1 98.25 463 HIS A O 1
ATOM 3494 N N . HIS A 1 464 ? -17.297 4.766 3.127 1 98 464 HIS A N 1
ATOM 3495 C CA . HIS A 1 464 ? -16.422 3.617 3.311 1 98 464 HIS A CA 1
ATOM 3496 C C . HIS A 1 464 ? -15.258 3.957 4.23 1 98 464 HIS A C 1
ATOM 3498 O O . HIS A 1 464 ? -14.914 3.174 5.121 1 98 464 HIS A O 1
ATOM 3504 N N . ARG A 1 465 ? -14.617 5.066 4.039 1 98.06 465 ARG A N 1
ATOM 3505 C CA . ARG A 1 465 ? -13.508 5.477 4.887 1 98.06 465 ARG A CA 1
ATOM 3506 C C . ARG A 1 465 ? -13.945 5.637 6.336 1 98.06 465 ARG A C 1
ATOM 3508 O O . ARG A 1 465 ? -13.227 5.25 7.258 1 98.06 465 ARG A O 1
ATOM 3515 N N . ALA A 1 466 ? -15.094 6.223 6.516 1 98.31 466 ALA A N 1
ATOM 3516 C CA . ALA A 1 466 ? -15.633 6.391 7.863 1 98.31 466 ALA A CA 1
ATOM 3517 C C . ALA A 1 466 ? -15.875 5.039 8.531 1 98.31 466 ALA A C 1
ATOM 3519 O O . ALA A 1 466 ? -15.5 4.828 9.688 1 98.31 466 ALA A O 1
ATOM 3520 N N . ALA A 1 467 ? -16.5 4.152 7.812 1 97.62 467 ALA A N 1
ATOM 3521 C CA . ALA A 1 467 ? -16.781 2.826 8.352 1 97.62 467 ALA A CA 1
ATOM 3522 C C . ALA A 1 467 ? -15.492 2.086 8.695 1 97.62 467 ALA A C 1
ATOM 3524 O O . ALA A 1 467 ? -15.414 1.388 9.703 1 97.62 467 ALA A O 1
ATOM 3525 N N . THR A 1 468 ? -14.531 2.221 7.832 1 96.62 468 THR A N 1
ATOM 3526 C CA . THR A 1 468 ? -13.234 1.588 8.055 1 96.62 468 THR A CA 1
ATOM 3527 C C . THR A 1 468 ? -12.578 2.145 9.312 1 96.62 468 THR A C 1
ATOM 3529 O O . THR A 1 468 ? -12.023 1.39 10.117 1 96.62 468 THR A O 1
ATOM 3532 N N . ARG A 1 469 ? -12.609 3.443 9.469 1 97.06 469 ARG A N 1
ATOM 3533 C CA . ARG A 1 469 ? -12.055 4.074 10.664 1 97.06 469 ARG A CA 1
ATOM 3534 C C . ARG A 1 469 ? -12.766 3.578 11.922 1 97.06 469 ARG A C 1
ATOM 3536 O O . ARG A 1 469 ? -12.125 3.336 12.953 1 97.06 469 ARG A O 1
ATOM 3543 N N . ALA A 1 470 ? -14.086 3.414 11.883 1 97.12 470 ALA A N 1
ATOM 3544 C CA . ALA A 1 470 ? -14.852 2.91 13.016 1 97.12 470 ALA A CA 1
ATOM 3545 C C . ALA A 1 470 ? -14.367 1.522 13.43 1 97.12 470 ALA A C 1
ATOM 3547 O O . ALA A 1 470 ? -14.359 1.191 14.617 1 97.12 470 ALA A O 1
ATOM 3548 N N . ARG A 1 471 ? -13.922 0.759 12.469 1 94.75 471 ARG A N 1
ATOM 3549 C CA . ARG A 1 471 ? -13.539 -0.629 12.711 1 94.75 471 ARG A CA 1
ATOM 3550 C C . ARG A 1 471 ? -12.086 -0.728 13.164 1 94.75 471 ARG A C 1
ATOM 3552 O O . ARG A 1 471 ? -11.766 -1.468 14.094 1 94.75 471 ARG A O 1
ATOM 3559 N N . LEU A 1 472 ? -11.18 0.035 12.523 1 94.75 472 LEU A N 1
ATOM 3560 C CA . LEU A 1 472 ? -9.75 -0.198 12.703 1 94.75 472 LEU A CA 1
ATOM 3561 C C . LEU A 1 472 ? -9.156 0.812 13.688 1 94.75 472 LEU A C 1
ATOM 3563 O O . LEU A 1 472 ? -8.234 0.487 14.438 1 94.75 472 LEU A O 1
ATOM 3567 N N . TRP A 1 473 ? -9.648 2.047 13.641 1 96.38 473 TRP A N 1
ATOM 3568 C CA . TRP A 1 473 ? -9.094 3.111 14.477 1 96.38 473 TRP A CA 1
ATOM 3569 C C . TRP A 1 473 ? -10.211 3.975 15.055 1 96.38 473 TRP A C 1
ATOM 3571 O O . TRP A 1 473 ? -10.219 5.195 14.875 1 96.38 473 TRP A O 1
ATOM 3581 N N . PRO A 1 474 ? -11.078 3.43 15.867 1 96.44 474 PRO A N 1
ATOM 3582 C CA . PRO A 1 474 ? -12.266 4.145 16.359 1 96.44 474 PRO A CA 1
ATOM 3583 C C . PRO A 1 474 ? -11.914 5.324 17.25 1 96.44 474 PRO A C 1
ATOM 3585 O O . PRO A 1 474 ? -12.758 6.188 17.5 1 96.44 474 PRO A O 1
ATOM 3588 N N . ARG A 1 475 ? -10.664 5.379 17.766 1 97.12 475 ARG A N 1
ATOM 3589 C CA . ARG A 1 475 ? -10.281 6.445 18.688 1 97.12 475 ARG A CA 1
ATOM 3590 C C . ARG A 1 475 ? -9.297 7.406 18.031 1 97.12 475 ARG A C 1
ATOM 3592 O O . ARG A 1 475 ? -8.609 8.164 18.719 1 97.12 475 ARG A O 1
ATOM 3599 N N . SER A 1 476 ? -9.211 7.348 16.703 1 97.81 476 SER A N 1
ATOM 3600 C CA . SER A 1 476 ? -8.398 8.32 15.984 1 97.81 476 SER A CA 1
ATOM 3601 C C . SER A 1 476 ? -8.961 9.734 16.141 1 97.81 476 SER A C 1
ATOM 3603 O O . SER A 1 476 ? -10.133 9.906 16.484 1 97.81 476 SER A O 1
ATOM 3605 N N . MET A 1 477 ? -8.078 10.695 15.953 1 98.19 477 MET A N 1
ATOM 3606 C CA . MET A 1 477 ? -8.516 12.086 16.062 1 98.19 477 MET A CA 1
ATOM 3607 C C . MET A 1 477 ? -9.164 12.555 14.758 1 98.19 477 MET A C 1
ATOM 3609 O O . MET A 1 477 ? -8.75 12.141 13.672 1 98.19 477 MET A O 1
ATOM 3613 N N . THR A 1 478 ? -10.195 13.312 14.836 1 98.19 478 THR A N 1
ATOM 3614 C CA . THR A 1 478 ? -10.781 14.047 13.719 1 98.19 478 THR A CA 1
ATOM 3615 C C . THR A 1 478 ? -10.617 15.547 13.914 1 98.19 478 THR A C 1
ATOM 3617 O O . THR A 1 478 ? -10.719 16.047 15.031 1 98.19 478 THR A O 1
ATOM 3620 N N . THR A 1 479 ? -10.297 16.25 12.859 1 98.12 479 THR A N 1
ATOM 3621 C CA . THR A 1 479 ? -10.078 17.688 13.008 1 98.12 479 THR A CA 1
ATOM 3622 C C . THR A 1 479 ? -10.531 18.438 11.758 1 98.12 479 THR A C 1
ATOM 3624 O O . THR A 1 479 ? -10.828 17.828 10.734 1 98.12 479 THR A O 1
ATOM 3627 N N . LEU A 1 480 ? -10.742 19.75 11.898 1 98.25 480 LEU A N 1
ATOM 3628 C CA . LEU A 1 480 ? -11.008 20.641 10.773 1 98.25 480 LEU A CA 1
ATOM 3629 C C . LEU A 1 480 ? -9.992 21.766 10.711 1 98.25 480 LEU A C 1
ATOM 3631 O O . LEU A 1 480 ? -9.547 22.156 9.625 1 98.25 480 LEU A O 1
ATOM 3635 N N . SER A 1 481 ? -9.68 22.297 11.859 1 97.81 481 SER A N 1
ATOM 3636 C CA . SER A 1 481 ? -8.672 23.344 11.961 1 97.81 481 SER A CA 1
ATOM 3637 C C . SER A 1 481 ? -7.648 23.031 13.039 1 97.81 481 SER A C 1
ATOM 3639 O O . SER A 1 481 ? -7.98 22.422 14.062 1 97.81 481 SER A O 1
ATOM 3641 N N . THR A 1 482 ? -6.48 23.297 12.82 1 96.75 482 THR A N 1
ATOM 3642 C CA . THR A 1 482 ? -5.375 23.266 13.773 1 96.75 482 THR A CA 1
ATOM 3643 C C . THR A 1 482 ? -4.422 24.438 13.547 1 96.75 482 THR A C 1
ATOM 3645 O O . THR A 1 482 ? -4.695 25.312 12.727 1 96.75 482 THR A O 1
ATOM 3648 N N . HIS A 1 483 ? -3.367 24.438 14.297 1 95.31 483 HIS A N 1
ATOM 3649 C CA . HIS A 1 483 ? -2.324 25.438 14.109 1 95.31 483 HIS A CA 1
ATOM 3650 C C . HIS A 1 483 ? -1.568 25.203 12.805 1 95.31 483 HIS A C 1
ATOM 3652 O O . HIS A 1 483 ? -0.891 26.094 12.305 1 95.31 483 HIS A O 1
ATOM 3658 N N . ASP A 1 484 ? -1.801 24.047 12.188 1 94.56 484 ASP A N 1
ATOM 3659 C CA . ASP A 1 484 ? -1.076 23.688 10.969 1 94.56 484 ASP A CA 1
ATOM 3660 C C . ASP A 1 484 ? -1.911 23.984 9.727 1 94.56 484 ASP A C 1
ATOM 3662 O O . ASP A 1 484 ? -1.391 24 8.609 1 94.56 484 ASP A O 1
ATOM 3666 N N . THR A 1 485 ? -3.199 24.219 9.852 1 96.81 485 THR A N 1
ATOM 3667 C CA . THR A 1 485 ? -4.055 24.422 8.688 1 96.81 485 THR A CA 1
ATOM 3668 C C . THR A 1 485 ? -3.719 25.734 7.988 1 96.81 485 THR A C 1
ATOM 3670 O O . THR A 1 485 ? -3.416 26.734 8.641 1 96.81 485 THR A O 1
ATOM 3673 N N . LYS A 1 486 ? -3.781 25.734 6.699 1 97.19 486 LYS A N 1
ATOM 3674 C CA . LYS A 1 486 ? -3.5 26.922 5.898 1 97.19 486 LYS A CA 1
ATOM 3675 C C . LYS A 1 486 ? -4.68 27.891 5.914 1 97.19 486 LYS A C 1
ATOM 3677 O O . LYS A 1 486 ? -4.512 29.094 5.688 1 97.19 486 LYS A O 1
ATOM 3682 N N . ARG A 1 487 ? -5.789 27.328 6.008 1 98.19 487 ARG A N 1
ATOM 3683 C CA . ARG A 1 487 ? -7.035 28.078 6.102 1 98.19 487 ARG A CA 1
ATOM 3684 C C . ARG A 1 487 ? -7.945 27.5 7.176 1 98.19 487 ARG A C 1
ATOM 3686 O O . ARG A 1 487 ? -8.039 26.281 7.328 1 98.19 487 ARG A O 1
ATOM 3693 N N . GLY A 1 488 ? -8.555 28.375 7.953 1 98.06 488 GLY A N 1
ATOM 3694 C CA . GLY A 1 488 ? -9.531 27.906 8.93 1 98.06 488 GLY A CA 1
ATOM 3695 C C . GLY A 1 488 ? -10.695 27.172 8.297 1 98.06 488 GLY A C 1
ATOM 3696 O O . GLY A 1 488 ? -10.945 27.297 7.102 1 98.06 488 GLY A O 1
ATOM 3697 N N . GLU A 1 489 ? -11.398 26.422 9.109 1 98.5 489 GLU A N 1
ATOM 3698 C CA . GLU A 1 489 ? -12.453 25.547 8.633 1 98.5 489 GLU A CA 1
ATOM 3699 C C . GLU A 1 489 ? -13.555 26.328 7.922 1 98.5 489 GLU A C 1
ATOM 3701 O O . GLU A 1 489 ? -14.062 25.891 6.887 1 98.5 489 GLU A O 1
ATOM 3706 N N . ASP A 1 490 ? -13.922 27.516 8.367 1 98.62 490 ASP A N 1
ATOM 3707 C CA . ASP A 1 490 ? -15 28.297 7.758 1 98.62 490 ASP A CA 1
ATOM 3708 C C . ASP A 1 490 ? -14.531 29 6.484 1 98.62 490 ASP A C 1
ATOM 3710 O O . ASP A 1 490 ? -15.312 29.188 5.551 1 98.62 490 ASP A O 1
ATOM 3714 N N . VAL A 1 491 ? -13.234 29.359 6.48 1 98.69 491 VAL A N 1
ATOM 3715 C CA . VAL A 1 491 ? -12.641 29.922 5.273 1 98.69 491 VAL A CA 1
ATOM 3716 C C . VAL A 1 491 ? -12.664 28.875 4.152 1 98.69 491 VAL A C 1
ATOM 3718 O O . VAL A 1 491 ? -13.047 29.188 3.021 1 98.69 491 VAL A O 1
ATOM 3721 N N . ARG A 1 492 ? -12.305 27.688 4.453 1 98.69 492 ARG A N 1
ATOM 3722 C CA . ARG A 1 492 ? -12.312 26.609 3.471 1 98.69 492 ARG A CA 1
ATOM 3723 C C . ARG A 1 492 ? -13.727 26.297 3.012 1 98.69 492 ARG A C 1
ATOM 3725 O O . ARG A 1 492 ? -13.961 26.016 1.833 1 98.69 492 ARG A O 1
ATOM 3732 N N . ALA A 1 493 ? -14.672 26.297 3.936 1 98.69 493 ALA A N 1
ATOM 3733 C CA . ALA A 1 493 ? -16.062 26.062 3.574 1 98.69 493 ALA A CA 1
ATOM 3734 C C . ALA A 1 493 ? -16.562 27.094 2.568 1 98.69 493 ALA A C 1
ATOM 3736 O O . ALA A 1 493 ? -17.203 26.75 1.575 1 98.69 493 ALA A O 1
ATOM 3737 N N . ARG A 1 494 ? -16.266 28.359 2.852 1 98.69 494 ARG A N 1
ATOM 3738 C CA . ARG A 1 494 ? -16.688 29.422 1.954 1 98.69 494 ARG A CA 1
ATOM 3739 C C . ARG A 1 494 ? -16.047 29.266 0.58 1 98.69 494 ARG A C 1
ATOM 3741 O O . ARG A 1 494 ? -16.719 29.359 -0.443 1 98.69 494 ARG A O 1
ATOM 3748 N N . ILE A 1 495 ? -14.75 29.047 0.542 1 98.81 495 ILE A N 1
ATOM 3749 C CA . ILE A 1 495 ? -14.047 28.875 -0.725 1 98.81 495 ILE A CA 1
ATOM 3750 C C . ILE A 1 495 ? -14.586 27.656 -1.454 1 98.81 495 ILE A C 1
ATOM 3752 O O . ILE A 1 495 ? -14.727 27.656 -2.68 1 98.81 495 ILE A O 1
ATOM 3756 N N . GLY A 1 496 ? -14.891 26.609 -0.694 1 98.75 496 GLY A N 1
ATOM 3757 C CA . GLY A 1 496 ? -15.43 25.391 -1.278 1 98.75 496 GLY A CA 1
ATOM 3758 C C . GLY A 1 496 ? -16.703 25.609 -2.064 1 98.75 496 GLY A C 1
ATOM 3759 O O . GLY A 1 496 ? -16.984 24.906 -3.029 1 98.75 496 GLY A O 1
ATOM 3760 N N . VAL A 1 497 ? -17.469 26.625 -1.695 1 98.75 497 VAL A N 1
ATOM 3761 C CA . VAL A 1 497 ? -18.75 26.922 -2.348 1 98.75 497 VAL A CA 1
ATOM 3762 C C . VAL A 1 497 ? -18.484 27.359 -3.789 1 98.75 497 VAL A C 1
ATOM 3764 O O . VAL A 1 497 ? -19.375 27.234 -4.645 1 98.75 497 VAL A O 1
ATOM 3767 N N . LEU A 1 498 ? -17.266 27.844 -4.082 1 98.88 498 LEU A N 1
ATOM 3768 C CA . LEU A 1 498 ? -16.938 28.234 -5.445 1 98.88 498 LEU A CA 1
ATOM 3769 C C . LEU A 1 498 ? -17.078 27.047 -6.402 1 98.88 498 LEU A C 1
ATOM 3771 O O . LEU A 1 498 ? -17.344 27.25 -7.59 1 98.88 498 LEU A O 1
ATOM 3775 N N . SER A 1 499 ? -16.938 25.812 -5.922 1 98.75 499 SER A N 1
ATOM 3776 C CA . SER A 1 499 ? -17.141 24.625 -6.746 1 98.75 499 SER A CA 1
ATOM 3777 C C . SER A 1 499 ? -18.594 24.516 -7.219 1 98.75 499 SER A C 1
ATOM 3779 O O . SER A 1 499 ? -18.875 23.859 -8.219 1 98.75 499 SER A O 1
ATOM 3781 N N . GLN A 1 500 ? -19.547 25.188 -6.531 1 98.62 500 GLN A N 1
ATOM 3782 C CA . GLN A 1 500 ? -20.969 25.141 -6.863 1 98.62 500 GLN A CA 1
ATOM 3783 C C . GLN A 1 500 ? -21.344 26.25 -7.848 1 98.62 500 GLN A C 1
ATOM 3785 O O . GLN A 1 500 ? -22.406 26.203 -8.469 1 98.62 500 GLN A O 1
ATOM 3790 N N . VAL A 1 501 ? -20.438 27.281 -7.949 1 98.69 501 VAL A N 1
ATOM 3791 C CA . VAL A 1 501 ? -20.719 28.422 -8.812 1 98.69 501 VAL A CA 1
ATOM 3792 C C . VAL A 1 501 ? -19.484 28.766 -9.633 1 98.69 501 VAL A C 1
ATOM 3794 O O . VAL A 1 501 ? -19.047 29.922 -9.656 1 98.69 501 VAL A O 1
ATOM 3797 N N . PRO A 1 502 ? -18.906 27.828 -10.289 1 98.44 502 PRO A N 1
ATOM 3798 C CA . PRO A 1 502 ? -17.625 28.062 -10.961 1 98.44 502 PRO A CA 1
ATOM 3799 C C . PRO A 1 502 ? -17.719 29.125 -12.047 1 98.44 502 PRO A C 1
ATOM 3801 O O . PRO A 1 502 ? -16.781 29.906 -12.242 1 98.44 502 PRO A O 1
ATOM 3804 N N . TRP A 1 503 ? -18.875 29.281 -12.719 1 97.69 503 TRP A N 1
ATOM 3805 C CA . TRP A 1 503 ? -19.031 30.266 -13.789 1 97.69 503 TRP A CA 1
ATOM 3806 C C . TRP A 1 503 ? -19.172 31.672 -13.227 1 97.69 503 TRP A C 1
ATOM 3808 O O . TRP A 1 503 ? -18.656 32.625 -13.797 1 97.69 503 TRP A O 1
ATOM 3818 N N . LEU A 1 504 ? -19.922 31.734 -12.125 1 98.31 504 LEU A N 1
ATOM 3819 C CA . LEU A 1 504 ? -20.016 33.031 -11.453 1 98.31 504 LEU A CA 1
ATOM 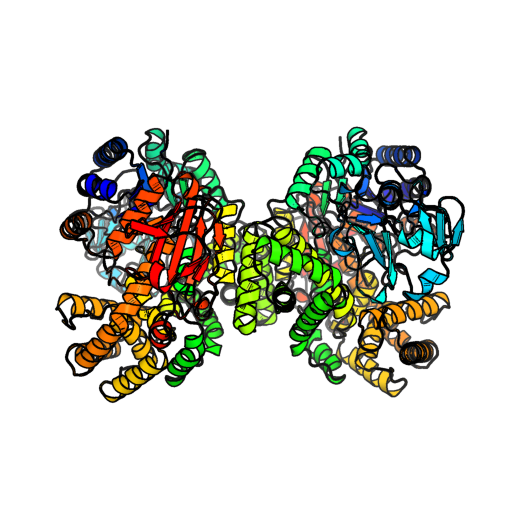3820 C C . LEU A 1 504 ? -18.656 33.5 -10.992 1 98.31 504 LEU A C 1
ATOM 3822 O O . LEU A 1 504 ? -18.328 34.688 -11.125 1 98.31 504 LEU A O 1
ATOM 3826 N N . TRP A 1 505 ? -17.875 32.625 -10.469 1 98.62 505 TRP A N 1
ATOM 3827 C CA . TRP A 1 505 ? -16.531 32.938 -10.008 1 98.62 505 TRP A CA 1
ATOM 3828 C C . TRP A 1 505 ? -15.625 33.344 -11.18 1 98.62 505 TRP A C 1
ATOM 3830 O O . TRP A 1 505 ? -14.891 34.344 -11.094 1 98.62 505 TRP A O 1
ATOM 3840 N N . ALA A 1 506 ? -15.688 32.594 -12.234 1 98.31 506 ALA A N 1
ATOM 3841 C CA . ALA A 1 506 ? -14.898 32.906 -13.422 1 98.31 506 ALA A CA 1
ATOM 3842 C C . ALA A 1 506 ? -15.242 34.281 -13.969 1 98.31 506 ALA A C 1
ATOM 3844 O O . ALA A 1 506 ? -14.352 35.031 -14.391 1 98.31 506 ALA A O 1
ATOM 3845 N N . LYS A 1 507 ? -16.516 34.594 -13.977 1 97.94 507 LYS A N 1
ATOM 3846 C CA . LYS A 1 507 ? -16.953 35.906 -14.422 1 97.94 507 LYS A CA 1
ATOM 3847 C C . LYS A 1 507 ? -16.391 37 -13.531 1 97.94 507 LYS A C 1
ATOM 3849 O O . LYS A 1 507 ? -15.914 38.031 -14.023 1 97.94 507 LYS A O 1
ATOM 3854 N N . PHE A 1 508 ? -16.484 36.781 -12.281 1 98.25 508 PHE A N 1
ATOM 3855 C CA . PHE A 1 508 ? -15.938 37.75 -11.336 1 98.25 508 PHE A CA 1
ATOM 3856 C C . PHE A 1 508 ? -14.445 37.969 -11.562 1 98.25 508 PHE A C 1
ATOM 3858 O O . PHE A 1 508 ? -13.969 39.094 -11.602 1 98.25 508 PHE A O 1
ATOM 3865 N N . ILE A 1 509 ? -13.703 36.906 -11.656 1 98.12 509 ILE A N 1
ATOM 3866 C CA . ILE A 1 509 ? -12.258 36.969 -11.836 1 98.12 509 ILE A CA 1
ATOM 3867 C C . ILE A 1 509 ? -11.938 37.688 -13.141 1 98.12 509 ILE A C 1
ATOM 3869 O O . ILE A 1 509 ? -10.992 38.469 -13.203 1 98.12 509 ILE A O 1
ATOM 3873 N N . GLY A 1 510 ? -12.688 37.375 -14.203 1 97.12 510 GLY A N 1
ATOM 3874 C CA . GLY A 1 510 ? -12.508 38.094 -15.461 1 97.12 510 GLY A CA 1
ATOM 3875 C C . GLY A 1 510 ? -12.703 39.594 -15.328 1 97.12 510 GLY A C 1
ATOM 3876 O O . GLY A 1 510 ? -11.898 40.375 -15.844 1 97.12 510 GLY A O 1
ATOM 3877 N N . HIS A 1 511 ? -13.727 39.969 -14.641 1 96.75 511 HIS A N 1
ATOM 3878 C CA . HIS A 1 511 ? -14.016 41.375 -14.406 1 96.75 511 HIS A CA 1
ATOM 3879 C C . HIS A 1 511 ? -12.93 42.031 -13.555 1 96.75 511 HIS A C 1
ATOM 3881 O O . HIS A 1 511 ? -12.477 43.125 -13.859 1 96.75 511 HIS A O 1
ATOM 3887 N N . ALA A 1 512 ? -12.555 41.312 -12.5 1 97.19 512 ALA A N 1
ATOM 3888 C CA . ALA A 1 512 ? -11.523 41.812 -11.594 1 97.19 512 ALA A CA 1
ATOM 3889 C C . ALA A 1 512 ? -10.211 42.062 -12.344 1 97.19 512 ALA A C 1
ATOM 3891 O O . ALA A 1 512 ? -9.508 43.031 -12.094 1 97.19 512 ALA A O 1
ATOM 3892 N N . GLN A 1 513 ? -9.906 41.125 -13.18 1 95.25 513 GLN A N 1
ATOM 3893 C CA . GLN A 1 513 ? -8.664 41.25 -13.953 1 95.25 513 GLN A CA 1
ATOM 3894 C C . GLN A 1 513 ? -8.711 42.438 -14.891 1 95.25 513 GLN A C 1
ATOM 3896 O O . GLN A 1 513 ? -7.676 43.062 -15.172 1 95.25 513 GLN A O 1
ATOM 3901 N N . ALA A 1 514 ? -9.867 42.812 -15.367 1 94.94 514 ALA A N 1
ATOM 3902 C CA . ALA A 1 514 ? -10.031 43.969 -16.266 1 94.94 514 ALA A CA 1
ATOM 3903 C C . ALA A 1 514 ? -9.898 45.281 -15.5 1 94.94 514 ALA A C 1
ATOM 3905 O O . ALA A 1 514 ? -9.344 46.25 -16.016 1 94.94 514 ALA A O 1
ATOM 3906 N N . ILE A 1 515 ? -10.391 45.312 -14.328 1 95.19 515 ILE A N 1
ATOM 3907 C CA . ILE A 1 515 ? -10.453 46.562 -13.547 1 95.19 515 ILE A CA 1
ATOM 3908 C C . ILE A 1 515 ? -9.141 46.75 -12.797 1 95.19 515 ILE A C 1
ATOM 3910 O O . ILE A 1 515 ? -8.641 47.875 -12.711 1 95.19 515 ILE A O 1
ATOM 3914 N N . ALA A 1 516 ? -8.641 45.688 -12.25 1 95.38 516 ALA A N 1
ATOM 3915 C CA . ALA A 1 516 ? -7.418 45.719 -11.461 1 95.38 516 ALA A CA 1
ATOM 3916 C C . ALA A 1 516 ? -6.582 44.469 -11.688 1 95.38 516 ALA A C 1
ATOM 3918 O O . ALA A 1 516 ? -6.605 43.562 -10.867 1 95.38 516 ALA A O 1
ATOM 3919 N N . PRO A 1 517 ? -5.898 44.531 -12.75 1 96.25 517 PRO A N 1
ATOM 3920 C CA . PRO A 1 517 ? -5.094 43.344 -13.047 1 96.25 517 PRO A CA 1
ATOM 3921 C C . PRO A 1 517 ? -4.039 43.062 -11.977 1 96.25 517 PRO A C 1
ATOM 3923 O O . PRO A 1 517 ? -3.322 43.969 -11.555 1 96.25 517 PRO A O 1
ATOM 3926 N N . ALA A 1 518 ? -4.004 41.812 -11.531 1 97.31 518 ALA A N 1
ATOM 3927 C CA . ALA A 1 518 ? -2.939 41.406 -10.617 1 97.31 518 ALA A CA 1
ATOM 3928 C C . ALA A 1 518 ? -1.584 41.406 -11.32 1 97.31 518 ALA A C 1
ATOM 3930 O O . ALA A 1 518 ? -1.512 41.281 -12.547 1 97.31 518 ALA A O 1
ATOM 3931 N N . PRO A 1 519 ? -0.498 41.531 -10.531 1 97.31 519 PRO A N 1
ATOM 3932 C CA . PRO A 1 519 ? 0.838 41.5 -11.133 1 97.31 519 PRO A CA 1
ATOM 3933 C C . PRO A 1 519 ? 1.125 40.219 -11.891 1 97.31 519 PRO A C 1
ATOM 3935 O O . PRO A 1 519 ? 1.893 40.219 -12.852 1 97.31 519 PRO A O 1
ATOM 3938 N N . ASP A 1 520 ? 0.658 39.094 -11.461 1 97.44 520 ASP A N 1
ATOM 3939 C CA . ASP A 1 520 ? 0.674 37.781 -12.102 1 97.44 520 ASP A CA 1
ATOM 3940 C C . ASP A 1 520 ? -0.694 37.094 -12.008 1 97.44 520 ASP A C 1
ATOM 3942 O O . ASP A 1 520 ? -1.279 37.031 -10.922 1 97.44 520 ASP A O 1
ATOM 3946 N N . ALA A 1 521 ? -1.14 36.594 -13.156 1 96.62 521 ALA A N 1
ATOM 3947 C CA . ALA A 1 521 ? -2.529 36.156 -13.266 1 96.62 521 ALA A CA 1
ATOM 3948 C C . ALA A 1 521 ? -2.805 35 -12.336 1 96.62 521 ALA A C 1
ATOM 3950 O O . ALA A 1 521 ? -3.84 34.938 -11.664 1 96.62 521 ALA A O 1
ATOM 3951 N N . VAL A 1 522 ? -1.963 33.969 -12.336 1 96.38 522 VAL A N 1
ATOM 3952 C CA . VAL A 1 522 ? -2.182 32.781 -11.523 1 96.38 522 VAL A CA 1
ATOM 3953 C C . VAL A 1 522 ? -2.064 33.125 -10.039 1 96.38 522 VAL A C 1
ATOM 3955 O O . VAL A 1 522 ? -2.852 32.656 -9.219 1 96.38 522 VAL A O 1
ATOM 39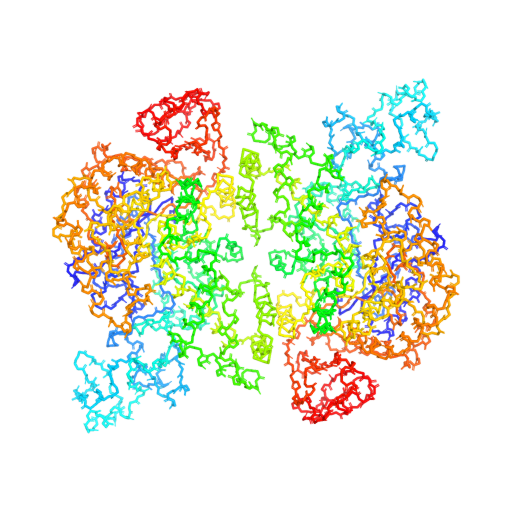58 N N . THR A 1 523 ? -1.101 33.938 -9.688 1 97.56 523 THR A N 1
ATOM 3959 C CA . THR A 1 523 ? -0.96 34.438 -8.32 1 97.56 523 THR A CA 1
ATOM 3960 C C . THR A 1 523 ? -2.221 35.188 -7.879 1 97.56 523 THR A C 1
ATOM 3962 O O . THR A 1 523 ? -2.686 35 -6.75 1 97.56 523 THR A O 1
ATOM 3965 N N . GLY A 1 524 ? -2.703 36.031 -8.828 1 97.88 524 GLY A N 1
ATOM 3966 C CA . GLY A 1 524 ? -3.941 36.719 -8.531 1 97.88 524 GLY A CA 1
ATOM 3967 C C . GLY A 1 524 ? -5.105 35.812 -8.242 1 97.88 524 GLY A C 1
ATOM 3968 O O . GLY A 1 524 ? -5.852 36 -7.289 1 97.88 524 GLY A O 1
ATOM 3969 N N . GLN A 1 525 ? -5.266 34.812 -9.109 1 98.19 525 GLN A N 1
ATOM 3970 C CA . GLN A 1 525 ? -6.352 33.844 -8.922 1 98.19 525 GLN A CA 1
ATOM 3971 C C . GLN A 1 525 ? -6.234 33.125 -7.574 1 98.19 525 GLN A C 1
ATOM 3973 O O . GLN A 1 525 ? -7.238 32.906 -6.898 1 98.19 525 GLN A O 1
ATOM 3978 N N . PHE A 1 526 ? -5.031 32.781 -7.184 1 98.38 526 PHE A N 1
ATOM 3979 C CA . PHE A 1 526 ? -4.781 32.125 -5.898 1 98.38 526 PHE A CA 1
ATOM 3980 C C . PHE A 1 526 ? -5.184 33.062 -4.75 1 98.38 526 PHE A C 1
ATOM 3982 O O . PHE A 1 526 ? -5.918 32.656 -3.848 1 98.38 526 PHE A O 1
ATOM 3989 N N . LEU A 1 527 ? -4.777 34.219 -4.777 1 98.62 527 LEU A N 1
ATOM 3990 C CA . LEU A 1 527 ? -5.004 35.188 -3.693 1 98.62 527 LEU A CA 1
ATOM 3991 C C . LEU A 1 527 ? -6.473 35.594 -3.619 1 98.62 527 LEU A C 1
ATOM 3993 O O . LEU A 1 527 ? -7.012 35.781 -2.529 1 98.62 527 LEU A O 1
ATOM 3997 N N . TRP A 1 528 ? -7.133 35.688 -4.773 1 98.56 528 TRP A N 1
ATOM 3998 C CA . TRP A 1 528 ? -8.539 36.094 -4.816 1 98.56 528 TRP A CA 1
ATOM 3999 C C . TRP A 1 528 ? -9.398 35.125 -4.004 1 98.56 528 TRP A C 1
ATOM 4001 O O . TRP A 1 528 ? -10.336 35.531 -3.322 1 98.56 528 TRP A O 1
ATOM 4011 N N . GLN A 1 529 ? -9.117 33.844 -4.105 1 98.75 529 GLN A N 1
ATOM 4012 C CA . GLN A 1 529 ? -9.906 32.875 -3.354 1 98.75 529 GLN A CA 1
ATOM 4013 C C . GLN A 1 529 ? -9.734 33.062 -1.85 1 98.75 529 GLN A C 1
ATOM 4015 O O . GLN A 1 529 ? -10.688 32.938 -1.083 1 98.75 529 GLN A O 1
ATOM 4020 N N . ASN A 1 530 ? -8.531 33.375 -1.427 1 98.69 530 ASN A N 1
ATOM 4021 C CA . ASN A 1 530 ? -8.281 33.625 -0.01 1 98.69 530 ASN A CA 1
ATOM 4022 C C . ASN A 1 530 ? -8.914 34.938 0.462 1 98.69 530 ASN A C 1
ATOM 4024 O O . ASN A 1 530 ? -9.477 35 1.558 1 98.69 530 ASN A O 1
ATOM 4028 N N . VAL A 1 531 ? -8.836 35.938 -0.356 1 98.56 531 VAL A N 1
ATOM 4029 C CA . VAL A 1 531 ? -9.5 37.188 -0.043 1 98.56 531 VAL A CA 1
ATOM 4030 C C . VAL A 1 531 ? -11.008 36.969 0.095 1 98.56 531 VAL A C 1
ATOM 4032 O O . VAL A 1 531 ? -11.617 37.406 1.063 1 98.56 531 VAL A O 1
ATOM 4035 N N . PHE A 1 532 ? -11.547 36.281 -0.854 1 98.5 532 PHE A N 1
ATOM 4036 C CA . PHE A 1 532 ? -12.953 35.906 -0.807 1 98.5 532 PHE A CA 1
ATOM 4037 C C . PHE A 1 532 ? -13.273 35.156 0.478 1 98.5 532 PHE A C 1
ATOM 4039 O O . PHE A 1 532 ? -14.297 35.438 1.118 1 98.5 532 PHE A O 1
ATOM 4046 N N . GLY A 1 533 ? -12.398 34.25 0.872 1 98.62 533 GLY A N 1
ATOM 4047 C CA . GLY A 1 533 ? -12.617 33.375 2.01 1 98.62 533 GLY A CA 1
ATOM 4048 C C . GLY A 1 533 ? -12.711 34.125 3.328 1 98.62 533 GLY A C 1
ATOM 4049 O O . GLY A 1 533 ? -13.406 33.688 4.246 1 98.62 533 GLY A O 1
ATOM 4050 N N . VAL A 1 534 ? -12.016 35.281 3.451 1 98.31 534 VAL A N 1
ATOM 4051 C CA . VAL A 1 534 ? -11.953 35.938 4.75 1 98.31 534 VAL A CA 1
ATOM 4052 C C . VAL A 1 534 ? -12.734 37.25 4.691 1 98.31 534 VAL A C 1
ATOM 4054 O O . VAL A 1 534 ? -12.797 37.969 5.684 1 98.31 534 VAL A O 1
ATOM 4057 N N . TRP A 1 535 ? -13.32 37.594 3.535 1 98.38 535 TRP A N 1
ATOM 4058 C CA . TRP A 1 535 ? -14 38.875 3.355 1 98.38 535 TRP A CA 1
ATOM 4059 C C . TRP A 1 535 ? -15.203 39 4.285 1 98.38 535 TRP A C 1
ATOM 4061 O O . TRP A 1 535 ? -16.031 38.094 4.352 1 98.38 535 TRP A O 1
ATOM 4071 N N . PRO A 1 536 ? -15.312 40.094 5.074 1 97.25 536 PRO A N 1
ATOM 4072 C CA . PRO A 1 536 ? -16.469 40.25 5.969 1 97.25 536 PRO A CA 1
ATOM 4073 C C . PRO A 1 536 ? -17.781 40.406 5.215 1 97.25 536 PRO A C 1
ATOM 4075 O O . PRO A 1 536 ? -17.844 41.125 4.219 1 97.25 536 PRO A O 1
ATOM 4078 N N . VAL A 1 537 ? -18.797 39.812 5.699 1 97.12 537 VAL A N 1
ATOM 4079 C CA . VAL A 1 537 ? -20.109 39.875 5.078 1 97.12 537 VAL A CA 1
ATOM 4080 C C . VAL A 1 537 ? -20.594 41.312 5.047 1 97.12 537 VAL A C 1
ATOM 4082 O O . VAL A 1 537 ? -21.281 41.719 4.109 1 97.12 537 VAL A O 1
ATOM 4085 N N . SER A 1 538 ? -20.219 42.156 6.039 1 95.38 538 SER A N 1
ATOM 4086 C CA . SER A 1 538 ? -20.609 43.562 6.129 1 95.38 538 SER A CA 1
ATOM 4087 C C . SER A 1 538 ? -19.906 44.375 5.055 1 95.38 538 SER A C 1
ATOM 4089 O O . SER A 1 538 ? -20.328 45.5 4.762 1 95.38 538 SER A O 1
ATOM 4091 N N . GLY A 1 539 ? -18.828 43.875 4.574 1 95.69 539 GLY A N 1
ATOM 4092 C CA . GLY A 1 539 ? -18.047 44.594 3.594 1 95.69 539 GLY A CA 1
ATOM 4093 C C . GLY A 1 539 ? -17.047 45.562 4.219 1 95.69 539 GLY A C 1
ATOM 4094 O O . GLY A 1 539 ? -16.25 46.188 3.516 1 95.69 539 GLY A O 1
ATOM 4095 N N . GLU A 1 540 ? -17.062 45.594 5.539 1 95.19 540 GLU A N 1
ATOM 4096 C CA . GLU A 1 540 ? -16.156 46.531 6.227 1 95.19 540 GLU A CA 1
ATOM 4097 C C . GLU A 1 540 ? -14.719 46.031 6.184 1 95.19 540 GLU A C 1
ATOM 4099 O O . GLU A 1 540 ? -14.414 44.938 6.656 1 95.19 540 GLU A O 1
ATOM 4104 N N . VAL A 1 541 ? -13.914 46.812 5.645 1 96.25 541 VAL A N 1
ATOM 4105 C CA . VAL A 1 541 ? -12.484 46.531 5.613 1 96.25 541 VAL A CA 1
ATOM 4106 C C . VAL A 1 541 ? -11.789 47.219 6.773 1 96.25 541 VAL A C 1
ATOM 4108 O O . VAL A 1 541 ? -11.344 48.375 6.637 1 96.25 541 VAL A O 1
ATOM 4111 N N . SER A 1 542 ? -11.539 46.562 7.855 1 96.31 542 SER A N 1
ATOM 4112 C CA . SER A 1 542 ? -10.867 47.125 9.016 1 96.31 542 SER A CA 1
ATOM 4113 C C . SER A 1 542 ? -9.359 47.156 8.812 1 96.31 542 SER A C 1
ATOM 4115 O O . SER A 1 542 ? -8.828 46.5 7.914 1 96.31 542 SER A O 1
ATOM 4117 N N . ALA A 1 543 ? -8.688 47.969 9.633 1 96.81 543 ALA A N 1
ATOM 4118 C CA . ALA A 1 543 ? -7.23 48 9.625 1 96.81 543 ALA A CA 1
ATOM 4119 C C . ALA A 1 543 ? -6.641 46.625 9.945 1 96.81 543 ALA A C 1
ATOM 4121 O O . ALA A 1 543 ? -5.605 46.25 9.391 1 96.81 543 ALA A O 1
ATOM 4122 N N . ALA A 1 544 ? -7.289 45.906 10.82 1 95.75 544 ALA A N 1
ATOM 4123 C CA . ALA A 1 544 ? -6.828 44.594 11.195 1 95.75 544 ALA A CA 1
ATOM 4124 C C . ALA A 1 544 ? -6.902 43.625 10.016 1 95.75 544 ALA A C 1
ATOM 4126 O O . ALA A 1 544 ? -5.961 42.875 9.773 1 95.75 544 ALA A O 1
ATOM 4127 N N . LEU A 1 545 ? -8.016 43.625 9.336 1 96.75 545 LEU A N 1
ATOM 4128 C CA . LEU A 1 545 ? -8.172 42.75 8.18 1 96.75 545 LEU A CA 1
ATOM 4129 C C . LEU A 1 545 ? -7.133 43.062 7.113 1 96.75 545 LEU A C 1
ATOM 4131 O O . LEU A 1 545 ? -6.531 42.156 6.531 1 96.75 545 LEU A O 1
ATOM 4135 N N . ARG A 1 546 ? -6.988 44.438 6.785 1 97.44 546 ARG A N 1
ATOM 4136 C CA . ARG A 1 546 ? -5.996 44.875 5.805 1 97.44 546 ARG A CA 1
ATOM 4137 C C . ARG A 1 546 ? -4.605 44.344 6.168 1 97.44 546 ARG A C 1
ATOM 4139 O O . ARG A 1 546 ? -3.908 43.781 5.324 1 97.44 546 ARG A O 1
ATOM 4146 N N . GLY A 1 547 ? -4.234 44.594 7.449 1 97.75 547 GLY A N 1
ATOM 4147 C CA . GLY A 1 547 ? -2.932 44.125 7.902 1 97.75 547 GLY A CA 1
ATOM 4148 C C . GLY A 1 547 ? -2.75 42.625 7.758 1 97.75 547 GLY A C 1
ATOM 4149 O O . GLY A 1 547 ? -1.694 42.156 7.324 1 97.75 547 GLY A O 1
ATOM 4150 N N . ARG A 1 548 ? -3.758 41.844 8.172 1 97.62 548 ARG A N 1
ATOM 4151 C CA . ARG A 1 548 ? -3.727 40.375 8.086 1 97.62 548 ARG A CA 1
ATOM 4152 C C . ARG A 1 548 ? -3.568 39.906 6.637 1 97.62 548 ARG A C 1
ATOM 4154 O O . ARG A 1 548 ? -2.807 39 6.355 1 97.62 548 ARG A O 1
ATOM 4161 N N . LEU A 1 549 ? -4.258 40.5 5.676 1 98.19 549 LEU A N 1
ATOM 4162 C CA . LEU A 1 549 ? -4.227 40.125 4.273 1 98.19 549 LEU A CA 1
ATOM 4163 C C . LEU A 1 549 ? -2.871 40.438 3.65 1 98.19 549 LEU A C 1
ATOM 4165 O O . LEU A 1 549 ? -2.373 39.656 2.818 1 98.19 549 LEU A O 1
ATOM 4169 N N . HIS A 1 550 ? -2.355 41.594 3.994 1 98.25 550 HIS A N 1
ATOM 4170 C CA . HIS A 1 550 ? -1.021 41.938 3.504 1 98.25 550 HIS A CA 1
ATOM 4171 C C . HIS A 1 550 ? 0.014 40.938 4 1 98.25 550 HIS A C 1
ATOM 4173 O O . HIS A 1 550 ? 0.848 40.469 3.225 1 98.25 550 HIS A O 1
ATOM 4179 N N . THR A 1 551 ? -0.052 40.594 5.297 1 97.75 551 THR A N 1
ATOM 4180 C CA . THR A 1 551 ? 0.868 39.625 5.879 1 97.75 551 THR A CA 1
ATOM 4181 C C . THR A 1 551 ? 0.711 38.281 5.207 1 97.75 551 THR A C 1
ATOM 4183 O O . THR A 1 551 ? 1.702 37.625 4.871 1 97.75 551 THR A O 1
ATOM 4186 N N . TYR A 1 552 ? -0.509 37.875 5.004 1 97.88 552 TYR A N 1
ATOM 4187 C CA . TYR A 1 552 ? -0.784 36.594 4.375 1 97.88 552 TYR A CA 1
ATOM 4188 C C . TYR A 1 552 ? -0.26 36.562 2.943 1 97.88 552 TYR A C 1
ATOM 4190 O O . TYR A 1 552 ? 0.37 35.594 2.525 1 97.88 552 TYR A O 1
ATOM 4198 N N . ALA A 1 553 ? -0.576 37.562 2.162 1 98.5 553 ALA A N 1
ATOM 4199 C CA . ALA A 1 553 ? -0.177 37.625 0.758 1 98.5 553 ALA A CA 1
ATOM 4200 C C . ALA A 1 553 ? 1.338 37.5 0.614 1 98.5 553 ALA A C 1
ATOM 4202 O O . ALA A 1 553 ? 1.834 36.781 -0.26 1 98.5 553 ALA A O 1
ATOM 4203 N N . GLU A 1 554 ? 1.974 38.25 1.43 1 98 554 GLU A N 1
ATOM 4204 C CA . GLU A 1 554 ? 3.432 38.219 1.387 1 98 554 GLU A CA 1
ATOM 4205 C C . GLU A 1 554 ? 3.951 36.812 1.673 1 98 554 GLU A C 1
ATOM 4207 O O . GLU A 1 554 ? 4.805 36.281 0.944 1 98 554 GLU A O 1
ATOM 4212 N N . LYS A 1 555 ? 3.455 36.188 2.695 1 97.44 555 LYS A N 1
ATOM 4213 C CA . LYS A 1 555 ? 3.846 34.812 3.02 1 97.44 555 LYS A CA 1
ATOM 4214 C C . LYS A 1 555 ? 3.518 33.844 1.871 1 97.44 555 LYS A C 1
ATOM 4216 O O . LYS A 1 555 ? 4.348 33.031 1.488 1 97.44 555 LYS A O 1
ATOM 4221 N N . ALA A 1 556 ? 2.35 33.938 1.311 1 98.19 556 ALA A N 1
ATOM 4222 C CA . ALA A 1 556 ? 1.872 33.031 0.275 1 98.19 556 ALA A CA 1
ATOM 4223 C C . ALA A 1 556 ? 2.754 33.094 -0.968 1 98.19 556 ALA A C 1
ATOM 4225 O O . ALA A 1 556 ? 3.117 32.062 -1.54 1 98.19 556 ALA A O 1
ATOM 4226 N N . ILE A 1 557 ? 3.078 34.312 -1.413 1 98.44 557 ILE A N 1
ATOM 4227 C CA . ILE A 1 557 ? 3.828 34.438 -2.656 1 98.44 557 ILE A CA 1
ATOM 4228 C C . ILE A 1 557 ? 5.281 34.031 -2.434 1 98.44 557 ILE A C 1
ATOM 4230 O O . ILE A 1 557 ? 5.93 33.5 -3.346 1 98.44 557 ILE A O 1
ATOM 4234 N N . ARG A 1 558 ? 5.785 34.219 -1.241 1 97.69 558 ARG A N 1
ATOM 4235 C CA . ARG A 1 558 ? 7.129 33.719 -0.947 1 97.69 558 ARG A CA 1
ATOM 4236 C C . ARG A 1 558 ? 7.168 32.219 -0.875 1 97.69 558 ARG A C 1
ATOM 4238 O O . ARG A 1 558 ? 8.125 31.578 -1.336 1 97.69 558 ARG A O 1
ATOM 4245 N N . GLU A 1 559 ? 6.105 31.578 -0.311 1 97.19 559 GLU A N 1
ATOM 4246 C CA . GLU A 1 559 ? 6 30.109 -0.264 1 97.19 559 GLU A CA 1
ATOM 4247 C C . GLU A 1 559 ? 5.859 29.531 -1.665 1 97.19 559 GLU A C 1
ATOM 4249 O O . GLU A 1 559 ? 6.461 28.5 -1.974 1 97.19 559 GLU A O 1
ATOM 4254 N N . ALA A 1 560 ? 5.117 30.141 -2.527 1 97.69 560 ALA A N 1
ATOM 4255 C CA . ALA A 1 560 ? 4.91 29.672 -3.893 1 97.69 560 ALA A CA 1
ATOM 4256 C C . ALA A 1 560 ? 6.223 29.656 -4.672 1 97.69 560 ALA A C 1
ATOM 4258 O O . ALA A 1 560 ? 6.426 28.797 -5.543 1 97.69 560 ALA A O 1
ATOM 4259 N N . ALA A 1 561 ? 7.02 30.703 -4.414 1 96.62 561 ALA A N 1
ATOM 4260 C CA . ALA A 1 561 ? 8.375 30.812 -4.945 1 96.62 561 ALA A CA 1
ATOM 4261 C C . ALA A 1 561 ? 8.359 30.875 -6.469 1 96.62 561 ALA A C 1
ATOM 4263 O O . ALA A 1 561 ? 9.227 30.281 -7.125 1 96.62 561 ALA A O 1
ATOM 4264 N N . TRP A 1 562 ? 7.293 31.531 -7.027 1 94.56 562 TRP A N 1
ATOM 4265 C CA . TRP A 1 562 ? 7.293 31.781 -8.461 1 94.56 562 TRP A CA 1
ATOM 4266 C C . TRP A 1 562 ? 8.148 33 -8.805 1 94.56 562 TRP A C 1
ATOM 4268 O O . TRP A 1 562 ? 9 32.938 -9.695 1 94.56 562 TRP A O 1
ATOM 4278 N N . HIS A 1 563 ? 7.852 34.094 -8.039 1 97 563 HIS A N 1
ATOM 4279 C CA . HIS A 1 563 ? 8.43 35.375 -8.383 1 97 563 HIS A CA 1
ATOM 4280 C C . HIS A 1 563 ? 9.258 35.938 -7.223 1 97 563 HIS A C 1
ATOM 4282 O O . HIS A 1 563 ? 10.055 36.844 -7.414 1 97 563 HIS A O 1
ATOM 4288 N N . THR A 1 564 ? 9.078 35.5 -6.078 1 97.69 564 THR A N 1
ATOM 4289 C CA . THR A 1 564 ? 9.75 35.875 -4.844 1 97.69 564 THR A CA 1
ATOM 4290 C C . THR A 1 564 ? 9.898 34.688 -3.91 1 97.69 564 THR A C 1
ATOM 4292 O O . THR A 1 564 ? 9.297 33.625 -4.141 1 97.69 564 THR A O 1
ATOM 4295 N N . SER A 1 565 ? 10.766 34.719 -2.992 1 95.38 565 SER A N 1
ATOM 4296 C CA . SER A 1 565 ? 10.984 33.625 -2.037 1 95.38 565 SER A CA 1
ATOM 4297 C C . SER A 1 565 ? 11.609 34.156 -0.745 1 95.38 565 SER A C 1
ATOM 4299 O O . SER A 1 565 ? 12.047 35.312 -0.681 1 95.38 565 SER A O 1
ATOM 4301 N N . TRP A 1 566 ? 11.508 33.375 0.236 1 89.62 566 TRP A N 1
ATOM 4302 C CA . TRP A 1 566 ? 12.133 33.719 1.501 1 89.62 566 TRP A CA 1
ATOM 4303 C C . TRP A 1 566 ? 13.633 33.938 1.32 1 89.62 566 TRP A C 1
ATOM 4305 O O . TRP A 1 566 ? 14.219 34.812 1.945 1 89.62 566 TRP A O 1
ATOM 4315 N N . HIS A 1 567 ? 14.25 33.219 0.444 1 87.38 567 HIS A N 1
ATOM 4316 C CA . HIS A 1 567 ? 15.695 33.25 0.21 1 87.38 567 HIS A CA 1
ATOM 4317 C C . HIS A 1 567 ? 16.078 34.438 -0.693 1 87.38 567 HIS A C 1
ATOM 4319 O O . HIS A 1 567 ? 17.156 35 -0.539 1 87.38 567 HIS A O 1
ATOM 4325 N N . ASN A 1 568 ? 15.25 34.688 -1.632 1 91.56 568 ASN A N 1
ATOM 4326 C CA . ASN A 1 568 ? 15.492 35.75 -2.586 1 91.56 568 ASN A CA 1
ATOM 4327 C C . ASN A 1 568 ? 14.242 36.625 -2.791 1 91.56 568 ASN A C 1
ATOM 4329 O O . ASN A 1 568 ? 13.609 36.562 -3.846 1 91.56 568 ASN A O 1
ATOM 4333 N N . PRO A 1 569 ? 14.062 37.5 -1.85 1 95.56 569 PRO A N 1
ATOM 4334 C CA . PRO A 1 569 ? 12.859 38.344 -1.972 1 95.56 569 PRO A CA 1
ATOM 4335 C C . PRO A 1 569 ? 12.914 39.281 -3.154 1 95.56 569 PRO A C 1
ATOM 4337 O O . PRO A 1 569 ? 13.953 39.906 -3.395 1 95.56 569 PRO A O 1
ATOM 4340 N N . ASN A 1 570 ? 11.953 39.312 -3.955 1 98.12 570 ASN A N 1
ATOM 4341 C CA . ASN A 1 570 ? 11.727 40.312 -4.996 1 98.12 570 ASN A CA 1
ATOM 4342 C C . ASN A 1 570 ? 10.805 41.438 -4.516 1 98.12 570 ASN A C 1
ATOM 4344 O O . ASN A 1 570 ? 9.594 41.375 -4.73 1 98.12 570 ASN A O 1
ATOM 4348 N N . ARG A 1 571 ? 11.414 42.469 -4.02 1 97.56 571 ARG A N 1
ATOM 4349 C CA . ARG A 1 571 ? 10.672 43.531 -3.357 1 97.56 571 ARG A CA 1
ATOM 4350 C C . ARG A 1 571 ? 9.75 44.25 -4.34 1 97.56 571 ARG A C 1
ATOM 4352 O O . ARG A 1 571 ? 8.648 44.656 -3.977 1 97.56 571 ARG A O 1
ATOM 4359 N N . ALA A 1 572 ? 10.266 44.438 -5.539 1 98.19 572 ALA A N 1
ATOM 4360 C CA . ALA A 1 572 ? 9.43 45.094 -6.543 1 98.19 572 ALA A CA 1
ATOM 4361 C C . ALA A 1 572 ? 8.133 44.312 -6.773 1 98.19 572 ALA A C 1
ATOM 4363 O O . ALA A 1 572 ? 7.055 44.906 -6.812 1 98.19 572 ALA A O 1
ATOM 4364 N N . PHE A 1 573 ? 8.258 43.031 -6.969 1 98.38 573 PHE A N 1
ATOM 4365 C CA . PHE A 1 573 ? 7.078 42.219 -7.168 1 98.38 573 PHE A CA 1
ATOM 4366 C C . PHE A 1 573 ? 6.18 42.25 -5.938 1 98.38 573 PHE A C 1
ATOM 4368 O O . PHE A 1 573 ? 4.9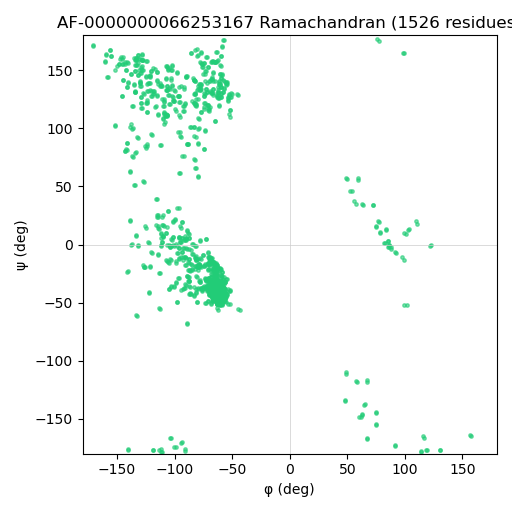57 42.312 -6.055 1 98.38 573 PHE A O 1
ATOM 4375 N N . GLU A 1 574 ? 6.762 42.125 -4.727 1 98.5 574 GLU A N 1
ATOM 4376 C CA . GLU A 1 574 ? 5.996 42.156 -3.484 1 98.5 574 GLU A CA 1
ATOM 4377 C C . GLU A 1 574 ? 5.246 43.469 -3.318 1 98.5 574 GLU A C 1
ATOM 4379 O O . GLU A 1 574 ? 4.082 43.469 -2.912 1 98.5 574 GLU A O 1
ATOM 4384 N N . ASP A 1 575 ? 5.887 44.562 -3.67 1 98.44 575 ASP A N 1
ATOM 4385 C CA . ASP A 1 575 ? 5.25 45.875 -3.609 1 98.44 575 ASP A CA 1
ATOM 4386 C C . ASP A 1 575 ? 4.074 45.969 -4.582 1 98.44 575 ASP A C 1
ATOM 4388 O O . ASP A 1 575 ? 3.043 46.562 -4.266 1 98.44 575 ASP A O 1
ATOM 4392 N N . ASP A 1 576 ? 4.348 45.406 -5.742 1 98.5 576 ASP A N 1
ATOM 4393 C CA . ASP A 1 576 ? 3.268 45.375 -6.723 1 98.5 576 ASP A CA 1
ATOM 4394 C C . ASP A 1 576 ? 2.055 44.625 -6.176 1 98.5 576 ASP A C 1
ATOM 4396 O O . ASP A 1 576 ? 0.914 45.031 -6.395 1 98.5 576 ASP A O 1
ATOM 4400 N N . VAL A 1 577 ? 2.271 43.5 -5.523 1 98.56 577 VAL A N 1
ATOM 4401 C CA . VAL A 1 577 ? 1.19 42.688 -4.965 1 98.56 577 VAL A CA 1
ATOM 4402 C C . VAL A 1 577 ? 0.486 43.469 -3.855 1 98.56 577 VAL A C 1
ATOM 4404 O O . VAL A 1 577 ? -0.744 43.469 -3.768 1 98.56 577 VAL A O 1
ATOM 4407 N N . HIS A 1 578 ? 1.235 44.156 -2.98 1 98.38 578 HIS A N 1
ATOM 4408 C CA . HIS A 1 578 ? 0.656 44.969 -1.916 1 98.38 578 HIS A CA 1
ATOM 4409 C C . HIS A 1 578 ? -0.186 46.094 -2.486 1 98.38 578 HIS A C 1
ATOM 4411 O O . HIS A 1 578 ? -1.276 46.375 -1.983 1 98.38 578 HIS A O 1
ATOM 4417 N N . GLY A 1 579 ? 0.389 46.812 -3.512 1 98.12 579 GLY A N 1
ATOM 4418 C CA . GLY A 1 579 ? -0.374 47.844 -4.172 1 98.12 579 GLY A CA 1
ATOM 4419 C C . GLY A 1 579 ? -1.672 47.344 -4.777 1 98.12 579 GLY A C 1
ATOM 4420 O O . GLY A 1 579 ? -2.707 48 -4.672 1 98.12 579 GLY A O 1
ATOM 4421 N N . TRP A 1 580 ? -1.535 46.219 -5.414 1 98.25 580 TRP A N 1
ATOM 4422 C CA . TRP A 1 580 ? -2.719 45.594 -5.996 1 98.25 580 TRP A CA 1
ATOM 4423 C C . TRP A 1 580 ? -3.756 45.281 -4.922 1 98.25 580 TRP A C 1
ATOM 4425 O O . TRP A 1 580 ? -4.949 45.531 -5.113 1 98.25 580 TRP A O 1
ATOM 4435 N N . LEU A 1 581 ? -3.357 44.719 -3.766 1 97.94 581 LEU A N 1
ATOM 4436 C CA . LEU A 1 581 ? -4.258 44.375 -2.664 1 97.94 581 LEU A CA 1
ATOM 4437 C C . LEU A 1 581 ? -4.969 45.625 -2.154 1 97.94 581 LEU A C 1
ATOM 4439 O O . LEU A 1 581 ? -6.168 45.594 -1.867 1 97.94 581 LEU A O 1
ATOM 4443 N N . ASP A 1 582 ? -4.227 46.688 -2.092 1 97.5 582 ASP A N 1
ATOM 4444 C CA . ASP A 1 582 ? -4.824 47.969 -1.658 1 97.5 582 ASP A CA 1
ATOM 4445 C C . ASP A 1 582 ? -5.875 48.438 -2.658 1 97.5 582 ASP A C 1
ATOM 4447 O O . ASP A 1 582 ? -6.918 48.969 -2.266 1 97.5 582 ASP A O 1
ATOM 4451 N N . LEU A 1 583 ? -5.559 48.281 -3.918 1 96.12 583 LEU A N 1
ATOM 4452 C CA . LEU A 1 583 ? -6.523 48.656 -4.949 1 96.12 583 LEU A CA 1
ATOM 4453 C C . LEU A 1 583 ? -7.801 47.812 -4.812 1 96.12 583 LEU A C 1
ATOM 4455 O O . LEU A 1 583 ? -8.898 48.344 -5.039 1 96.12 583 LEU A O 1
ATOM 4459 N N . VAL A 1 584 ? -7.645 46.594 -4.539 1 95.94 584 VAL A N 1
ATOM 4460 C CA . VAL A 1 584 ? -8.766 45.688 -4.363 1 95.94 584 VAL A CA 1
ATOM 4461 C C . VAL A 1 584 ? -9.586 46.094 -3.139 1 95.94 584 VAL A C 1
ATOM 4463 O O . VAL A 1 584 ? -10.812 46.156 -3.195 1 95.94 584 VAL A O 1
ATOM 4466 N N . LEU A 1 585 ? -8.922 46.406 -1.991 1 96.5 585 LEU A N 1
ATOM 4467 C CA . LEU A 1 585 ? -9.562 46.656 -0.71 1 96.5 585 LEU A CA 1
ATOM 4468 C C . LEU A 1 585 ? -10.25 48.031 -0.713 1 96.5 585 LEU A C 1
ATOM 4470 O O . LEU A 1 585 ? -11.266 48.219 -0.039 1 96.5 585 LEU A O 1
ATOM 4474 N N . ASP A 1 586 ? -9.711 49 -1.518 1 94.75 586 ASP A N 1
ATOM 4475 C CA . ASP A 1 586 ? -10.203 50.375 -1.484 1 94.75 586 ASP A CA 1
ATOM 4476 C C . ASP A 1 586 ? -11.047 50.688 -2.717 1 94.75 586 ASP A C 1
ATOM 4478 O O . ASP A 1 586 ? -11.758 51.688 -2.752 1 94.75 586 ASP A O 1
ATOM 4482 N N . GLY A 1 587 ? -10.984 49.875 -3.727 1 92.06 587 GLY A N 1
ATOM 4483 C CA . GLY A 1 587 ? -11.586 50.188 -5.012 1 92.06 587 GLY A CA 1
ATOM 4484 C C . GLY A 1 587 ? -12.984 49.625 -5.176 1 92.06 587 GLY A C 1
ATOM 4485 O O . GLY A 1 587 ? -13.562 49.125 -4.219 1 92.06 587 GLY A O 1
ATOM 4486 N N . PRO A 1 588 ? -13.438 49.75 -6.383 1 93.5 588 PRO A N 1
ATOM 4487 C CA . PRO A 1 588 ? -14.805 49.312 -6.68 1 93.5 588 PRO A CA 1
ATOM 4488 C C . PRO A 1 588 ? -15 47.812 -6.52 1 93.5 588 PRO A C 1
ATOM 4490 O O . PRO A 1 588 ? -16.125 47.344 -6.309 1 93.5 588 PRO A O 1
ATOM 4493 N N . LEU A 1 589 ? -13.977 47.094 -6.648 1 96.06 589 LEU A N 1
ATOM 4494 C CA . LEU A 1 589 ? -14.07 45.625 -6.547 1 96.06 589 LEU A CA 1
ATOM 4495 C C . LEU A 1 589 ? -14.484 45.219 -5.141 1 96.06 589 LEU A C 1
ATOM 4497 O O . LEU A 1 589 ? -15.016 44.125 -4.945 1 96.06 589 LEU A O 1
ATOM 4501 N N . ALA A 1 590 ? -14.211 46.031 -4.152 1 96.81 590 ALA A N 1
ATOM 4502 C CA . ALA A 1 590 ? -14.609 45.719 -2.779 1 96.81 590 ALA A CA 1
ATOM 4503 C C . ALA A 1 590 ? -16.125 45.562 -2.672 1 96.81 590 ALA A C 1
ATOM 4505 O O . ALA A 1 590 ? -16.625 44.656 -2 1 96.81 590 ALA A O 1
ATOM 4506 N N . SER A 1 591 ? -16.75 46.562 -3.316 1 96.38 591 SER A N 1
ATOM 4507 C CA . SER A 1 591 ? -18.219 46.5 -3.289 1 96.38 591 SER A CA 1
ATOM 4508 C C . SER A 1 591 ? -18.734 45.25 -4.012 1 96.38 591 SER A C 1
ATOM 4510 O O . SER A 1 591 ? -19.688 44.625 -3.557 1 96.38 591 SER A O 1
ATOM 4512 N N . GLU A 1 592 ? -18.141 44.969 -5.105 1 96.56 592 GLU A N 1
ATOM 4513 C CA . GLU A 1 592 ? -18.547 43.781 -5.863 1 96.56 592 GLU A CA 1
ATOM 4514 C C . GLU A 1 592 ? -18.297 42.5 -5.07 1 96.56 592 GLU A C 1
ATOM 4516 O O . GLU A 1 592 ? -19.125 41.594 -5.07 1 96.56 592 GLU A O 1
ATOM 4521 N N . LEU A 1 593 ? -17.141 42.469 -4.5 1 97.88 593 LEU A N 1
ATOM 4522 C CA . LEU A 1 593 ? -16.797 41.312 -3.668 1 97.88 593 LEU A CA 1
ATOM 4523 C C . LEU A 1 593 ? -17.766 41.188 -2.498 1 97.88 593 LEU A C 1
ATOM 4525 O O . LEU A 1 593 ? -18.172 40.062 -2.141 1 97.88 593 LEU A O 1
ATOM 4529 N N . THR A 1 594 ? -18.125 42.281 -1.872 1 98.12 594 THR A N 1
ATOM 4530 C CA . THR A 1 594 ? -19.109 42.281 -0.784 1 98.12 594 THR A CA 1
ATOM 4531 C C . THR A 1 594 ? -20.438 41.688 -1.243 1 98.12 594 THR A C 1
ATOM 4533 O O . THR A 1 594 ? -21.047 40.906 -0.527 1 98.12 594 THR A O 1
ATOM 4536 N N . GLY A 1 595 ? -20.844 42.156 -2.439 1 97.94 595 GLY A N 1
ATOM 4537 C CA . GLY A 1 595 ? -22.062 41.625 -3.002 1 97.94 595 GLY A CA 1
ATOM 4538 C C . GLY A 1 595 ? -22 40.125 -3.221 1 97.94 595 GLY A C 1
ATOM 4539 O O . GLY A 1 595 ? -22.953 39.406 -2.924 1 97.94 595 GLY A O 1
ATOM 4540 N N . LEU A 1 596 ? -20.922 39.656 -3.807 1 98.19 596 LEU A N 1
ATOM 4541 C CA . LEU A 1 596 ? -20.719 38.219 -4.062 1 98.19 596 LEU A CA 1
ATOM 4542 C C . LEU A 1 596 ? -20.734 37.438 -2.756 1 98.19 596 LEU A C 1
ATOM 4544 O O . LEU A 1 596 ? -21.375 36.375 -2.66 1 98.19 596 LEU A O 1
ATOM 4548 N N . VAL A 1 597 ? -19.984 37.844 -1.729 1 98.44 597 VAL A N 1
ATOM 4549 C CA . VAL A 1 597 ? -19.906 37.219 -0.429 1 98.44 597 VAL A CA 1
ATOM 4550 C C . VAL A 1 597 ? -21.281 37.156 0.221 1 98.44 597 VAL A C 1
ATOM 4552 O O . VAL A 1 597 ? -21.688 36.125 0.763 1 98.44 597 VAL A O 1
ATOM 4555 N N . ALA A 1 598 ? -21.953 38.281 0.173 1 98.12 598 ALA A N 1
ATOM 4556 C CA . ALA A 1 598 ? -23.297 38.344 0.746 1 98.12 598 ALA A CA 1
ATOM 4557 C C . ALA A 1 598 ? -24.234 37.375 0.06 1 98.12 598 ALA A C 1
ATOM 4559 O O . ALA A 1 598 ? -25.031 36.688 0.722 1 98.12 598 ALA A O 1
ATOM 4560 N N . HIS A 1 599 ? -24.109 37.344 -1.251 1 97.62 599 HIS A N 1
ATOM 4561 C CA . HIS A 1 599 ? -24.953 36.469 -2.061 1 97.62 599 HIS A CA 1
ATOM 4562 C C . HIS A 1 599 ? -24.734 35 -1.705 1 97.62 599 HIS A C 1
ATOM 4564 O O . HIS A 1 599 ? -25.672 34.219 -1.688 1 97.62 599 HIS A O 1
ATOM 4570 N N . LEU A 1 600 ? -23.516 34.594 -1.41 1 98.5 600 LEU A N 1
ATOM 4571 C CA . LEU A 1 600 ? -23.156 33.188 -1.233 1 98.5 600 LEU A CA 1
ATOM 4572 C C . LEU A 1 600 ? -23.062 32.844 0.247 1 98.5 600 LEU A C 1
ATOM 4574 O O . LEU A 1 600 ? -22.797 31.688 0.598 1 98.5 600 LEU A O 1
ATOM 4578 N N . ASN A 1 601 ? -23.297 33.781 1.122 1 98.31 601 ASN A N 1
ATOM 4579 C CA . ASN A 1 601 ? -23.016 33.594 2.545 1 98.31 601 ASN A CA 1
ATOM 4580 C C . ASN A 1 601 ? -23.844 32.469 3.152 1 98.31 601 ASN A C 1
ATOM 4582 O O . ASN A 1 601 ? -23.344 31.719 3.98 1 98.31 601 ASN A O 1
ATOM 4586 N N . SER A 1 602 ? -25.125 32.406 2.811 1 98.06 602 SER A N 1
ATOM 4587 C CA . SER A 1 602 ? -25.984 31.375 3.393 1 98.06 602 SER A CA 1
ATOM 4588 C C . SER A 1 602 ? -25.469 29.984 3.031 1 98.06 602 SER A C 1
ATOM 4590 O O . SER A 1 602 ? -25.562 29.062 3.838 1 98.06 602 SER A O 1
ATOM 4592 N N . HIS A 1 603 ? -24.922 29.797 1.824 1 98.56 603 HIS A N 1
ATOM 4593 C CA . HIS A 1 603 ? -24.375 28.516 1.388 1 98.56 603 HIS A CA 1
ATOM 4594 C C . HIS A 1 603 ? -23.062 28.203 2.113 1 98.56 603 HIS A C 1
ATOM 4596 O O . HIS A 1 603 ? -22.797 27.062 2.467 1 98.56 603 HIS A O 1
ATOM 4602 N N . ALA A 1 604 ? -22.25 29.234 2.338 1 98.62 604 ALA A N 1
ATOM 4603 C CA . ALA A 1 604 ? -21 29.062 3.088 1 98.62 604 ALA A CA 1
ATOM 4604 C C . ALA A 1 604 ? -21.281 28.641 4.523 1 98.62 604 ALA A C 1
ATOM 4606 O O . ALA A 1 604 ? -20.594 27.766 5.059 1 98.62 604 ALA A O 1
ATOM 4607 N N . GLU A 1 605 ? -22.266 29.297 5.117 1 98.5 605 GLU A N 1
ATOM 4608 C CA . GLU A 1 605 ? -22.641 28.953 6.48 1 98.5 605 GLU A CA 1
ATOM 4609 C C . GLU A 1 605 ? -23.188 27.516 6.551 1 98.5 605 GLU A C 1
ATOM 4611 O O . GLU A 1 605 ? -22.906 26.797 7.504 1 98.5 605 GLU A O 1
ATOM 4616 N N . SER A 1 606 ? -23.938 27.156 5.539 1 98.62 606 SER A N 1
ATOM 4617 C CA . SER A 1 606 ? -24.453 25.797 5.477 1 98.62 606 SER A CA 1
ATOM 4618 C C . SER A 1 606 ? -23.312 24.781 5.445 1 98.62 606 SER A C 1
ATOM 4620 O O . SER A 1 606 ? -23.312 23.812 6.211 1 98.62 606 SER A O 1
ATOM 4622 N N . ASP A 1 607 ? -22.328 25 4.551 1 98.75 607 ASP A N 1
ATOM 4623 C CA . ASP A 1 607 ? -21.203 24.094 4.434 1 98.75 607 ASP A CA 1
ATOM 4624 C C . ASP A 1 607 ? -20.375 24.062 5.719 1 98.75 607 ASP A C 1
ATOM 4626 O O . ASP A 1 607 ? -19.859 23.016 6.113 1 98.75 607 ASP A O 1
ATOM 4630 N N . ALA A 1 608 ? -20.234 25.188 6.352 1 98.81 608 ALA A N 1
ATOM 4631 C CA . ALA A 1 608 ? -19.484 25.266 7.602 1 98.81 608 ALA A CA 1
ATOM 4632 C C . ALA A 1 608 ? -20.141 24.438 8.695 1 98.81 608 ALA A C 1
ATOM 4634 O O . ALA A 1 608 ? -19.469 23.719 9.445 1 98.81 608 ALA A O 1
ATOM 4635 N N . LEU A 1 609 ? -21.469 24.562 8.789 1 98.81 609 LEU A N 1
ATOM 4636 C CA . LEU A 1 609 ? -22.203 23.812 9.797 1 98.81 609 LEU A CA 1
ATOM 4637 C C . LEU A 1 609 ? -22.156 22.312 9.492 1 98.81 609 LEU A C 1
ATOM 4639 O O . LEU A 1 609 ? -22.016 21.5 10.406 1 98.81 609 LEU A O 1
ATOM 4643 N N . ALA A 1 610 ? -22.266 22 8.211 1 98.88 610 ALA A N 1
ATOM 4644 C CA . ALA A 1 610 ? -22.141 20.609 7.809 1 98.88 610 ALA A CA 1
ATOM 4645 C C . ALA A 1 610 ? -20.781 20.031 8.188 1 98.88 610 ALA A C 1
ATOM 4647 O O . ALA A 1 610 ? -20.703 18.953 8.781 1 98.88 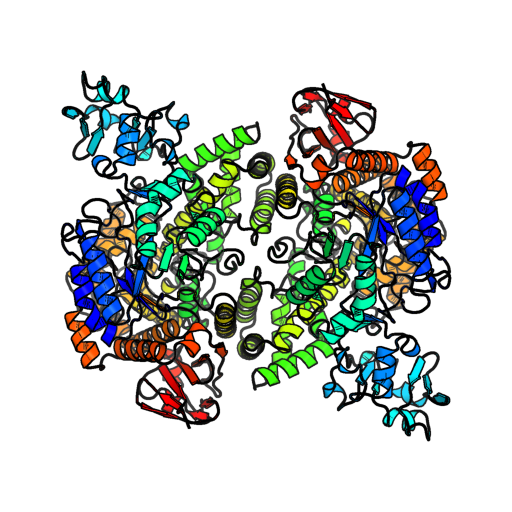610 ALA A O 1
ATOM 4648 N N . ALA A 1 611 ? -19.75 20.75 7.852 1 98.81 611 ALA A N 1
ATOM 4649 C CA . ALA A 1 611 ? -18.391 20.297 8.172 1 98.81 611 ALA A CA 1
ATOM 4650 C C . ALA A 1 611 ? -18.219 20.109 9.672 1 98.81 611 ALA A C 1
ATOM 4652 O O . ALA A 1 611 ? -17.625 19.125 10.125 1 98.81 611 ALA A O 1
ATOM 4653 N N . LYS A 1 612 ? -18.719 21.047 10.398 1 98.81 612 LYS A N 1
ATOM 4654 C CA . LYS A 1 612 ? -18.547 21.016 11.844 1 98.81 612 LYS A CA 1
ATOM 4655 C C . LYS A 1 612 ? -19.266 19.812 12.445 1 98.81 612 LYS A C 1
ATOM 4657 O O . LYS A 1 612 ? -18.703 19.078 13.258 1 98.81 612 LYS A O 1
ATOM 4662 N N . LEU A 1 613 ? -20.5 19.609 12.062 1 98.88 613 LEU A N 1
ATOM 4663 C CA . LEU A 1 613 ? -21.25 18.484 12.609 1 98.88 613 LEU A CA 1
ATOM 4664 C C . LEU A 1 613 ? -20.609 17.156 12.219 1 98.88 613 LEU A C 1
ATOM 4666 O O . LEU A 1 613 ? -20.516 16.25 13.039 1 98.88 613 LEU A O 1
ATOM 4670 N N . LEU A 1 614 ? -20.172 17.062 10.977 1 98.88 614 LEU A N 1
ATOM 4671 C CA . LEU A 1 614 ? -19.5 15.844 10.523 1 98.88 614 LEU A CA 1
ATOM 4672 C C . LEU A 1 614 ? -18.25 15.57 11.352 1 98.88 614 LEU A C 1
ATOM 4674 O O . LEU A 1 614 ? -18.062 14.461 11.852 1 98.88 614 LEU A O 1
ATOM 4678 N N . ALA A 1 615 ? -17.422 16.562 11.555 1 98.69 615 ALA A N 1
ATOM 4679 C CA . ALA A 1 615 ? -16.172 16.375 12.297 1 98.69 615 ALA A CA 1
ATOM 4680 C C . ALA A 1 615 ? -16.438 15.883 13.719 1 98.69 615 ALA A C 1
ATOM 4682 O O . ALA A 1 615 ? -15.633 15.148 14.289 1 98.69 615 ALA A O 1
ATOM 4683 N N . LEU A 1 616 ? -17.594 16.234 14.234 1 98.69 616 LEU A N 1
ATOM 4684 C CA . LEU A 1 616 ? -17.938 15.93 15.625 1 98.69 616 LEU A CA 1
ATOM 4685 C C . LEU A 1 616 ? -18.578 14.547 15.734 1 98.69 616 LEU A C 1
ATOM 4687 O O . LEU A 1 616 ? -18.656 13.984 16.828 1 98.69 616 LEU A O 1
ATOM 4691 N N . THR A 1 617 ? -19.016 14.023 14.547 1 98.69 617 THR A N 1
ATOM 4692 C CA . THR A 1 617 ? -19.906 12.875 14.727 1 98.69 617 THR A CA 1
ATOM 4693 C C . THR A 1 617 ? -19.406 11.68 13.914 1 98.69 617 THR A C 1
ATOM 4695 O O . THR A 1 617 ? -19.828 10.547 14.148 1 98.69 617 THR A O 1
ATOM 4698 N N . VAL A 1 618 ? -18.547 11.844 12.898 1 98.56 618 VAL A N 1
ATOM 4699 C CA . VAL A 1 618 ? -17.938 10.695 12.234 1 98.56 618 VAL A CA 1
ATOM 4700 C C . VAL A 1 618 ? -17.062 9.922 13.227 1 98.56 618 VAL A C 1
ATOM 4702 O O . VAL A 1 618 ? -16.766 10.422 14.312 1 98.56 618 VAL A O 1
ATOM 4705 N N . PRO A 1 619 ? -16.656 8.695 12.883 1 98.06 619 PRO A N 1
ATOM 4706 C CA . PRO A 1 619 ? -15.852 7.918 13.828 1 98.06 619 PRO A CA 1
ATOM 4707 C C . PRO A 1 619 ? -14.539 8.609 14.188 1 98.06 619 PRO A C 1
ATOM 4709 O O . PRO A 1 619 ? -13.844 9.125 13.305 1 98.06 619 PRO A O 1
ATOM 4712 N N . GLY A 1 620 ? -14.211 8.609 15.477 1 97.94 620 GLY A N 1
ATOM 4713 C CA . GLY A 1 620 ? -13.016 9.242 16 1 97.94 620 GLY A CA 1
ATOM 4714 C C . GLY A 1 620 ? -13.289 10.141 17.188 1 97.94 620 GLY A C 1
ATOM 4715 O O . GLY A 1 620 ? -14.414 10.195 17.688 1 97.94 620 GLY A O 1
ATOM 4716 N N . VAL A 1 621 ? -12.25 10.789 17.656 1 98.5 621 VAL A N 1
ATOM 4717 C CA . VAL A 1 621 ? -12.305 11.766 18.75 1 98.5 621 VAL A CA 1
ATOM 4718 C C . VAL A 1 621 ? -12.102 13.172 18.188 1 98.5 621 VAL A C 1
ATOM 4720 O O . VAL A 1 621 ? -11 13.523 17.766 1 98.5 621 VAL A O 1
ATOM 4723 N N . PRO A 1 622 ? -13.172 13.984 18.203 1 98.44 622 PRO A N 1
ATOM 4724 C CA . PRO A 1 622 ? -13.047 15.305 17.562 1 98.44 622 PRO A CA 1
ATOM 4725 C C . PRO A 1 622 ? -12.117 16.234 18.328 1 98.44 622 PRO A C 1
ATOM 4727 O O . PRO A 1 622 ? -12.109 16.234 19.562 1 98.44 622 PRO A O 1
ATOM 4730 N N . ASP A 1 623 ? -11.367 16.969 17.578 1 98.56 623 ASP A N 1
ATOM 4731 C CA . ASP A 1 623 ? -10.5 18.031 18.062 1 98.56 623 ASP A CA 1
ATOM 4732 C C . ASP A 1 623 ? -11.023 19.406 17.656 1 98.56 623 ASP A C 1
ATOM 4734 O O . ASP A 1 623 ? -10.945 19.766 16.484 1 98.56 623 ASP A O 1
ATOM 4738 N N . VAL A 1 624 ? -11.523 20.109 18.625 1 98.62 624 VAL A N 1
ATOM 4739 C CA . VAL A 1 624 ? -12.008 21.453 18.375 1 98.62 624 VAL A CA 1
ATOM 4740 C C . VAL A 1 624 ? -10.875 22.453 18.609 1 98.62 624 VAL A C 1
ATOM 4742 O O . VAL A 1 624 ? -10.32 22.531 19.703 1 98.62 624 VAL A O 1
ATOM 4745 N N . TYR A 1 625 ? -10.547 23.219 17.609 1 98.38 625 TYR A N 1
ATOM 4746 C CA . TYR A 1 625 ? -9.477 24.203 17.719 1 98.38 625 TYR A CA 1
ATOM 4747 C C . TYR A 1 625 ? -9.984 25.5 18.344 1 98.38 625 TYR A C 1
ATOM 4749 O O . TYR A 1 625 ? -11.102 25.938 18.047 1 98.38 625 TYR A O 1
ATOM 4757 N N . GLN A 1 626 ? -9.242 26.109 19.109 1 97.5 626 GLN A N 1
ATOM 4758 C CA . GLN A 1 626 ? -9.633 27.312 19.828 1 97.5 626 GLN A CA 1
ATOM 4759 C C . GLN A 1 626 ? -10.227 28.344 18.891 1 97.5 626 GLN A C 1
ATOM 4761 O O . GLN A 1 626 ? -9.68 28.594 17.812 1 97.5 626 GLN A O 1
ATOM 4766 N N . GLY A 1 627 ? -11.352 28.828 19.281 1 96.5 627 GLY A N 1
ATOM 4767 C CA . GLY A 1 627 ? -11.953 29.938 18.562 1 96.5 627 GLY A CA 1
ATOM 4768 C C . GLY A 1 627 ? -12.898 29.5 17.453 1 96.5 627 GLY A C 1
ATOM 4769 O O . GLY A 1 627 ? -13.672 30.312 16.938 1 96.5 627 GLY A O 1
ATOM 4770 N N . SER A 1 628 ? -12.984 28.266 17.172 1 97.81 628 SER A N 1
ATOM 4771 C CA . SER A 1 628 ? -13.758 27.812 16.016 1 97.81 628 SER A CA 1
ATOM 4772 C C . SER A 1 628 ? -15.211 27.547 16.391 1 97.81 628 SER A C 1
ATOM 4774 O O . SER A 1 628 ? -15.961 26.953 15.617 1 97.81 628 SER A O 1
ATOM 4776 N N . GLU A 1 629 ? -15.664 27.984 17.625 1 97.94 629 GLU A N 1
ATOM 4777 C CA . GLU A 1 629 ? -17.047 27.812 18.062 1 97.94 629 GLU A CA 1
ATOM 4778 C C . GLU A 1 629 ? -17.984 28.75 17.297 1 97.94 629 GLU A C 1
ATOM 4780 O O . GLU A 1 629 ? -19.172 28.484 17.172 1 97.94 629 GLU A O 1
ATOM 4785 N N . LEU A 1 630 ? -17.422 29.844 16.922 1 98.12 630 LEU A N 1
ATOM 4786 C CA . LEU A 1 630 ? -18.109 30.812 16.078 1 98.12 630 LEU A CA 1
ATOM 4787 C C . LEU A 1 630 ? -17.469 30.875 14.688 1 98.12 630 LEU A C 1
ATOM 4789 O O . LEU A 1 630 ? -16.609 30.062 14.359 1 98.12 630 LEU A O 1
ATOM 4793 N N . TRP A 1 631 ? -17.953 31.781 13.836 1 97.38 631 TRP A N 1
ATOM 4794 C CA . TRP A 1 631 ? -17.359 31.891 12.516 1 97.38 631 TRP A CA 1
ATOM 4795 C C . TRP A 1 631 ? -15.883 32.281 12.617 1 97.38 631 TRP A C 1
ATOM 4797 O O . TRP A 1 631 ? -15.531 33.219 13.344 1 97.38 631 TRP A O 1
ATOM 4807 N N . ASP A 1 632 ? -15.086 31.469 11.984 1 94.94 632 ASP A N 1
ATOM 4808 C CA . ASP A 1 632 ? -13.641 31.625 12.016 1 94.94 632 ASP A CA 1
ATOM 4809 C C . ASP A 1 632 ? -13.109 32.094 10.664 1 94.94 632 ASP A C 1
ATOM 4811 O O . ASP A 1 632 ? -13.422 31.5 9.633 1 94.94 632 ASP A O 1
ATOM 4815 N N . ASP A 1 633 ? -12.383 33.156 10.609 1 96.56 633 ASP A N 1
ATOM 4816 C CA . ASP A 1 633 ? -11.82 33.656 9.359 1 96.56 633 ASP A CA 1
ATOM 4817 C C . ASP A 1 633 ? -10.297 33.594 9.367 1 96.56 633 ASP A C 1
ATOM 4819 O O . ASP A 1 633 ? -9.625 34.375 8.703 1 96.56 633 ASP A O 1
ATOM 4823 N N . SER A 1 634 ? -9.719 32.688 10.156 1 96.88 634 SER A N 1
ATOM 4824 C CA . SER A 1 634 ? -8.273 32.594 10.32 1 96.88 634 SER A CA 1
ATOM 4825 C C . SER A 1 634 ? -7.602 32.031 9.078 1 96.88 634 SER A C 1
ATOM 4827 O O . SER A 1 634 ? -8.141 31.109 8.445 1 96.88 634 SER A O 1
ATOM 4829 N N . LEU A 1 635 ? -6.52 32.562 8.727 1 97.81 635 LEU A N 1
ATOM 4830 C CA . LEU A 1 635 ? -5.586 32 7.754 1 97.81 635 LEU A CA 1
ATOM 4831 C C . LEU A 1 635 ? -4.379 31.375 8.453 1 97.81 635 LEU A C 1
ATOM 4833 O O . LEU A 1 635 ? -4.438 31.062 9.648 1 97.81 635 LEU A O 1
ATOM 4837 N N . VAL A 1 636 ? -3.379 31.078 7.812 1 96.5 636 VAL A N 1
ATOM 4838 C CA . VAL A 1 636 ? -2.26 30.266 8.281 1 96.5 636 VAL A CA 1
ATOM 4839 C C . VAL A 1 636 ? -1.506 31.016 9.383 1 96.5 636 VAL A C 1
ATOM 4841 O O . VAL A 1 636 ? -1.592 32.25 9.477 1 96.5 636 VAL A O 1
ATOM 4844 N N . ASP A 1 637 ? -0.749 30.328 10.242 1 92 637 ASP A N 1
ATOM 4845 C CA . ASP A 1 637 ? 0.115 30.906 11.266 1 92 637 ASP A CA 1
ATOM 4846 C C . ASP A 1 637 ? 0.933 32.062 10.711 1 92 637 ASP A C 1
ATOM 4848 O O . ASP A 1 637 ? 1.513 31.953 9.625 1 92 637 ASP A O 1
ATOM 4852 N N . PRO A 1 638 ? 0.84 33.125 11.445 1 91.94 638 PRO A N 1
ATOM 4853 C CA . PRO A 1 638 ? 0.436 33.281 12.836 1 91.94 638 PRO A CA 1
ATOM 4854 C C . PRO A 1 638 ? -1.021 33.719 12.977 1 91.94 638 PRO A C 1
ATOM 4856 O O . PRO A 1 638 ? -1.52 33.875 14.094 1 91.94 638 PRO A O 1
ATOM 4859 N N . ASP A 1 639 ? -1.671 33.875 11.883 1 95.19 639 ASP A N 1
ATOM 4860 C CA . ASP A 1 639 ? -3.037 34.375 11.898 1 95.19 639 ASP A CA 1
ATOM 4861 C C . ASP A 1 639 ? -3.953 33.5 12.727 1 95.19 639 ASP A C 1
ATOM 4863 O O . ASP A 1 639 ? -4.867 33.969 13.398 1 95.19 639 ASP A O 1
ATOM 4867 N N . ASN A 1 640 ? -3.783 32.219 12.734 1 95.44 640 ASN A N 1
ATOM 4868 C CA . ASN A 1 640 ? -4.672 31.25 13.398 1 95.44 640 ASN A CA 1
ATOM 4869 C C . ASN A 1 640 ? -4.273 31.047 14.859 1 95.44 640 ASN A C 1
ATOM 4871 O O . ASN A 1 640 ? -4.781 30.125 15.516 1 95.44 640 ASN A O 1
ATOM 4875 N N . ARG A 1 641 ? -3.355 31.875 15.352 1 93 641 ARG A N 1
ATOM 4876 C CA . ARG A 1 641 ? -2.99 31.828 16.766 1 93 641 ARG A CA 1
ATOM 4877 C C . ARG A 1 641 ? -3.41 33.125 17.469 1 93 641 ARG A C 1
ATOM 4879 O O . ARG A 1 641 ? -3.004 33.375 18.609 1 93 641 ARG A O 1
ATOM 4886 N N . ARG A 1 642 ? -4.219 33.906 16.859 1 92.31 642 ARG A N 1
ATOM 4887 C CA . ARG A 1 642 ? -4.715 35.156 17.469 1 92.31 642 ARG A CA 1
ATOM 4888 C C . ARG A 1 642 ? -5.488 34.875 18.75 1 92.31 642 ARG A C 1
ATOM 4890 O O . ARG A 1 642 ? -6.02 33.75 18.922 1 92.31 642 ARG A O 1
ATOM 4897 N N . PRO A 1 643 ? -5.504 35.875 19.625 1 92.44 643 PRO A N 1
ATOM 4898 C CA . PRO A 1 643 ? -6.281 35.688 20.844 1 92.44 643 PRO A CA 1
ATOM 4899 C C . PRO A 1 643 ? -7.758 35.406 20.578 1 92.44 643 PRO A C 1
ATOM 4901 O O . PRO A 1 643 ? -8.344 35.969 19.656 1 92.44 643 PRO A O 1
ATOM 4904 N N . VAL A 1 644 ? -8.336 34.594 21.438 1 95.75 644 VAL A N 1
ATOM 4905 C CA . VAL A 1 644 ? -9.742 34.219 21.312 1 95.75 644 VAL A CA 1
ATOM 4906 C C . VAL A 1 644 ? -10.57 34.969 22.359 1 95.75 644 VAL A C 1
ATOM 4908 O O . VAL A 1 644 ? -10.195 35.031 23.531 1 95.75 644 VAL A O 1
ATOM 4911 N N . ASP A 1 645 ? -11.586 35.594 21.953 1 96.19 645 ASP A N 1
ATOM 4912 C CA . ASP A 1 645 ? -12.492 36.281 22.875 1 96.19 645 ASP A CA 1
ATOM 4913 C C . ASP A 1 645 ? -13.492 35.312 23.5 1 96.19 645 ASP A C 1
ATOM 4915 O O . ASP A 1 645 ? -14.617 35.156 23.016 1 96.19 645 ASP A O 1
ATOM 4919 N N . TYR A 1 646 ? -13.188 34.75 24.656 1 97.5 646 TYR A N 1
ATOM 4920 C CA . TYR A 1 646 ? -14.031 33.75 25.312 1 97.5 646 TYR A CA 1
ATOM 4921 C C . TYR A 1 646 ? -15.234 34.406 25.984 1 97.5 646 TYR A C 1
ATOM 4923 O O . TYR A 1 646 ? -16.219 33.75 26.297 1 97.5 646 TYR A O 1
ATOM 4931 N N . GLY A 1 647 ? -15.102 35.781 26.234 1 97.62 647 GLY A N 1
ATOM 4932 C CA . GLY A 1 647 ? -16.281 36.469 26.734 1 97.62 647 GLY A CA 1
ATOM 4933 C C . GLY A 1 647 ? -17.453 36.406 25.781 1 97.62 647 GLY A C 1
ATOM 4934 O O . GLY A 1 647 ? -18.562 36.031 26.172 1 97.62 647 GLY A O 1
ATOM 4935 N N . THR A 1 648 ? -17.141 36.719 24.562 1 97.62 648 THR A N 1
ATOM 4936 C CA . THR A 1 648 ? -18.172 36.656 23.531 1 97.62 648 THR A CA 1
ATOM 4937 C C . THR A 1 648 ? -18.688 35.219 23.375 1 97.62 648 THR A C 1
ATOM 4939 O O . THR A 1 648 ? -19.875 35.031 23.156 1 97.62 648 THR A O 1
ATOM 4942 N N . ARG A 1 649 ? -17.875 34.312 23.484 1 98.19 649 ARG A N 1
ATOM 4943 C CA . ARG A 1 649 ? -18.25 32.906 23.297 1 98.19 649 ARG A CA 1
ATOM 4944 C C . ARG A 1 649 ? -19.078 32.406 24.484 1 98.19 649 ARG A C 1
ATOM 4946 O O . ARG A 1 649 ? -20.016 31.641 24.297 1 98.19 649 ARG A O 1
ATOM 4953 N N . ARG A 1 650 ? -18.766 32.875 25.688 1 98.12 650 ARG A N 1
ATOM 4954 C CA . ARG A 1 650 ? -19.578 32.531 26.859 1 98.12 650 ARG A CA 1
ATOM 4955 C C . ARG A 1 650 ? -21 33.031 26.688 1 98.12 650 ARG A C 1
ATOM 4957 O O . ARG A 1 650 ? -21.953 32.344 27 1 98.12 650 ARG A O 1
ATOM 4964 N N . VAL A 1 651 ? -21.078 34.219 26.188 1 98.38 651 VAL A N 1
ATOM 4965 C CA . VAL A 1 651 ? -22.391 34.812 25.953 1 98.38 651 VAL A CA 1
ATOM 4966 C C . VAL A 1 651 ? -23.141 34.031 24.891 1 98.38 651 VAL A C 1
ATOM 4968 O O . VAL A 1 651 ? -24.328 33.75 25.047 1 98.38 651 VAL A O 1
ATOM 4971 N N . ALA A 1 652 ? -22.453 33.719 23.844 1 98.38 652 ALA A N 1
ATOM 4972 C CA . ALA A 1 652 ? -23.062 32.969 22.734 1 98.38 652 ALA A CA 1
ATOM 4973 C C . ALA A 1 652 ? -23.516 31.594 23.188 1 98.38 652 ALA A C 1
ATOM 4975 O O . ALA A 1 652 ? -24.562 31.109 22.75 1 98.38 652 ALA A O 1
ATOM 4976 N N . LEU A 1 653 ? -22.719 30.953 24.016 1 98.5 653 LEU A N 1
ATOM 4977 C CA . LEU A 1 653 ? -23.062 29.625 24.5 1 98.5 653 LEU A CA 1
ATOM 4978 C C . LEU A 1 653 ? -24.328 29.672 25.375 1 98.5 653 LEU A C 1
ATOM 4980 O O . LEU A 1 653 ? -25.156 28.75 25.312 1 98.5 653 LEU A O 1
ATOM 4984 N N . LYS A 1 654 ? -24.422 30.734 26.156 1 97.69 654 LYS A N 1
ATOM 4985 C CA . LYS A 1 654 ? -25.594 30.891 27 1 97.69 654 LYS A CA 1
ATOM 4986 C C . LYS A 1 654 ? -26.844 31.156 26.156 1 97.69 654 LYS A C 1
ATOM 4988 O O . LYS A 1 654 ? -27.922 30.625 26.438 1 97.69 654 LYS A O 1
ATOM 4993 N N . ALA A 1 655 ? -26.609 31.969 25.156 1 97.44 655 ALA A N 1
ATOM 4994 C CA . ALA A 1 655 ? -27.734 32.375 24.328 1 97.44 655 ALA A CA 1
ATOM 4995 C C . ALA A 1 655 ? -28.141 31.25 23.375 1 97.44 655 ALA A C 1
ATOM 4997 O O . ALA A 1 655 ? -29.328 31.094 23.047 1 97.44 655 ALA A O 1
ATOM 4998 N N . LEU A 1 656 ? -27.219 30.516 22.828 1 96.81 656 LEU A N 1
ATOM 4999 C CA . LEU A 1 656 ? -27.375 29.406 21.891 1 96.81 656 LEU A CA 1
ATOM 5000 C C . LEU A 1 656 ? -28.125 29.859 20.641 1 96.81 656 LEU A C 1
ATOM 5002 O O . LEU A 1 656 ? -28.938 29.109 20.094 1 96.81 656 LEU A O 1
ATOM 5006 N N . GLN A 1 657 ? -27.891 31.125 20.234 1 96.06 657 GLN A N 1
ATOM 5007 C CA . GLN A 1 657 ? -28.516 31.656 19.047 1 96.06 657 GLN A CA 1
ATOM 5008 C C . GLN A 1 657 ? -27.625 31.469 17.812 1 96.06 657 GLN A C 1
ATOM 5010 O O . GLN A 1 657 ? -28.125 31.219 16.719 1 96.06 657 GLN A O 1
ATOM 5015 N N . HIS A 1 658 ? -26.344 31.641 18.031 1 97.44 658 HIS A N 1
ATOM 5016 C CA . HIS A 1 658 ? -25.422 31.406 16.938 1 97.44 658 HIS A CA 1
ATOM 5017 C C . HIS A 1 658 ? -25.453 29.953 16.484 1 97.44 658 HIS A C 1
ATOM 5019 O O . HIS A 1 658 ? -25.281 29.047 17.297 1 97.44 658 HIS A O 1
ATOM 5025 N N . PRO A 1 659 ? -25.656 29.703 15.234 1 97.75 659 PRO A N 1
ATOM 5026 C CA . PRO A 1 659 ? -25.906 28.328 14.805 1 97.75 659 PRO A CA 1
ATOM 5027 C C . PRO A 1 659 ? -24.703 27.422 15.023 1 97.75 659 PRO A C 1
ATOM 5029 O O . PRO A 1 659 ? -24.875 26.234 15.336 1 97.75 659 PRO A O 1
ATOM 5032 N N . LYS A 1 660 ? -23.547 27.875 14.852 1 98.38 660 LYS A N 1
ATOM 5033 C CA . LYS A 1 660 ? -22.359 27.031 14.922 1 98.38 660 LYS A CA 1
ATOM 5034 C C . LYS A 1 660 ? -22.125 26.547 16.344 1 98.38 660 LYS A C 1
ATOM 5036 O O . LYS A 1 660 ? -21.844 25.359 16.578 1 98.38 660 LYS A O 1
ATOM 5041 N N . ILE A 1 661 ? -22.109 27.453 17.375 1 98.56 661 ILE A N 1
ATOM 5042 C CA . ILE A 1 661 ? -21.875 27.031 18.75 1 98.56 661 ILE A CA 1
ATOM 5043 C C . ILE A 1 661 ? -23.031 26.156 19.219 1 98.56 661 ILE A C 1
ATOM 5045 O O . ILE A 1 661 ? -22.859 25.281 20.062 1 98.56 661 ILE A O 1
ATOM 5049 N N . ARG A 1 662 ? -24.203 26.406 18.656 1 98 662 ARG A N 1
ATOM 5050 C CA . ARG A 1 662 ? -25.344 25.531 18.938 1 98 662 ARG A CA 1
ATOM 5051 C C . ARG A 1 662 ? -25.078 24.109 18.484 1 98 662 ARG A C 1
ATOM 5053 O O . ARG A 1 662 ? -25.297 23.156 19.234 1 98 662 ARG A O 1
ATOM 5060 N N . VAL A 1 663 ? -24.578 23.938 17.266 1 98.62 663 VAL A N 1
ATOM 5061 C CA . VAL A 1 663 ? -24.25 22.625 16.703 1 98.62 663 VAL A CA 1
ATOM 5062 C C . VAL A 1 663 ? -23.125 21.984 17.531 1 98.62 663 VAL A C 1
ATOM 5064 O O . VAL A 1 663 ? -23.219 20.812 17.891 1 98.62 663 VAL A O 1
ATOM 5067 N N . LEU A 1 664 ? -22.156 22.734 17.844 1 98.69 664 LEU A N 1
ATOM 5068 C CA . LEU A 1 664 ? -20.984 22.25 18.578 1 98.69 664 LEU A CA 1
ATOM 5069 C C . LEU A 1 664 ? -21.391 21.766 19.969 1 98.69 664 LEU A C 1
ATOM 5071 O O . LEU A 1 664 ? -21.062 20.656 20.359 1 98.69 664 LEU A O 1
ATOM 5075 N N . ALA A 1 665 ? -22.109 22.594 20.688 1 98.56 665 ALA A N 1
ATOM 5076 C CA . ALA A 1 665 ? -22.5 22.281 22.047 1 98.56 665 ALA A CA 1
ATOM 5077 C C . ALA A 1 665 ? -23.406 21.047 22.078 1 98.56 665 ALA A C 1
ATOM 5079 O O . ALA A 1 665 ? -23.219 20.156 22.922 1 98.56 665 ALA A O 1
ATOM 5080 N N . ALA A 1 666 ? -24.344 21.016 21.172 1 98.44 666 ALA A N 1
ATOM 5081 C CA . ALA A 1 666 ? -25.25 19.875 21.125 1 98.44 666 ALA A CA 1
ATOM 5082 C C . ALA A 1 666 ? -24.5 18.578 20.859 1 98.44 666 ALA A C 1
ATOM 5084 O O . ALA A 1 666 ? -24.75 17.562 21.516 1 98.44 666 ALA A O 1
ATOM 5085 N N . ALA A 1 667 ? -23.625 18.609 19.922 1 98.69 667 ALA A N 1
ATOM 5086 C CA . ALA A 1 667 ? -22.875 17.406 19.547 1 98.69 667 ALA A CA 1
ATOM 5087 C C . ALA A 1 667 ? -21.938 16.953 20.672 1 98.69 667 ALA A C 1
ATOM 5089 O O . ALA A 1 667 ? -21.859 15.766 20.984 1 98.69 667 ALA A O 1
ATOM 5090 N N . LEU A 1 668 ? -21.203 17.875 21.281 1 98.62 668 LEU A N 1
ATOM 5091 C CA . LEU A 1 668 ? -20.281 17.547 22.359 1 98.62 668 LEU A CA 1
ATOM 5092 C C . LEU A 1 668 ? -21.016 16.984 23.562 1 98.62 668 LEU A C 1
ATOM 5094 O O . LEU A 1 668 ? -20.578 16.016 24.172 1 98.62 668 LEU A O 1
ATOM 5098 N N . ARG A 1 669 ? -22.125 17.609 23.953 1 98 669 ARG A N 1
ATOM 5099 C CA . ARG A 1 669 ? -22.922 17.141 25.078 1 98 669 ARG A CA 1
ATOM 5100 C C . ARG A 1 669 ? -23.5 15.766 24.797 1 98 669 ARG A C 1
ATOM 5102 O O . ARG A 1 669 ? -23.562 14.914 25.688 1 98 669 ARG A O 1
ATOM 5109 N N . LEU A 1 670 ? -23.922 15.625 23.578 1 97.88 670 LEU A N 1
ATOM 5110 C CA . LEU A 1 670 ? -24.453 14.32 23.188 1 97.88 670 LEU A CA 1
ATOM 5111 C C . LEU A 1 670 ? -23.375 13.242 23.297 1 97.88 670 LEU A C 1
ATOM 5113 O O . LEU A 1 670 ? -23.641 12.117 23.703 1 97.88 670 LEU A O 1
ATOM 5117 N N . ARG A 1 671 ? -22.156 13.492 22.891 1 97.75 671 ARG A N 1
ATOM 5118 C CA . ARG A 1 671 ? -21.031 12.555 23 1 97.75 671 ARG A CA 1
ATOM 5119 C C . ARG A 1 671 ? -20.797 12.156 24.438 1 97.75 671 ARG A C 1
ATOM 5121 O O . ARG A 1 671 ? -20.438 11.008 24.734 1 97.75 671 ARG A O 1
ATOM 5128 N N . ARG A 1 672 ? -20.969 13.062 25.312 1 95.94 672 ARG A N 1
ATOM 5129 C CA . ARG A 1 672 ? -20.781 12.773 26.734 1 95.94 672 ARG A CA 1
ATOM 5130 C C . ARG A 1 672 ? -21.859 11.844 27.266 1 95.94 672 ARG A C 1
ATOM 5132 O O . ARG A 1 672 ? -21.594 10.977 28.109 1 95.94 672 ARG A O 1
ATOM 5139 N N . THR A 1 673 ? -23.016 12.07 26.719 1 95.12 673 THR A N 1
ATOM 5140 C CA . THR A 1 673 ? -24.141 11.305 27.234 1 95.12 673 THR A CA 1
ATOM 5141 C C . THR A 1 673 ? -24.25 9.961 26.531 1 95.12 673 THR A C 1
ATOM 5143 O O . THR A 1 673 ? -24.859 9.023 27.047 1 95.12 673 THR A O 1
ATOM 5146 N N . HIS A 1 674 ? -23.703 9.852 25.344 1 95.62 674 HIS A N 1
ATOM 5147 C CA . HIS A 1 674 ? -23.719 8.617 24.562 1 95.62 674 HIS A CA 1
ATOM 5148 C C . HIS A 1 674 ? -22.312 8.219 24.125 1 95.62 674 HIS A C 1
ATOM 5150 O O . HIS A 1 674 ? -22.078 7.965 22.938 1 95.62 674 HIS A O 1
ATOM 5156 N N . PRO A 1 675 ? -21.375 8.102 25.062 1 94.44 675 PRO A N 1
ATOM 5157 C CA . PRO A 1 675 ? -20 7.836 24.656 1 94.44 675 PRO A CA 1
ATOM 5158 C C . PRO A 1 675 ? -19.844 6.527 23.891 1 94.44 675 PRO A C 1
ATOM 5160 O O . PRO A 1 675 ? -19.016 6.43 22.984 1 94.44 675 PRO A O 1
ATOM 5163 N N . GLU A 1 676 ? -20.594 5.477 24.141 1 94.31 676 GLU A N 1
ATOM 5164 C CA . GLU A 1 676 ? -20.484 4.176 23.484 1 94.31 676 GLU A CA 1
ATOM 5165 C C . GLU A 1 676 ? -20.859 4.266 22 1 94.31 676 GLU A C 1
ATOM 5167 O O . GLU A 1 676 ? -20.297 3.553 21.172 1 94.31 676 GLU A O 1
ATOM 5172 N N . SER A 1 677 ? -21.812 5.168 21.703 1 95.69 677 SER A N 1
ATOM 5173 C CA . SER A 1 677 ? -22.25 5.352 20.312 1 95.69 677 SER A CA 1
ATOM 5174 C C . SER A 1 677 ? -21.141 5.996 19.484 1 95.69 677 SER A C 1
ATOM 5176 O O . SER A 1 677 ? -20.984 5.676 18.297 1 95.69 677 SER A O 1
ATOM 5178 N N . PHE A 1 678 ? -20.359 6.801 20.109 1 95.56 678 PHE A N 1
ATOM 5179 C CA . PHE A 1 678 ? -19.375 7.57 19.344 1 95.56 678 PHE A CA 1
ATOM 5180 C C . PHE A 1 678 ? -18 6.918 19.406 1 95.56 678 PHE A C 1
ATOM 5182 O O . PHE A 1 678 ? -17.219 7.027 18.469 1 95.56 678 PHE A O 1
ATOM 5189 N N . LEU A 1 679 ? -17.578 6.238 20.5 1 92.81 679 LEU A N 1
ATOM 5190 C CA . LEU A 1 679 ? -16.25 5.652 20.641 1 92.81 679 LEU A CA 1
ATOM 5191 C C . LEU A 1 679 ? -16.219 4.227 20.109 1 92.81 679 LEU A C 1
ATOM 5193 O O . LEU A 1 679 ? -15.164 3.734 19.688 1 92.81 679 LEU A O 1
ATOM 5197 N N . GLY A 1 680 ? -17.297 3.545 20.109 1 88.94 680 GLY A N 1
ATOM 5198 C CA . GLY A 1 680 ? -17.281 2.154 19.688 1 88.94 680 GLY A CA 1
ATOM 5199 C C . GLY A 1 680 ? -18.469 1.792 18.797 1 88.94 680 GLY A C 1
ATOM 5200 O O . GLY A 1 680 ? -18.531 0.678 18.281 1 88.94 680 GLY A O 1
ATOM 5201 N N . GLY A 1 681 ? -19.266 2.742 18.578 1 92.69 681 GLY A N 1
ATOM 5202 C CA . GLY A 1 681 ? -20.453 2.461 17.797 1 92.69 681 GLY A CA 1
ATOM 5203 C C . GLY A 1 681 ? -20.172 2.256 16.328 1 92.69 681 GLY A C 1
ATOM 5204 O O . GLY A 1 681 ? -19.266 2.873 15.773 1 92.69 681 GLY A O 1
ATOM 5205 N N . ALA A 1 682 ? -21 1.432 15.742 1 93.94 682 ALA A N 1
ATOM 5206 C CA . ALA A 1 682 ? -20.875 1.163 14.312 1 93.94 682 ALA A CA 1
ATOM 5207 C C . ALA A 1 682 ? -21.297 2.373 13.484 1 93.94 682 ALA A C 1
ATOM 5209 O O . ALA A 1 682 ? -22 3.256 13.984 1 93.94 682 ALA A O 1
ATOM 5210 N N . TYR A 1 683 ? -20.766 2.496 12.344 1 97.38 683 TYR A N 1
ATOM 5211 C CA . TYR A 1 683 ? -21.094 3.51 11.359 1 97.38 683 TYR A CA 1
ATOM 5212 C C . TYR A 1 683 ? -21.938 2.914 10.234 1 97.38 683 TYR A C 1
ATOM 5214 O O . TYR A 1 683 ? -21.5 1.97 9.562 1 97.38 683 TYR A O 1
ATOM 5222 N N . HIS A 1 684 ? -23.172 3.453 10.016 1 95.5 684 HIS A N 1
ATOM 5223 C CA . HIS A 1 684 ? -24.062 2.957 8.961 1 95.5 684 HIS A CA 1
ATOM 5224 C C . HIS A 1 684 ? -24.578 4.098 8.094 1 95.5 684 HIS A C 1
ATOM 5226 O O . HIS A 1 684 ? -25.328 4.953 8.562 1 95.5 684 HIS A O 1
ATOM 5232 N N . PRO A 1 685 ? -24.25 4.086 6.789 1 96.25 685 PRO A N 1
ATOM 5233 C CA . PRO A 1 685 ? -24.812 5.102 5.898 1 96.25 685 PRO A CA 1
ATOM 5234 C C . PRO A 1 685 ? -26.344 5.035 5.824 1 96.25 685 PRO A C 1
ATOM 5236 O O . PRO A 1 685 ? -26.922 3.945 5.859 1 96.25 685 PRO A O 1
ATOM 5239 N N . VAL A 1 686 ? -26.984 6.176 5.793 1 95.5 686 VAL A N 1
ATOM 5240 C CA . VAL A 1 686 ? -28.422 6.309 5.555 1 95.5 686 VAL A CA 1
ATOM 5241 C C . VAL A 1 686 ? -28.656 7.117 4.285 1 95.5 686 VAL A C 1
ATOM 5243 O O . VAL A 1 686 ? -28.172 8.242 4.152 1 95.5 686 VAL A O 1
ATOM 5246 N N . PHE A 1 687 ? -29.469 6.633 3.404 1 94 687 PHE A N 1
ATOM 5247 C CA . PHE A 1 687 ? -29.641 7.281 2.111 1 94 687 PHE A CA 1
ATOM 5248 C C . PHE A 1 687 ? -31 7.984 2.033 1 94 687 PHE A C 1
ATOM 5250 O O . PHE A 1 687 ? -32.031 7.402 2.387 1 94 687 PHE A O 1
ATOM 5257 N N . ALA A 1 688 ? -30.875 9.18 1.575 1 96 688 ALA A N 1
ATOM 5258 C CA . ALA A 1 688 ? -32.125 9.875 1.245 1 96 688 ALA A CA 1
ATOM 5259 C C . ALA A 1 688 ? -32.719 9.336 -0.049 1 96 688 ALA A C 1
ATOM 5261 O O . ALA A 1 688 ? -32.031 8.688 -0.842 1 96 688 ALA A O 1
ATOM 5262 N N . ALA A 1 689 ? -34 9.516 -0.171 1 94.69 689 ALA A N 1
ATOM 5263 C CA . ALA A 1 689 ? -34.719 9.156 -1.391 1 94.69 689 ALA A CA 1
ATOM 5264 C C . ALA A 1 689 ? -35.438 10.359 -1.993 1 94.69 689 ALA A C 1
ATOM 5266 O O . ALA A 1 689 ? -35.938 11.219 -1.265 1 94.69 689 ALA A O 1
ATOM 5267 N N . GLY A 1 690 ? -35.469 10.375 -3.307 1 95 690 GLY A N 1
ATOM 5268 C CA . GLY A 1 690 ? -36.156 11.469 -3.996 1 95 690 GLY A CA 1
ATOM 5269 C C . GLY A 1 690 ? -35.219 12.266 -4.887 1 95 690 GLY A C 1
ATOM 5270 O O . GLY A 1 690 ? -34.031 11.914 -5.039 1 95 690 GLY A O 1
ATOM 5271 N N . PRO A 1 691 ? -35.688 13.344 -5.527 1 95.62 691 PRO A N 1
ATOM 5272 C CA . PRO A 1 691 ? -34.938 14.07 -6.562 1 95.62 691 PRO A CA 1
ATOM 5273 C C . PRO A 1 691 ? -33.719 14.789 -6.02 1 95.62 691 PRO A C 1
ATOM 5275 O O . PRO A 1 691 ? -32.75 15.016 -6.758 1 95.62 691 PRO A O 1
ATOM 5278 N N . ALA A 1 692 ? -33.719 15.172 -4.715 1 97.56 692 ALA A N 1
ATOM 5279 C CA . ALA A 1 692 ? -32.594 15.93 -4.141 1 97.56 692 ALA A CA 1
ATOM 5280 C C . ALA A 1 692 ? -31.797 15.086 -3.162 1 97.56 692 ALA A C 1
ATOM 5282 O O . ALA A 1 692 ? -31.141 15.617 -2.26 1 97.56 692 ALA A O 1
ATOM 5283 N N . ALA A 1 693 ? -31.875 13.75 -3.365 1 95.88 693 ALA A N 1
ATOM 5284 C CA . ALA A 1 693 ? -31.219 12.828 -2.447 1 95.88 693 ALA A CA 1
ATOM 5285 C C . ALA A 1 693 ? -29.719 13.086 -2.391 1 95.88 693 ALA A C 1
ATOM 5287 O O . ALA A 1 693 ? -29.094 12.938 -1.335 1 95.88 693 ALA A O 1
ATOM 5288 N N . ASP A 1 694 ? -29.156 13.547 -3.514 1 94.69 694 ASP A N 1
ATOM 5289 C CA . ASP A 1 694 ? -27.703 13.75 -3.605 1 94.69 694 ASP A CA 1
ATOM 5290 C C . ASP A 1 694 ? -27.266 14.922 -2.736 1 94.69 694 ASP A C 1
ATOM 5292 O O . ASP A 1 694 ? -26.078 15.094 -2.475 1 94.69 694 ASP A O 1
ATOM 5296 N N . HIS A 1 695 ? -28.156 15.688 -2.268 1 98.06 695 HIS A N 1
ATOM 5297 C CA . HIS A 1 695 ? -27.844 16.859 -1.454 1 98.06 695 HIS A CA 1
ATOM 5298 C C . HIS A 1 695 ? -27.797 16.5 0.027 1 98.06 695 HIS A C 1
ATOM 5300 O O . HIS A 1 695 ? -27.578 17.359 0.873 1 98.06 695 HIS A O 1
ATOM 5306 N N . VAL A 1 696 ? -27.953 15.156 0.335 1 98.19 696 VAL A N 1
ATOM 5307 C CA . VAL A 1 696 ? -27.984 14.727 1.729 1 98.19 696 VAL A CA 1
ATOM 5308 C C . VAL A 1 696 ? -26.844 13.734 1.981 1 98.19 696 VAL A C 1
ATOM 5310 O O . VAL A 1 696 ? -26.656 12.797 1.203 1 98.19 696 VAL A O 1
ATOM 5313 N N . VAL A 1 697 ? -26.031 13.938 2.959 1 98.31 697 VAL A N 1
ATOM 5314 C CA . VAL A 1 697 ? -25.125 12.953 3.539 1 98.31 697 VAL A CA 1
ATOM 5315 C C . VAL A 1 697 ? -25.594 12.57 4.938 1 98.31 697 VAL A C 1
ATOM 5317 O O . VAL A 1 697 ? -25.734 13.438 5.809 1 98.31 697 VAL A O 1
ATOM 5320 N N . ALA A 1 698 ? -25.906 11.328 5.168 1 98.25 698 ALA A N 1
ATOM 5321 C CA . ALA A 1 698 ? -26.469 10.914 6.449 1 98.25 698 ALA A CA 1
ATOM 5322 C C . ALA A 1 698 ? -25.938 9.555 6.879 1 98.25 698 ALA A C 1
ATOM 5324 O O . ALA A 1 698 ? -25.578 8.727 6.039 1 98.25 698 ALA A O 1
ATOM 5325 N N . PHE A 1 699 ? -25.844 9.305 8.117 1 98.06 699 PHE A N 1
ATOM 5326 C CA . PHE A 1 699 ? -25.375 8.047 8.672 1 98.06 699 PHE A CA 1
ATOM 5327 C C . PHE A 1 699 ? -25.844 7.879 10.109 1 98.06 699 PHE A C 1
ATOM 5329 O O . PHE A 1 699 ? -26.266 8.852 10.742 1 98.06 699 PHE A O 1
ATOM 5336 N N . ARG A 1 700 ? -25.766 6.719 10.57 1 97.12 700 ARG A N 1
ATOM 5337 C CA . ARG A 1 700 ? -26.031 6.391 11.969 1 97.12 700 ARG A CA 1
ATOM 5338 C C . ARG A 1 700 ? -24.75 6.059 12.711 1 97.12 700 ARG A C 1
ATOM 5340 O O . ARG A 1 700 ? -23.812 5.504 12.125 1 97.12 700 ARG A O 1
ATOM 5347 N N . ARG A 1 701 ? -24.656 6.445 13.914 1 97.44 701 ARG A N 1
ATOM 5348 C CA . ARG A 1 701 ? -23.688 5.98 14.891 1 97.44 701 ARG A CA 1
ATOM 5349 C C . ARG A 1 701 ? -24.344 5.121 15.961 1 97.44 701 ARG A C 1
ATOM 5351 O O . ARG A 1 701 ? -25.109 5.629 16.797 1 97.44 701 ARG A O 1
ATOM 5358 N N . GLY A 1 702 ? -23.969 3.881 15.93 1 93.75 702 GLY A N 1
ATOM 5359 C CA . GLY A 1 702 ? -24.734 2.979 16.781 1 93.75 702 GLY A CA 1
ATOM 5360 C C . GLY A 1 702 ? -26.188 2.877 16.391 1 93.75 702 GLY A C 1
ATOM 5361 O O . GLY A 1 702 ? -26.531 2.895 15.203 1 93.75 702 GLY A O 1
ATOM 5362 N N . ASP A 1 703 ? -27.078 2.693 17.438 1 92.19 703 ASP A N 1
ATOM 5363 C CA . ASP A 1 703 ? -28.5 2.477 17.156 1 92.19 703 ASP A CA 1
ATOM 5364 C C . ASP A 1 703 ? -29.328 3.678 17.594 1 92.19 703 ASP A C 1
ATOM 5366 O O . ASP A 1 703 ? -30.547 3.717 17.344 1 92.19 703 ASP A O 1
ATOM 5370 N N . ASP A 1 704 ? -28.625 4.672 18.078 1 96 704 ASP A N 1
ATOM 5371 C CA . ASP A 1 704 ? -29.453 5.68 18.719 1 96 704 ASP A CA 1
ATOM 5372 C C . ASP A 1 704 ? -29.094 7.082 18.25 1 96 704 ASP A C 1
ATOM 5374 O O . ASP A 1 704 ? -29.656 8.07 18.719 1 96 704 ASP A O 1
ATOM 5378 N N . ILE A 1 705 ? -28.125 7.211 17.375 1 98.06 705 ILE A N 1
ATOM 5379 C CA . ILE A 1 705 ? -27.766 8.523 16.844 1 98.06 705 ILE A CA 1
ATOM 5380 C C . ILE A 1 705 ? -27.844 8.508 15.32 1 98.06 705 ILE A C 1
ATOM 5382 O O . ILE A 1 705 ? -27.375 7.574 14.672 1 98.06 705 ILE A O 1
ATOM 5386 N N . LEU A 1 706 ? -28.469 9.453 14.703 1 98.19 706 LEU A N 1
ATOM 5387 C CA . LEU A 1 706 ? -28.5 9.648 13.258 1 98.19 706 LEU A CA 1
ATOM 5388 C C . LEU A 1 706 ? -28.125 11.086 12.898 1 98.19 706 LEU A C 1
ATOM 5390 O O . LEU A 1 706 ? -28.656 12.031 13.477 1 98.19 706 LEU A O 1
ATOM 5394 N N . VAL A 1 707 ? -27.172 11.242 12.023 1 98.75 707 VAL A N 1
ATOM 5395 C CA . VAL A 1 707 ? -26.656 12.531 11.57 1 98.75 707 VAL A CA 1
ATOM 5396 C C . VAL A 1 707 ? -27.016 12.742 10.102 1 98.75 707 VAL A C 1
ATOM 5398 O O . VAL A 1 707 ? -26.938 11.812 9.297 1 98.75 707 VAL A O 1
ATOM 5401 N N . ALA A 1 708 ? -27.453 13.891 9.734 1 98.69 708 ALA A N 1
ATOM 5402 C CA . ALA A 1 708 ? -27.688 14.258 8.336 1 98.69 708 ALA A CA 1
ATOM 5403 C C . ALA A 1 708 ? -27.281 15.703 8.078 1 98.69 708 ALA A C 1
ATOM 5405 O O . ALA A 1 708 ? -27.531 16.578 8.898 1 98.69 708 ALA A O 1
ATOM 5406 N N . VAL A 1 709 ? -26.594 15.922 6.996 1 98.81 709 VAL A N 1
ATOM 5407 C CA . VAL A 1 709 ? -26.203 17.266 6.605 1 98.81 709 VAL A CA 1
ATOM 5408 C C . VAL A 1 709 ? -26.562 17.516 5.145 1 98.81 709 VAL A C 1
ATOM 5410 O O . VAL A 1 709 ? -26.812 16.578 4.391 1 98.81 709 VAL A O 1
ATOM 5413 N N . THR A 1 710 ? -26.656 18.781 4.77 1 98.56 710 THR A N 1
ATOM 5414 C CA . THR A 1 710 ? -26.938 19.188 3.389 1 98.56 710 THR A CA 1
ATOM 5415 C C . THR A 1 710 ? -25.641 19.547 2.67 1 98.56 710 THR A C 1
ATOM 5417 O O . THR A 1 710 ? -24.656 19.953 3.307 1 98.56 710 THR A O 1
ATOM 5420 N N . ARG A 1 711 ? -25.547 19.312 1.413 1 98.44 711 ARG A N 1
ATOM 5421 C CA . ARG A 1 711 ? -24.438 19.75 0.577 1 98.44 711 ARG A CA 1
ATOM 5422 C C . ARG A 1 711 ? -24.938 20.219 -0.789 1 98.44 711 ARG A C 1
ATOM 5424 O O . ARG A 1 711 ? -26.031 19.875 -1.207 1 98.44 711 ARG A O 1
ATOM 5431 N N . TRP A 1 712 ? -24.188 21.062 -1.466 1 98.38 712 TRP A N 1
ATOM 5432 C CA . TRP A 1 712 ? -24.484 21.625 -2.779 1 98.38 712 TRP A CA 1
ATOM 5433 C C . TRP A 1 712 ? -25.797 22.391 -2.744 1 98.38 712 TRP A C 1
ATOM 5435 O O . TRP A 1 712 ? -26.703 22.156 -3.553 1 98.38 712 TRP A O 1
ATOM 5445 N N . THR A 1 713 ? -25.844 23.359 -1.861 1 98.25 713 THR A N 1
ATOM 5446 C CA . THR A 1 713 ? -27.094 24.047 -1.53 1 98.25 713 THR A CA 1
ATOM 5447 C C . THR A 1 713 ? -27.422 25.109 -2.584 1 98.25 713 THR A C 1
ATOM 5449 O O . THR A 1 713 ? -28.562 25.578 -2.664 1 98.25 713 THR A O 1
ATOM 5452 N N . VAL A 1 714 ? -26.422 25.516 -3.381 1 98.25 714 VAL A N 1
ATOM 5453 C CA . VAL A 1 714 ? -26.703 26.484 -4.434 1 98.25 714 VAL A CA 1
ATOM 5454 C C . VAL A 1 714 ? -27.734 25.906 -5.406 1 98.25 714 VAL A C 1
ATOM 5456 O O . VAL A 1 714 ? -28.766 26.531 -5.688 1 98.25 714 VAL A O 1
ATOM 5459 N N . ARG A 1 715 ? -27.453 24.766 -5.852 1 96.69 715 ARG A N 1
ATOM 5460 C CA . ARG A 1 715 ? -28.391 24.094 -6.758 1 96.69 715 ARG A CA 1
ATOM 5461 C C . ARG A 1 715 ? -29.688 23.734 -6.047 1 96.69 715 ARG A C 1
ATOM 5463 O O . ARG A 1 715 ? -30.766 23.797 -6.648 1 96.69 715 ARG A O 1
ATOM 5470 N N . LEU A 1 716 ? -29.609 23.312 -4.84 1 97.06 716 LEU A N 1
ATOM 5471 C CA . LEU A 1 716 ? -30.781 22.922 -4.066 1 97.06 716 LEU A CA 1
ATOM 5472 C C . LEU A 1 716 ? -31.75 24.109 -3.932 1 97.06 716 LEU A C 1
ATOM 5474 O O . LEU A 1 716 ? -32.969 23.922 -3.941 1 97.06 716 LEU A O 1
ATOM 5478 N N . GLN A 1 717 ? -31.172 25.25 -3.705 1 95.06 717 GLN A N 1
ATOM 5479 C CA . GLN A 1 717 ? -32 26.438 -3.592 1 95.06 717 GLN A CA 1
ATOM 5480 C C . GLN A 1 717 ? -32.812 26.672 -4.859 1 95.06 717 GLN A C 1
ATOM 5482 O O . GLN A 1 717 ? -33.938 27.156 -4.801 1 95.06 717 GLN A O 1
ATOM 5487 N N . GLN A 1 718 ? -32.281 26.281 -5.98 1 92.81 718 GLN A N 1
ATOM 5488 C CA . GLN A 1 718 ? -32.969 26.453 -7.262 1 92.81 718 GLN A CA 1
ATOM 5489 C C . GLN A 1 718 ? -34.031 25.375 -7.469 1 92.81 718 GLN A C 1
ATOM 5491 O O . GLN A 1 718 ? -35.125 25.656 -7.941 1 92.81 718 GLN A O 1
ATOM 5496 N N . THR A 1 719 ? -33.75 24.203 -7.047 1 94.25 719 THR A N 1
ATOM 5497 C CA . THR A 1 719 ? -34.594 23.062 -7.363 1 94.25 719 THR A CA 1
ATOM 5498 C C . THR A 1 719 ? -35.562 22.781 -6.219 1 94.25 719 THR A C 1
ATOM 5500 O O . THR A 1 719 ? -36.656 22.234 -6.438 1 94.25 719 THR A O 1
ATOM 5503 N N . GLY A 1 720 ? -35.125 23.141 -4.969 1 95.62 720 GLY A N 1
ATOM 5504 C CA . GLY A 1 720 ? -35.875 22.734 -3.795 1 95.62 720 GLY A CA 1
ATOM 5505 C C . GLY A 1 720 ? -35.688 21.266 -3.436 1 95.62 720 GLY A C 1
ATOM 5506 O O . GLY A 1 720 ? -35 20.531 -4.148 1 95.62 720 GLY A O 1
ATOM 5507 N N . TRP A 1 721 ? -36.312 20.922 -2.342 1 97.25 721 TRP A N 1
ATOM 5508 C CA . TRP A 1 721 ? -36.188 19.547 -1.855 1 97.25 721 TRP A CA 1
ATOM 5509 C C . TRP A 1 721 ? -37.156 18.625 -2.594 1 97.25 721 TRP A C 1
ATOM 5511 O O . TRP A 1 721 ? -37 17.406 -2.604 1 97.25 721 TRP A O 1
ATOM 5521 N N . ASP A 1 722 ? -38.219 19.219 -3.199 1 95.69 722 ASP A N 1
ATOM 5522 C CA . ASP A 1 722 ? -39.281 18.422 -3.795 1 95.69 722 ASP A CA 1
ATOM 5523 C C . ASP A 1 722 ? -39.75 17.328 -2.844 1 95.69 722 ASP A C 1
ATOM 5525 O O . ASP A 1 722 ? -39.969 17.578 -1.656 1 95.69 722 ASP A O 1
ATOM 5529 N N . HIS A 1 723 ? -39.938 16.047 -3.264 1 96.44 723 HIS A N 1
ATOM 5530 C CA . HIS A 1 723 ? -40.469 14.977 -2.42 1 96.44 723 HIS A CA 1
ATOM 5531 C C . HIS A 1 723 ? -39.312 14.133 -1.847 1 96.44 723 HIS A C 1
ATOM 5533 O O . HIS A 1 723 ? -39.5 12.93 -1.636 1 96.44 723 HIS A O 1
ATOM 5539 N N . THR A 1 724 ? -38.188 14.797 -1.627 1 97.69 724 THR A N 1
ATOM 5540 C CA . THR A 1 724 ? -37.031 14.094 -1.043 1 97.69 724 THR A CA 1
ATOM 5541 C C . THR A 1 724 ? -37.281 13.781 0.428 1 97.69 724 THR A C 1
ATOM 5543 O O . THR A 1 724 ? -37.781 14.641 1.18 1 97.69 724 THR A O 1
ATOM 5546 N N . VAL A 1 725 ? -37.031 12.516 0.833 1 97.81 725 VAL A N 1
ATOM 5547 C CA . VAL A 1 725 ? -37.25 12.062 2.205 1 97.81 725 VAL A CA 1
ATOM 5548 C C . VAL A 1 725 ? -35.969 11.367 2.721 1 97.81 725 VAL A C 1
ATOM 5550 O O . VAL A 1 725 ? -35.156 10.898 1.933 1 97.81 725 VAL A O 1
ATOM 5553 N N . LEU A 1 726 ? -35.781 11.375 3.961 1 97.62 726 LEU A N 1
ATOM 5554 C CA . LEU A 1 726 ? -34.812 10.555 4.66 1 97.62 726 LEU A CA 1
ATOM 5555 C C . LEU A 1 726 ? -35.5 9.461 5.473 1 97.62 726 LEU A C 1
ATOM 5557 O O . LEU A 1 726 ? -36.25 9.75 6.398 1 97.62 726 LEU A O 1
ATOM 5561 N N . PRO A 1 727 ? -35.312 8.25 5.07 1 95.69 727 PRO A N 1
ATOM 5562 C CA . PRO A 1 727 ? -35.906 7.168 5.859 1 95.69 727 PRO A CA 1
ATOM 5563 C C . PRO A 1 727 ? -35.219 6.98 7.211 1 95.69 727 PRO A C 1
ATOM 5565 O O . PRO A 1 727 ? -34.031 6.559 7.266 1 95.69 727 PRO A O 1
ATOM 5568 N N . LEU A 1 728 ? -35.906 7.215 8.273 1 96.31 728 LEU A N 1
ATOM 5569 C CA . LEU A 1 728 ? -35.375 7.012 9.609 1 96.31 728 LEU A CA 1
ATOM 5570 C C . LEU A 1 728 ? -35.656 5.594 10.102 1 96.31 728 LEU A C 1
ATOM 5572 O O . LEU A 1 728 ? -36.656 4.992 9.727 1 96.31 728 LEU A O 1
ATOM 5576 N N . PRO A 1 729 ? -34.75 5.012 10.852 1 92.56 729 PRO A N 1
ATOM 5577 C CA . PRO A 1 729 ? -35.062 3.715 11.469 1 92.56 729 PRO A CA 1
ATOM 5578 C C . PRO A 1 729 ? -36.281 3.76 12.367 1 92.56 729 PRO A C 1
ATOM 5580 O O . PRO A 1 729 ? -36.781 4.844 12.695 1 92.56 729 PRO A O 1
ATOM 5583 N N . ASP A 1 730 ? -36.719 2.578 12.789 1 93.38 730 ASP A N 1
ATOM 5584 C CA . ASP A 1 730 ? -37.906 2.471 13.625 1 93.38 730 ASP A CA 1
ATOM 5585 C C . ASP A 1 730 ? -37.75 3.277 14.906 1 93.38 730 ASP A C 1
ATOM 5587 O O . ASP A 1 730 ? -36.688 3.328 15.484 1 93.38 730 ASP A O 1
ATOM 5591 N N . GLY A 1 731 ? -38.844 3.875 15.258 1 94.38 731 GLY A N 1
ATOM 5592 C CA . GLY A 1 731 ? -38.844 4.656 16.484 1 94.38 731 GLY A CA 1
ATOM 5593 C C . GLY A 1 731 ? -39.031 6.141 16.25 1 94.38 731 GLY A C 1
ATOM 5594 O O . GLY A 1 731 ? -39.281 6.57 15.117 1 94.38 731 GLY A O 1
ATOM 5595 N N . SER A 1 732 ? -39 6.836 17.344 1 96.69 732 SER A N 1
ATOM 5596 C CA . SER A 1 732 ? -39.094 8.289 17.328 1 96.69 732 SER A CA 1
ATOM 5597 C C . SER A 1 732 ? -37.719 8.922 17.578 1 96.69 732 SER A C 1
ATOM 5599 O O . SER A 1 732 ? -36.969 8.445 18.422 1 96.69 732 SER A O 1
ATOM 5601 N N . TRP A 1 733 ? -37.469 9.867 16.75 1 98 733 TRP A N 1
ATOM 5602 C CA . TRP A 1 733 ? -36.188 10.523 16.797 1 98 733 TRP A CA 1
ATOM 5603 C C . TRP A 1 733 ? -36.312 12.016 17.062 1 98 733 TRP A C 1
ATOM 5605 O O . TRP A 1 733 ? -37.125 12.695 16.422 1 98 733 TRP A O 1
ATOM 5615 N N . THR A 1 734 ? -35.562 12.555 17.969 1 98 734 THR A N 1
ATOM 5616 C CA . THR A 1 734 ? -35.625 13.969 18.312 1 98 734 THR A CA 1
ATOM 5617 C C . THR A 1 734 ? -34.312 14.664 17.953 1 98 734 THR A C 1
ATOM 5619 O O . THR A 1 734 ? -33.219 14.195 18.297 1 98 734 THR A O 1
ATOM 5622 N N . ASP A 1 735 ? -34.438 15.734 17.219 1 97.94 735 ASP A N 1
ATOM 5623 C CA . ASP A 1 735 ? -33.281 16.547 16.859 1 97.94 735 ASP A CA 1
ATOM 5624 C C . ASP A 1 735 ? -32.719 17.281 18.078 1 97.94 735 ASP A C 1
ATOM 5626 O O . ASP A 1 735 ? -33.406 18.141 18.641 1 97.94 735 ASP A O 1
ATOM 5630 N N . ALA A 1 736 ? -31.516 17 18.406 1 97.44 736 ALA A N 1
ATOM 5631 C CA . ALA A 1 736 ? -30.891 17.609 19.594 1 97.44 736 ALA A CA 1
ATOM 5632 C C . ALA A 1 736 ? -30.656 19.109 19.375 1 97.44 736 ALA A C 1
ATOM 5634 O O . ALA A 1 736 ? -30.422 19.844 20.328 1 97.44 736 ALA A O 1
ATOM 5635 N N . LEU A 1 737 ? -30.75 19.594 18.156 1 97.19 737 LEU A N 1
ATOM 5636 C CA . LEU A 1 737 ? -30.469 20.984 17.828 1 97.19 737 LEU A CA 1
ATOM 5637 C C . LEU A 1 737 ? -31.734 21.844 17.938 1 97.19 737 LEU A C 1
ATOM 5639 O O . LEU A 1 737 ? -31.672 23.016 18.281 1 97.19 737 LEU A O 1
ATOM 5643 N N . THR A 1 738 ? -32.875 21.25 17.594 1 95.31 738 THR A N 1
ATOM 5644 C CA . THR A 1 738 ? -34.062 22.078 17.438 1 95.31 738 THR A CA 1
ATOM 5645 C C . THR A 1 738 ? -35.219 21.531 18.297 1 95.31 738 THR A C 1
ATOM 5647 O O . THR A 1 738 ? -36.188 22.234 18.547 1 95.31 738 THR A O 1
ATOM 5650 N N . GLY A 1 739 ? -35.125 20.281 18.688 1 94.5 739 GLY A N 1
ATOM 5651 C CA . GLY A 1 739 ? -36.25 19.656 19.422 1 94.5 739 GLY A CA 1
ATOM 5652 C C . GLY A 1 739 ? -37.281 19.031 18.516 1 94.5 739 GLY A C 1
ATOM 5653 O O . GLY A 1 739 ? -38.188 18.359 18.984 1 94.5 739 GLY A O 1
ATOM 5654 N N . PHE A 1 740 ? -37.062 19.203 17.234 1 95.5 740 PHE A N 1
ATOM 5655 C CA . PHE A 1 740 ? -37.969 18.625 16.25 1 95.5 740 PHE A CA 1
ATOM 5656 C C . PHE A 1 740 ? -37.969 17.094 16.359 1 95.5 740 PHE A C 1
ATOM 5658 O O . PHE A 1 740 ? -36.906 16.469 16.516 1 95.5 740 PHE A O 1
ATOM 5665 N N . THR A 1 741 ? -39.188 16.469 16.375 1 96.56 741 THR A N 1
ATOM 5666 C CA . THR A 1 741 ? -39.312 15.023 16.438 1 96.56 741 THR A CA 1
ATOM 5667 C C . THR A 1 741 ? -39.75 14.469 15.086 1 96.56 741 THR A C 1
ATOM 5669 O O . THR A 1 741 ? -40.625 15.039 14.43 1 96.56 741 THR A O 1
ATOM 5672 N N . ALA A 1 742 ? -39.094 13.5 14.703 1 95.88 742 ALA A N 1
ATOM 5673 C CA . ALA A 1 742 ? -39.375 12.883 13.406 1 95.88 742 ALA A CA 1
ATOM 5674 C C . ALA A 1 742 ? -39.469 11.359 13.539 1 95.88 742 ALA A C 1
ATOM 5676 O O . ALA A 1 742 ? -38.938 10.781 14.492 1 95.88 742 ALA A O 1
ATOM 5677 N N . SER A 1 743 ? -40.219 10.711 12.609 1 95.75 743 SER A N 1
ATOM 5678 C CA . SER A 1 743 ? -40.312 9.258 12.516 1 95.75 743 SER A CA 1
ATOM 5679 C C . SER A 1 743 ? -40.562 8.82 11.078 1 95.75 743 SER A C 1
ATOM 5681 O O . SER A 1 743 ? -41.156 9.57 10.281 1 95.75 743 SER A O 1
ATOM 5683 N N . GLY A 1 744 ? -40.125 7.613 10.797 1 93.88 744 GLY A N 1
ATOM 5684 C CA . GLY A 1 744 ? -40.344 7.039 9.484 1 93.88 744 GLY A CA 1
ATOM 5685 C C . GLY A 1 744 ? -39.719 7.84 8.359 1 93.88 744 GLY A C 1
ATOM 5686 O O . GLY A 1 744 ? -38.625 8.406 8.516 1 93.88 744 GLY A O 1
ATOM 5687 N N . HIS A 1 745 ? -40.312 7.84 7.207 1 95.56 745 HIS A N 1
ATOM 5688 C CA . HIS A 1 745 ? -39.844 8.602 6.059 1 95.56 745 HIS A CA 1
ATOM 5689 C C . HIS A 1 745 ? -40.125 10.094 6.238 1 95.56 745 HIS A C 1
ATOM 5691 O O . HIS A 1 745 ? -41.188 10.57 5.918 1 95.56 745 HIS A O 1
ATOM 5697 N N . THR A 1 746 ? -39.156 10.805 6.652 1 97.31 746 THR A N 1
ATOM 5698 C CA . THR A 1 746 ? -39.344 12.211 7 1 97.31 746 THR A CA 1
ATOM 5699 C C . THR A 1 746 ? -38.938 13.102 5.828 1 97.31 746 THR A C 1
ATOM 5701 O O . THR A 1 746 ? -37.812 13 5.312 1 97.31 746 THR A O 1
ATOM 5704 N N . PRO A 1 747 ? -39.781 14.008 5.402 1 97.81 747 PRO A N 1
ATOM 5705 C CA . PRO A 1 747 ? -39.406 14.93 4.324 1 97.81 747 PRO A CA 1
ATOM 5706 C C . PRO A 1 747 ? -38.219 15.797 4.668 1 97.81 747 PRO A C 1
ATOM 5708 O O . PRO A 1 747 ? -38.125 16.328 5.777 1 97.81 747 PRO A O 1
ATOM 5711 N N . ALA A 1 748 ? -37.344 15.953 3.703 1 97.94 748 ALA A N 1
ATOM 5712 C CA . ALA A 1 748 ? -36.125 16.75 3.898 1 97.94 748 ALA A CA 1
ATOM 5713 C C . ALA A 1 748 ? -36.469 18.203 4.203 1 97.94 748 ALA A C 1
ATOM 5715 O O . ALA A 1 748 ? -35.781 18.859 4.996 1 97.94 748 ALA A O 1
ATOM 5716 N N . VAL A 1 749 ? -37.531 18.703 3.615 1 96.62 749 VAL A N 1
ATOM 5717 C CA . VAL A 1 749 ? -37.938 20.094 3.789 1 96.62 749 VAL A CA 1
ATOM 5718 C C . VAL A 1 749 ? -38.312 20.344 5.254 1 96.62 749 VAL A C 1
ATOM 5720 O O . VAL A 1 749 ? -38.094 21.438 5.77 1 96.62 749 VAL A O 1
ATOM 5723 N N . GLU A 1 750 ? -38.781 19.297 5.945 1 96.75 750 GLU A N 1
ATOM 5724 C CA . GLU A 1 750 ? -39.094 19.406 7.363 1 96.75 750 GLU A CA 1
ATOM 5725 C C . GLU A 1 750 ? -37.844 19.219 8.227 1 96.75 750 GLU A C 1
ATOM 5727 O O . GLU A 1 750 ? -37.656 19.953 9.203 1 96.75 750 GLU A O 1
ATOM 5732 N N . LEU A 1 751 ? -37.125 18.25 7.852 1 96.94 751 LEU A N 1
ATOM 5733 C CA . LEU A 1 751 ? -35.906 17.891 8.609 1 96.94 751 LEU A CA 1
ATOM 5734 C C . LEU A 1 751 ? -34.969 19.078 8.688 1 96.94 751 LEU A C 1
ATOM 5736 O O . LEU A 1 751 ? -34.312 19.297 9.719 1 96.94 751 LEU A O 1
ATOM 5740 N N . PHE A 1 752 ? -34.781 19.781 7.531 1 97.56 752 PHE A N 1
ATOM 5741 C CA . PHE A 1 752 ? -33.781 20.844 7.43 1 97.56 752 PHE A CA 1
ATOM 5742 C C . PHE A 1 752 ? -34.469 22.219 7.43 1 97.56 752 PHE A C 1
ATOM 5744 O O . PHE A 1 752 ? -33.938 23.172 6.863 1 97.56 752 PHE A O 1
ATOM 5751 N N . ALA A 1 753 ? -35.562 22.359 8.031 1 95.19 753 ALA A N 1
ATOM 5752 C CA . ALA A 1 753 ? -36.344 23.594 8.039 1 95.19 753 ALA A CA 1
ATOM 5753 C C . ALA A 1 753 ? -35.594 24.688 8.805 1 95.19 753 ALA A C 1
ATOM 5755 O O . ALA A 1 753 ? -35.625 25.859 8.406 1 95.19 753 ALA A O 1
ATOM 5756 N N . ASP A 1 754 ? -34.969 24.344 9.883 1 95.12 754 ASP A N 1
ATOM 5757 C CA . ASP A 1 754 ? -34.375 25.344 10.766 1 95.12 754 ASP A CA 1
ATOM 5758 C C . ASP A 1 754 ? -32.875 25.5 10.484 1 95.12 754 ASP A C 1
ATOM 5760 O O . ASP A 1 754 ? -32.344 26.609 10.445 1 95.12 754 ASP A O 1
ATOM 5764 N N . LEU A 1 755 ? -32.188 24.422 10.422 1 97.31 755 LEU A N 1
ATOM 5765 C CA . LEU A 1 755 ? -30.75 24.344 10.141 1 97.31 755 LEU A CA 1
ATOM 5766 C C . LEU A 1 755 ? -30.469 23.359 9.008 1 97.31 755 LEU A C 1
ATOM 5768 O O . LEU A 1 755 ? -31.234 22.422 8.797 1 97.31 755 LEU A O 1
ATOM 5772 N N . PRO A 1 756 ? -29.406 23.625 8.273 1 98.19 756 PRO A N 1
ATOM 5773 C CA . PRO A 1 756 ? -29.062 22.719 7.184 1 98.19 756 PRO A CA 1
ATOM 5774 C C . PRO A 1 756 ? -28.484 21.391 7.688 1 98.19 756 PRO A C 1
ATOM 5776 O O . PRO A 1 756 ? -28 20.578 6.895 1 98.19 756 PRO A O 1
ATOM 5779 N N . VAL A 1 757 ? -28.438 21.125 8.984 1 98.75 757 VAL A N 1
ATOM 5780 C CA . VAL A 1 757 ? -27.922 19.906 9.609 1 98.75 757 VAL A CA 1
ATOM 5781 C C . VAL A 1 757 ? -28.906 19.438 10.68 1 98.75 757 VAL A C 1
ATOM 5783 O O . VAL A 1 757 ? -29.656 20.234 11.25 1 98.75 757 VAL A O 1
ATOM 5786 N N . VAL A 1 758 ? -28.891 18.172 10.969 1 98.31 758 VAL A N 1
ATOM 5787 C CA . VAL A 1 758 ? -29.719 17.609 12.031 1 98.31 758 VAL A CA 1
ATOM 5788 C C . VAL A 1 758 ? -28.922 16.547 12.797 1 98.31 758 VAL A C 1
ATOM 5790 O O . VAL A 1 758 ? -28.094 15.852 12.211 1 98.31 758 VAL A O 1
ATOM 5793 N N . LEU A 1 759 ? -29.047 16.516 14.008 1 98.62 759 LEU A N 1
ATOM 5794 C CA . LEU A 1 759 ? -28.5 15.562 14.961 1 98.62 759 LEU A CA 1
ATOM 5795 C C . LEU A 1 759 ? -29.609 14.867 15.742 1 98.62 759 LEU A C 1
ATOM 5797 O O . LEU A 1 759 ? -30.031 15.352 16.797 1 98.62 759 LEU A O 1
ATOM 5801 N N . LEU A 1 760 ? -29.984 13.695 15.227 1 98.31 760 LEU A N 1
ATOM 5802 C CA . LEU A 1 760 ? -31.156 13.008 15.75 1 98.31 760 LEU A CA 1
ATOM 5803 C C . LEU A 1 760 ? -30.766 11.969 16.781 1 98.31 760 LEU A C 1
ATOM 5805 O O . LEU A 1 760 ? -29.797 11.234 16.594 1 98.31 760 LEU A O 1
ATOM 5809 N N . VAL A 1 761 ? -31.484 11.914 17.875 1 98.31 761 VAL A N 1
ATOM 5810 C CA . VAL A 1 761 ? -31.312 10.93 18.938 1 98.31 761 VAL A CA 1
ATOM 5811 C C . VAL A 1 761 ? -32.562 10.094 19.078 1 98.31 761 VAL A C 1
ATOM 5813 O O . VAL A 1 761 ? -33.688 10.641 19.141 1 98.31 761 VAL A O 1
ATOM 5816 N N . ARG A 1 762 ? -32.375 8.844 19.141 1 96.88 762 ARG A N 1
ATOM 5817 C CA . ARG A 1 762 ? -33.531 7.965 19.297 1 96.88 762 ARG A CA 1
ATOM 5818 C C . ARG A 1 762 ? -34.156 8.125 20.688 1 96.88 762 ARG A C 1
ATOM 5820 O O . ARG A 1 762 ? -33.469 8.141 21.688 1 96.88 762 ARG A O 1
ATOM 5827 N N . ASP A 1 763 ? -35.5 8.281 20.656 1 92.12 763 ASP A N 1
ATOM 5828 C CA . ASP A 1 763 ? -36.219 8.422 21.922 1 92.12 763 ASP A CA 1
ATOM 5829 C C . ASP A 1 763 ? -36.312 7.082 22.656 1 92.12 763 ASP A C 1
ATOM 5831 O O . ASP A 1 763 ? -36.469 6.039 22.016 1 92.12 763 ASP A O 1
ATOM 5835 N N . ASN A 1 764 ? -35.781 6.906 23.812 1 76.62 764 ASN A N 1
ATOM 5836 C CA . ASN A 1 764 ? -35.969 5.695 24.609 1 76.62 764 ASN A CA 1
ATOM 5837 C C . ASN A 1 764 ? -37.438 5.363 24.797 1 76.62 764 ASN A C 1
ATOM 5839 O O . ASN A 1 764 ? -38.219 6.23 25.188 1 76.62 764 ASN A O 1
ATOM 5843 N N . ALA A 1 765 ? -37.969 4.293 24.234 1 44.19 765 ALA A N 1
ATOM 5844 C CA . ALA A 1 765 ? -39.312 3.863 24.578 1 44.19 765 ALA A CA 1
ATOM 5845 C C . ALA A 1 765 ? -39.438 3.592 26.062 1 44.19 765 ALA A C 1
ATOM 5847 O O . ALA A 1 765 ? -38.469 3.207 26.719 1 44.19 765 ALA A O 1
ATOM 5848 N N . MET B 1 1 ? 11.914 -32.594 17.984 1 53.75 1 MET B N 1
ATOM 5849 C CA . MET B 1 1 ? 11.969 -31.188 17.656 1 53.75 1 MET B CA 1
ATOM 5850 C C . MET B 1 1 ? 11.922 -30.969 16.141 1 53.75 1 MET B C 1
ATOM 5852 O O . MET B 1 1 ? 12.453 -31.781 15.383 1 53.75 1 MET B O 1
ATOM 5856 N N . ALA B 1 2 ? 11.031 -30.156 15.625 1 70.19 2 ALA B N 1
ATOM 5857 C CA . ALA B 1 2 ? 10.875 -29.875 14.195 1 70.19 2 ALA B CA 1
ATOM 5858 C C . ALA B 1 2 ? 12.195 -29.453 13.57 1 70.19 2 ALA B C 1
ATOM 5860 O O . ALA B 1 2 ? 12.977 -28.734 14.195 1 70.19 2 ALA B O 1
ATOM 5861 N N . PHE B 1 3 ? 12.578 -30.094 12.477 1 83.94 3 PHE B N 1
ATOM 5862 C CA . PHE B 1 3 ? 13.758 -29.703 11.711 1 83.94 3 PHE B CA 1
ATOM 5863 C C . PHE B 1 3 ? 13.547 -28.328 11.07 1 83.94 3 PHE B C 1
ATOM 5865 O O . PHE B 1 3 ? 12.445 -28.016 10.625 1 83.94 3 PHE B O 1
ATOM 5872 N N . PRO B 1 4 ? 14.539 -27.5 11.195 1 90.12 4 PRO B N 1
ATOM 5873 C CA . PRO B 1 4 ? 14.422 -26.234 10.453 1 90.12 4 PRO B CA 1
ATOM 5874 C C . PRO B 1 4 ? 14.234 -26.469 8.953 1 90.12 4 PRO B C 1
ATOM 5876 O O . PRO B 1 4 ? 14.898 -27.312 8.367 1 90.12 4 PRO B O 1
ATOM 5879 N N . VAL B 1 5 ? 13.359 -25.812 8.367 1 97.38 5 VAL B N 1
ATOM 5880 C CA . VAL B 1 5 ? 13.117 -25.938 6.934 1 97.38 5 VAL B CA 1
ATOM 5881 C C . VAL B 1 5 ? 14.164 -25.125 6.164 1 97.38 5 VAL B C 1
ATOM 5883 O O . VAL B 1 5 ? 14.062 -23.906 6.062 1 97.38 5 VAL B O 1
ATOM 5886 N N . ILE B 1 6 ? 15.07 -25.812 5.512 1 97.81 6 ILE B N 1
ATOM 5887 C CA . ILE B 1 6 ? 16.219 -25.188 4.855 1 97.81 6 ILE B CA 1
ATOM 5888 C C . ILE B 1 6 ? 15.977 -25.125 3.35 1 97.81 6 ILE B C 1
ATOM 5890 O O . ILE B 1 6 ? 16.422 -24.188 2.678 1 97.81 6 ILE B O 1
ATOM 5894 N N . SER B 1 7 ? 15.375 -26.094 2.848 1 98.44 7 SER B N 1
ATOM 5895 C CA . SER B 1 7 ? 15 -26.219 1.443 1 98.44 7 SER B CA 1
ATOM 5896 C C . SER B 1 7 ? 13.898 -27.25 1.26 1 98.44 7 SER B C 1
ATOM 5898 O O . SER B 1 7 ? 13.656 -28.078 2.145 1 98.44 7 SER B O 1
ATOM 5900 N N . THR B 1 8 ? 13.195 -27.125 0.169 1 98.62 8 THR B N 1
ATOM 5901 C CA . THR B 1 8 ? 12.148 -28.109 -0.108 1 98.62 8 THR B CA 1
ATOM 5902 C C . THR B 1 8 ? 12.281 -28.656 -1.523 1 98.62 8 THR B C 1
ATOM 5904 O O . THR B 1 8 ? 12.875 -28.016 -2.393 1 98.62 8 THR B O 1
ATOM 5907 N N . TYR B 1 9 ? 11.938 -29.859 -1.709 1 98.75 9 TYR B N 1
ATOM 5908 C CA . TYR B 1 9 ? 11.742 -30.5 -3 1 98.75 9 TYR B CA 1
ATOM 5909 C C . TYR B 1 9 ? 10.289 -30.938 -3.176 1 98.75 9 TYR B C 1
ATOM 5911 O O . TYR B 1 9 ? 9.797 -31.781 -2.42 1 98.75 9 TYR B O 1
ATOM 5919 N N . ARG B 1 10 ? 9.664 -30.422 -4.141 1 98.38 10 ARG B N 1
ATOM 5920 C CA . ARG B 1 10 ? 8.227 -30.594 -4.301 1 98.38 10 ARG B CA 1
ATOM 5921 C C . ARG B 1 10 ? 7.926 -31.734 -5.273 1 98.38 10 ARG B C 1
ATOM 5923 O O . ARG B 1 10 ? 8.445 -31.75 -6.391 1 98.38 10 ARG B O 1
ATOM 5930 N N . VAL B 1 11 ? 7.125 -32.625 -4.859 1 97.56 11 VAL B N 1
ATOM 5931 C CA . VAL B 1 11 ? 6.688 -33.719 -5.707 1 97.56 11 VAL B CA 1
ATOM 5932 C C . VAL B 1 11 ? 5.168 -33.688 -5.855 1 97.56 11 VAL B C 1
ATOM 5934 O O . VAL B 1 11 ? 4.461 -33.188 -4.984 1 97.56 11 VAL B O 1
ATOM 5937 N N . GLN B 1 12 ? 4.707 -34.156 -7.004 1 96 12 GLN B N 1
ATOM 5938 C CA . GLN B 1 12 ? 3.275 -34.312 -7.246 1 96 12 GLN B CA 1
ATOM 5939 C C . GLN B 1 12 ? 2.807 -35.719 -6.961 1 96 12 GLN B C 1
ATOM 5941 O O . GLN B 1 12 ? 3.1 -36.656 -7.727 1 96 12 GLN B O 1
ATOM 5946 N N . MET B 1 13 ? 2.049 -35.812 -5.895 1 96.44 13 MET B N 1
ATOM 5947 C CA . MET B 1 13 ? 1.532 -37.125 -5.48 1 96.44 13 MET B CA 1
ATOM 5948 C C . MET B 1 13 ? 0.347 -37.531 -6.348 1 96.44 13 MET B C 1
ATOM 5950 O O . MET B 1 13 ? -0.504 -36.719 -6.68 1 96.44 13 MET B O 1
ATOM 5954 N N . ARG B 1 14 ? 0.325 -38.812 -6.73 1 93.06 14 ARG B N 1
ATOM 5955 C CA . ARG B 1 14 ? -0.776 -39.312 -7.547 1 93.06 14 ARG B CA 1
ATOM 5956 C C . ARG B 1 14 ? -0.906 -40.812 -7.426 1 93.06 14 ARG B C 1
ATOM 5958 O O . ARG B 1 14 ? 0.095 -41.531 -7.293 1 93.06 14 ARG B O 1
ATOM 5965 N N . GLY B 1 15 ? -2.129 -41.219 -7.453 1 90.56 15 GLY B N 1
ATOM 5966 C CA . GLY B 1 15 ? -2.395 -42.656 -7.391 1 90.56 15 GLY B CA 1
ATOM 5967 C C . GLY B 1 15 ? -2.145 -43.375 -8.711 1 90.56 15 GLY B C 1
ATOM 5968 O O . GLY B 1 15 ? -2.031 -42.719 -9.758 1 90.56 15 GLY B O 1
ATOM 5969 N N . ARG B 1 16 ? -2.049 -44.625 -8.734 1 84.31 16 ARG B N 1
ATOM 5970 C CA . ARG B 1 16 ? -1.726 -45.438 -9.906 1 84.31 16 ARG B CA 1
ATOM 5971 C C . ARG B 1 16 ? -2.904 -45.5 -10.875 1 84.31 16 ARG B C 1
ATOM 5973 O O . ARG B 1 16 ? -2.725 -45.75 -12.062 1 84.31 16 ARG B O 1
ATOM 5980 N N . SER B 1 17 ? -4 -45.156 -10.391 1 80.44 17 SER B N 1
ATOM 5981 C CA . SER B 1 17 ? -5.211 -45.281 -11.195 1 80.44 17 SER B CA 1
ATOM 5982 C C . SER B 1 17 ? -5.195 -44.281 -12.359 1 80.44 17 SER B C 1
ATOM 5984 O O . SER B 1 17 ? -5.926 -44.469 -13.336 1 80.44 17 SER B O 1
ATOM 5986 N N . ASN B 1 18 ? -4.375 -43.312 -12.336 1 76.31 18 ASN B N 1
ATOM 5987 C CA . ASN B 1 18 ? -4.344 -42.281 -13.391 1 76.31 18 ASN B CA 1
ATOM 5988 C C . ASN B 1 18 ? -3.307 -42.625 -14.453 1 76.31 18 ASN B C 1
ATOM 5990 O O . ASN B 1 18 ? -3.041 -41.812 -15.344 1 76.31 18 ASN B O 1
ATOM 5994 N N . GLY B 1 19 ? -2.85 -43.812 -14.438 1 73.19 19 GLY B N 1
ATOM 5995 C CA . GLY B 1 19 ? -1.872 -44.25 -15.43 1 73.19 19 GLY B CA 1
ATOM 5996 C C . GLY B 1 19 ? -0.454 -44.281 -14.898 1 73.19 19 GLY B C 1
ATOM 5997 O O . GLY B 1 19 ? 0.252 -45.281 -15.07 1 73.19 19 GLY B O 1
ATOM 5998 N N . PHE B 1 20 ? -0.067 -43.156 -14.32 1 83.5 20 PHE B N 1
ATOM 5999 C CA . PHE B 1 20 ? 1.236 -43.125 -13.664 1 83.5 20 PHE B CA 1
ATOM 6000 C C . PHE B 1 20 ? 1.098 -42.688 -12.211 1 83.5 20 PHE B C 1
ATOM 6002 O O . PHE B 1 20 ? 0.543 -41.625 -11.914 1 83.5 20 PHE B O 1
ATOM 6009 N N . GLY B 1 21 ? 1.575 -43.594 -11.383 1 89.25 21 GLY B N 1
ATOM 6010 C CA . GLY B 1 21 ? 1.429 -43.312 -9.961 1 89.25 21 GLY B CA 1
ATOM 6011 C C . GLY B 1 21 ? 2.715 -42.844 -9.312 1 89.25 21 GLY B C 1
ATOM 6012 O O . GLY B 1 21 ? 3.807 -43.25 -9.719 1 89.25 21 GLY B O 1
ATOM 6013 N N . PHE B 1 22 ? 2.645 -41.906 -8.367 1 95.62 22 PHE B N 1
ATOM 6014 C CA . PHE B 1 22 ? 3.693 -41.5 -7.441 1 95.62 22 PHE B CA 1
ATOM 6015 C C . PHE B 1 22 ? 3.154 -41.406 -6.016 1 95.62 22 PHE B C 1
ATOM 6017 O O . PHE B 1 22 ? 2.691 -40.375 -5.578 1 95.62 22 PHE B O 1
ATOM 6024 N N . THR B 1 23 ? 3.277 -42.5 -5.258 1 96.62 23 THR B N 1
ATOM 6025 C CA . THR B 1 23 ? 2.672 -42.688 -3.945 1 96.62 23 THR B CA 1
ATOM 6026 C C . THR B 1 23 ? 3.695 -42.438 -2.84 1 96.62 23 THR B C 1
ATOM 6028 O O . THR B 1 23 ? 4.824 -42.031 -3.113 1 96.62 23 THR B O 1
ATOM 6031 N N . PHE B 1 24 ? 3.301 -42.688 -1.586 1 98.25 24 PHE B N 1
ATOM 6032 C CA . PHE B 1 24 ? 4.199 -42.562 -0.449 1 98.25 24 PHE B CA 1
ATOM 6033 C C . PHE B 1 24 ? 5.379 -43.5 -0.569 1 98.25 24 PHE B C 1
ATOM 6035 O O . PHE B 1 24 ? 6.504 -43.188 -0.19 1 98.25 24 PHE B O 1
ATOM 6042 N N . ALA B 1 25 ? 5.098 -44.656 -1.098 1 97.38 25 ALA B N 1
ATOM 6043 C CA . ALA B 1 25 ? 6.168 -45.625 -1.288 1 97.38 25 ALA B CA 1
ATOM 6044 C C . ALA B 1 25 ? 7.195 -45.125 -2.297 1 97.38 25 ALA B C 1
ATOM 6046 O O . ALA B 1 25 ? 8.398 -45.312 -2.117 1 97.38 25 ALA B O 1
ATOM 6047 N N . ASP B 1 26 ? 6.703 -44.594 -3.357 1 97.38 26 ASP B N 1
ATOM 6048 C CA . ASP B 1 26 ? 7.602 -44 -4.348 1 97.38 26 ASP B CA 1
ATOM 6049 C C . ASP B 1 26 ? 8.422 -42.875 -3.746 1 97.38 26 ASP B C 1
ATOM 6051 O O . ASP B 1 26 ? 9.617 -42.75 -4.031 1 97.38 26 ASP B O 1
ATOM 6055 N N . ALA B 1 27 ? 7.777 -42.062 -2.975 1 98.44 27 ALA B N 1
ATOM 6056 C CA . ALA B 1 27 ? 8.461 -40.969 -2.293 1 98.44 27 ALA B CA 1
ATOM 6057 C C . ALA B 1 27 ? 9.539 -41.469 -1.351 1 98.44 27 ALA B C 1
ATOM 6059 O O . ALA B 1 27 ? 10.625 -40.906 -1.249 1 98.44 27 ALA B O 1
ATOM 6060 N N . GLU B 1 28 ? 9.172 -42.531 -0.627 1 98.31 28 GLU B N 1
ATOM 6061 C CA . GLU B 1 28 ? 10.133 -43.156 0.269 1 98.31 28 GLU B CA 1
ATOM 6062 C C . GLU B 1 28 ? 11.375 -43.625 -0.49 1 98.31 28 GLU B C 1
ATOM 6064 O O . GLU B 1 28 ? 12.5 -43.438 -0.025 1 98.31 28 GLU B O 1
ATOM 6069 N N . ASN B 1 29 ? 11.141 -44.156 -1.647 1 97.56 29 ASN B N 1
ATOM 6070 C CA . ASN B 1 29 ? 12.227 -44.688 -2.477 1 97.56 29 ASN B CA 1
ATOM 6071 C C . ASN B 1 29 ? 13.078 -43.531 -3.045 1 97.56 29 ASN B C 1
ATOM 6073 O O . ASN B 1 29 ? 14.18 -43.781 -3.541 1 97.56 29 ASN B O 1
ATOM 6077 N N . LEU B 1 30 ? 12.57 -42.375 -3.004 1 98.12 30 LEU B N 1
ATOM 6078 C CA . LEU B 1 30 ? 13.273 -41.219 -3.551 1 98.12 30 LEU B CA 1
ATOM 6079 C C . LEU B 1 30 ? 14.133 -40.562 -2.486 1 98.12 30 LEU B C 1
ATOM 6081 O O . LEU B 1 30 ? 15.008 -39.75 -2.807 1 98.12 30 LEU B O 1
ATOM 6085 N N . LEU B 1 31 ? 14.016 -40.906 -1.203 1 98.62 31 LEU B N 1
ATOM 6086 C CA . LEU B 1 31 ? 14.609 -40.188 -0.084 1 98.62 31 LEU B CA 1
ATOM 6087 C C . LEU B 1 31 ? 16.141 -40.25 -0.156 1 98.62 31 LEU B C 1
ATOM 6089 O O . LEU B 1 31 ? 16.812 -39.25 0.189 1 98.62 31 LEU B O 1
ATOM 6093 N N . ASP B 1 32 ? 16.672 -41.344 -0.522 1 98.19 32 ASP B N 1
ATOM 6094 C CA . ASP B 1 32 ? 18.125 -41.469 -0.614 1 98.19 32 ASP B CA 1
ATOM 6095 C C . ASP B 1 32 ? 18.672 -40.469 -1.649 1 98.19 32 ASP B C 1
ATOM 6097 O O . ASP B 1 32 ? 19.672 -39.781 -1.394 1 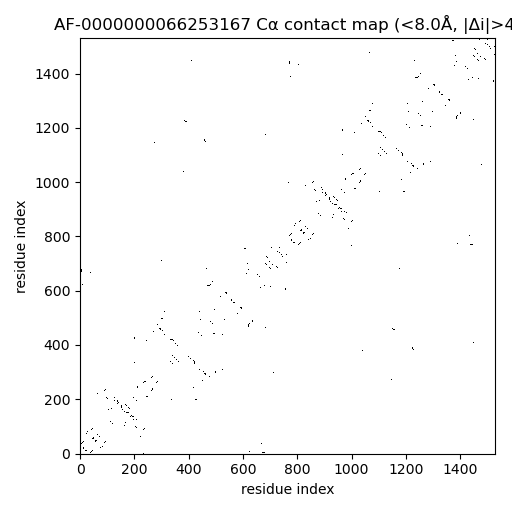98.19 32 ASP B O 1
ATOM 6101 N N . TYR B 1 33 ? 18.062 -40.406 -2.818 1 98.31 33 TYR B N 1
ATOM 6102 C CA . TYR B 1 33 ? 18.453 -39.5 -3.871 1 98.31 33 TYR B CA 1
ATOM 6103 C C . TYR B 1 33 ? 18.375 -38.062 -3.381 1 98.31 33 TYR B C 1
ATOM 6105 O O . TYR B 1 33 ? 19.281 -37.25 -3.605 1 98.31 33 TYR B O 1
ATOM 6113 N N . LEU B 1 34 ? 17.25 -37.688 -2.678 1 98.62 34 LEU B N 1
ATOM 6114 C CA . LEU B 1 34 ? 17.031 -36.344 -2.193 1 98.62 34 LEU B CA 1
ATOM 6115 C C . LEU B 1 34 ? 18.031 -36 -1.099 1 98.62 34 LEU B C 1
ATOM 6117 O O . LEU B 1 34 ? 18.469 -34.844 -1.01 1 98.62 34 LEU B O 1
ATOM 6121 N N . ASP B 1 35 ? 18.266 -36.938 -0.259 1 98.19 35 ASP B N 1
ATOM 6122 C CA . ASP B 1 35 ? 19.297 -36.75 0.763 1 98.19 35 ASP B CA 1
ATOM 6123 C C . ASP B 1 35 ? 20.641 -36.469 0.131 1 98.19 35 ASP B C 1
ATOM 6125 O O . ASP B 1 35 ? 21.344 -35.531 0.555 1 98.19 35 ASP B O 1
ATOM 6129 N N . ASP B 1 36 ? 20.969 -37.281 -0.917 1 97.88 36 ASP B N 1
ATOM 6130 C CA . ASP B 1 36 ? 22.219 -37.062 -1.632 1 97.88 36 ASP B CA 1
ATOM 6131 C C . ASP B 1 36 ? 22.25 -35.688 -2.301 1 97.88 36 ASP B C 1
ATOM 6133 O O . ASP B 1 36 ? 23.312 -35.062 -2.404 1 97.88 36 ASP B O 1
ATOM 6137 N N . LEU B 1 37 ? 21.156 -35.25 -2.773 1 98.19 37 LEU B N 1
ATOM 6138 C CA . LEU B 1 37 ? 21.031 -33.938 -3.443 1 98.19 37 LEU B CA 1
ATOM 6139 C C . LEU B 1 37 ? 21.203 -32.812 -2.453 1 98.19 37 LEU B C 1
ATOM 6141 O O . LEU B 1 37 ? 21.656 -31.719 -2.828 1 98.19 37 LEU B O 1
ATOM 6145 N N . GLY B 1 38 ? 20.844 -32.969 -1.226 1 97.94 38 GLY B N 1
ATOM 6146 C CA . GLY B 1 38 ? 21 -31.953 -0.183 1 97.94 38 GLY B CA 1
ATOM 6147 C C . GLY B 1 38 ? 19.672 -31.375 0.282 1 97.94 38 GLY B C 1
ATOM 6148 O O . GLY B 1 38 ? 19.656 -30.344 0.958 1 97.94 38 GLY B O 1
ATOM 6149 N N . VAL B 1 39 ? 18.594 -32 0.034 1 98.38 39 VAL B N 1
ATOM 6150 C CA . VAL B 1 39 ? 17.266 -31.516 0.364 1 98.38 39 VAL B CA 1
ATOM 6151 C C . VAL B 1 39 ? 16.984 -31.734 1.848 1 98.38 39 VAL B C 1
ATOM 6153 O O . VAL B 1 39 ? 17.344 -32.781 2.4 1 98.38 39 VAL B O 1
ATOM 6156 N N . SER B 1 40 ? 16.406 -30.703 2.488 1 98.31 40 SER B N 1
ATOM 6157 C CA . SER B 1 40 ? 16.094 -30.844 3.906 1 98.31 40 SER B CA 1
ATOM 6158 C C . SER B 1 40 ? 14.672 -31.375 4.102 1 98.31 40 SER B C 1
ATOM 6160 O O . SER B 1 40 ? 14.414 -32.156 5.035 1 98.31 40 SER B O 1
ATOM 6162 N N . HIS B 1 41 ? 13.773 -30.906 3.229 1 98.62 41 HIS B N 1
ATOM 6163 C CA . HIS B 1 41 ? 12.375 -31.281 3.43 1 98.62 41 HIS B CA 1
ATOM 6164 C C . HIS B 1 41 ? 11.727 -31.719 2.121 1 98.62 41 HIS B C 1
ATOM 6166 O O . HIS B 1 41 ? 11.875 -31.047 1.094 1 98.62 41 HIS B O 1
ATOM 6172 N N . LEU B 1 42 ? 11.062 -32.812 2.162 1 98.69 42 LEU B N 1
ATOM 6173 C CA . LEU B 1 42 ? 10.211 -33.25 1.06 1 98.69 42 LEU B CA 1
ATOM 6174 C C . LEU B 1 42 ? 8.844 -32.562 1.127 1 98.69 42 LEU B C 1
ATOM 6176 O O . LEU B 1 42 ? 8.156 -32.656 2.146 1 98.69 42 LEU B O 1
ATOM 6180 N N . TYR B 1 43 ? 8.516 -31.844 0.095 1 98.56 43 TYR B N 1
ATOM 6181 C CA . TYR B 1 43 ? 7.27 -31.094 -0.015 1 98.56 43 TYR B CA 1
ATOM 6182 C C . TYR B 1 43 ? 6.25 -31.875 -0.851 1 98.56 43 TYR B C 1
ATOM 6184 O O . TYR B 1 43 ? 6.449 -32.062 -2.051 1 98.56 43 TYR B O 1
ATOM 6192 N N . LEU B 1 44 ? 5.164 -32.25 -0.228 1 98.69 44 LEU B N 1
ATOM 6193 C CA . LEU B 1 44 ? 4.148 -33.062 -0.872 1 98.69 44 LEU B CA 1
ATOM 6194 C C . LEU B 1 44 ? 2.971 -32.219 -1.338 1 98.69 44 LEU B C 1
ATOM 6196 O O . LEU B 1 44 ? 2.488 -31.359 -0.598 1 98.69 44 LEU B O 1
ATOM 6200 N N . SER B 1 45 ? 2.555 -32.469 -2.625 1 97.94 45 SER B N 1
ATOM 6201 C CA . SER B 1 45 ? 1.246 -31.938 -3 1 97.94 45 SER B CA 1
ATOM 6202 C C . SER B 1 45 ? 0.15 -32.469 -2.088 1 97.94 45 SER B C 1
ATOM 6204 O O . SER B 1 45 ? 0.418 -33.281 -1.202 1 97.94 45 SER B O 1
ATOM 6206 N N . PRO B 1 46 ? -1.102 -32.031 -2.217 1 98.12 46 PRO B N 1
ATOM 6207 C CA . PRO B 1 46 ? -2.119 -32.469 -1.261 1 98.12 46 PRO B CA 1
ATOM 6208 C C . PRO B 1 46 ? -2.221 -34 -1.169 1 98.12 46 PRO B C 1
ATOM 6210 O O . PRO B 1 46 ? -2.152 -34.688 -2.189 1 98.12 46 PRO B O 1
ATOM 6213 N N . ILE B 1 47 ? -2.385 -34.5 0.07 1 98.38 47 ILE B N 1
ATOM 6214 C CA . ILE B 1 47 ? -2.307 -35.938 0.268 1 98.38 47 ILE B CA 1
ATOM 6215 C C . ILE B 1 47 ? -3.602 -36.438 0.9 1 98.38 47 ILE B C 1
ATOM 6217 O O . ILE B 1 47 ? -3.723 -37.625 1.216 1 98.38 47 ILE B O 1
ATOM 6221 N N . LEU B 1 48 ? -4.516 -35.531 1.119 1 98.5 48 LEU B N 1
ATOM 6222 C CA . LEU B 1 48 ? -5.828 -35.969 1.582 1 98.5 48 LEU B CA 1
ATOM 6223 C C . LEU B 1 48 ? -6.598 -36.656 0.46 1 98.5 48 LEU B C 1
ATOM 6225 O O . LEU B 1 48 ? -6.246 -36.531 -0.714 1 98.5 48 LEU B O 1
ATOM 6229 N N . THR B 1 49 ? -7.641 -37.438 0.839 1 97.56 49 THR B N 1
ATOM 6230 C CA . THR B 1 49 ? -8.383 -38.188 -0.164 1 97.56 49 THR B CA 1
ATOM 6231 C C . THR B 1 49 ? -9.039 -37.25 -1.171 1 97.56 49 THR B C 1
ATOM 6233 O O . THR B 1 49 ? -9.844 -36.406 -0.797 1 97.56 49 THR B O 1
ATOM 6236 N N . ALA B 1 50 ? -8.641 -37.438 -2.43 1 97 50 ALA B N 1
ATOM 6237 C CA . ALA B 1 50 ? -9.188 -36.625 -3.52 1 97 50 ALA B CA 1
ATOM 6238 C C . ALA B 1 50 ? -10.055 -37.469 -4.445 1 97 50 ALA B C 1
ATOM 6240 O O . ALA B 1 50 ? -10.352 -38.625 -4.137 1 97 50 ALA B O 1
ATOM 6241 N N . VAL B 1 51 ? -10.57 -36.844 -5.473 1 95.12 51 VAL B N 1
ATOM 6242 C CA . VAL B 1 51 ? -11.367 -37.562 -6.453 1 95.12 51 VAL B CA 1
ATOM 6243 C C . VAL B 1 51 ? -10.57 -38.75 -7.004 1 95.12 51 VAL B C 1
ATOM 6245 O O . VAL B 1 51 ? -9.367 -38.625 -7.238 1 95.12 51 VAL B O 1
ATOM 6248 N N . GLY B 1 52 ? -11.281 -39.812 -7.172 1 90.56 52 GLY B N 1
ATOM 6249 C CA . GLY B 1 52 ? -10.609 -40.938 -7.75 1 90.56 52 GLY B CA 1
ATOM 6250 C C . GLY B 1 52 ? -9.906 -40.625 -9.055 1 90.56 52 GLY B C 1
ATOM 6251 O O . GLY B 1 52 ? -10.492 -40.031 -9.953 1 90.56 52 GLY B O 1
ATOM 6252 N N . GLY B 1 53 ? -8.617 -40.938 -9.125 1 87.56 53 GLY B N 1
ATOM 6253 C CA . GLY B 1 53 ? -7.855 -40.688 -10.344 1 87.56 53 GLY B CA 1
ATOM 6254 C C . GLY B 1 53 ? -7.297 -39.281 -10.43 1 87.56 53 GLY B C 1
ATOM 6255 O O . GLY B 1 53 ? -6.707 -38.906 -11.445 1 87.56 53 GLY B O 1
ATOM 6256 N N . SER B 1 54 ? -7.527 -38.562 -9.391 1 91.06 54 SER B N 1
ATOM 6257 C CA . SER B 1 54 ? -6.996 -37.219 -9.391 1 91.06 54 SER B CA 1
ATOM 6258 C C . SER B 1 54 ? -5.496 -37.219 -9.664 1 91.06 54 SER B C 1
ATOM 6260 O O . SER B 1 54 ? -4.75 -38 -9.102 1 91.06 54 SER B O 1
ATOM 6262 N N . THR B 1 55 ? -5.047 -36.281 -10.492 1 88.38 55 THR B N 1
ATOM 6263 C CA . THR B 1 55 ? -3.635 -36.188 -10.844 1 88.38 55 THR B CA 1
ATOM 6264 C C . THR B 1 55 ? -2.928 -35.156 -9.969 1 88.38 55 THR B C 1
ATOM 6266 O O . THR B 1 55 ? -1.705 -35.031 -10.039 1 88.38 55 THR B O 1
ATOM 6269 N N . HIS B 1 56 ? -3.592 -34.5 -9.141 1 88.94 56 HIS B N 1
ATOM 6270 C CA . HIS B 1 56 ? -2.984 -33.344 -8.461 1 88.94 56 HIS B CA 1
ATOM 6271 C C . HIS B 1 56 ? -3.41 -33.281 -6.996 1 88.94 56 HIS B C 1
ATOM 6273 O O . HIS B 1 56 ? -2.711 -32.719 -6.168 1 88.94 56 HIS B O 1
ATOM 6279 N N . GLY B 1 57 ? -4.508 -33.875 -6.676 1 93.5 57 GLY B N 1
ATOM 6280 C CA . GLY B 1 57 ? -4.902 -34 -5.285 1 93.5 57 GLY B CA 1
ATOM 6281 C C . GLY B 1 57 ? -5.582 -32.75 -4.734 1 93.5 57 GLY B C 1
ATOM 6282 O O . GLY B 1 57 ? -6 -32.75 -3.576 1 93.5 57 GLY B O 1
ATOM 6283 N N . TYR B 1 58 ? -5.812 -31.641 -5.488 1 95.94 58 TYR B N 1
ATOM 6284 C CA . TYR B 1 58 ? -6.395 -30.406 -4.996 1 95.94 58 TYR B CA 1
ATOM 6285 C C . TYR B 1 58 ? -7.914 -30.5 -4.922 1 95.94 58 TYR B C 1
ATOM 6287 O O . TYR B 1 58 ? -8.57 -29.672 -4.301 1 95.94 58 TYR B O 1
ATOM 6295 N N . ASP B 1 59 ? -8.508 -31.5 -5.523 1 97.12 59 ASP B N 1
ATOM 6296 C CA . ASP B 1 59 ? -9.945 -31.75 -5.488 1 97.12 59 ASP B CA 1
ATOM 6297 C C . ASP B 1 59 ? -10.305 -32.75 -4.391 1 97.12 59 ASP B C 1
ATOM 6299 O O . ASP B 1 59 ? -10.953 -33.781 -4.656 1 97.12 59 ASP B O 1
ATOM 6303 N N . VAL B 1 60 ? -10.023 -32.375 -3.227 1 98.25 60 VAL B N 1
ATOM 6304 C CA . VAL B 1 60 ? -10.203 -33.219 -2.047 1 98.25 60 VAL B CA 1
ATOM 6305 C C . VAL B 1 60 ? -11.68 -33.562 -1.888 1 98.25 60 VAL B C 1
ATOM 6307 O O . VAL B 1 60 ? -12.555 -32.688 -2.016 1 98.25 60 VAL B O 1
ATOM 6310 N N . THR B 1 61 ? -11.977 -34.844 -1.597 1 98.19 61 THR B N 1
ATOM 6311 C CA . THR B 1 61 ? -13.352 -35.281 -1.389 1 98.19 61 THR B CA 1
ATOM 6312 C C . THR B 1 61 ? -13.578 -35.688 0.067 1 98.19 61 THR B C 1
ATOM 6314 O O . THR B 1 61 ? -14.711 -35.656 0.55 1 98.19 61 THR B O 1
ATOM 6317 N N . ASP B 1 62 ? -12.547 -36.062 0.759 1 98.12 62 ASP B N 1
ATOM 6318 C CA . ASP B 1 62 ? -12.586 -36.406 2.178 1 98.12 62 ASP B CA 1
ATOM 6319 C C . ASP B 1 62 ? -11.391 -35.781 2.918 1 98.12 62 ASP B C 1
ATOM 6321 O O . ASP B 1 62 ? -10.312 -36.406 2.963 1 98.12 62 ASP B O 1
ATOM 6325 N N . PRO B 1 63 ? -11.602 -34.719 3.578 1 97.69 63 PRO B N 1
ATOM 6326 C CA . PRO B 1 63 ? -10.484 -34.031 4.242 1 97.69 63 PRO B CA 1
ATOM 6327 C C . PRO B 1 63 ? -10.078 -34.719 5.551 1 97.69 63 PRO B C 1
ATOM 6329 O O . PRO B 1 63 ? -9.148 -34.25 6.227 1 97.69 63 PRO B O 1
ATOM 6332 N N . THR B 1 64 ? -10.656 -35.812 5.918 1 97.5 64 THR B N 1
ATOM 6333 C CA . THR B 1 64 ? -10.414 -36.406 7.215 1 97.5 64 THR B CA 1
ATOM 6334 C C . THR B 1 64 ? -9.492 -37.625 7.074 1 97.5 64 THR B C 1
ATOM 6336 O O . THR B 1 64 ? -9.164 -38.281 8.062 1 97.5 64 THR B O 1
ATOM 6339 N N . THR B 1 65 ? -9.125 -37.938 5.848 1 98 65 THR B N 1
ATOM 6340 C CA . THR B 1 65 ? -8.289 -39.125 5.664 1 98 65 THR B CA 1
ATOM 6341 C C . THR B 1 65 ? -7.129 -38.812 4.719 1 98 65 THR B C 1
ATOM 6343 O O . THR B 1 65 ? -7.262 -38 3.803 1 98 65 THR B O 1
ATOM 6346 N N . VAL B 1 66 ? -6.039 -39.5 4.953 1 98.38 66 VAL B N 1
ATOM 6347 C CA . VAL B 1 66 ? -4.957 -39.531 3.977 1 98.38 66 VAL B CA 1
ATOM 6348 C C . VAL B 1 66 ? -5.32 -40.5 2.838 1 98.38 66 VAL B C 1
ATOM 6350 O O . VAL B 1 66 ? -5.82 -41.594 3.076 1 98.38 66 VAL B O 1
ATOM 6353 N N . SER B 1 67 ? -5.125 -40.125 1.64 1 97.25 67 SER B N 1
ATOM 6354 C CA . SER B 1 67 ? -5.578 -40.844 0.463 1 97.25 67 SER B CA 1
ATOM 6355 C C . SER B 1 67 ? -5.102 -42.312 0.498 1 97.25 67 SER B C 1
ATOM 6357 O O . SER B 1 67 ? -3.9 -42.562 0.54 1 97.25 67 SER B O 1
ATOM 6359 N N . PRO B 1 68 ? -6.012 -43.219 0.402 1 95.38 68 PRO B N 1
ATOM 6360 C CA . PRO B 1 68 ? -5.613 -44.625 0.332 1 95.38 68 PRO B CA 1
ATOM 6361 C C . PRO B 1 68 ? -4.809 -44.938 -0.925 1 95.38 68 PRO B C 1
ATOM 6363 O O . PRO B 1 68 ? -3.92 -45.781 -0.891 1 95.38 68 PRO B O 1
ATOM 6366 N N . GLU B 1 69 ? -5.152 -44.25 -1.979 1 93.62 69 GLU B N 1
ATOM 6367 C CA . GLU B 1 69 ? -4.453 -44.469 -3.238 1 93.62 69 GLU B CA 1
ATOM 6368 C C . GLU B 1 69 ? -2.967 -44.156 -3.117 1 93.62 69 GLU B C 1
ATOM 6370 O O . GLU B 1 69 ? -2.148 -44.656 -3.887 1 93.62 69 GLU B O 1
ATOM 6375 N N . LEU B 1 70 ? -2.613 -43.344 -2.129 1 96.94 70 LEU B N 1
ATOM 6376 C CA . LEU B 1 70 ? -1.225 -42.938 -1.943 1 96.94 70 LEU B CA 1
ATOM 6377 C C . LEU B 1 70 ? -0.53 -43.812 -0.918 1 96.94 70 LEU B C 1
ATOM 6379 O O . LEU B 1 70 ? 0.691 -43.75 -0.757 1 96.94 70 LEU B O 1
ATOM 6383 N N . GLY B 1 71 ? -1.238 -44.625 -0.178 1 96.56 71 GLY B N 1
ATOM 6384 C CA . GLY B 1 71 ? -0.698 -45.469 0.872 1 96.56 71 GLY B CA 1
ATOM 6385 C C . GLY B 1 71 ? -1.317 -45.219 2.23 1 96.56 71 GLY B C 1
ATOM 6386 O O . GLY B 1 71 ? -0.946 -45.844 3.221 1 96.56 71 GLY B O 1
ATOM 6387 N N . GLY B 1 72 ? -2.252 -44.25 2.328 1 97.5 72 GLY B N 1
ATOM 6388 C CA . GLY B 1 72 ? -3.008 -44 3.545 1 97.5 72 GLY B CA 1
ATOM 6389 C C . GLY B 1 72 ? -2.15 -43.469 4.684 1 97.5 72 GLY B C 1
ATOM 6390 O O . GLY B 1 72 ? -0.998 -43.094 4.473 1 97.5 72 GLY B O 1
ATOM 6391 N N . SER B 1 73 ? -2.766 -43.5 5.852 1 98.19 73 SER B N 1
ATOM 6392 C CA . SER B 1 73 ? -2.109 -42.969 7.051 1 98.19 73 SER B CA 1
ATOM 6393 C C . SER B 1 73 ? -0.833 -43.75 7.359 1 98.19 73 SER B C 1
ATOM 6395 O O . SER B 1 73 ? 0.161 -43.188 7.797 1 98.19 73 SER B O 1
ATOM 6397 N N . ASP B 1 74 ? -0.852 -45.031 7.16 1 98.06 74 ASP B N 1
ATOM 6398 C CA . ASP B 1 74 ? 0.322 -45.844 7.422 1 98.06 74 ASP B CA 1
ATOM 6399 C C . ASP B 1 74 ? 1.467 -45.5 6.477 1 98.06 74 ASP B C 1
ATOM 6401 O O . ASP B 1 74 ? 2.627 -45.469 6.887 1 98.06 74 ASP B O 1
ATOM 6405 N N . GLY B 1 75 ? 1.036 -45.344 5.242 1 98.38 75 GLY B N 1
ATOM 6406 C CA . GLY B 1 75 ? 2.047 -44.938 4.281 1 98.38 75 GLY B CA 1
ATOM 6407 C C . GLY B 1 75 ? 2.707 -43.625 4.637 1 98.38 75 GLY B C 1
ATOM 6408 O O . GLY B 1 75 ? 3.924 -43.469 4.504 1 98.38 75 GLY B O 1
ATOM 6409 N N . LEU B 1 76 ? 1.946 -42.656 5.055 1 98.75 76 LEU B N 1
ATOM 6410 C CA . LEU B 1 76 ? 2.477 -41.344 5.465 1 98.75 76 LEU B CA 1
ATOM 6411 C C . LEU B 1 76 ? 3.416 -41.5 6.66 1 98.75 76 LEU B C 1
ATOM 6413 O O . LEU B 1 76 ? 4.484 -40.875 6.695 1 98.75 76 LEU B O 1
ATOM 6417 N N . ALA B 1 77 ? 2.977 -42.281 7.633 1 98.56 77 ALA B N 1
ATOM 6418 C CA . ALA B 1 77 ? 3.793 -42.5 8.82 1 98.56 77 ALA B CA 1
ATOM 6419 C C . ALA B 1 77 ? 5.133 -43.125 8.453 1 98.56 77 ALA B C 1
ATOM 6421 O O . ALA B 1 77 ? 6.176 -42.75 8.992 1 98.56 77 ALA B O 1
ATOM 6422 N N . ARG B 1 78 ? 5.066 -44.094 7.539 1 98.5 78 ARG B N 1
ATOM 6423 C CA . ARG B 1 78 ? 6.289 -44.781 7.094 1 98.5 78 ARG B CA 1
ATOM 6424 C C . ARG B 1 78 ? 7.215 -43.781 6.383 1 98.5 78 ARG B C 1
ATOM 6426 O O . ARG B 1 78 ? 8.422 -43.781 6.625 1 98.5 78 ARG B O 1
ATOM 6433 N N . LEU B 1 79 ? 6.629 -43.031 5.531 1 98.75 79 LEU B N 1
ATOM 6434 C CA . LEU B 1 79 ? 7.422 -42.031 4.828 1 98.75 79 LEU B CA 1
ATOM 6435 C C . LEU B 1 79 ? 8.055 -41.062 5.812 1 98.75 79 LEU B C 1
ATOM 6437 O O . LEU B 1 79 ? 9.234 -40.719 5.688 1 98.75 79 LEU B O 1
ATOM 6441 N N . SER B 1 80 ? 7.254 -40.562 6.738 1 98.56 80 SER B N 1
ATOM 6442 C CA . SER B 1 80 ? 7.742 -39.594 7.738 1 98.56 80 SER B CA 1
ATOM 6443 C C . SER B 1 80 ? 8.906 -40.188 8.531 1 98.56 80 SER B C 1
ATOM 6445 O O . SER B 1 80 ? 9.93 -39.531 8.734 1 98.56 80 SER B O 1
ATOM 6447 N N . ALA B 1 81 ? 8.734 -41.406 8.969 1 98.31 81 ALA B N 1
ATOM 6448 C CA . ALA B 1 81 ? 9.773 -42.062 9.742 1 98.31 81 ALA B CA 1
ATOM 6449 C C . ALA B 1 81 ? 11.047 -42.25 8.914 1 98.31 81 ALA B C 1
ATOM 6451 O O . ALA B 1 81 ? 12.156 -42.031 9.414 1 98.31 81 ALA B O 1
ATOM 6452 N N . ALA B 1 82 ? 10.836 -42.688 7.703 1 98.62 82 ALA B N 1
ATOM 6453 C CA . ALA B 1 82 ? 11.977 -42.844 6.812 1 98.62 82 ALA B CA 1
ATOM 6454 C C . ALA B 1 82 ? 12.711 -41.531 6.582 1 98.62 82 ALA B C 1
ATOM 6456 O O . ALA B 1 82 ? 13.938 -41.5 6.555 1 98.62 82 ALA B O 1
ATOM 6457 N N . ALA B 1 83 ? 12 -40.5 6.344 1 98.44 83 ALA B N 1
ATOM 6458 C CA . ALA B 1 83 ? 12.594 -39.156 6.168 1 98.44 83 ALA B CA 1
ATOM 6459 C C . ALA B 1 83 ? 13.359 -38.75 7.414 1 98.44 83 ALA B C 1
ATOM 6461 O O . ALA B 1 83 ? 14.508 -38.312 7.328 1 98.44 83 ALA B O 1
ATOM 6462 N N . ARG B 1 84 ? 12.758 -38.875 8.523 1 97.31 84 ARG B N 1
ATOM 6463 C CA . ARG B 1 84 ? 13.352 -38.469 9.789 1 97.31 84 ARG B CA 1
ATOM 6464 C C . ARG B 1 84 ? 14.641 -39.219 10.078 1 97.31 84 ARG B C 1
ATOM 6466 O O . ARG B 1 84 ? 15.586 -38.656 10.633 1 97.31 84 ARG B O 1
ATOM 6473 N N . SER B 1 85 ? 14.578 -40.438 9.719 1 97 85 SER B N 1
ATOM 6474 C CA . SER B 1 85 ? 15.766 -41.25 9.93 1 97 85 SER B CA 1
ATOM 6475 C C . SER B 1 85 ? 16.953 -40.719 9.141 1 97 85 SER B C 1
ATOM 6477 O O . SER B 1 85 ? 18.109 -41 9.469 1 97 85 SER B O 1
ATOM 6479 N N . ARG B 1 86 ? 16.672 -39.969 8.164 1 96.12 86 ARG B N 1
ATOM 6480 C CA . ARG B 1 86 ? 17.719 -39.375 7.324 1 96.12 86 ARG B CA 1
ATOM 6481 C C . ARG B 1 86 ? 17.938 -37.906 7.668 1 96.12 86 ARG B C 1
ATOM 6483 O O . ARG B 1 86 ? 18.656 -37.219 6.953 1 96.12 86 ARG B O 1
ATOM 6490 N N . GLY B 1 87 ? 17.25 -37.469 8.688 1 95.56 87 GLY B N 1
ATOM 6491 C CA . GLY B 1 87 ? 17.359 -36.062 9.062 1 95.56 87 GLY B CA 1
ATOM 6492 C C . GLY B 1 87 ? 16.562 -35.156 8.148 1 95.56 87 GLY B C 1
ATOM 6493 O O . GLY B 1 87 ? 16.891 -33.969 8.023 1 95.56 87 GLY B O 1
ATOM 6494 N N . MET B 1 88 ? 15.641 -35.625 7.445 1 97.75 88 MET B N 1
ATOM 6495 C CA . MET B 1 88 ? 14.766 -34.875 6.559 1 97.75 88 MET B CA 1
ATOM 6496 C C . MET B 1 88 ? 13.359 -34.75 7.141 1 97.75 88 MET B C 1
ATOM 6498 O O . MET B 1 88 ? 12.984 -35.531 8.023 1 97.75 88 MET B O 1
ATOM 6502 N N . GLY B 1 89 ? 12.633 -33.688 6.762 1 98.19 89 GLY B N 1
ATOM 6503 C CA . GLY B 1 89 ? 11.258 -33.531 7.195 1 98.19 89 GLY B CA 1
ATOM 6504 C C . GLY B 1 89 ? 10.266 -33.5 6.043 1 98.19 89 GLY B C 1
ATOM 6505 O O . GLY B 1 89 ? 10.648 -33.688 4.887 1 98.19 89 GLY B O 1
ATOM 6506 N N . LEU B 1 90 ? 8.992 -33.281 6.391 1 98.62 90 LEU B N 1
ATOM 6507 C CA . LEU B 1 90 ? 7.934 -33.219 5.391 1 98.62 90 LEU B CA 1
ATOM 6508 C C . LEU B 1 90 ? 7.18 -31.891 5.461 1 98.62 90 LEU B C 1
ATOM 6510 O O . LEU B 1 90 ? 6.973 -31.359 6.551 1 98.62 90 LEU B O 1
ATOM 6514 N N . ILE B 1 91 ? 6.879 -31.344 4.352 1 98.62 91 ILE B N 1
ATOM 6515 C CA . ILE B 1 91 ? 5.941 -30.25 4.164 1 98.62 91 ILE B CA 1
ATOM 6516 C C . ILE B 1 91 ? 4.746 -30.719 3.334 1 98.62 91 ILE B C 1
ATOM 6518 O O . ILE B 1 91 ? 4.91 -31.5 2.391 1 98.62 91 ILE B O 1
ATOM 6522 N N . VAL B 1 92 ? 3.521 -30.25 3.678 1 98.75 92 VAL B N 1
ATOM 6523 C CA . VAL B 1 92 ? 2.352 -30.734 2.945 1 98.75 92 VAL B CA 1
ATOM 6524 C C . VAL B 1 92 ? 1.512 -29.547 2.482 1 98.75 92 VAL B C 1
ATOM 6526 O O . VAL B 1 92 ? 1.29 -28.594 3.242 1 98.75 92 VAL B O 1
ATOM 6529 N N . ASP B 1 93 ? 1.071 -29.609 1.261 1 98.31 93 ASP B N 1
ATOM 6530 C CA . ASP B 1 93 ? 0.092 -28.672 0.734 1 98.31 93 ASP B CA 1
ATOM 6531 C C . ASP B 1 93 ? -1.304 -28.969 1.277 1 98.31 93 ASP B C 1
ATOM 6533 O O . ASP B 1 93 ? -1.777 -30.094 1.204 1 98.31 93 ASP B O 1
ATOM 6537 N N . ILE B 1 94 ? -1.927 -27.953 1.825 1 98.62 94 ILE B N 1
ATOM 6538 C CA . ILE B 1 94 ? -3.297 -28.141 2.285 1 98.62 94 ILE B CA 1
ATOM 6539 C C . ILE B 1 94 ? -4.238 -27.234 1.5 1 98.62 94 ILE B C 1
ATOM 6541 O O . ILE B 1 94 ? -3.836 -26.172 1.03 1 98.62 94 ILE B O 1
ATOM 6545 N N . VAL B 1 95 ? -5.508 -27.641 1.332 1 98.25 95 VAL B N 1
ATOM 6546 C CA . VAL B 1 95 ? -6.504 -26.938 0.519 1 98.25 95 VAL B CA 1
ATOM 6547 C C . VAL B 1 95 ? -7.727 -26.609 1.371 1 98.25 95 VAL B C 1
ATOM 6549 O O . VAL B 1 95 ? -8.758 -27.281 1.273 1 98.25 95 VAL B O 1
ATOM 6552 N N . PRO B 1 96 ? -7.676 -25.516 2.035 1 98.25 96 PRO B N 1
ATOM 6553 C CA . PRO B 1 96 ? -8.797 -25.219 2.93 1 98.25 96 PRO B CA 1
ATOM 6554 C C . PRO B 1 96 ? -9.984 -24.594 2.201 1 98.25 96 PRO B C 1
ATOM 6556 O O . PRO B 1 96 ? -11.117 -24.656 2.689 1 98.25 96 PRO B O 1
ATOM 6559 N N . SER B 1 97 ? -9.836 -24.062 1.069 1 97.5 97 SER B N 1
ATOM 6560 C CA . SER B 1 97 ? -10.82 -23.172 0.463 1 97.5 97 SER B CA 1
ATOM 6561 C C . SER B 1 97 ? -11.953 -23.953 -0.185 1 97.5 97 SER B C 1
ATOM 6563 O O . SER B 1 97 ? -13.078 -23.469 -0.304 1 97.5 97 SER B O 1
ATOM 6565 N N . HIS B 1 98 ? -11.641 -25.188 -0.629 1 98.06 98 HIS B N 1
ATOM 6566 C CA . HIS B 1 98 ? -12.641 -25.891 -1.435 1 98.06 98 HIS B CA 1
ATOM 6567 C C . HIS B 1 98 ? -12.438 -27.406 -1.378 1 98.06 98 HIS B C 1
ATOM 6569 O O . HIS B 1 98 ? -11.414 -27.875 -0.884 1 98.06 98 HIS B O 1
ATOM 6575 N N . VAL B 1 99 ? -13.469 -28.141 -1.861 1 98.31 99 VAL B N 1
ATOM 6576 C CA . VAL B 1 99 ? -13.414 -29.578 -2.014 1 98.31 99 VAL B CA 1
ATOM 6577 C C . VAL B 1 99 ? -13.945 -29.984 -3.389 1 98.31 99 VAL B C 1
ATOM 6579 O O . VAL B 1 99 ? -14.578 -29.172 -4.074 1 98.31 99 VAL B O 1
ATOM 6582 N N . GLY B 1 100 ? -13.586 -31.188 -3.799 1 98.06 100 GLY B N 1
ATOM 6583 C CA . GLY B 1 100 ? -14.062 -31.719 -5.07 1 98.06 100 GLY B CA 1
ATOM 6584 C C . GLY B 1 100 ? -15.484 -32.219 -5.008 1 98.06 100 GLY B C 1
ATOM 6585 O O . GLY B 1 100 ? -15.836 -33 -4.109 1 98.06 100 GLY B O 1
ATOM 6586 N N . VAL B 1 101 ? -16.328 -31.812 -6.035 1 97.25 101 VAL B N 1
ATOM 6587 C CA . VAL B 1 101 ? -17.734 -32.219 -6.051 1 97.25 101 VAL B CA 1
ATOM 6588 C C . VAL B 1 101 ? -18.109 -32.719 -7.441 1 97.25 101 VAL B C 1
ATOM 6590 O O . VAL B 1 101 ? -19.281 -32.938 -7.73 1 97.25 101 VAL B O 1
ATOM 6593 N N . GLY B 1 102 ? -17.125 -32.875 -8.32 1 94.12 102 GLY B N 1
ATOM 6594 C CA . GLY B 1 102 ? -17.359 -33.344 -9.68 1 94.12 102 GLY B CA 1
ATOM 6595 C C . GLY B 1 102 ? -17.891 -34.75 -9.742 1 94.12 102 GLY B C 1
ATOM 6596 O O . GLY B 1 102 ? -18.625 -35.125 -10.672 1 94.12 102 GLY B O 1
ATOM 6597 N N . LYS B 1 103 ? -17.469 -35.562 -8.859 1 95.38 103 LYS B N 1
ATOM 6598 C CA . LYS B 1 103 ? -18.016 -36.875 -8.594 1 95.38 103 LYS B CA 1
ATOM 6599 C C . LYS B 1 103 ? -18.672 -36.938 -7.219 1 95.38 103 LYS B C 1
ATOM 6601 O O . LYS B 1 103 ? -18.109 -37.469 -6.266 1 95.38 103 LYS B O 1
ATOM 6606 N N . PRO B 1 104 ? -19.906 -36.531 -7.238 1 96.75 104 PRO B N 1
ATOM 6607 C CA . PRO B 1 104 ? -20.578 -36.281 -5.953 1 96.75 104 PRO B CA 1
ATOM 6608 C C . PRO B 1 104 ? -20.562 -37.5 -5.043 1 96.75 104 PRO B C 1
ATOM 6610 O O . PRO B 1 104 ? -20.484 -37.375 -3.82 1 96.75 104 PRO B O 1
ATOM 6613 N N . GLU B 1 105 ? -20.609 -38.719 -5.57 1 96 105 GLU B N 1
ATOM 6614 C CA . GLU B 1 105 ? -20.688 -39.938 -4.785 1 96 105 GLU B CA 1
ATOM 6615 C C . GLU B 1 105 ? -19.422 -40.156 -3.977 1 96 105 GLU B C 1
ATOM 6617 O O . GLU B 1 105 ? -19.422 -40.938 -3.025 1 96 105 GLU B O 1
ATOM 6622 N N . GLN B 1 106 ? -18.406 -39.5 -4.312 1 96.75 106 GLN B N 1
ATOM 6623 C CA . GLN B 1 106 ? -17.141 -39.688 -3.633 1 96.75 106 GLN B CA 1
ATOM 6624 C C . GLN B 1 106 ? -16.969 -38.719 -2.484 1 96.75 106 GLN B C 1
ATOM 6626 O O . GLN B 1 106 ? -16.047 -38.844 -1.674 1 96.75 106 GLN B O 1
ATOM 6631 N N . ASN B 1 107 ? -17.781 -37.688 -2.381 1 98.19 107 ASN B N 1
ATOM 6632 C CA . ASN B 1 107 ? -17.75 -36.719 -1.306 1 98.19 107 ASN B CA 1
ATOM 6633 C C . ASN B 1 107 ? -18.938 -36.875 -0.368 1 98.19 107 ASN B C 1
ATOM 6635 O O . ASN B 1 107 ? -20.016 -36.344 -0.636 1 98.19 107 ASN B O 1
ATOM 6639 N N . ALA B 1 108 ? -18.656 -37.406 0.77 1 98.12 108 ALA B N 1
ATOM 6640 C CA . ALA B 1 108 ? -19.734 -37.781 1.683 1 98.12 108 ALA B CA 1
ATOM 6641 C C . ALA B 1 108 ? -20.484 -36.562 2.176 1 98.12 108 ALA B C 1
ATOM 6643 O O . ALA B 1 108 ? -21.703 -36.594 2.383 1 98.12 108 ALA B O 1
ATOM 6644 N N . TRP B 1 109 ? -19.766 -35.469 2.439 1 98.5 109 TRP B N 1
ATOM 6645 C CA . TRP B 1 109 ? -20.422 -34.219 2.906 1 98.5 109 TRP B CA 1
ATOM 6646 C C . TRP B 1 109 ? -21.359 -33.688 1.846 1 98.5 109 TRP B C 1
ATOM 6648 O O . TRP B 1 109 ? -22.516 -33.375 2.137 1 98.5 109 TRP B O 1
ATOM 6658 N N . TRP B 1 110 ? -20.875 -33.562 0.606 1 98.44 110 TRP B N 1
ATOM 6659 C CA . TRP B 1 110 ? -21.656 -33.031 -0.505 1 98.44 110 TRP B CA 1
ATOM 6660 C C . TRP B 1 110 ? -22.812 -33.938 -0.855 1 98.44 110 TRP B C 1
ATOM 6662 O O . TRP B 1 110 ? -23.938 -33.5 -1.105 1 98.44 110 TRP B O 1
ATOM 6672 N N . TRP B 1 111 ? -22.531 -35.25 -0.848 1 98.44 111 TRP B N 1
ATOM 6673 C CA . TRP B 1 111 ? -23.547 -36.25 -1.125 1 98.44 111 TRP B CA 1
ATOM 6674 C C . TRP B 1 111 ? -24.719 -36.125 -0.144 1 98.44 111 TRP B C 1
ATOM 6676 O O . TRP B 1 111 ? -25.875 -36.188 -0.542 1 98.44 111 TRP B O 1
ATOM 6686 N N . ASP B 1 112 ? -24.312 -36 1.097 1 98.56 112 ASP B N 1
ATOM 6687 C CA . ASP B 1 112 ? -25.312 -35.844 2.143 1 98.56 112 ASP B CA 1
ATOM 6688 C C . ASP B 1 112 ? -26.156 -34.594 1.934 1 98.56 112 ASP B C 1
ATOM 6690 O O . ASP B 1 112 ? -27.375 -34.594 2.102 1 98.56 112 ASP B O 1
ATOM 6694 N N . VAL B 1 113 ? -25.578 -33.531 1.584 1 98.5 113 VAL B N 1
ATOM 6695 C CA . VAL B 1 113 ? -26.266 -32.281 1.347 1 98.5 113 VAL B CA 1
ATOM 6696 C C . VAL B 1 113 ? -27.203 -32.406 0.155 1 98.5 113 VAL B C 1
ATOM 6698 O O . VAL B 1 113 ? -28.328 -31.922 0.182 1 98.5 113 VAL B O 1
ATOM 6701 N N . LEU B 1 114 ? -26.75 -33.094 -0.917 1 98.31 114 LEU B N 1
ATOM 6702 C CA . LEU B 1 114 ? -27.594 -33.312 -2.078 1 98.31 114 LEU B CA 1
ATOM 6703 C C . LEU B 1 114 ? -28.812 -34.156 -1.714 1 98.31 114 LEU B C 1
ATOM 6705 O O . LEU B 1 114 ? -29.906 -33.938 -2.219 1 98.31 114 LEU B O 1
ATOM 6709 N N . LYS B 1 115 ? -28.594 -35.125 -0.867 1 98.25 115 LYS B N 1
ATOM 6710 C CA . LYS B 1 115 ? -29.625 -36.094 -0.496 1 98.25 115 LYS B CA 1
ATOM 6711 C C . LYS B 1 115 ? -30.656 -35.469 0.438 1 98.25 115 LYS B C 1
ATOM 6713 O O . LYS B 1 115 ? -31.859 -35.719 0.316 1 98.25 115 LYS B O 1
ATOM 6718 N N . PHE B 1 116 ? -30.219 -34.562 1.351 1 98.12 116 PHE B N 1
ATOM 6719 C CA . PHE B 1 116 ? -31.094 -34.125 2.43 1 98.12 116 PHE B CA 1
ATOM 6720 C C . PHE B 1 116 ? -31.344 -32.625 2.379 1 98.12 116 PHE B C 1
ATOM 6722 O O . PHE B 1 116 ? -32.156 -32.094 3.145 1 98.12 116 PHE B O 1
ATOM 6729 N N . GLY B 1 117 ? -30.656 -31.953 1.521 1 97.38 117 GLY B N 1
ATOM 6730 C CA . GLY B 1 117 ? -30.844 -30.516 1.402 1 97.38 117 GLY B CA 1
ATOM 6731 C C . GLY B 1 117 ? -30.422 -29.75 2.648 1 97.38 117 GLY B C 1
ATOM 6732 O O . GLY B 1 117 ? -29.375 -30.016 3.225 1 97.38 117 GLY B O 1
ATOM 6733 N N . ARG B 1 118 ? -31.156 -28.781 3.096 1 96.44 118 ARG B N 1
ATOM 6734 C CA . ARG B 1 118 ? -30.875 -27.922 4.23 1 96.44 118 ARG B CA 1
ATOM 6735 C C . ARG B 1 118 ? -30.891 -28.703 5.539 1 96.44 118 ARG B C 1
ATOM 6737 O O . ARG B 1 118 ? -30.328 -28.25 6.543 1 96.44 118 ARG B O 1
ATOM 6744 N N . SER B 1 119 ? -31.484 -29.797 5.559 1 96.69 119 SER B N 1
ATOM 6745 C CA . SER B 1 119 ? -31.578 -30.609 6.77 1 96.69 119 SER B CA 1
ATOM 6746 C C . SER B 1 119 ? -30.312 -31.438 6.988 1 96.69 119 SER B C 1
ATOM 6748 O O . SER B 1 119 ? -30.156 -32.062 8.031 1 96.69 119 SER B O 1
ATOM 6750 N N . SER B 1 120 ? -29.5 -31.438 5.98 1 98.06 120 SER B N 1
ATOM 6751 C CA . SER B 1 120 ? -28.234 -32.156 6.102 1 98.06 120 SER B CA 1
ATOM 6752 C C . SER B 1 120 ? -27.391 -31.609 7.258 1 98.06 120 SER B C 1
ATOM 6754 O O . SER B 1 120 ? -27.344 -30.406 7.48 1 98.06 120 SER B O 1
ATOM 6756 N N . ALA B 1 121 ? -26.672 -32.5 7.965 1 97 121 ALA B N 1
ATOM 6757 C CA . ALA B 1 121 ? -25.734 -32.094 9.008 1 97 121 ALA B CA 1
ATOM 6758 C C . ALA B 1 121 ? -24.578 -31.266 8.43 1 97 121 ALA B C 1
ATOM 6760 O O . ALA B 1 121 ? -23.859 -30.578 9.156 1 97 121 ALA B O 1
ATOM 6761 N N . TYR B 1 122 ? -24.406 -31.344 7.105 1 98.12 122 TYR B N 1
ATOM 6762 C CA . TYR B 1 122 ? -23.281 -30.688 6.461 1 98.12 122 TYR B CA 1
ATOM 6763 C C . TYR B 1 122 ? -23.734 -29.5 5.621 1 98.12 122 TYR B C 1
ATOM 6765 O O . TYR B 1 122 ? -22.938 -28.906 4.883 1 98.12 122 TYR B O 1
ATOM 6773 N N . ALA B 1 123 ? -24.938 -29.156 5.668 1 97.25 123 ALA B N 1
ATOM 6774 C CA . ALA B 1 123 ? -25.484 -28.078 4.855 1 97.25 123 ALA B CA 1
ATOM 6775 C C . ALA B 1 123 ? -24.703 -26.781 5.074 1 97.25 123 ALA B C 1
ATOM 6777 O O . ALA B 1 123 ? -24.5 -26 4.137 1 97.25 123 ALA B O 1
ATOM 6778 N N . GLU B 1 124 ? -24.156 -26.625 6.289 1 96.69 124 GLU B N 1
ATOM 6779 C CA . GLU B 1 124 ? -23.469 -25.391 6.641 1 96.69 124 GLU B CA 1
ATOM 6780 C C . GLU B 1 124 ? -21.984 -25.469 6.348 1 96.69 124 GLU B C 1
ATOM 6782 O O . GLU B 1 124 ? -21.25 -24.484 6.496 1 96.69 124 GLU B O 1
ATOM 6787 N N . PHE B 1 125 ? -21.547 -26.609 5.891 1 98.31 125 PHE B N 1
ATOM 6788 C CA . PHE B 1 125 ? -20.141 -26.75 5.543 1 98.31 125 PHE B CA 1
ATOM 6789 C C . PHE B 1 125 ? -19.828 -26 4.254 1 98.31 125 PHE B C 1
ATOM 6791 O O . PHE B 1 125 ? -18.703 -25.516 4.074 1 98.31 125 PHE B O 1
ATOM 6798 N N . PHE B 1 126 ? -20.859 -25.969 3.424 1 98.19 126 PHE B N 1
ATOM 6799 C CA . PHE B 1 126 ? -20.672 -25.422 2.088 1 98.19 126 PHE B CA 1
ATOM 6800 C C . PHE B 1 126 ? -21.297 -24.031 1.974 1 98.19 126 PHE B C 1
ATOM 6802 O O . PHE B 1 126 ? -22.219 -23.703 2.73 1 98.19 126 PHE B O 1
ATOM 6809 N N . ASP B 1 127 ? -20.734 -23.281 1.113 1 97.19 127 ASP B N 1
ATOM 6810 C CA . ASP B 1 127 ? -21.266 -21.969 0.809 1 97.19 127 ASP B CA 1
ATOM 6811 C C . ASP B 1 127 ? -22.312 -22.047 -0.304 1 97.19 127 ASP B C 1
ATOM 6813 O O . ASP B 1 127 ? -22 -21.766 -1.468 1 97.19 127 ASP B O 1
ATOM 6817 N N . ILE B 1 128 ? -23.531 -22.297 0.056 1 97.31 128 ILE B N 1
ATOM 6818 C CA . ILE B 1 128 ? -24.609 -22.594 -0.89 1 97.31 128 ILE B CA 1
ATOM 6819 C C . ILE B 1 128 ? -25.547 -21.391 -0.976 1 97.31 128 ILE B C 1
ATOM 6821 O O . ILE B 1 128 ? -25.875 -20.766 0.04 1 97.31 128 ILE B O 1
ATOM 6825 N N . ASP B 1 129 ? -25.953 -21.016 -2.143 1 96.44 129 ASP B N 1
ATOM 6826 C CA . ASP B 1 129 ? -26.969 -20 -2.385 1 96.44 129 ASP B CA 1
ATOM 6827 C C . ASP B 1 129 ? -28.359 -20.625 -2.43 1 96.44 129 ASP B C 1
ATOM 6829 O O . ASP B 1 129 ? -28.922 -20.859 -3.51 1 96.44 129 ASP B O 1
ATOM 6833 N N . TRP B 1 130 ? -28.984 -20.766 -1.326 1 95.12 130 TRP B N 1
ATOM 6834 C CA . TRP B 1 130 ? -30.281 -21.422 -1.213 1 95.12 130 TRP B CA 1
ATOM 6835 C C . TRP B 1 130 ? -31.375 -20.562 -1.832 1 95.12 130 TRP B C 1
ATOM 6837 O O . TRP B 1 130 ? -32.438 -21.078 -2.225 1 95.12 130 TRP B O 1
ATOM 6847 N N . GLU B 1 131 ? -31.141 -19.328 -1.966 1 92.75 131 GLU B N 1
ATOM 6848 C CA . GLU B 1 131 ? -32.125 -18.406 -2.5 1 92.75 131 GLU B CA 1
ATOM 6849 C C . GLU B 1 131 ? -32.25 -18.531 -4.02 1 92.75 131 GLU B C 1
ATOM 6851 O O . GLU B 1 131 ? -33.344 -18.422 -4.582 1 92.75 131 GLU B O 1
ATOM 6856 N N . LEU B 1 132 ? -31.188 -18.719 -4.648 1 93.06 132 LEU B N 1
ATOM 6857 C CA . LEU B 1 132 ? -31.156 -18.812 -6.102 1 93.06 132 LEU B CA 1
ATOM 6858 C C . LEU B 1 132 ? -32.094 -19.922 -6.602 1 93.06 132 LEU B C 1
ATOM 6860 O O . LEU B 1 132 ? -32.75 -19.75 -7.629 1 93.06 132 LEU B O 1
ATOM 6864 N N . GLY B 1 133 ? -32.188 -21.031 -5.938 1 91.38 133 GLY B N 1
ATOM 6865 C CA . GLY B 1 133 ? -32.906 -22.203 -6.398 1 91.38 133 GLY B CA 1
ATOM 6866 C C . GLY B 1 133 ? -34.188 -22.453 -5.617 1 91.38 133 GLY B C 1
ATOM 6867 O O . GLY B 1 133 ? -34.688 -23.562 -5.598 1 91.38 133 GLY B O 1
ATOM 6868 N N . ASP B 1 134 ? -34.656 -21.406 -4.863 1 92.12 134 ASP B N 1
ATOM 6869 C CA . ASP B 1 134 ? -35.844 -21.531 -4.062 1 92.12 134 ASP B CA 1
ATOM 6870 C C . ASP B 1 134 ? -35.781 -22.75 -3.137 1 92.12 134 ASP B C 1
ATOM 6872 O O . ASP B 1 134 ? -36.656 -23.594 -3.141 1 92.12 134 ASP B O 1
ATOM 6876 N N . GLY B 1 135 ? -34.656 -22.844 -2.537 1 93.75 135 GLY B N 1
ATOM 6877 C CA . GLY B 1 135 ? -34.469 -23.906 -1.552 1 93.75 135 GLY B CA 1
ATOM 6878 C C . GLY B 1 135 ? -33.719 -25.109 -2.111 1 93.75 135 GLY B C 1
ATOM 6879 O O . GLY B 1 135 ? -33.344 -26 -1.363 1 93.75 135 GLY B O 1
ATOM 6880 N N . ARG B 1 136 ? -33.562 -25.203 -3.383 1 96.25 136 ARG B N 1
ATOM 6881 C CA . ARG B 1 136 ? -32.812 -26.266 -4.035 1 96.25 136 ARG B CA 1
ATOM 6882 C C . ARG B 1 136 ? -31.422 -25.781 -4.469 1 96.25 136 ARG B C 1
ATOM 6884 O O . ARG B 1 136 ? -31.25 -24.609 -4.781 1 96.25 136 ARG B O 1
ATOM 6891 N N . ILE B 1 137 ? -30.5 -26.703 -4.484 1 97.81 137 ILE B N 1
ATOM 6892 C CA . ILE B 1 137 ? -29.156 -26.359 -4.93 1 97.81 137 ILE B CA 1
ATOM 6893 C C . ILE B 1 137 ? -29.094 -26.406 -6.453 1 97.81 137 ILE B C 1
ATOM 6895 O O . ILE B 1 137 ? -29.359 -27.438 -7.062 1 97.81 137 ILE B O 1
ATOM 6899 N N . ILE B 1 138 ? -28.734 -25.297 -7.094 1 97.44 138 ILE B N 1
ATOM 6900 C CA . ILE B 1 138 ? -28.641 -25.25 -8.547 1 97.44 138 ILE B CA 1
ATOM 6901 C C . ILE B 1 138 ? -27.297 -25.844 -8.984 1 97.44 138 ILE B C 1
ATOM 6903 O O . ILE B 1 138 ? -26.234 -25.328 -8.617 1 97.44 138 ILE B O 1
ATOM 6907 N N . LEU B 1 139 ? -27.281 -26.906 -9.766 1 97.5 139 LEU B N 1
ATOM 6908 C CA . LEU B 1 139 ? -26.078 -27.609 -10.25 1 97.5 139 LEU B CA 1
ATOM 6909 C C . LEU B 1 139 ? -25.953 -27.469 -11.758 1 97.5 139 LEU B C 1
ATOM 6911 O O . LEU B 1 139 ? -26.75 -28.062 -12.508 1 97.5 139 LEU B O 1
ATOM 6915 N N . PRO B 1 140 ? -24.969 -26.766 -12.203 1 95.62 140 PRO B N 1
ATOM 6916 C CA . PRO B 1 140 ? -24.797 -26.609 -13.648 1 95.62 140 PRO B CA 1
ATOM 6917 C C . PRO B 1 140 ? -24.047 -27.797 -14.281 1 95.62 140 PRO B C 1
ATOM 6919 O O . PRO B 1 140 ? -22.969 -27.609 -14.836 1 95.62 140 PRO B O 1
ATOM 6922 N N . LEU B 1 141 ? -24.703 -28.953 -14.406 1 95.19 141 LEU B N 1
ATOM 6923 C CA . LEU B 1 141 ? -24.047 -30.188 -14.812 1 95.19 141 LEU B CA 1
ATOM 6924 C C . LEU B 1 141 ? -24.547 -30.672 -16.156 1 95.19 141 LEU B C 1
ATOM 6926 O O . LEU B 1 141 ? -23.969 -31.578 -16.766 1 95.19 141 LEU B O 1
ATOM 6930 N N . LEU B 1 142 ? -25.672 -29.984 -16.672 1 95 142 LEU B N 1
ATOM 6931 C CA . LEU B 1 142 ? -26.25 -30.422 -17.938 1 95 142 LEU B CA 1
ATOM 6932 C C . LEU B 1 142 ? -25.609 -29.703 -19.109 1 95 142 LEU B C 1
ATOM 6934 O O . LEU B 1 142 ? -25.188 -28.547 -18.984 1 95 142 LEU B O 1
ATOM 6938 N N . GLY B 1 143 ? -25.453 -30.391 -20.188 1 91.19 143 GLY B N 1
ATOM 6939 C CA . GLY B 1 143 ? -25.125 -29.703 -21.422 1 91.19 143 GLY B CA 1
ATOM 6940 C C . GLY B 1 143 ? -26.188 -28.719 -21.875 1 91.19 143 GLY B C 1
ATOM 6941 O O . GLY B 1 143 ? -25.859 -27.578 -22.234 1 91.19 143 GLY B O 1
ATOM 6942 N N . SER B 1 144 ? -27.359 -29.234 -21.906 1 92.81 144 SER B N 1
ATOM 6943 C CA . SER B 1 144 ? -28.547 -28.438 -22.156 1 92.81 144 SER B CA 1
ATOM 6944 C C . SER B 1 144 ? -29.672 -28.797 -21.172 1 92.81 144 SER B C 1
ATOM 6946 O O . SER B 1 144 ? -29.688 -29.891 -20.625 1 92.81 144 SER B O 1
ATOM 6948 N N . ASP B 1 145 ? -30.578 -27.922 -21.016 1 93.19 145 ASP B N 1
ATOM 6949 C CA . ASP B 1 145 ? -31.688 -28.172 -20.094 1 93.19 145 ASP B CA 1
ATOM 6950 C C . ASP B 1 145 ? -32.531 -29.359 -20.547 1 93.19 145 ASP B C 1
ATOM 6952 O O . ASP B 1 145 ? -33.094 -30.062 -19.719 1 93.19 145 ASP B O 1
ATOM 6956 N N . SER B 1 146 ? -32.562 -29.656 -21.797 1 94.19 146 SER B N 1
ATOM 6957 C CA . SER B 1 146 ? -33.344 -30.75 -22.344 1 94.19 146 SER B CA 1
ATOM 6958 C C . SER B 1 146 ? -32.812 -32.094 -21.922 1 94.19 146 SER B C 1
ATOM 6960 O O . SER B 1 146 ? -33.531 -33.125 -22.016 1 94.19 146 SER B O 1
ATOM 6962 N N . ASP B 1 147 ? -31.609 -32.125 -21.391 1 96 147 ASP B N 1
ATOM 6963 C CA . ASP B 1 147 ? -30.969 -33.375 -20.984 1 96 147 ASP B CA 1
ATOM 6964 C C . ASP B 1 147 ? -31.703 -34 -19.797 1 96 147 ASP B C 1
ATOM 6966 O O . ASP B 1 147 ? -31.5 -35.188 -19.484 1 96 147 ASP B O 1
ATOM 6970 N N . VAL B 1 148 ? -32.5 -33.219 -19.125 1 95.62 148 VAL B N 1
ATOM 6971 C CA . VAL B 1 148 ? -33.25 -33.719 -17.984 1 95.62 148 VAL B CA 1
ATOM 6972 C C . VAL B 1 148 ? -34.125 -34.906 -18.422 1 95.62 148 VAL B C 1
ATOM 6974 O O . VAL B 1 148 ? -34.375 -35.812 -17.656 1 95.62 148 VAL B O 1
ATOM 6977 N N . ALA B 1 149 ? -34.594 -34.875 -19.672 1 95.62 149 ALA B N 1
ATOM 6978 C CA . ALA B 1 149 ? -35.469 -35.906 -20.203 1 95.62 149 ALA B CA 1
ATOM 6979 C C . ALA B 1 149 ? -34.75 -37.281 -20.234 1 95.62 149 ALA B C 1
ATOM 6981 O O . ALA B 1 149 ? -35.406 -38.312 -20.266 1 95.62 149 ALA B O 1
ATOM 6982 N N . ASN B 1 150 ? -33.469 -37.25 -20.203 1 96.38 150 ASN B N 1
ATOM 6983 C CA . ASN B 1 150 ? -32.656 -38.469 -20.328 1 96.38 150 ASN B CA 1
ATOM 6984 C C . ASN B 1 150 ? -32.281 -39.031 -18.969 1 96.38 150 ASN B C 1
ATOM 6986 O O . ASN B 1 150 ? -31.562 -40.031 -18.875 1 96.38 150 ASN B O 1
ATOM 6990 N N . LEU B 1 151 ? -32.75 -38.406 -17.906 1 97 151 LEU B N 1
ATOM 6991 C CA . LEU B 1 151 ? -32.469 -38.875 -16.562 1 97 151 LEU B CA 1
ATOM 6992 C C . LEU B 1 151 ? -33.156 -40.219 -16.312 1 97 151 LEU B C 1
ATOM 6994 O O . LEU B 1 151 ? -34.312 -40.406 -16.734 1 97 151 LEU B O 1
ATOM 6998 N N . ARG B 1 152 ? -32.438 -41.094 -15.562 1 96.56 152 ARG B N 1
ATOM 6999 C CA . ARG B 1 152 ? -33 -42.406 -15.219 1 96.56 152 ARG B CA 1
ATOM 7000 C C . ARG B 1 152 ? -32.875 -42.688 -13.727 1 96.56 152 ARG B C 1
ATOM 7002 O O . ARG B 1 152 ? -31.859 -42.312 -13.102 1 96.56 152 ARG B O 1
ATOM 7009 N N . VAL B 1 153 ? -33.906 -43.25 -13.188 1 96.62 153 VAL B N 1
ATOM 7010 C CA . VAL B 1 153 ? -33.875 -43.688 -11.789 1 96.62 153 VAL B CA 1
ATOM 7011 C C . VAL B 1 153 ? -33.219 -45.062 -11.672 1 96.62 153 VAL B C 1
ATOM 7013 O O . VAL B 1 153 ? -33.625 -46 -12.352 1 96.62 153 VAL B O 1
ATOM 7016 N N . ASP B 1 154 ? -32.219 -45.188 -10.945 1 95.88 154 ASP B N 1
ATOM 7017 C CA . ASP B 1 154 ? -31.516 -46.438 -10.656 1 95.88 154 ASP B CA 1
ATOM 7018 C C . ASP B 1 154 ? -31.422 -46.688 -9.148 1 95.88 154 ASP B C 1
ATOM 7020 O O . ASP B 1 154 ? -30.406 -46.344 -8.531 1 95.88 154 ASP B O 1
ATOM 7024 N N . GLY B 1 155 ? -32.5 -47.25 -8.617 1 93.62 155 GLY B N 1
ATOM 7025 C CA . GLY B 1 155 ? -32.562 -47.406 -7.172 1 93.62 155 GLY B CA 1
ATOM 7026 C C . GLY B 1 155 ? -32.656 -46.094 -6.438 1 93.62 155 GLY B C 1
ATOM 7027 O O . GLY B 1 155 ? -33.625 -45.344 -6.656 1 93.62 155 GLY B O 1
ATOM 7028 N N . ASP B 1 156 ? -31.641 -45.875 -5.676 1 95.12 156 ASP B N 1
ATOM 7029 C CA . ASP B 1 156 ? -31.625 -44.656 -4.898 1 95.12 156 ASP B CA 1
ATOM 7030 C C . ASP B 1 156 ? -30.75 -43.594 -5.57 1 95.12 156 ASP B C 1
ATOM 7032 O O . ASP B 1 156 ? -30.297 -42.656 -4.918 1 95.12 156 ASP B O 1
ATOM 7036 N N . LEU B 1 157 ? -30.547 -43.781 -6.879 1 97.44 157 LEU B N 1
ATOM 7037 C CA . LEU B 1 157 ? -29.719 -42.844 -7.621 1 97.44 157 LEU B CA 1
ATOM 7038 C C . LEU B 1 157 ? -30.469 -42.281 -8.812 1 97.44 157 LEU B C 1
ATOM 7040 O O . LEU B 1 157 ? -31.344 -42.938 -9.375 1 97.44 157 LEU B O 1
ATOM 7044 N N . LEU B 1 158 ? -30.234 -41.094 -9.086 1 96.88 158 LEU B N 1
ATOM 7045 C CA . LEU B 1 158 ? -30.578 -40.469 -10.359 1 96.88 158 LEU B CA 1
ATOM 7046 C C . LEU B 1 158 ? -29.359 -40.375 -11.273 1 96.88 158 LEU B C 1
ATOM 7048 O O . LEU B 1 158 ? -28.344 -39.781 -10.898 1 96.88 158 LEU B O 1
ATOM 7052 N N . ARG B 1 159 ? -29.453 -40.938 -12.469 1 96.5 159 ARG B N 1
ATOM 7053 C CA . ARG B 1 159 ? -28.266 -41.062 -13.312 1 96.5 159 ARG B CA 1
ATOM 7054 C C . ARG B 1 159 ? -28.469 -40.344 -14.648 1 96.5 159 ARG B C 1
ATOM 7056 O O . ARG B 1 159 ? -29.578 -40.281 -15.164 1 96.5 159 ARG B O 1
ATOM 7063 N N . LEU B 1 160 ? -27.562 -39.812 -15.148 1 95.56 160 LEU B N 1
ATOM 7064 C CA . LEU B 1 160 ? -27.406 -39.281 -16.5 1 95.56 160 LEU B CA 1
ATOM 7065 C C . LEU B 1 160 ? -26.016 -39.625 -17.047 1 95.56 160 LEU B C 1
ATOM 7067 O O . LEU B 1 160 ? -25.031 -38.969 -16.703 1 95.56 160 LEU B O 1
ATOM 7071 N N . GLY B 1 161 ? -25.906 -40.594 -17.922 1 91.56 161 GLY B N 1
ATOM 7072 C CA . GLY B 1 161 ? -24.594 -41.094 -18.297 1 91.56 161 GLY B CA 1
ATOM 7073 C C . GLY B 1 161 ? -23.781 -41.594 -17.109 1 91.56 161 GLY B C 1
ATOM 7074 O O . GLY B 1 161 ? -24.25 -42.438 -16.344 1 91.56 161 GLY B O 1
ATOM 7075 N N . ASP B 1 162 ? -22.703 -40.938 -16.906 1 89.56 162 ASP B N 1
ATOM 7076 C CA . ASP B 1 162 ? -21.828 -41.344 -15.82 1 89.56 162 ASP B CA 1
ATOM 7077 C C . ASP B 1 162 ? -22.141 -40.594 -14.539 1 89.56 162 ASP B C 1
ATOM 7079 O O . ASP B 1 162 ? -21.641 -40.906 -13.461 1 89.56 162 ASP B O 1
ATOM 7083 N N . LEU B 1 163 ? -22.922 -39.625 -14.688 1 93.81 163 LEU B N 1
ATOM 7084 C CA . LEU B 1 163 ? -23.297 -38.812 -13.531 1 93.81 163 LEU B CA 1
ATOM 7085 C C . LEU B 1 163 ? -24.266 -39.562 -12.633 1 93.81 163 LEU B C 1
ATOM 7087 O O . LEU B 1 163 ? -25.203 -40.219 -13.117 1 93.81 163 LEU B O 1
ATOM 7091 N N . ALA B 1 164 ? -23.969 -39.594 -11.391 1 96.31 164 ALA B N 1
ATOM 7092 C CA . ALA B 1 164 ? -24.844 -40.188 -10.383 1 96.31 164 ALA B CA 1
ATOM 7093 C C . ALA B 1 164 ? -25.125 -39.188 -9.25 1 96.31 164 ALA B C 1
ATOM 7095 O O . ALA B 1 164 ? -24.219 -38.562 -8.711 1 96.31 164 ALA B O 1
ATOM 7096 N N . LEU B 1 165 ? -26.359 -39.031 -8.938 1 97.94 165 LEU B N 1
ATOM 7097 C CA . LEU B 1 165 ? -26.812 -38.156 -7.848 1 97.94 165 LEU B CA 1
ATOM 7098 C C . LEU B 1 165 ? -27.766 -38.906 -6.926 1 97.94 165 LEU B C 1
ATOM 7100 O O . LEU B 1 165 ? -28.469 -39.812 -7.359 1 97.94 165 LEU B O 1
ATOM 7104 N N . PRO B 1 166 ? -27.781 -38.531 -5.723 1 98.06 166 PRO B N 1
ATOM 7105 C CA . PRO B 1 166 ? -28.656 -39.25 -4.797 1 98.06 166 PRO B CA 1
ATOM 7106 C C . PRO B 1 166 ? -30.125 -38.844 -4.969 1 98.06 166 PRO B C 1
ATOM 7108 O O . PRO B 1 166 ? -30.438 -37.75 -5.402 1 98.06 166 PRO B O 1
ATOM 7111 N N . VAL B 1 167 ? -31.016 -39.75 -4.637 1 97.94 167 VAL B N 1
ATOM 7112 C CA . VAL B 1 167 ? -32.438 -39.531 -4.562 1 97.94 167 VAL B CA 1
ATOM 7113 C C . VAL B 1 167 ? -32.875 -39.344 -3.105 1 97.94 167 VAL B C 1
ATOM 7115 O O . VAL B 1 167 ? -32.5 -40.156 -2.246 1 97.94 167 VAL B O 1
ATOM 7118 N N . ALA B 1 168 ? -33.531 -38.312 -2.854 1 97.62 168 ALA B N 1
ATOM 7119 C CA . ALA B 1 168 ? -34 -38.031 -1.501 1 97.62 168 ALA B CA 1
ATOM 7120 C C . ALA B 1 168 ? -34.938 -39.156 -1.019 1 97.62 168 ALA B C 1
ATOM 7122 O O . ALA B 1 168 ? -35.719 -39.688 -1.795 1 97.62 168 ALA B O 1
ATOM 7123 N N . PRO B 1 169 ? -34.875 -39.406 0.309 1 96.19 169 PRO B N 1
ATOM 7124 C CA . PRO B 1 169 ? -35.75 -40.469 0.83 1 96.19 169 PRO B CA 1
ATOM 7125 C C . PRO B 1 169 ? -37.219 -40.219 0.542 1 96.19 169 PRO B C 1
ATOM 7127 O O . PRO B 1 169 ? -37.719 -39.094 0.767 1 96.19 169 PRO B O 1
ATOM 7130 N N . GLY B 1 170 ? -37.938 -41.156 0.031 1 94.81 170 GLY B N 1
ATOM 7131 C CA . GLY B 1 170 ? -39.375 -41.094 -0.197 1 94.81 170 GLY B CA 1
ATOM 7132 C C . GLY B 1 170 ? -39.719 -40.406 -1.499 1 94.81 170 GLY B C 1
ATOM 7133 O O . GLY B 1 170 ? -40.906 -40.188 -1.775 1 94.81 170 GLY B O 1
ATOM 7134 N N . SER B 1 171 ? -38.75 -40.188 -2.363 1 96.25 171 SER B N 1
ATOM 7135 C CA . SER B 1 171 ? -39.031 -39.406 -3.559 1 96.25 171 SER B CA 1
ATOM 7136 C C . SER B 1 171 ? -38.656 -40.188 -4.828 1 96.25 171 SER B C 1
ATOM 7138 O O . SER B 1 171 ? -38.625 -39.594 -5.914 1 96.25 171 SER B O 1
ATOM 7140 N N . GLY B 1 172 ? -38.438 -41.406 -4.777 1 94.81 172 GLY B N 1
ATOM 7141 C CA . GLY B 1 172 ? -37.812 -42.156 -5.848 1 94.81 172 GLY B CA 1
ATOM 7142 C C . GLY B 1 172 ? -38.781 -42.75 -6.844 1 94.81 172 GLY B C 1
ATOM 7143 O O . GLY B 1 172 ? -38.375 -43.344 -7.84 1 94.81 172 GLY B O 1
ATOM 7144 N N . ASP B 1 173 ? -40.125 -42.469 -6.707 1 94.62 173 ASP B N 1
ATOM 7145 C CA . ASP B 1 173 ? -41.094 -43.094 -7.578 1 94.62 173 ASP B CA 1
ATOM 7146 C C . ASP B 1 173 ? -41.375 -42.25 -8.812 1 94.62 173 ASP B C 1
ATOM 7148 O O . ASP B 1 173 ? -41.531 -41.031 -8.711 1 94.62 173 ASP B O 1
ATOM 7152 N N . GLY B 1 174 ? -41.375 -42.938 -9.922 1 94.81 174 GLY B N 1
ATOM 7153 C CA . GLY B 1 174 ? -41.75 -42.25 -11.141 1 94.81 174 GLY B CA 1
ATOM 7154 C C . GLY B 1 174 ? -40.625 -42.188 -12.156 1 94.81 174 GLY B C 1
ATOM 7155 O O . GLY B 1 174 ? -39.656 -42.938 -12.062 1 94.81 174 GLY B O 1
ATOM 7156 N N . THR B 1 175 ? -40.812 -41.312 -13.211 1 95.88 175 THR B N 1
ATOM 7157 C CA . THR B 1 175 ? -39.844 -41.125 -14.273 1 95.88 175 THR B CA 1
ATOM 7158 C C . THR B 1 175 ? -38.656 -40.25 -13.797 1 95.88 175 THR B C 1
ATOM 7160 O O . THR B 1 175 ? -38.781 -39.531 -12.805 1 95.88 175 THR B O 1
ATOM 7163 N N . GLY B 1 176 ? -37.562 -40.438 -14.484 1 96.44 176 GLY B N 1
ATOM 7164 C CA . GLY B 1 176 ? -36.375 -39.625 -14.164 1 96.44 176 GLY B CA 1
ATOM 7165 C C . GLY B 1 176 ? -36.688 -38.156 -13.938 1 96.44 176 GLY B C 1
ATOM 7166 O O . GLY B 1 176 ? -36.406 -37.625 -12.867 1 96.44 176 GLY B O 1
ATOM 7167 N N . PRO B 1 177 ? -37.312 -37.531 -14.953 1 97.25 177 PRO B N 1
ATOM 7168 C CA . PRO B 1 177 ? -37.656 -36.094 -14.812 1 97.25 177 PRO B CA 1
ATOM 7169 C C . PRO B 1 177 ? -38.562 -35.812 -13.633 1 97.25 177 PRO B C 1
ATOM 7171 O O . PRO B 1 177 ? -38.375 -34.812 -12.93 1 97.25 177 PRO B O 1
ATOM 7174 N N . ALA B 1 178 ? -39.5 -36.688 -13.359 1 96.75 178 ALA B N 1
ATOM 7175 C CA . ALA B 1 178 ? -40.438 -36.5 -12.242 1 96.75 178 ALA B CA 1
ATOM 7176 C C . ALA B 1 178 ? -39.688 -36.594 -10.906 1 96.75 178 ALA B C 1
ATOM 7178 O O . ALA B 1 178 ? -39.969 -35.844 -9.984 1 96.75 178 ALA B O 1
ATOM 7179 N N . VAL B 1 179 ? -38.906 -37.625 -10.812 1 97.56 179 VAL B N 1
ATOM 7180 C CA . VAL B 1 179 ? -38.094 -37.781 -9.602 1 97.56 179 VAL B CA 1
ATOM 7181 C C . VAL B 1 179 ? -37.188 -36.562 -9.422 1 97.56 179 VAL B C 1
ATOM 7183 O O . VAL B 1 179 ? -37.062 -36.031 -8.312 1 97.56 179 VAL B O 1
ATOM 7186 N N . HIS B 1 180 ? -36.531 -36.094 -10.477 1 97.5 180 HIS B N 1
ATOM 7187 C CA . HIS B 1 180 ? -35.656 -34.938 -10.461 1 97.5 180 HIS B CA 1
ATOM 7188 C C . HIS B 1 180 ? -36.375 -33.719 -9.859 1 97.5 180 HIS B C 1
ATOM 7190 O O . HIS B 1 180 ? -35.812 -33 -9.055 1 97.5 180 HIS B O 1
ATOM 7196 N N . ASP B 1 181 ? -37.594 -33.5 -10.133 1 96.38 181 ASP B N 1
ATOM 7197 C CA . ASP B 1 181 ? -38.375 -32.344 -9.711 1 96.38 181 ASP B CA 1
ATOM 7198 C C . ASP B 1 181 ? -38.594 -32.344 -8.203 1 96.38 181 ASP B C 1
ATOM 7200 O O . ASP B 1 181 ? -38.969 -31.328 -7.621 1 96.38 181 ASP B O 1
ATOM 7204 N N . ARG B 1 182 ? -38.344 -33.469 -7.605 1 96.88 182 ARG B N 1
ATOM 7205 C CA . ARG B 1 182 ? -38.625 -33.594 -6.18 1 96.88 182 ARG B CA 1
ATOM 7206 C C . ARG B 1 182 ? -37.344 -33.594 -5.359 1 96.88 182 ARG B C 1
ATOM 7208 O O . ARG B 1 182 ? -37.406 -33.719 -4.133 1 96.88 182 ARG B O 1
ATOM 7215 N N . GLN B 1 183 ? -36.25 -33.5 -5.965 1 97.88 183 GLN B N 1
ATOM 7216 C CA . GLN B 1 183 ? -34.969 -33.531 -5.262 1 97.88 183 GLN B CA 1
ATOM 7217 C C . GLN B 1 183 ? -34.625 -32.188 -4.648 1 97.88 183 GLN B C 1
ATOM 7219 O O . GLN B 1 183 ? -35.25 -31.172 -4.961 1 97.88 183 GLN B O 1
ATOM 7224 N N . HIS B 1 184 ? -33.594 -32.156 -3.762 1 98 184 HIS B N 1
ATOM 7225 C CA . HIS B 1 184 ? -33.125 -30.953 -3.086 1 98 184 HIS B CA 1
ATOM 7226 C C . HIS B 1 184 ? -32.188 -30.156 -3.967 1 98 184 HIS B C 1
ATOM 7228 O O . HIS B 1 184 ? -31.656 -29.125 -3.549 1 98 184 HIS B O 1
ATOM 7234 N N . TYR B 1 185 ? -31.906 -30.641 -5.156 1 98.19 185 TYR B N 1
ATOM 7235 C CA . TYR B 1 185 ? -31.078 -29.969 -6.152 1 98.19 185 TYR B CA 1
ATOM 7236 C C . TYR B 1 185 ? -31.797 -29.891 -7.492 1 98.19 185 TYR B C 1
ATOM 7238 O O . TYR B 1 185 ? -32.75 -30.609 -7.73 1 98.19 185 TYR B O 1
ATOM 7246 N N . ARG B 1 186 ? -31.359 -28.969 -8.297 1 97.06 186 ARG B N 1
ATOM 7247 C CA . ARG B 1 186 ? -31.875 -28.797 -9.648 1 97.06 186 ARG B CA 1
ATOM 7248 C C . ARG B 1 186 ? -30.734 -28.734 -10.664 1 97.06 186 ARG B C 1
ATOM 7250 O O . ARG B 1 186 ? -29.859 -27.875 -10.562 1 97.06 186 ARG B O 1
ATOM 7257 N N . LEU B 1 187 ? -30.766 -29.641 -11.609 1 97.19 187 LEU B N 1
ATOM 7258 C CA . LEU B 1 187 ? -29.781 -29.641 -12.68 1 97.19 187 LEU B CA 1
ATOM 7259 C C . LEU B 1 187 ? -30.141 -28.625 -13.75 1 97.19 187 LEU B C 1
ATOM 7261 O O . LEU B 1 187 ? -31.297 -28.516 -14.141 1 97.19 187 LEU B O 1
ATOM 7265 N N . VAL B 1 188 ? -29.188 -27.875 -14.141 1 95.94 188 VAL B N 1
ATOM 7266 C CA . VAL B 1 188 ? -29.391 -26.891 -15.203 1 95.94 188 VAL B CA 1
ATOM 7267 C C . VAL B 1 188 ? -28.25 -26.969 -16.219 1 95.94 188 VAL B C 1
ATOM 7269 O O . VAL B 1 188 ? -27.203 -27.547 -15.93 1 95.94 188 VAL B O 1
ATOM 7272 N N . GLY B 1 189 ? -28.531 -26.484 -17.391 1 94.12 189 GLY B N 1
ATOM 7273 C CA . GLY B 1 189 ? -27.469 -26.375 -18.359 1 94.12 189 GLY B CA 1
ATOM 7274 C C . GLY B 1 189 ? -26.344 -25.453 -17.922 1 94.12 189 GLY B C 1
ATOM 7275 O O . GLY B 1 189 ? -26.594 -24.406 -17.312 1 94.12 189 GLY B O 1
ATOM 7276 N N . TRP B 1 190 ? -25.109 -25.891 -18.188 1 89.12 190 TRP B N 1
ATOM 7277 C CA . TRP B 1 190 ? -23.953 -25.141 -17.719 1 89.12 190 TRP B CA 1
ATOM 7278 C C . TRP B 1 190 ? -23.875 -23.766 -18.391 1 89.12 190 TRP B C 1
ATOM 7280 O O . TRP B 1 190 ? -23.312 -22.828 -17.828 1 89.12 190 TRP B O 1
ATOM 7290 N N . ARG B 1 191 ? -24.531 -23.484 -19.5 1 88 191 ARG B N 1
ATOM 7291 C CA . ARG B 1 191 ? -24.453 -22.25 -20.266 1 88 191 ARG B CA 1
ATOM 7292 C C . ARG B 1 191 ? -25.344 -21.172 -19.641 1 88 191 ARG B C 1
ATOM 7294 O O . ARG B 1 191 ? -25.219 -19.984 -19.969 1 88 191 ARG B O 1
ATOM 7301 N N . HIS B 1 192 ? -26.203 -21.594 -18.703 1 85.75 192 HIS B N 1
ATOM 7302 C CA . HIS B 1 192 ? -27.078 -20.625 -18.047 1 85.75 192 HIS B CA 1
ATOM 7303 C C . HIS B 1 192 ? -26.281 -19.641 -17.203 1 85.75 192 HIS B C 1
ATOM 7305 O O . HIS B 1 192 ? -26.781 -18.578 -16.844 1 85.75 192 HIS B O 1
ATOM 7311 N N . GLY B 1 193 ? -25.094 -20.078 -16.844 1 86.06 193 GLY B N 1
ATOM 7312 C CA . GLY B 1 193 ? -24.281 -19.234 -15.992 1 86.06 193 GLY B CA 1
ATOM 7313 C C . GLY B 1 193 ? -24.75 -19.203 -14.547 1 86.06 193 GLY B C 1
ATOM 7314 O O . GLY B 1 193 ? -24.359 -18.312 -13.781 1 86.06 193 GLY B O 1
ATOM 7315 N N . LEU B 1 194 ? -25.594 -20.125 -14.164 1 93.06 194 LEU B N 1
ATOM 7316 C CA . LEU B 1 194 ? -26.078 -20.203 -12.797 1 93.06 194 LEU B CA 1
ATOM 7317 C C . LEU B 1 194 ? -25.359 -21.312 -12.031 1 93.06 194 LEU B C 1
ATOM 7319 O O . LEU B 1 194 ? -25.078 -22.375 -12.594 1 93.06 194 LEU B O 1
ATOM 7323 N N . CYS B 1 195 ? -25.016 -21.016 -10.859 1 95.81 195 CYS B N 1
ATOM 7324 C CA . CYS B 1 195 ? -24.422 -21.969 -9.945 1 95.81 195 CYS B CA 1
ATOM 7325 C C . CYS B 1 195 ? -24.859 -21.703 -8.508 1 95.81 195 CYS B C 1
ATOM 7327 O O . CYS B 1 195 ? -24.766 -20.578 -8.023 1 95.81 195 CYS B O 1
ATOM 7329 N N . GLY B 1 196 ? -25.344 -22.719 -7.867 1 96.62 196 GLY B N 1
ATOM 7330 C CA . GLY B 1 196 ? -26 -22.547 -6.578 1 96.62 196 GLY B CA 1
ATOM 7331 C C . GLY B 1 196 ? -25.031 -22.594 -5.41 1 96.62 196 GLY B C 1
ATOM 7332 O O . GLY B 1 196 ? -25.453 -22.578 -4.25 1 96.62 196 GLY B O 1
ATOM 7333 N N . TYR B 1 197 ? -23.75 -22.656 -5.609 1 97.06 197 TYR B N 1
ATOM 7334 C CA . TYR B 1 197 ? -22.719 -22.703 -4.57 1 97.06 197 TYR B CA 1
ATOM 7335 C C . TYR B 1 197 ? -21.484 -21.906 -4.992 1 97.06 197 TYR B C 1
ATOM 7337 O O . TYR B 1 197 ? -21.297 -21.641 -6.18 1 97.06 197 TYR B O 1
ATOM 7345 N N . ARG B 1 198 ? -20.719 -21.453 -4.027 1 96.19 198 ARG B N 1
ATOM 7346 C CA . ARG B 1 198 ? -19.453 -20.781 -4.332 1 96.19 198 ARG B CA 1
ATOM 7347 C C . ARG B 1 198 ? -18.453 -21.75 -4.938 1 96.19 198 ARG B C 1
ATOM 7349 O O . ARG B 1 198 ? -18.156 -22.797 -4.348 1 96.19 198 ARG B O 1
ATOM 7356 N N . ARG B 1 199 ? -17.891 -21.359 -6.016 1 94.31 199 ARG B N 1
ATOM 7357 C CA . ARG B 1 199 ? -16.906 -22.156 -6.742 1 94.31 199 ARG B CA 1
ATOM 7358 C C . ARG B 1 199 ? -15.492 -21.656 -6.477 1 94.31 199 ARG B C 1
ATOM 7360 O O . ARG B 1 199 ? -15.305 -20.516 -6.07 1 94.31 199 ARG B O 1
ATOM 7367 N N . PHE B 1 200 ? -14.594 -22.547 -6.617 1 94 200 PHE B N 1
ATOM 7368 C CA . PHE B 1 200 ? -13.227 -22.094 -6.863 1 94 200 PHE B CA 1
ATOM 7369 C C . PHE B 1 200 ? -13.125 -21.375 -8.211 1 94 200 PHE B C 1
ATOM 7371 O O . PHE B 1 200 ? -13.07 -22.031 -9.258 1 94 200 PHE B O 1
ATOM 7378 N N . PHE B 1 201 ? -13 -20.078 -8.141 1 91.94 201 PHE B N 1
ATOM 7379 C CA . PHE B 1 201 ? -13.07 -19.234 -9.328 1 91.94 201 PHE B CA 1
ATOM 7380 C C . PHE B 1 201 ? -14.289 -19.578 -10.164 1 91.94 201 PHE B C 1
ATOM 7382 O O . PHE B 1 201 ? -15.422 -19.328 -9.758 1 91.94 201 PHE B O 1
ATOM 7389 N N . SER B 1 202 ? -14.109 -20.141 -11.312 1 90.56 202 SER B N 1
ATOM 7390 C CA . SER B 1 202 ? -15.227 -20.484 -12.188 1 90.56 202 SER B CA 1
ATOM 7391 C C . SER B 1 202 ? -15.344 -22 -12.359 1 90.56 202 SER B C 1
ATOM 7393 O O . SER B 1 202 ? -16.062 -22.469 -13.242 1 90.56 202 SER B O 1
ATOM 7395 N N . ILE B 1 203 ? -14.703 -22.781 -11.492 1 93.38 203 ILE B N 1
ATOM 7396 C CA . ILE B 1 203 ? -14.633 -24.219 -11.68 1 93.38 203 ILE B CA 1
ATOM 7397 C C . ILE B 1 203 ? -15.781 -24.906 -10.93 1 93.38 203 ILE B C 1
ATOM 7399 O O . ILE B 1 203 ? -15.75 -25.016 -9.703 1 93.38 203 ILE B O 1
ATOM 7403 N N . THR B 1 204 ? -16.688 -25.531 -11.664 1 94.5 204 THR B N 1
ATOM 7404 C CA . THR B 1 204 ? -17.938 -26.047 -11.117 1 94.5 204 THR B CA 1
ATOM 7405 C C . THR B 1 204 ? -17.703 -27.359 -10.367 1 94.5 204 THR B C 1
ATOM 7407 O O . THR B 1 204 ? -18.531 -27.766 -9.555 1 94.5 204 THR B O 1
ATOM 7410 N N . SER B 1 205 ? -16.578 -28 -10.625 1 95.81 205 SER B N 1
ATOM 7411 C CA . SER B 1 205 ? -16.312 -29.281 -9.961 1 95.81 205 SER B CA 1
ATOM 7412 C C . SER B 1 205 ? -15.695 -29.062 -8.586 1 95.81 205 SER B C 1
ATOM 7414 O O . SER B 1 205 ? -15.375 -30.031 -7.887 1 95.81 205 SER B O 1
ATOM 7416 N N . LEU B 1 206 ? -15.492 -27.828 -8.156 1 97.69 206 LEU B N 1
ATOM 7417 C CA . LEU B 1 206 ? -14.93 -27.484 -6.855 1 97.69 206 LEU B CA 1
ATOM 7418 C C . LEU B 1 206 ? -15.867 -26.562 -6.09 1 97.69 206 LEU B C 1
ATOM 7420 O O . LEU B 1 206 ? -16.25 -25.5 -6.594 1 97.69 206 LEU B O 1
ATOM 7424 N N . ALA B 1 207 ? -16.25 -26.938 -4.902 1 98 207 ALA B N 1
ATOM 7425 C CA . ALA B 1 207 ? -17.188 -26.172 -4.082 1 98 207 ALA B CA 1
ATOM 7426 C C . ALA B 1 207 ? -16.484 -25.578 -2.859 1 98 207 ALA B C 1
ATOM 7428 O O . ALA B 1 207 ? -15.68 -26.25 -2.219 1 98 207 ALA B O 1
ATOM 7429 N N . GLY B 1 208 ? -16.781 -24.359 -2.564 1 97.75 208 GLY B N 1
ATOM 7430 C CA . GLY B 1 208 ? -16.141 -23.672 -1.458 1 97.75 208 GLY B CA 1
ATOM 7431 C C . GLY B 1 208 ? -16.656 -24.109 -0.101 1 97.75 208 GLY B C 1
ATOM 7432 O O . GLY B 1 208 ? -17.828 -24.422 0.055 1 97.75 208 GLY B O 1
ATOM 7433 N N . LEU B 1 209 ? -15.734 -24.094 0.904 1 98.19 209 LEU B N 1
ATOM 7434 C CA . LEU B 1 209 ? -16.062 -24.422 2.291 1 98.19 209 LEU B CA 1
ATOM 7435 C C . LEU B 1 209 ? -16.109 -23.156 3.143 1 98.19 209 LEU B C 1
ATOM 7437 O O . LEU B 1 209 ? -15.398 -22.188 2.873 1 98.19 209 LEU B O 1
ATOM 7441 N N . ARG B 1 210 ? -16.922 -23.203 4.141 1 98.19 210 ARG B N 1
ATOM 7442 C CA . ARG B 1 210 ? -17.062 -22.094 5.07 1 98.19 210 ARG B CA 1
ATOM 7443 C C . ARG B 1 210 ? -16.125 -22.25 6.262 1 98.19 210 ARG B C 1
ATOM 7445 O O . ARG B 1 210 ? -16.578 -22.422 7.398 1 98.19 210 ARG B O 1
ATOM 7452 N N . GLN B 1 211 ? -14.875 -21.969 6.031 1 98.19 211 GLN B N 1
ATOM 7453 C CA . GLN B 1 211 ? -13.836 -22.156 7.035 1 98.19 211 GLN B CA 1
ATOM 7454 C C . GLN B 1 211 ? -14.008 -21.188 8.195 1 98.19 211 GLN B C 1
ATOM 7456 O O . GLN B 1 211 ? -13.422 -21.375 9.266 1 98.19 211 GLN B O 1
ATOM 7461 N N . GLU B 1 212 ? -14.766 -20.031 7.957 1 97.25 212 GLU B N 1
ATOM 7462 C CA . GLU B 1 212 ? -15.008 -19.062 9.016 1 97.25 212 GLU B CA 1
ATOM 7463 C C . GLU B 1 212 ? -15.852 -19.672 10.141 1 97.25 212 GLU B C 1
ATOM 7465 O O . GLU B 1 212 ? -15.898 -19.141 11.25 1 97.25 212 GLU B O 1
ATOM 7470 N N . ASP B 1 213 ? -16.594 -20.781 9.828 1 97.5 213 ASP B N 1
ATOM 7471 C CA . ASP B 1 213 ? -17.312 -21.547 10.844 1 97.5 213 ASP B CA 1
ATOM 7472 C C . ASP B 1 213 ? -16.359 -22.516 11.562 1 97.5 213 ASP B C 1
ATOM 7474 O O . ASP B 1 213 ? -15.758 -23.391 10.938 1 97.5 213 ASP B O 1
ATOM 7478 N N . ARG B 1 214 ? -16.297 -22.453 12.812 1 97.56 214 ARG B N 1
ATOM 7479 C CA . ARG B 1 214 ? -15.359 -23.219 13.609 1 97.56 214 ARG B CA 1
ATOM 7480 C C . ARG B 1 214 ? -15.594 -24.719 13.438 1 97.56 214 ARG B C 1
ATOM 7482 O O . ARG B 1 214 ? -14.641 -25.5 13.422 1 97.56 214 ARG B O 1
ATOM 7489 N N . ALA B 1 215 ? -16.828 -25.094 13.32 1 97.81 215 ALA B N 1
ATOM 7490 C CA . ALA B 1 215 ? -17.141 -26.516 13.148 1 97.81 215 ALA B CA 1
ATOM 7491 C C . ALA B 1 215 ? -16.578 -27.047 11.844 1 97.81 215 ALA B C 1
ATOM 7493 O O . ALA B 1 215 ? -16.094 -28.188 11.781 1 97.81 215 ALA B O 1
ATOM 7494 N N . VAL B 1 216 ? -16.641 -26.266 10.797 1 98.44 216 VAL B N 1
ATOM 7495 C CA . VAL B 1 216 ? -16.109 -26.656 9.5 1 98.44 216 VAL B CA 1
ATOM 7496 C C . VAL B 1 216 ? -14.586 -26.734 9.578 1 98.44 216 VAL B C 1
ATOM 7498 O O . VAL B 1 216 ? -13.977 -27.688 9.094 1 98.44 216 VAL B O 1
ATOM 7501 N N . PHE B 1 217 ? -13.953 -25.719 10.227 1 98.62 217 PHE B N 1
ATOM 7502 C CA . PHE B 1 217 ? -12.508 -25.703 10.422 1 98.62 217 PHE B CA 1
ATOM 7503 C C . PHE B 1 217 ? -12.047 -26.938 11.172 1 98.62 217 PHE B C 1
ATOM 7505 O O . PHE B 1 217 ? -11.133 -27.641 10.719 1 98.62 217 PHE B O 1
ATOM 7512 N N . ASP B 1 218 ? -12.734 -27.234 12.266 1 98.31 218 ASP B N 1
ATOM 7513 C CA . ASP B 1 218 ? -12.344 -28.359 13.102 1 98.31 218 ASP B CA 1
ATOM 7514 C C . ASP B 1 218 ? -12.492 -29.688 12.352 1 98.31 218 ASP B C 1
ATOM 7516 O O . ASP B 1 218 ? -11.609 -30.547 12.414 1 98.31 218 ASP B O 1
ATOM 7520 N N . ALA B 1 219 ? -13.57 -29.797 11.617 1 98.19 219 ALA B N 1
ATOM 7521 C CA . ALA B 1 219 ? -13.828 -31.047 10.898 1 98.19 219 ALA B CA 1
ATOM 7522 C C . ALA B 1 219 ? -12.836 -31.234 9.758 1 98.19 219 ALA B C 1
ATOM 7524 O O . ALA B 1 219 ? -12.312 -32.344 9.562 1 98.19 219 ALA B O 1
ATOM 7525 N N . SER B 1 220 ? -12.578 -30.203 9.023 1 98.38 220 SER B N 1
ATOM 7526 C CA . SER B 1 220 ? -11.766 -30.312 7.82 1 98.38 220 SER B CA 1
ATOM 7527 C C . SER B 1 220 ? -10.281 -30.375 8.164 1 98.38 220 SER B C 1
ATOM 7529 O O . SER B 1 220 ? -9.461 -30.781 7.328 1 98.38 220 SER B O 1
ATOM 7531 N N . HIS B 1 221 ? -9.852 -29.984 9.391 1 98.62 221 HIS B N 1
ATOM 7532 C CA . HIS B 1 221 ? -8.43 -29.953 9.742 1 98.62 221 HIS B CA 1
ATOM 7533 C C . HIS B 1 221 ? -8.094 -31.016 10.773 1 98.62 221 HIS B C 1
ATOM 7535 O O . HIS B 1 221 ? -6.992 -31.016 11.328 1 98.62 221 HIS B O 1
ATOM 7541 N N . ALA B 1 222 ? -9.055 -31.891 11.047 1 98.19 222 ALA B N 1
ATOM 7542 C CA . ALA B 1 222 ? -8.812 -32.938 12.031 1 98.19 222 ALA B CA 1
ATOM 7543 C C . ALA B 1 222 ? -7.578 -33.781 11.672 1 98.19 222 ALA B C 1
ATOM 7545 O O . ALA B 1 222 ? -6.738 -34.062 12.531 1 98.19 222 ALA B O 1
ATOM 7546 N N . GLU B 1 223 ? -7.52 -34.156 10.422 1 98.44 223 GLU B N 1
ATOM 7547 C CA . GLU B 1 223 ? -6.383 -34.969 9.969 1 98.44 223 GLU B CA 1
ATOM 7548 C C . GLU B 1 223 ? -5.094 -34.156 10 1 98.44 223 GLU B C 1
ATOM 7550 O O . GLU B 1 223 ? -4.043 -34.656 10.391 1 98.44 223 GLU B O 1
ATOM 7555 N N . VAL B 1 224 ? -5.078 -32.938 9.602 1 98.56 224 VAL B N 1
ATOM 7556 C CA . VAL B 1 224 ? -3.918 -32.062 9.633 1 98.56 224 VAL B CA 1
ATOM 7557 C C . VAL B 1 224 ? -3.416 -31.906 11.062 1 98.56 224 VAL B C 1
ATOM 7559 O O . VAL B 1 224 ? -2.209 -31.938 11.312 1 98.56 224 VAL B O 1
ATOM 7562 N N . ALA B 1 225 ? -4.395 -31.688 11.984 1 98.38 225 ALA B N 1
ATOM 7563 C CA . ALA B 1 225 ? -4.039 -31.609 13.398 1 98.38 225 ALA B CA 1
ATOM 7564 C C . ALA B 1 225 ? -3.275 -32.844 13.852 1 98.38 225 ALA B C 1
ATOM 7566 O O . ALA B 1 225 ? -2.289 -32.75 14.586 1 98.38 225 ALA B O 1
ATOM 7567 N N . ARG B 1 226 ? -3.734 -33.969 13.422 1 98.19 226 ARG B N 1
ATOM 7568 C CA . ARG B 1 226 ? -3.102 -35.219 13.797 1 98.19 226 ARG B CA 1
ATOM 7569 C C . ARG B 1 226 ? -1.657 -35.281 13.312 1 98.19 226 ARG B C 1
ATOM 7571 O O . ARG B 1 226 ? -0.777 -35.781 14.023 1 98.19 226 ARG B O 1
ATOM 7578 N N . TRP B 1 227 ? -1.411 -34.812 12.031 1 98.38 227 TRP B N 1
ATOM 7579 C CA . TRP B 1 227 ? -0.059 -34.812 11.477 1 98.38 227 TRP B CA 1
ATOM 7580 C C . TRP B 1 227 ? 0.916 -34.125 12.43 1 98.38 227 TRP B C 1
ATOM 7582 O O . TRP B 1 227 ? 2.057 -34.562 12.586 1 98.38 227 TRP B O 1
ATOM 7592 N N . PHE B 1 228 ? 0.521 -33.062 13.062 1 97.69 228 PHE B N 1
ATOM 7593 C CA . PHE B 1 228 ? 1.408 -32.25 13.891 1 97.69 228 PHE B CA 1
ATOM 7594 C C . PHE B 1 228 ? 1.46 -32.781 15.32 1 97.69 228 PHE B C 1
ATOM 7596 O O . PHE B 1 228 ? 2.514 -32.781 15.961 1 97.69 228 PHE B O 1
ATOM 7603 N N . THR B 1 229 ? 0.313 -33.281 15.781 1 96.81 229 THR B N 1
ATOM 7604 C CA . THR B 1 229 ? 0.287 -33.875 17.109 1 96.81 229 THR B CA 1
ATOM 7605 C C . THR B 1 229 ? 1.23 -35.094 17.156 1 96.81 229 THR B C 1
ATOM 7607 O O . THR B 1 229 ? 1.933 -35.281 18.156 1 96.81 229 THR B O 1
ATOM 7610 N N . GLU B 1 230 ? 1.252 -35.844 16.031 1 97.12 230 GLU B N 1
ATOM 7611 C CA . GLU B 1 230 ? 2.068 -37.031 15.977 1 97.12 230 GLU B CA 1
ATOM 7612 C C . GLU B 1 230 ? 3.473 -36.75 15.461 1 97.12 230 GLU B C 1
ATOM 7614 O O . GLU B 1 230 ? 4.301 -37.625 15.328 1 97.12 230 GLU B O 1
ATOM 7619 N N . GLY B 1 231 ? 3.732 -35.531 15.094 1 96.56 231 GLY B N 1
ATOM 7620 C CA . GLY B 1 231 ? 5.055 -35.125 14.648 1 96.56 231 GLY B CA 1
ATOM 7621 C C . GLY B 1 231 ? 5.41 -35.656 13.273 1 96.56 231 GLY B C 1
ATOM 7622 O O . GLY B 1 231 ? 6.574 -35.969 13 1 96.56 231 GLY B O 1
ATOM 7623 N N . LEU B 1 232 ? 4.414 -35.781 12.352 1 97.81 232 LEU B N 1
ATOM 7624 C CA . LEU B 1 232 ? 4.625 -36.375 11.039 1 97.81 232 LEU B CA 1
ATOM 7625 C C . LEU B 1 232 ? 5.07 -35.344 10.031 1 97.81 232 LEU B C 1
ATOM 7627 O O . LEU B 1 232 ? 5.699 -35.656 9.023 1 97.81 232 LEU B O 1
ATOM 7631 N N . VAL B 1 233 ? 4.68 -34.094 10.227 1 97.81 233 VAL B N 1
ATOM 7632 C CA . VAL B 1 233 ? 4.852 -33 9.273 1 97.81 233 VAL B CA 1
ATOM 7633 C C . VAL B 1 233 ? 5.434 -31.781 9.992 1 97.81 233 VAL B C 1
ATOM 7635 O O . VAL B 1 233 ? 5.109 -31.516 11.156 1 97.81 233 VAL B O 1
ATOM 7638 N N . ASP B 1 234 ? 6.305 -30.969 9.266 1 98.19 234 ASP B N 1
ATOM 7639 C CA . ASP B 1 234 ? 6.992 -29.844 9.898 1 98.19 234 ASP B CA 1
ATOM 7640 C C . ASP B 1 234 ? 6.391 -28.516 9.445 1 98.19 234 ASP B C 1
ATOM 7642 O O . ASP B 1 234 ? 6.66 -27.469 10.047 1 98.19 234 ASP B O 1
ATOM 7646 N N . GLY B 1 235 ? 5.617 -28.516 8.43 1 98.12 235 GLY B N 1
ATOM 7647 C CA . GLY B 1 235 ? 5.027 -27.281 7.922 1 98.12 235 GLY B CA 1
ATOM 7648 C C . GLY B 1 235 ? 3.975 -27.531 6.859 1 98.12 235 GLY B C 1
ATOM 7649 O O . GLY B 1 235 ? 3.799 -28.656 6.395 1 98.12 235 GLY B O 1
ATOM 7650 N N . VAL B 1 236 ? 3.242 -26.375 6.477 1 98.62 236 VAL B N 1
ATOM 7651 C CA . VAL B 1 236 ? 2.207 -26.5 5.457 1 98.62 236 VAL B CA 1
ATOM 7652 C C . VAL B 1 236 ? 2.287 -25.312 4.5 1 98.62 236 VAL B C 1
ATOM 7654 O O . VAL B 1 236 ? 2.738 -24.234 4.879 1 98.62 236 VAL B O 1
ATOM 7657 N N . ARG B 1 237 ? 1.977 -25.547 3.326 1 98.5 237 ARG B N 1
ATOM 7658 C CA . ARG B 1 237 ? 1.634 -24.531 2.346 1 98.5 237 ARG B CA 1
ATOM 7659 C C . ARG B 1 237 ? 0.123 -24.438 2.162 1 98.5 237 ARG B C 1
ATOM 7661 O O . ARG B 1 237 ? -0.536 -25.422 1.85 1 98.5 237 ARG B O 1
ATOM 7668 N N . VAL B 1 238 ? -0.44 -23.203 2.373 1 98.69 238 VAL B N 1
ATOM 7669 C CA . VAL B 1 238 ? -1.884 -23 2.309 1 98.69 238 VAL B CA 1
ATOM 7670 C C . VAL B 1 238 ? -2.285 -22.578 0.897 1 98.69 238 VAL B C 1
ATOM 7672 O O . VAL B 1 238 ? -1.879 -21.516 0.421 1 98.69 238 VAL B O 1
ATOM 7675 N N . ASP B 1 239 ? -3.096 -23.391 0.32 1 97.5 239 ASP B N 1
ATOM 7676 C CA . ASP B 1 239 ? -3.578 -23.141 -1.037 1 97.5 239 ASP B CA 1
ATOM 7677 C C . ASP B 1 239 ? -4.664 -22.078 -1.054 1 97.5 239 ASP B C 1
ATOM 7679 O O . ASP B 1 239 ? -5.531 -22.047 -0.177 1 97.5 239 ASP B O 1
ATOM 7683 N N . HIS B 1 240 ? -4.648 -21.125 -2.004 1 95.94 240 HIS B N 1
ATOM 7684 C CA . HIS B 1 240 ? -5.695 -20.188 -2.363 1 95.94 240 HIS B CA 1
ATOM 7685 C C . HIS B 1 240 ? -6.242 -19.469 -1.127 1 95.94 240 HIS B C 1
ATOM 7687 O O . HIS B 1 240 ? -7.453 -19.469 -0.896 1 95.94 240 HIS B O 1
ATOM 7693 N N . LEU B 1 241 ? -5.395 -18.844 -0.425 1 97.19 241 LEU B N 1
ATOM 7694 C CA . LEU B 1 241 ? -5.75 -18.156 0.815 1 97.19 241 LEU B CA 1
ATOM 7695 C C . LEU B 1 241 ? -6.836 -17.109 0.57 1 97.19 241 LEU B C 1
ATOM 7697 O O . LEU B 1 241 ? -7.785 -17 1.35 1 97.19 241 LEU B O 1
ATOM 7701 N N . ASP B 1 242 ? -6.801 -16.406 -0.518 1 96.19 242 ASP B N 1
ATOM 7702 C CA . ASP B 1 242 ? -7.66 -15.258 -0.779 1 96.19 242 ASP B CA 1
ATOM 7703 C C . ASP B 1 242 ? -9.078 -15.703 -1.128 1 96.19 242 ASP B C 1
ATOM 7705 O O . ASP B 1 242 ? -9.992 -14.883 -1.206 1 96.19 242 ASP B O 1
ATOM 7709 N N . GLY B 1 243 ? -9.266 -16.969 -1.32 1 96.56 243 GLY B N 1
ATOM 7710 C CA . GLY B 1 243 ? -10.602 -17.484 -1.557 1 96.56 243 GLY B CA 1
ATOM 7711 C C . GLY B 1 243 ? -11.406 -17.656 -0.283 1 96.56 243 GLY B C 1
ATOM 7712 O O . GLY B 1 243 ? -12.633 -17.812 -0.333 1 96.56 243 GLY B O 1
ATOM 7713 N N . LEU B 1 244 ? -10.797 -17.578 0.874 1 98 244 LEU B N 1
ATOM 7714 C CA . LEU B 1 244 ? -11.461 -17.75 2.158 1 98 244 LEU B CA 1
ATOM 7715 C C . LEU B 1 244 ? -12.266 -16.5 2.531 1 98 244 LEU B C 1
ATOM 7717 O O . LEU B 1 244 ? -11.953 -15.398 2.072 1 98 244 LEU B O 1
ATOM 7721 N N . SER B 1 245 ? -13.305 -16.703 3.393 1 97.62 245 SER B N 1
ATOM 7722 C CA . SER B 1 245 ? -14.133 -15.586 3.846 1 97.62 245 SER B CA 1
ATOM 7723 C C . SER B 1 245 ? -13.352 -14.641 4.754 1 97.62 245 SER B C 1
ATOM 7725 O O . SER B 1 245 ? -13.57 -13.43 4.738 1 97.62 245 SER B O 1
ATOM 7727 N N . ASP B 1 246 ? -12.492 -15.211 5.559 1 97.12 246 ASP B N 1
ATOM 7728 C CA . ASP B 1 246 ? -11.695 -14.484 6.539 1 97.12 246 ASP B CA 1
ATOM 7729 C C . ASP B 1 246 ? -10.289 -15.062 6.645 1 97.12 246 ASP B C 1
ATOM 7731 O O . ASP B 1 246 ? -9.969 -15.773 7.602 1 97.12 246 ASP B O 1
ATOM 7735 N N . PRO B 1 247 ? -9.422 -14.648 5.703 1 97.69 247 PRO B N 1
ATOM 7736 C CA . PRO B 1 247 ? -8.078 -15.234 5.672 1 97.69 247 PRO B CA 1
ATOM 7737 C C . PRO B 1 247 ? -7.297 -14.992 6.961 1 97.69 247 PRO B C 1
ATOM 7739 O O . PRO B 1 247 ? -6.609 -15.898 7.449 1 97.69 247 PRO B O 1
ATOM 7742 N N . SER B 1 248 ? -7.336 -13.766 7.516 1 96.88 248 SER B N 1
ATOM 7743 C CA . SER B 1 248 ? -6.605 -13.453 8.734 1 96.88 248 SER B CA 1
ATOM 7744 C C . SER B 1 248 ? -7.07 -14.32 9.898 1 96.88 248 SER B C 1
ATOM 7746 O O . SER B 1 248 ? -6.25 -14.867 10.641 1 96.88 248 SER B O 1
ATOM 7748 N N . GLY B 1 249 ? -8.453 -14.383 10.062 1 97.75 249 GLY B N 1
ATOM 7749 C CA . GLY B 1 249 ? -8.992 -15.219 11.117 1 97.75 249 GLY B CA 1
ATOM 7750 C C . GLY B 1 249 ? -8.656 -16.688 10.953 1 97.75 249 GLY B C 1
ATOM 7751 O O . GLY B 1 249 ? -8.336 -17.375 11.93 1 97.75 249 GLY B O 1
ATOM 7752 N N . TYR B 1 250 ? -8.719 -17.188 9.734 1 98.31 250 TYR B N 1
ATOM 7753 C CA . TYR B 1 250 ? -8.367 -18.562 9.422 1 98.31 250 TYR B CA 1
ATOM 7754 C C . TYR B 1 250 ? -6.93 -18.859 9.828 1 98.31 250 TYR B C 1
ATOM 7756 O O . TYR B 1 250 ? -6.652 -19.891 10.453 1 98.31 250 TYR B O 1
ATOM 7764 N N . LEU B 1 251 ? -5.957 -17.953 9.477 1 98.75 251 LEU B N 1
ATOM 7765 C CA . LEU B 1 251 ? -4.543 -18.188 9.734 1 98.75 251 LEU B CA 1
ATOM 7766 C C . LEU B 1 251 ? -4.246 -18.125 11.227 1 98.75 251 LEU B C 1
ATOM 7768 O O . LEU B 1 251 ? -3.363 -18.844 11.719 1 98.75 251 LEU B O 1
ATOM 7772 N N . ALA B 1 252 ? -4.98 -17.25 11.945 1 98.25 252 ALA B N 1
ATOM 7773 C CA . ALA B 1 252 ? -4.836 -17.25 13.398 1 98.25 252 ALA B CA 1
ATOM 7774 C C . ALA B 1 252 ? -5.211 -18.594 14 1 98.25 252 ALA B C 1
ATOM 7776 O O . ALA B 1 252 ? -4.488 -19.125 14.844 1 98.25 252 ALA B O 1
ATOM 7777 N N . GLN B 1 253 ? -6.324 -19.172 13.492 1 98.5 253 GLN B N 1
ATOM 7778 C CA . GLN B 1 253 ? -6.766 -20.484 13.953 1 98.5 253 GLN B CA 1
ATOM 7779 C C . GLN B 1 253 ? -5.777 -21.578 13.555 1 98.5 253 GLN B C 1
ATOM 7781 O O . GLN B 1 253 ? -5.48 -22.484 14.344 1 98.5 253 GLN B O 1
ATOM 7786 N N . LEU B 1 254 ? -5.324 -21.469 12.344 1 98.81 254 LEU B N 1
ATOM 7787 C CA . LEU B 1 254 ? -4.383 -22.469 11.844 1 98.81 254 LEU B CA 1
ATOM 7788 C C . LEU B 1 254 ? -3.092 -22.453 12.656 1 98.81 254 LEU B C 1
ATOM 7790 O O . LEU B 1 254 ? -2.559 -23.5 13.008 1 98.81 254 LEU B O 1
ATOM 7794 N N . ARG B 1 255 ? -2.539 -21.25 12.938 1 98.62 255 ARG B N 1
ATOM 7795 C CA . ARG B 1 255 ? -1.332 -21.109 13.742 1 98.62 255 ARG B CA 1
ATOM 7796 C C . ARG B 1 255 ? -1.519 -21.719 15.133 1 98.62 255 ARG B C 1
ATOM 7798 O O . ARG B 1 255 ? -0.629 -22.391 15.641 1 98.62 255 ARG B O 1
ATOM 7805 N N . GLU B 1 256 ? -2.66 -21.469 15.688 1 98.12 256 GLU B N 1
ATOM 7806 C CA . GLU B 1 256 ? -2.971 -22.062 16.984 1 98.12 256 GLU B CA 1
ATOM 7807 C C . GLU B 1 256 ? -2.984 -23.578 16.906 1 98.12 256 GLU B C 1
ATOM 7809 O O . GLU B 1 256 ? -2.438 -24.25 17.781 1 98.12 256 GLU B O 1
ATOM 7814 N N . LEU B 1 257 ? -3.561 -24.094 15.883 1 98.38 257 LEU B N 1
ATOM 7815 C CA . LEU B 1 257 ? -3.723 -25.531 15.688 1 98.38 257 LEU B CA 1
ATOM 7816 C C . LEU B 1 257 ? -2.371 -26.203 15.484 1 98.38 257 LEU B C 1
ATOM 7818 O O . LEU B 1 257 ? -2.117 -27.281 16.031 1 98.38 257 LEU B O 1
ATOM 7822 N N . LEU B 1 258 ? -1.489 -25.609 14.695 1 98.12 258 LEU B N 1
ATOM 7823 C CA . LEU B 1 258 ? -0.25 -26.266 14.266 1 98.12 258 LEU B CA 1
ATOM 7824 C C . LEU B 1 258 ? 0.865 -26.016 15.281 1 98.12 258 LEU B C 1
ATOM 7826 O O . LEU B 1 258 ? 1.871 -26.719 15.289 1 98.12 258 LEU B O 1
ATOM 7830 N N . GLY B 1 259 ? 0.716 -24.922 16.109 1 96.56 259 GLY B N 1
ATOM 7831 C CA . GLY B 1 259 ? 1.749 -24.578 17.078 1 96.56 259 GLY B CA 1
ATOM 7832 C C . GLY B 1 259 ? 2.662 -23.469 16.578 1 96.56 259 GLY B C 1
ATOM 7833 O O . GLY B 1 259 ? 2.668 -23.141 15.398 1 96.56 259 GLY B O 1
ATOM 7834 N N . PRO B 1 260 ? 3.428 -22.844 17.422 1 94.88 260 PRO B N 1
ATOM 7835 C CA . PRO B 1 260 ? 4.227 -21.656 17.125 1 94.88 260 PRO B CA 1
ATOM 7836 C C . PRO B 1 260 ? 5.41 -21.953 16.219 1 94.88 260 PRO B C 1
ATOM 7838 O O . PRO B 1 260 ? 5.949 -21.047 15.578 1 94.88 260 PRO B O 1
ATOM 7841 N N . ASN B 1 261 ? 5.77 -23.219 16.078 1 94.69 261 ASN B N 1
ATOM 7842 C CA . ASN B 1 261 ? 7.008 -23.531 15.359 1 94.69 261 ASN B CA 1
ATOM 7843 C C . ASN B 1 261 ? 6.734 -24.031 13.953 1 94.69 261 ASN B C 1
ATOM 7845 O O . ASN B 1 261 ? 7.652 -24.156 13.141 1 94.69 261 ASN B O 1
ATOM 7849 N N . ALA B 1 262 ? 5.469 -24.391 13.625 1 97.75 262 ALA B N 1
ATOM 7850 C CA . ALA B 1 262 ? 5.141 -24.906 12.305 1 97.75 262 ALA B CA 1
ATOM 7851 C C . ALA B 1 262 ? 5.469 -23.891 11.219 1 97.75 262 ALA B C 1
ATOM 7853 O O . ALA B 1 262 ? 5.195 -22.703 11.375 1 97.75 262 ALA B O 1
ATOM 7854 N N . TRP B 1 263 ? 6.215 -24.344 10.172 1 98.12 263 TRP B N 1
ATOM 7855 C CA . TRP B 1 263 ? 6.449 -23.484 9.008 1 98.12 263 TRP B CA 1
ATOM 7856 C C . TRP B 1 263 ? 5.176 -23.312 8.195 1 98.12 263 TRP B C 1
ATOM 7858 O O . TRP B 1 263 ? 4.559 -24.281 7.773 1 98.12 263 TRP B O 1
ATOM 7868 N N . ILE B 1 264 ? 4.668 -22.047 8.023 1 98.69 264 ILE B N 1
ATOM 7869 C CA . ILE B 1 264 ? 3.443 -21.781 7.281 1 98.69 264 ILE B CA 1
ATOM 7870 C C . ILE B 1 264 ? 3.729 -20.781 6.164 1 98.69 264 ILE B C 1
ATOM 7872 O O . ILE B 1 264 ? 4.125 -19.641 6.426 1 98.69 264 ILE B O 1
ATOM 7876 N N . VAL B 1 265 ? 3.615 -21.172 4.949 1 98.5 265 VAL B N 1
ATOM 7877 C CA . VAL B 1 265 ? 3.65 -20.266 3.809 1 98.5 265 VAL B CA 1
ATOM 7878 C C . VAL B 1 265 ? 2.303 -20.281 3.09 1 98.5 265 VAL B C 1
ATOM 7880 O O . VAL B 1 265 ? 1.585 -21.281 3.133 1 98.5 265 VAL B O 1
ATOM 7883 N N . VAL B 1 266 ? 1.93 -19.156 2.51 1 98.5 266 VAL B N 1
ATOM 7884 C CA . VAL B 1 266 ? 0.594 -19.016 1.938 1 98.5 266 VAL B CA 1
ATOM 7885 C C . VAL B 1 266 ? 0.698 -18.672 0.454 1 98.5 266 VAL B C 1
ATOM 7887 O O . VAL B 1 266 ? 1.577 -17.922 0.047 1 98.5 266 VAL B O 1
ATOM 7890 N N . GLU B 1 267 ? -0.15 -19.281 -0.325 1 97.38 267 GLU B N 1
ATOM 7891 C CA . GLU B 1 267 ? -0.28 -18.875 -1.718 1 97.38 267 GLU B CA 1
ATOM 7892 C C . GLU B 1 267 ? -1.036 -17.547 -1.831 1 97.38 267 GLU B C 1
ATOM 7894 O O . GLU B 1 267 ? -2.254 -17.547 -2.018 1 97.38 267 GLU B O 1
ATOM 7899 N N . LYS B 1 268 ? -0.333 -16.531 -1.642 1 95.56 268 LYS B N 1
ATOM 7900 C CA . LYS B 1 268 ? -0.772 -15.156 -1.852 1 95.56 268 LYS B CA 1
ATOM 7901 C C . LYS B 1 268 ? -0.132 -14.555 -3.102 1 95.56 268 LYS B C 1
ATOM 7903 O O . LYS B 1 268 ? 1.088 -14.391 -3.16 1 95.56 268 LYS B O 1
ATOM 7908 N N . ILE B 1 269 ? -0.945 -14.312 -4.152 1 96.31 269 ILE B N 1
ATOM 7909 C CA . ILE B 1 269 ? -0.424 -13.672 -5.355 1 96.31 269 ILE B CA 1
ATOM 7910 C C . ILE B 1 269 ? -0.309 -12.164 -5.133 1 96.31 269 ILE B C 1
ATOM 7912 O O . ILE B 1 269 ? -1.285 -11.43 -5.301 1 96.31 269 ILE B O 1
ATOM 7916 N N . LEU B 1 270 ? 0.836 -11.711 -4.855 1 96.81 270 LEU B N 1
ATOM 7917 C CA . LEU B 1 270 ? 1.09 -10.305 -4.547 1 96.81 270 LEU B CA 1
ATOM 7918 C C . LEU B 1 270 ? 1.242 -9.484 -5.82 1 96.81 270 LEU B C 1
ATOM 7920 O O . LEU B 1 270 ? 1.977 -9.875 -6.73 1 96.81 270 LEU B O 1
ATOM 7924 N N . ALA B 1 271 ? 0.521 -8.383 -5.91 1 96.44 271 ALA B N 1
ATOM 7925 C CA . ALA B 1 271 ? 0.861 -7.383 -6.918 1 96.44 271 ALA B CA 1
ATOM 7926 C C . ALA B 1 271 ? 2.256 -6.812 -6.676 1 96.44 271 ALA B C 1
ATOM 7928 O O . ALA B 1 271 ? 2.783 -6.895 -5.562 1 96.44 271 ALA B O 1
ATOM 7929 N N . VAL B 1 272 ? 2.854 -6.242 -7.723 1 96.62 272 VAL B N 1
ATOM 7930 C CA . VAL B 1 272 ? 4.223 -5.742 -7.633 1 96.62 272 VAL B CA 1
ATOM 7931 C C . VAL B 1 272 ? 4.312 -4.68 -6.543 1 96.62 272 VAL B C 1
ATOM 7933 O O . VAL B 1 272 ? 5.332 -4.566 -5.859 1 96.62 272 VAL B O 1
ATOM 7936 N N . ASP B 1 273 ? 3.279 -3.875 -6.328 1 95.81 273 ASP B N 1
ATOM 7937 C CA . ASP B 1 273 ? 3.275 -2.783 -5.355 1 95.81 273 ASP B CA 1
ATOM 7938 C C . ASP B 1 273 ? 2.537 -3.184 -4.082 1 95.81 273 ASP B C 1
ATOM 7940 O O . ASP B 1 273 ? 2.049 -2.324 -3.346 1 95.81 273 ASP B O 1
ATOM 7944 N N . GLU B 1 274 ? 2.371 -4.41 -3.832 1 96.31 274 GLU B N 1
ATOM 7945 C CA . GLU B 1 274 ? 1.681 -4.926 -2.652 1 96.31 274 GLU B CA 1
ATOM 7946 C C . GLU B 1 274 ? 2.658 -5.586 -1.686 1 96.31 274 GLU B C 1
ATOM 7948 O O . GLU B 1 274 ? 3.377 -6.516 -2.059 1 96.31 274 GLU B O 1
ATOM 7953 N N . ALA B 1 275 ? 2.695 -5.125 -0.481 1 95.25 275 ALA B N 1
ATOM 7954 C CA . ALA B 1 275 ? 3.459 -5.789 0.572 1 95.25 275 ALA B CA 1
ATOM 7955 C C . ALA B 1 275 ? 2.664 -6.941 1.184 1 95.25 275 ALA B C 1
ATOM 7957 O O . ALA B 1 275 ? 1.443 -6.852 1.328 1 95.25 275 ALA B O 1
ATOM 7958 N N . LEU B 1 276 ? 3.377 -8.023 1.495 1 96.81 276 LEU B N 1
ATOM 7959 C CA . LEU B 1 276 ? 2.723 -9.031 2.318 1 96.81 276 LEU B CA 1
ATOM 7960 C C . LEU B 1 276 ? 2.285 -8.445 3.656 1 96.81 276 LEU B C 1
ATOM 7962 O O . LEU B 1 276 ? 3.068 -7.766 4.328 1 96.81 276 LEU B O 1
ATOM 7966 N N . GLU B 1 277 ? 0.965 -8.633 3.971 1 96.31 277 GLU B N 1
ATOM 7967 C CA . GLU B 1 277 ? 0.402 -8.094 5.203 1 96.31 277 GLU B CA 1
ATOM 7968 C C . GLU B 1 277 ? 1.226 -8.508 6.418 1 96.31 277 GLU B C 1
ATOM 7970 O O . GLU B 1 277 ? 1.304 -9.695 6.746 1 96.31 277 GLU B O 1
ATOM 7975 N N . PRO B 1 278 ? 1.812 -7.547 7.078 1 94.69 278 PRO B N 1
ATOM 7976 C CA . PRO B 1 278 ? 2.768 -7.883 8.141 1 94.69 278 PRO B CA 1
ATOM 7977 C C . PRO B 1 278 ? 2.096 -8.477 9.375 1 94.69 278 PRO B C 1
ATOM 7979 O O . PRO B 1 278 ? 2.768 -9.062 10.227 1 94.69 278 PRO B O 1
ATOM 7982 N N . THR B 1 279 ? 0.811 -8.352 9.531 1 94.94 279 THR B N 1
ATOM 7983 C CA . THR B 1 279 ? 0.131 -8.797 10.742 1 94.94 279 THR B CA 1
ATOM 7984 C C . THR B 1 279 ? -0.206 -10.289 10.656 1 94.94 279 THR B C 1
ATOM 7986 O O . THR B 1 279 ? -0.635 -10.891 11.641 1 94.94 279 THR B O 1
ATOM 7989 N N . LEU B 1 280 ? -0.016 -10.93 9.477 1 97.19 280 LEU B N 1
ATOM 7990 C CA . LEU B 1 280 ? -0.35 -12.344 9.32 1 97.19 280 LEU B CA 1
ATOM 7991 C C . LEU B 1 280 ? 0.653 -13.227 10.055 1 97.19 280 LEU B C 1
ATOM 7993 O O . LEU B 1 280 ? 1.859 -12.977 10.008 1 97.19 280 LEU B O 1
ATOM 7997 N N . PRO B 1 281 ? 0.19 -14.211 10.805 1 97.69 281 PRO B N 1
ATOM 7998 C CA . PRO B 1 281 ? 1.091 -15.117 11.516 1 97.69 281 PRO B CA 1
ATOM 7999 C C . PRO B 1 281 ? 1.667 -16.203 10.617 1 97.69 281 PRO B C 1
ATOM 8001 O O . PRO B 1 281 ? 1.493 -17.406 10.891 1 97.69 281 PRO B O 1
ATOM 8004 N N . VAL B 1 282 ? 2.396 -15.836 9.523 1 98.25 282 VAL B N 1
ATOM 8005 C CA . VAL B 1 282 ? 2.939 -16.75 8.523 1 98.25 282 VAL B CA 1
ATOM 8006 C C . VAL B 1 282 ? 4.426 -16.484 8.32 1 98.25 282 VAL B C 1
ATOM 8008 O O . VAL B 1 282 ? 4.941 -15.453 8.781 1 98.25 282 VAL B O 1
ATOM 8011 N N . ASP B 1 283 ? 5.125 -17.406 7.719 1 97.88 283 ASP B N 1
ATOM 8012 C CA . ASP B 1 283 ? 6.547 -17.266 7.426 1 97.88 283 ASP B CA 1
ATOM 8013 C C . ASP B 1 283 ? 6.758 -16.516 6.109 1 97.88 283 ASP B C 1
ATOM 8015 O O . ASP B 1 283 ? 7.84 -15.977 5.863 1 97.88 283 ASP B O 1
ATOM 8019 N N . GLY B 1 284 ? 5.777 -16.516 5.262 1 97.75 284 GLY B N 1
ATOM 8020 C CA . GLY B 1 284 ? 5.871 -15.766 4.02 1 97.75 284 GLY B CA 1
ATOM 8021 C C . GLY B 1 284 ? 4.945 -16.281 2.938 1 97.75 284 GLY B C 1
ATOM 8022 O O . GLY B 1 284 ? 3.975 -16.984 3.229 1 97.75 284 GLY B O 1
ATOM 8023 N N . SER B 1 285 ? 5.16 -15.891 1.678 1 97.5 285 SER B N 1
ATOM 8024 C CA . SER B 1 285 ? 4.391 -16.344 0.519 1 97.5 285 SER B CA 1
ATOM 8025 C C . SER B 1 285 ? 5.02 -17.578 -0.116 1 97.5 285 SER B C 1
ATOM 8027 O O . SER B 1 285 ? 6.02 -18.094 0.382 1 97.5 285 SER B O 1
ATOM 8029 N N . THR B 1 286 ? 4.402 -18 -1.239 1 96.25 286 THR B N 1
ATOM 8030 C CA . THR B 1 286 ? 4.895 -19.203 -1.913 1 96.25 286 THR B CA 1
ATOM 8031 C C . THR B 1 286 ? 6.008 -18.844 -2.896 1 96.25 286 THR B C 1
ATOM 8033 O O . THR B 1 286 ? 6.555 -19.734 -3.564 1 96.25 286 THR B O 1
ATOM 8036 N N . GLY B 1 287 ? 6.316 -17.594 -3.078 1 97.38 287 GLY B N 1
ATOM 8037 C CA . GLY B 1 287 ? 7.535 -17.219 -3.777 1 97.38 287 GLY B CA 1
ATOM 8038 C C . GLY B 1 287 ? 7.289 -16.766 -5.207 1 97.38 287 GLY B C 1
ATOM 8039 O O . GLY B 1 287 ? 8.234 -16.578 -5.973 1 97.38 287 GLY B O 1
ATOM 8040 N N . TYR B 1 288 ? 6.02 -16.5 -5.625 1 97.81 288 TYR B N 1
ATOM 8041 C CA . TYR B 1 288 ? 5.758 -16.062 -6.988 1 97.81 288 TYR B CA 1
ATOM 8042 C C . TYR B 1 288 ? 6.277 -14.648 -7.215 1 97.81 288 TYR B C 1
ATOM 8044 O O . TYR B 1 288 ? 6.668 -14.289 -8.328 1 97.81 288 TYR B O 1
ATOM 8052 N N . ASP B 1 289 ? 6.305 -13.875 -6.152 1 97.5 289 ASP B N 1
ATOM 8053 C CA . ASP B 1 289 ? 6.934 -12.562 -6.23 1 97.5 289 ASP B CA 1
ATOM 8054 C C . ASP B 1 289 ? 8.43 -12.68 -6.504 1 97.5 289 ASP B C 1
ATOM 8056 O O . ASP B 1 289 ? 8.984 -11.945 -7.32 1 97.5 289 ASP B O 1
ATOM 8060 N N . VAL B 1 290 ? 9.125 -13.664 -5.91 1 98.25 290 VAL B N 1
ATOM 8061 C CA . VAL B 1 290 ? 10.555 -13.891 -6.086 1 98.25 290 VAL B CA 1
ATOM 8062 C C . VAL B 1 290 ? 10.82 -14.43 -7.492 1 98.25 290 VAL B C 1
ATOM 8064 O O . VAL B 1 290 ? 11.828 -14.07 -8.117 1 98.25 290 VAL B O 1
ATOM 8067 N N . LEU B 1 291 ? 9.898 -15.266 -7.926 1 98.44 291 LEU B N 1
ATOM 8068 C CA . LEU B 1 291 ? 9.984 -15.773 -9.297 1 98.44 291 LEU B CA 1
ATOM 8069 C C . LEU B 1 291 ? 10.039 -14.625 -10.297 1 98.44 291 LEU B C 1
ATOM 8071 O O . LEU B 1 291 ? 10.875 -14.625 -11.195 1 98.44 291 LEU B O 1
ATOM 8075 N N . ARG B 1 292 ? 9.219 -13.633 -10.141 1 97.94 292 ARG B N 1
ATOM 8076 C CA . ARG B 1 292 ? 9.219 -12.461 -11 1 97.94 292 ARG B CA 1
ATOM 8077 C C . ARG B 1 292 ? 10.539 -11.703 -10.906 1 97.94 292 ARG B C 1
ATOM 8079 O O . ARG B 1 292 ? 11.086 -11.273 -11.914 1 97.94 292 ARG B O 1
ATOM 8086 N N . GLU B 1 293 ? 11.039 -11.531 -9.688 1 98.44 293 GLU B N 1
ATOM 8087 C CA . GLU B 1 293 ? 12.266 -10.781 -9.445 1 98.44 293 GLU B CA 1
ATOM 8088 C C . GLU B 1 293 ? 13.461 -11.445 -10.125 1 98.44 293 GLU B C 1
ATOM 8090 O O . GLU B 1 293 ? 14.242 -10.781 -10.805 1 98.44 293 GLU B O 1
ATOM 8095 N N . ILE B 1 294 ? 13.539 -12.742 -9.992 1 98.69 294 ILE B N 1
ATOM 8096 C CA . ILE B 1 294 ? 14.672 -13.5 -10.516 1 98.69 294 ILE B CA 1
ATOM 8097 C C . ILE B 1 294 ? 14.625 -13.531 -12.039 1 98.69 294 ILE B C 1
ATOM 8099 O O . ILE B 1 294 ? 15.625 -13.25 -12.703 1 98.69 294 ILE B O 1
ATOM 8103 N N . GLY B 1 295 ? 13.445 -13.867 -12.578 1 98.25 295 GLY B N 1
ATOM 8104 C CA . GLY B 1 295 ? 13.32 -13.82 -14.023 1 98.25 295 GLY B CA 1
ATOM 8105 C C . GLY B 1 295 ? 13.562 -12.438 -14.594 1 98.25 295 GLY B C 1
ATOM 8106 O O . GLY B 1 295 ? 14.211 -12.297 -15.633 1 98.25 295 GLY B O 1
ATOM 8107 N N . GLY B 1 296 ? 13.102 -11.438 -13.906 1 98.31 296 GLY B N 1
ATOM 8108 C CA . GLY B 1 296 ? 13.148 -10.062 -14.375 1 98.31 296 GLY B CA 1
ATOM 8109 C C . GLY B 1 296 ? 14.555 -9.5 -14.43 1 98.31 296 GLY B C 1
ATOM 8110 O O . GLY B 1 296 ? 14.891 -8.727 -15.328 1 98.31 296 GLY B O 1
ATOM 8111 N N . VAL B 1 297 ? 15.414 -9.828 -13.43 1 98.38 297 VAL B N 1
ATOM 8112 C CA . VAL B 1 297 ? 16.75 -9.234 -13.344 1 98.38 297 VAL B CA 1
ATOM 8113 C C . VAL B 1 297 ? 17.625 -9.758 -14.484 1 98.38 297 VAL B C 1
ATOM 8115 O O . VAL B 1 297 ? 18.625 -9.141 -14.828 1 98.38 297 VAL B O 1
ATOM 8118 N N . LEU B 1 298 ? 17.156 -10.836 -15.18 1 98.69 298 LEU B N 1
ATOM 8119 C CA . LEU B 1 298 ? 17.922 -11.438 -16.266 1 98.69 298 LEU B CA 1
ATOM 8120 C C . LEU B 1 298 ? 17.422 -10.922 -17.625 1 98.69 298 LEU B C 1
ATOM 8122 O O . LEU B 1 298 ? 18.016 -11.211 -18.656 1 98.69 298 LEU B O 1
ATOM 8126 N N . VAL B 1 299 ? 16.328 -10.156 -17.641 1 98.44 299 VAL B N 1
ATOM 8127 C CA . VAL B 1 299 ? 15.781 -9.578 -18.859 1 98.44 299 VAL B CA 1
ATOM 8128 C C . VAL B 1 299 ? 16.531 -8.289 -19.203 1 98.44 299 VAL B C 1
ATOM 8130 O O . VAL B 1 299 ? 16.766 -7.453 -18.328 1 98.44 299 VAL B O 1
ATOM 8133 N N . ASP B 1 300 ? 16.969 -8.18 -20.469 1 98.06 300 ASP B N 1
ATOM 8134 C CA . ASP B 1 300 ? 17.656 -6.984 -20.938 1 98.06 300 ASP B CA 1
ATOM 8135 C C . ASP B 1 300 ? 16.672 -5.852 -21.203 1 98.06 300 ASP B C 1
ATOM 8137 O O . ASP B 1 300 ? 15.844 -5.957 -22.109 1 98.06 300 ASP B O 1
ATOM 8141 N N . PRO B 1 301 ? 16.734 -4.785 -20.438 1 96.25 301 PRO B N 1
ATOM 8142 C CA . PRO B 1 301 ? 15.766 -3.695 -20.609 1 96.25 301 PRO B CA 1
ATOM 8143 C C . PRO B 1 301 ? 15.836 -3.076 -22.016 1 96.25 301 PRO B C 1
ATOM 8145 O O . PRO B 1 301 ? 14.859 -2.473 -22.469 1 96.25 301 PRO B O 1
ATOM 8148 N N . GLN B 1 302 ? 16.891 -3.248 -22.719 1 95.56 302 GLN B N 1
ATOM 8149 C CA . GLN B 1 302 ? 17.047 -2.684 -24.047 1 95.56 302 GLN B CA 1
ATOM 8150 C C . GLN B 1 302 ? 16.141 -3.389 -25.062 1 95.56 302 GLN B C 1
ATOM 8152 O O . GLN B 1 302 ? 15.883 -2.869 -26.141 1 95.56 302 GLN B O 1
ATOM 8157 N N . GLY B 1 303 ? 15.656 -4.559 -24.672 1 98.06 303 GLY B N 1
ATOM 8158 C CA . GLY B 1 303 ? 14.773 -5.305 -25.547 1 98.06 303 GLY B CA 1
ATOM 8159 C C . GLY B 1 303 ? 13.352 -4.773 -25.562 1 98.06 303 GLY B C 1
ATOM 8160 O O . GLY B 1 303 ? 12.555 -5.117 -26.438 1 98.06 303 GLY B O 1
ATOM 8161 N N . GLU B 1 304 ? 13.031 -3.871 -24.609 1 97.62 304 GLU B N 1
ATOM 8162 C CA . GLU B 1 304 ? 11.648 -3.441 -24.422 1 97.62 304 GLU B CA 1
ATOM 8163 C C . GLU B 1 304 ? 11.117 -2.734 -25.656 1 97.62 304 GLU B C 1
ATOM 8165 O O . GLU B 1 304 ? 10.07 -3.111 -26.203 1 97.62 304 GLU B O 1
ATOM 8170 N N . SER B 1 305 ? 11.82 -1.741 -26.172 1 97.62 305 SER B N 1
ATOM 8171 C CA . SER B 1 305 ? 11.328 -0.905 -27.266 1 97.62 305 SER B CA 1
ATOM 8172 C C . SER B 1 305 ? 11.188 -1.706 -28.562 1 97.62 305 SER B C 1
ATOM 8174 O O . SER B 1 305 ? 10.117 -1.709 -29.172 1 97.62 305 SER B O 1
ATOM 8176 N N . PRO B 1 306 ? 12.242 -2.514 -28.953 1 98.38 306 PRO B N 1
ATOM 8177 C CA . PRO B 1 306 ? 12.094 -3.266 -30.203 1 98.38 306 PRO B CA 1
ATOM 8178 C C . PRO B 1 306 ? 11.023 -4.355 -30.109 1 98.38 306 PRO B C 1
ATOM 8180 O O . PRO B 1 306 ? 10.32 -4.609 -31.094 1 98.38 306 PRO B O 1
ATOM 8183 N N . LEU B 1 307 ? 10.891 -5.02 -28.984 1 98.62 307 LEU B N 1
ATOM 8184 C CA . LEU B 1 307 ? 9.875 -6.059 -28.859 1 98.62 307 LEU B CA 1
ATOM 8185 C C . LEU B 1 307 ? 8.477 -5.453 -28.828 1 98.62 307 LEU B C 1
ATOM 8187 O O . LEU B 1 307 ? 7.516 -6.074 -29.297 1 98.62 307 LEU B O 1
ATOM 8191 N N . THR B 1 308 ? 8.344 -4.238 -28.219 1 98.5 308 THR B N 1
ATOM 8192 C CA . THR B 1 308 ? 7.078 -3.516 -28.281 1 98.5 308 THR B CA 1
ATOM 8193 C C . THR B 1 308 ? 6.723 -3.172 -29.719 1 98.5 308 THR B C 1
ATOM 8195 O O . THR B 1 308 ? 5.578 -3.35 -30.141 1 98.5 308 THR B O 1
ATOM 8198 N N . ALA B 1 309 ? 7.738 -2.691 -30.469 1 98.19 309 ALA B N 1
ATOM 8199 C CA . ALA B 1 309 ? 7.523 -2.359 -31.875 1 98.19 309 ALA B CA 1
ATOM 8200 C C . ALA B 1 309 ? 7.086 -3.586 -32.656 1 98.19 309 ALA B C 1
ATOM 8202 O O . ALA B 1 309 ? 6.246 -3.484 -33.562 1 98.19 309 ALA B O 1
ATOM 8203 N N . LEU B 1 310 ? 7.66 -4.719 -32.375 1 98.38 310 LEU B N 1
ATOM 8204 C CA . LEU B 1 310 ? 7.312 -5.953 -33.062 1 98.38 310 LEU B CA 1
ATOM 8205 C C . LEU B 1 310 ? 5.844 -6.309 -32.812 1 98.38 310 LEU B C 1
ATOM 8207 O O . LEU B 1 310 ? 5.121 -6.602 -33.781 1 98.38 310 LEU B O 1
ATOM 8211 N N . VAL B 1 311 ? 5.402 -6.297 -31.594 1 97.56 311 VAL B N 1
ATOM 8212 C CA . VAL B 1 311 ? 4.023 -6.664 -31.297 1 97.56 311 VAL B CA 1
ATOM 8213 C C . VAL B 1 311 ? 3.074 -5.629 -31.906 1 97.56 311 VAL B C 1
ATOM 8215 O O . VAL B 1 311 ? 1.986 -5.969 -32.375 1 97.56 311 VAL B O 1
ATOM 8218 N N . GLU B 1 312 ? 3.475 -4.387 -31.875 1 97.62 312 GLU B N 1
ATOM 8219 C CA . GLU B 1 312 ? 2.652 -3.32 -32.438 1 97.62 312 GLU B CA 1
ATOM 8220 C C . GLU B 1 312 ? 2.545 -3.455 -33.969 1 97.62 312 GLU B C 1
ATOM 8222 O O . GLU B 1 312 ? 1.529 -3.082 -34.562 1 97.62 312 GLU B O 1
ATOM 8227 N N . SER B 1 313 ? 3.568 -3.99 -34.594 1 96.25 313 SER B N 1
ATOM 8228 C CA . SER B 1 313 ? 3.541 -4.223 -36.031 1 96.25 313 SER B CA 1
ATOM 8229 C C . SER B 1 313 ? 2.465 -5.234 -36.406 1 96.25 313 SER B C 1
ATOM 8231 O O . SER B 1 313 ? 2.039 -5.293 -37.562 1 96.25 313 SER B O 1
ATOM 8233 N N . ALA B 1 314 ? 2.033 -6.008 -35.469 1 95.5 314 ALA B N 1
ATOM 8234 C CA . ALA B 1 314 ? 0.978 -6.988 -35.688 1 95.5 314 ALA B CA 1
ATOM 8235 C C . ALA B 1 314 ? -0.399 -6.391 -35.406 1 95.5 314 ALA B C 1
ATOM 8237 O O . ALA B 1 314 ? -1.405 -7.105 -35.438 1 95.5 314 ALA B O 1
ATOM 8238 N N . GLY B 1 315 ? -0.484 -5.078 -35.125 1 93.38 315 GLY B N 1
ATOM 8239 C CA . GLY B 1 315 ? -1.759 -4.391 -35 1 93.38 315 GLY B CA 1
ATOM 8240 C C . GLY B 1 315 ? -2.168 -4.168 -33.562 1 93.38 315 GLY B C 1
ATOM 8241 O O . GLY B 1 315 ? -3.291 -3.742 -33.281 1 93.38 315 GLY B O 1
ATOM 8242 N N . VAL B 1 316 ? -1.281 -4.43 -32.625 1 93.75 316 VAL B N 1
ATOM 8243 C CA . VAL B 1 316 ? -1.58 -4.258 -31.203 1 93.75 316 VAL B CA 1
ATOM 8244 C C . VAL B 1 316 ? -1.084 -2.891 -30.734 1 93.75 316 VAL B C 1
ATOM 8246 O O . VAL B 1 316 ? 0.071 -2.527 -30.969 1 93.75 316 VAL B O 1
ATOM 8249 N N . ASP B 1 317 ? -1.962 -2.029 -30.188 1 95.69 317 ASP B N 1
ATOM 8250 C CA . ASP B 1 317 ? -1.525 -0.842 -29.453 1 95.69 317 ASP B CA 1
ATOM 8251 C C . ASP B 1 317 ? -1.186 -1.181 -28 1 95.69 317 ASP B C 1
ATOM 8253 O O . ASP B 1 317 ? -2.078 -1.289 -27.172 1 95.69 317 ASP B O 1
ATOM 8257 N N . TYR B 1 318 ? 0.078 -1.307 -27.719 1 96.5 318 TYR B N 1
ATOM 8258 C CA . TYR B 1 318 ? 0.51 -1.805 -26.422 1 96.5 318 TYR B CA 1
ATOM 8259 C C . TYR B 1 318 ? 0.126 -0.833 -25.312 1 96.5 318 TYR B C 1
ATOM 8261 O O . TYR B 1 318 ? -0.033 -1.233 -24.156 1 96.5 318 TYR B O 1
ATOM 8269 N N . GLN B 1 319 ? -0.022 0.482 -25.578 1 94.12 319 GLN B N 1
ATOM 8270 C CA . GLN B 1 319 ? -0.406 1.485 -24.594 1 94.12 319 GLN B CA 1
ATOM 8271 C C . GLN B 1 319 ? -1.84 1.269 -24.109 1 94.12 319 GLN B C 1
ATOM 8273 O O . GLN B 1 319 ? -2.242 1.801 -23.078 1 94.12 319 GLN B O 1
ATOM 8278 N N . GLU B 1 320 ? -2.578 0.464 -24.828 1 95.62 320 GLU B N 1
ATOM 8279 C CA . GLU B 1 320 ? -3.979 0.217 -24.484 1 95.62 320 GLU B CA 1
ATOM 8280 C C . GLU B 1 320 ? -4.133 -1.042 -23.641 1 95.62 320 GLU B C 1
ATOM 8282 O O . GLU B 1 320 ? -5.238 -1.376 -23.219 1 95.62 320 GLU B O 1
ATOM 8287 N N . MET B 1 321 ? -3.064 -1.688 -23.297 1 95.75 321 MET B N 1
ATOM 8288 C CA . MET B 1 321 ? -3.107 -2.955 -22.578 1 95.75 321 MET B CA 1
ATOM 8289 C C . MET B 1 321 ? -3.807 -2.789 -21.234 1 95.75 321 MET B C 1
ATOM 8291 O O . MET B 1 321 ? -4.598 -3.645 -20.828 1 95.75 321 MET B O 1
ATOM 8295 N N . PRO B 1 322 ? -3.561 -1.63 -20.531 1 94.38 322 PRO B N 1
ATOM 8296 C CA . PRO B 1 322 ? -4.281 -1.455 -19.266 1 94.38 322 PRO B CA 1
ATOM 8297 C C . PRO B 1 322 ? -5.797 -1.372 -19.453 1 94.38 322 PRO B C 1
ATOM 8299 O O . PRO B 1 322 ? -6.555 -1.92 -18.656 1 94.38 322 PRO B O 1
ATOM 8302 N N . ALA B 1 323 ? -6.176 -0.665 -20.5 1 95.69 323 ALA B N 1
ATOM 8303 C CA . ALA B 1 323 ? -7.602 -0.568 -20.797 1 95.69 323 ALA B CA 1
ATOM 8304 C C . ALA B 1 323 ? -8.18 -1.932 -21.172 1 95.69 323 ALA B C 1
ATOM 8306 O O . ALA B 1 323 ? -9.305 -2.258 -20.797 1 95.69 323 ALA B O 1
ATOM 8307 N N . MET B 1 324 ? -7.445 -2.723 -21.891 1 96.25 324 MET B N 1
ATOM 8308 C CA . MET B 1 324 ? -7.859 -4.078 -22.234 1 96.25 324 MET B CA 1
ATOM 8309 C C . MET B 1 324 ? -8.039 -4.938 -20.984 1 96.25 324 MET B C 1
ATOM 8311 O O . MET B 1 324 ? -9.023 -5.664 -20.859 1 96.25 324 MET B O 1
ATOM 8315 N N . LEU B 1 325 ? -7.078 -4.855 -20.109 1 97.06 325 LEU B N 1
ATOM 8316 C CA . LEU B 1 325 ? -7.176 -5.613 -18.875 1 97.06 325 LEU B CA 1
ATOM 8317 C C . LEU B 1 325 ? -8.406 -5.195 -18.078 1 97.06 325 LEU B C 1
ATOM 8319 O O . LEU B 1 325 ? -9.102 -6.043 -17.516 1 97.06 325 LEU B O 1
ATOM 8323 N N . ALA B 1 326 ? -8.641 -3.91 -18 1 96.62 326 ALA B N 1
ATOM 8324 C CA . ALA B 1 326 ? -9.828 -3.4 -17.328 1 96.62 326 ALA B CA 1
ATOM 8325 C C . ALA B 1 326 ? -11.102 -3.996 -17.922 1 96.62 326 ALA B C 1
ATOM 8327 O O . ALA B 1 326 ? -12.008 -4.402 -17.188 1 96.62 326 ALA B O 1
ATOM 8328 N N . ASP B 1 327 ? -11.148 -4.086 -19.219 1 97.06 327 ASP B N 1
ATOM 8329 C CA . ASP B 1 327 ? -12.305 -4.656 -19.906 1 97.06 327 ASP B CA 1
ATOM 8330 C C . ASP B 1 327 ? -12.43 -6.152 -19.625 1 97.06 327 ASP B C 1
ATOM 8332 O O . ASP B 1 327 ? -13.539 -6.672 -19.484 1 97.06 327 ASP B O 1
ATOM 8336 N N . LEU B 1 328 ? -11.32 -6.812 -19.578 1 97.88 328 LEU B N 1
ATOM 8337 C CA . LEU B 1 328 ? -11.32 -8.234 -19.281 1 97.88 328 LEU B CA 1
ATOM 8338 C C . LEU B 1 328 ? -11.859 -8.492 -17.875 1 97.88 328 LEU B C 1
ATOM 8340 O O . LEU B 1 328 ? -12.555 -9.484 -17.641 1 97.88 328 LEU B O 1
ATOM 8344 N N . LYS B 1 329 ? -11.555 -7.652 -16.953 1 98.12 329 LYS B N 1
ATOM 8345 C CA . LYS B 1 329 ? -12.086 -7.793 -15.602 1 98.12 329 LYS B CA 1
ATOM 8346 C C . LYS B 1 329 ? -13.602 -7.629 -15.586 1 98.12 329 LYS B C 1
ATOM 8348 O O . LYS B 1 329 ? -14.305 -8.383 -14.914 1 98.12 329 LYS B O 1
ATOM 8353 N N . VAL B 1 330 ? -14.078 -6.633 -16.312 1 97.88 330 VAL B N 1
ATOM 8354 C CA . VAL B 1 330 ? -15.523 -6.434 -16.391 1 97.88 330 VAL B CA 1
ATOM 8355 C C . VAL B 1 330 ? -16.172 -7.66 -17.031 1 97.88 330 VAL B C 1
ATOM 8357 O O . VAL B 1 330 ? -17.203 -8.141 -16.547 1 97.88 330 VAL B O 1
ATOM 8360 N N . HIS B 1 331 ? -15.57 -8.164 -18.094 1 96.75 331 HIS B N 1
ATOM 8361 C CA . HIS B 1 331 ? -16.094 -9.352 -18.766 1 96.75 331 HIS B CA 1
ATOM 8362 C C . HIS B 1 331 ? -16.141 -10.547 -17.812 1 96.75 331 HIS B C 1
ATOM 8364 O O . HIS B 1 331 ? -17.125 -11.281 -17.781 1 96.75 331 HIS B O 1
ATOM 8370 N N . ALA B 1 332 ? -15.062 -10.742 -17.094 1 96.88 332 ALA B N 1
ATOM 8371 C CA . ALA B 1 332 ? -15.016 -11.844 -16.125 1 96.88 332 ALA B CA 1
ATOM 8372 C C . ALA B 1 332 ? -16.125 -11.703 -15.078 1 96.88 332 ALA B C 1
ATOM 8374 O O . ALA B 1 332 ? -16.797 -12.68 -14.75 1 96.88 332 ALA B O 1
ATOM 8375 N N . ALA B 1 333 ? -16.328 -10.539 -14.57 1 97.5 333 ALA B N 1
ATOM 8376 C CA . ALA B 1 333 ? -17.328 -10.297 -13.539 1 97.5 333 ALA B CA 1
ATOM 8377 C C . ALA B 1 333 ? -18.75 -10.516 -14.07 1 97.5 333 ALA B C 1
ATOM 8379 O O . ALA B 1 333 ? -19.562 -11.172 -13.422 1 97.5 333 ALA B O 1
ATOM 8380 N N . VAL B 1 334 ? -19.031 -10.039 -15.289 1 96.19 334 VAL B N 1
ATOM 8381 C CA . VAL B 1 334 ? -20.391 -9.945 -15.805 1 96.19 334 VAL B CA 1
ATOM 8382 C C . VAL B 1 334 ? -20.781 -11.258 -16.469 1 96.19 334 VAL B C 1
ATOM 8384 O O . VAL B 1 334 ? -21.953 -11.664 -16.422 1 96.19 334 VAL B O 1
ATOM 8387 N N . HIS B 1 335 ? -19.828 -11.953 -17.047 1 93.69 335 HIS B N 1
ATOM 8388 C CA . HIS B 1 335 ? -20.172 -13.133 -17.828 1 93.69 335 HIS B CA 1
ATOM 8389 C C . HIS B 1 335 ? -19.656 -14.406 -17.172 1 93.69 335 HIS B C 1
ATOM 8391 O O . HIS B 1 335 ? -20.438 -15.273 -16.781 1 93.69 335 HIS B O 1
ATOM 8397 N N . THR B 1 336 ? -18.375 -14.469 -16.906 1 93.5 336 THR B N 1
ATOM 8398 C CA . THR B 1 336 ? -17.766 -15.688 -16.375 1 93.5 336 THR B CA 1
ATOM 8399 C C . THR B 1 336 ? -18.266 -15.961 -14.961 1 93.5 336 THR B C 1
ATOM 8401 O O . THR B 1 336 ? -18.516 -17.109 -14.594 1 93.5 336 THR B O 1
ATOM 8404 N N . LEU B 1 337 ? -18.391 -14.883 -14.18 1 96.56 337 LEU B N 1
ATOM 8405 C CA . LEU B 1 337 ? -18.781 -15 -12.781 1 96.56 337 LEU B CA 1
ATOM 8406 C C . LEU B 1 337 ? -20.125 -14.336 -12.531 1 96.56 337 LEU B C 1
ATOM 8408 O O . LEU B 1 337 ? -20.328 -13.711 -11.492 1 96.56 337 LEU B O 1
ATOM 8412 N N . ALA B 1 338 ? -21.031 -14.516 -13.492 1 95.06 338 ALA B N 1
ATOM 8413 C CA . ALA B 1 338 ? -22.344 -13.875 -13.461 1 95.06 338 ALA B CA 1
ATOM 8414 C C . ALA B 1 338 ? -23.141 -14.312 -12.234 1 95.06 338 ALA B C 1
ATOM 8416 O O . ALA B 1 338 ? -23.844 -13.508 -11.617 1 95.06 338 ALA B O 1
ATOM 8417 N N . SER B 1 339 ? -23.094 -15.586 -11.898 1 95.38 339 SER B N 1
ATOM 8418 C CA . SER B 1 339 ? -23.844 -16.094 -10.75 1 95.38 339 SER B CA 1
ATOM 8419 C C . SER B 1 339 ? -23.359 -15.445 -9.453 1 95.38 339 SER B C 1
ATOM 8421 O O . SER B 1 339 ? -24.156 -15.094 -8.586 1 95.38 339 SER B O 1
ATOM 8423 N N . GLU B 1 340 ? -22.047 -15.383 -9.328 1 96.38 340 GLU B N 1
ATOM 8424 C CA . GLU B 1 340 ? -21.438 -14.734 -8.156 1 96.38 340 GLU B CA 1
ATOM 8425 C C . GLU B 1 340 ? -21.828 -13.266 -8.086 1 96.38 340 GLU B C 1
ATOM 8427 O O . GLU B 1 340 ? -22.141 -12.75 -7.012 1 96.38 340 GLU B O 1
ATOM 8432 N N . LEU B 1 341 ? -21.828 -12.594 -9.219 1 97.19 341 LEU B N 1
ATOM 8433 C CA . LEU B 1 341 ? -22.203 -11.188 -9.281 1 97.19 341 LEU B CA 1
ATOM 8434 C C . LEU B 1 341 ? -23.656 -10.992 -8.891 1 97.19 341 LEU B C 1
ATOM 8436 O O . LEU B 1 341 ? -23.984 -10.047 -8.164 1 97.19 341 LEU B O 1
ATOM 8440 N N . ARG B 1 342 ? -24.531 -11.867 -9.352 1 96 342 ARG B N 1
ATOM 8441 C CA . ARG B 1 342 ? -25.953 -11.789 -9.016 1 96 342 ARG B CA 1
ATOM 8442 C C . ARG B 1 342 ? -26.156 -11.977 -7.516 1 96 342 ARG B C 1
ATOM 8444 O O . ARG B 1 342 ? -26.984 -11.281 -6.91 1 96 342 ARG B O 1
ATOM 8451 N N . ARG B 1 343 ? -25.469 -12.953 -7 1 96.94 343 ARG B N 1
ATOM 8452 C CA . ARG B 1 343 ? -25.578 -13.188 -5.562 1 96.94 343 ARG B CA 1
ATOM 8453 C C . ARG B 1 343 ? -25.109 -11.969 -4.777 1 96.94 343 ARG B C 1
ATOM 8455 O O . ARG B 1 343 ? -25.766 -11.555 -3.812 1 96.94 343 ARG B O 1
ATOM 8462 N N . LEU B 1 344 ? -23.969 -11.438 -5.172 1 97.88 344 LEU B N 1
ATOM 8463 C CA . LEU B 1 344 ? -23.438 -10.25 -4.504 1 97.88 344 LEU B CA 1
ATOM 8464 C C . LEU B 1 344 ? -24.422 -9.086 -4.594 1 97.88 344 LEU B C 1
ATOM 8466 O O . LEU B 1 344 ? -24.641 -8.367 -3.613 1 97.88 344 LEU B O 1
ATOM 8470 N N . ARG B 1 345 ? -25 -8.938 -5.773 1 97.69 345 ARG B N 1
ATOM 8471 C CA . ARG B 1 345 ? -26 -7.891 -5.957 1 97.69 345 ARG B CA 1
ATOM 8472 C C . ARG B 1 345 ? -27.141 -8.047 -4.961 1 97.69 345 ARG B C 1
ATOM 8474 O O . ARG B 1 345 ? -27.562 -7.07 -4.324 1 97.69 345 ARG B O 1
ATOM 8481 N N . ARG B 1 346 ? -27.672 -9.25 -4.773 1 97 346 ARG B N 1
ATOM 8482 C CA . ARG B 1 346 ? -28.766 -9.5 -3.838 1 97 346 ARG B CA 1
ATOM 8483 C C . ARG B 1 346 ? -28.328 -9.203 -2.404 1 97 346 ARG B C 1
ATOM 8485 O O . ARG B 1 346 ? -29.094 -8.602 -1.639 1 97 346 ARG B O 1
ATOM 8492 N N . CYS B 1 347 ? -27.125 -9.617 -2.104 1 97.06 347 CYS B N 1
ATOM 8493 C CA . CYS B 1 347 ? -26.609 -9.406 -0.755 1 97.06 347 CYS B CA 1
ATOM 8494 C C . CYS B 1 347 ? -26.453 -7.922 -0.456 1 97.06 347 CYS B C 1
ATOM 8496 O O . CYS B 1 347 ? -26.766 -7.473 0.649 1 97.06 347 CYS B O 1
ATOM 8498 N N . ILE B 1 348 ? -25.969 -7.207 -1.419 1 98.06 348 ILE B N 1
ATOM 8499 C CA . ILE B 1 348 ? -25.766 -5.773 -1.242 1 98.06 348 ILE B CA 1
ATOM 8500 C C . ILE B 1 348 ? -27.109 -5.082 -1.054 1 98.06 348 ILE B C 1
ATOM 8502 O O . ILE B 1 348 ? -27.281 -4.285 -0.127 1 98.06 348 ILE B O 1
ATOM 8506 N N . ALA B 1 349 ? -28.031 -5.402 -1.907 1 96.81 349 ALA B N 1
ATOM 8507 C CA . ALA B 1 349 ? -29.344 -4.789 -1.83 1 96.81 349 ALA B CA 1
ATOM 8508 C C . ALA B 1 349 ? -30 -5.066 -0.479 1 96.81 349 ALA B C 1
ATOM 8510 O O . ALA B 1 349 ? -30.594 -4.168 0.13 1 96.81 349 ALA B O 1
ATOM 8511 N N . ALA B 1 350 ? -29.875 -6.301 -0.039 1 95.88 350 ALA B N 1
ATOM 8512 C CA . ALA B 1 350 ? -30.469 -6.684 1.241 1 95.88 350 ALA B CA 1
ATOM 8513 C C . ALA B 1 350 ? -29.812 -5.93 2.395 1 95.88 350 ALA B C 1
ATOM 8515 O O . ALA B 1 350 ? -30.5 -5.418 3.281 1 95.88 350 ALA B O 1
ATOM 8516 N N . ALA B 1 351 ? -28.516 -5.891 2.391 1 95.44 351 ALA B N 1
ATOM 8517 C CA . ALA B 1 351 ? -27.766 -5.27 3.484 1 95.44 351 ALA B CA 1
ATOM 8518 C C . ALA B 1 351 ? -27.969 -3.758 3.5 1 95.44 351 ALA B C 1
ATOM 8520 O O . ALA B 1 351 ? -28.078 -3.15 4.57 1 95.44 351 ALA B O 1
ATOM 8521 N N . ALA B 1 352 ? -27.984 -3.17 2.33 1 94 352 ALA B N 1
ATOM 8522 C CA . ALA B 1 352 ? -28.125 -1.721 2.225 1 94 352 ALA B CA 1
ATOM 8523 C C . ALA B 1 352 ? -29.594 -1.3 2.387 1 94 352 ALA B C 1
ATOM 8525 O O . ALA B 1 352 ? -29.875 -0.127 2.631 1 94 352 ALA B O 1
ATOM 8526 N N . GLY B 1 353 ? -30.562 -2.225 2.207 1 90.38 353 GLY B N 1
ATOM 8527 C CA . GLY B 1 353 ? -31.984 -1.939 2.32 1 90.38 353 GLY B CA 1
ATOM 8528 C C . GLY B 1 353 ? -32.562 -1.243 1.097 1 90.38 353 GLY B C 1
ATOM 8529 O O . GLY B 1 353 ? -33.625 -0.639 1.162 1 90.38 353 GLY B O 1
ATOM 8530 N N . ALA B 1 354 ? -31.75 -1.203 0.078 1 91.62 354 ALA B N 1
ATOM 8531 C CA . ALA B 1 354 ? -32.156 -0.588 -1.186 1 91.62 354 ALA B CA 1
ATOM 8532 C C . ALA B 1 354 ? -31.484 -1.285 -2.369 1 91.62 354 ALA B C 1
ATOM 8534 O O . ALA B 1 354 ? -30.469 -1.971 -2.205 1 91.62 354 ALA B O 1
ATOM 8535 N N . ASP B 1 355 ? -32.094 -1.193 -3.502 1 93.62 355 ASP B N 1
ATOM 8536 C CA . ASP B 1 355 ? -31.578 -1.778 -4.734 1 93.62 355 ASP B CA 1
ATOM 8537 C C . ASP B 1 355 ? -31.453 -0.724 -5.832 1 93.62 355 ASP B C 1
ATOM 8539 O O . ASP B 1 355 ? -31.938 0.4 -5.68 1 93.62 355 ASP B O 1
ATOM 8543 N N . HIS B 1 356 ? -30.641 -0.958 -6.789 1 95.06 356 HIS B N 1
ATOM 8544 C CA . HIS B 1 356 ? -30.484 -0.107 -7.965 1 95.06 356 HIS B CA 1
ATOM 8545 C C . HIS B 1 356 ? -30.203 -0.937 -9.211 1 95.06 356 HIS B C 1
ATOM 8547 O O . HIS B 1 356 ? -29.453 -1.918 -9.156 1 95.06 356 HIS B O 1
ATOM 8553 N N . PRO B 1 357 ? -30.766 -0.538 -10.336 1 95.75 357 PRO B N 1
ATOM 8554 C CA . PRO B 1 357 ? -30.578 -1.312 -11.562 1 95.75 357 PRO B CA 1
ATOM 8555 C C . PRO B 1 357 ? -29.109 -1.337 -12.023 1 95.75 357 PRO B C 1
ATOM 8557 O O . PRO B 1 357 ? -28.688 -2.289 -12.68 1 95.75 357 PRO B O 1
ATOM 8560 N N . LEU B 1 358 ? -28.328 -0.361 -11.617 1 96.56 358 LEU B N 1
ATOM 8561 C CA . LEU B 1 358 ? -26.953 -0.257 -12.086 1 96.56 358 LEU B CA 1
ATOM 8562 C C . LEU B 1 358 ? -25.984 -0.88 -11.086 1 96.56 358 LEU B C 1
ATOM 8564 O O . LEU B 1 358 ? -24.766 -0.791 -11.25 1 96.56 358 LEU B O 1
ATOM 8568 N N . LEU B 1 359 ? -26.531 -1.514 -10.07 1 97.62 359 LEU B N 1
ATOM 8569 C CA . LEU B 1 359 ? -25.703 -2.072 -9.008 1 97.62 359 LEU B CA 1
ATOM 8570 C C . LEU B 1 359 ? -24.719 -3.105 -9.57 1 97.62 359 LEU B C 1
ATOM 8572 O O . LEU B 1 359 ? -23.531 -3.072 -9.258 1 97.62 359 LEU B O 1
ATOM 8576 N N . PRO B 1 360 ? -25.094 -4.078 -10.5 1 97.81 360 PRO B N 1
ATOM 8577 C CA . PRO B 1 360 ? -24.125 -5.016 -11.062 1 97.81 360 PRO B CA 1
ATOM 8578 C C . PRO B 1 360 ? -23.031 -4.316 -11.867 1 97.81 360 PRO B C 1
ATOM 8580 O O . PRO B 1 360 ? -21.859 -4.68 -11.758 1 97.81 360 PRO B O 1
ATOM 8583 N N . ALA B 1 361 ? -23.453 -3.338 -12.633 1 98.06 361 ALA B N 1
ATOM 8584 C CA . ALA B 1 361 ? -22.469 -2.572 -13.406 1 98.06 361 ALA B CA 1
ATOM 8585 C C . ALA B 1 361 ? -21.516 -1.829 -12.484 1 98.06 361 ALA B C 1
ATOM 8587 O O . ALA B 1 361 ? -20.328 -1.702 -12.797 1 98.06 361 ALA B O 1
ATOM 8588 N N . ALA B 1 362 ? -22.016 -1.291 -11.344 1 98.56 362 ALA B N 1
ATOM 8589 C CA . ALA B 1 362 ? -21.188 -0.582 -10.383 1 98.56 362 ALA B CA 1
ATOM 8590 C C . ALA B 1 362 ? -20.156 -1.514 -9.766 1 98.56 362 ALA B C 1
ATOM 8592 O O . ALA B 1 362 ? -18.984 -1.133 -9.594 1 98.56 362 ALA B O 1
ATOM 8593 N N . VAL B 1 363 ? -20.562 -2.732 -9.445 1 98.69 363 VAL B N 1
ATOM 8594 C CA . VAL B 1 363 ? -19.641 -3.711 -8.875 1 98.69 363 VAL B CA 1
ATOM 8595 C C . VAL B 1 363 ? -18.547 -4.035 -9.883 1 98.69 363 VAL B C 1
ATOM 8597 O O . VAL B 1 363 ? -17.359 -4.027 -9.539 1 98.69 363 VAL B O 1
ATOM 8600 N N . ALA B 1 364 ? -18.922 -4.312 -11.133 1 98.56 364 ALA B N 1
ATOM 8601 C CA . ALA B 1 364 ? -17.969 -4.66 -12.172 1 98.56 364 ALA B CA 1
ATOM 8602 C C . ALA B 1 364 ? -16.984 -3.514 -12.414 1 98.56 364 ALA B C 1
ATOM 8604 O O . ALA B 1 364 ? -15.773 -3.736 -12.531 1 98.56 364 ALA B O 1
ATOM 8605 N N . ALA B 1 365 ? -17.516 -2.287 -12.484 1 98.44 365 ALA B N 1
ATOM 8606 C CA . ALA B 1 365 ? -16.688 -1.109 -12.711 1 98.44 365 ALA B CA 1
ATOM 8607 C C . ALA B 1 365 ? -15.719 -0.894 -11.547 1 98.44 365 ALA B C 1
ATOM 8609 O O . ALA B 1 365 ? -14.57 -0.493 -11.75 1 98.44 365 ALA B O 1
ATOM 8610 N N . LEU B 1 366 ? -16.219 -1.095 -10.32 1 98.5 366 LEU B N 1
ATOM 8611 C CA . LEU B 1 366 ? -15.391 -0.96 -9.125 1 98.5 366 LEU B CA 1
ATOM 8612 C C . LEU B 1 366 ? -14.211 -1.927 -9.164 1 98.5 366 LEU B C 1
ATOM 8614 O O . LEU B 1 366 ? -13.07 -1.536 -8.898 1 98.5 366 LEU B O 1
ATOM 8618 N N . LEU B 1 367 ? -14.43 -3.162 -9.555 1 98.12 367 LEU B N 1
ATOM 8619 C CA . LEU B 1 367 ? -13.422 -4.215 -9.555 1 98.12 367 LEU B CA 1
ATOM 8620 C C . LEU B 1 367 ? -12.352 -3.947 -10.602 1 98.12 367 LEU B C 1
ATOM 8622 O O . LEU B 1 367 ? -11.203 -4.375 -10.453 1 98.12 367 LEU B O 1
ATOM 8626 N N . ARG B 1 368 ? -12.703 -3.25 -11.656 1 96.44 368 ARG B N 1
ATOM 8627 C CA . ARG B 1 368 ? -11.711 -2.963 -12.68 1 96.44 368 ARG B CA 1
ATOM 8628 C C . ARG B 1 368 ? -10.586 -2.084 -12.133 1 96.44 368 ARG B C 1
ATOM 8630 O O . ARG B 1 368 ? -9.477 -2.088 -12.664 1 96.44 368 ARG B O 1
ATOM 8637 N N . HIS B 1 369 ? -10.859 -1.363 -10.961 1 96.75 369 HIS B N 1
ATOM 8638 C CA . HIS B 1 369 ? -9.891 -0.419 -10.414 1 96.75 369 HIS B CA 1
ATOM 8639 C C . HIS B 1 369 ? -9.133 -1.03 -9.242 1 96.75 369 HIS B C 1
ATOM 8641 O O . HIS B 1 369 ? -8.367 -0.339 -8.562 1 96.75 369 HIS B O 1
ATOM 8647 N N . ILE B 1 370 ? -9.312 -2.254 -8.969 1 97.31 370 ILE B N 1
ATOM 8648 C CA . ILE B 1 370 ? -8.586 -2.934 -7.898 1 97.31 370 ILE B CA 1
ATOM 8649 C C . ILE B 1 370 ? -7.543 -3.869 -8.5 1 97.31 370 ILE B C 1
ATOM 8651 O O . ILE B 1 370 ? -7.887 -4.875 -9.125 1 97.31 370 ILE B O 1
ATOM 8655 N N . GLY B 1 371 ? -6.277 -3.572 -8.352 1 94.25 371 GLY B N 1
ATOM 8656 C CA . GLY B 1 371 ? -5.191 -4.289 -9.008 1 94.25 371 GLY B CA 1
ATOM 8657 C C . GLY B 1 371 ? -4.613 -5.398 -8.148 1 94.25 371 GLY B C 1
ATOM 8658 O O . GLY B 1 371 ? -3.49 -5.852 -8.391 1 94.25 371 GLY B O 1
ATOM 8659 N N . ARG B 1 372 ? -5.336 -5.867 -7.148 1 94.81 372 ARG B N 1
ATOM 8660 C CA . ARG B 1 372 ? -4.918 -6.934 -6.242 1 94.81 372 ARG B CA 1
ATOM 8661 C C . ARG B 1 372 ? -6.012 -7.984 -6.09 1 94.81 372 ARG B C 1
ATOM 8663 O O . ARG B 1 372 ? -7.168 -7.738 -6.445 1 94.81 372 ARG B O 1
ATOM 8670 N N . TYR B 1 373 ? -5.629 -9.133 -5.594 1 95 373 TYR B N 1
ATOM 8671 C CA . TYR B 1 373 ? -6.594 -10.219 -5.438 1 95 373 TYR B CA 1
ATOM 8672 C C . TYR B 1 373 ? -7.637 -9.867 -4.383 1 95 373 TYR B C 1
ATOM 8674 O O . TYR B 1 373 ? -8.797 -10.273 -4.492 1 95 373 TYR B O 1
ATOM 8682 N N . ARG B 1 374 ? -7.184 -9.234 -3.395 1 95.56 374 ARG B N 1
ATOM 8683 C CA . ARG B 1 374 ? -8.008 -8.828 -2.26 1 95.56 374 ARG B CA 1
ATOM 8684 C C . ARG B 1 374 ? -7.551 -7.484 -1.707 1 95.56 374 ARG B C 1
ATOM 8686 O O . ARG B 1 374 ? -6.41 -7.07 -1.924 1 95.56 374 ARG B O 1
ATOM 8693 N N . CYS B 1 375 ? -8.469 -6.762 -1.041 1 95.56 375 CYS B N 1
ATOM 8694 C CA . CYS B 1 375 ? -8.055 -5.445 -0.564 1 95.56 375 CYS B CA 1
ATOM 8695 C C . CYS B 1 375 ? -8.586 -5.18 0.837 1 95.56 375 CYS B C 1
ATOM 8697 O O . CYS B 1 375 ? -8.758 -4.023 1.232 1 95.56 375 CYS B O 1
ATOM 8699 N N . ASP B 1 376 ? -8.969 -6.199 1.627 1 95.5 376 ASP B N 1
ATOM 8700 C CA . ASP B 1 376 ? -9.555 -5.961 2.943 1 95.5 376 ASP B CA 1
ATOM 8701 C C . ASP B 1 376 ? -8.57 -6.324 4.055 1 95.5 376 ASP B C 1
ATOM 8703 O O . ASP B 1 376 ? -8.945 -6.406 5.223 1 95.5 376 ASP B O 1
ATOM 8707 N N . TYR B 1 377 ? -7.258 -6.602 3.689 1 95.44 377 TYR B N 1
ATOM 8708 C CA . TYR B 1 377 ? -6.25 -6.664 4.742 1 95.44 377 TYR B CA 1
ATOM 8709 C C . TYR B 1 377 ? -6.031 -5.293 5.371 1 95.44 377 TYR B C 1
ATOM 8711 O O . TYR B 1 377 ? -6.109 -4.27 4.688 1 95.44 377 TYR B O 1
ATOM 8719 N N . PRO B 1 378 ? -5.699 -5.262 6.684 1 93.69 378 PRO B N 1
ATOM 8720 C CA . PRO B 1 378 ? -5.578 -3.969 7.359 1 93.69 378 PRO B CA 1
ATOM 8721 C C . PRO B 1 378 ? -4.566 -3.045 6.688 1 93.69 378 PRO B C 1
ATOM 8723 O O . PRO B 1 378 ? -4.805 -1.839 6.582 1 93.69 378 PRO B O 1
ATOM 8726 N N . GLY B 1 379 ? -3.475 -3.574 6.203 1 93.94 379 GLY B N 1
ATOM 8727 C CA . GLY B 1 379 ? -2.459 -2.768 5.547 1 93.94 379 GLY B CA 1
ATOM 8728 C C . GLY B 1 379 ? -2.896 -2.238 4.195 1 93.94 379 GLY B C 1
ATOM 8729 O O . GLY B 1 379 ? -2.232 -1.378 3.615 1 93.94 379 GLY B O 1
ATOM 8730 N N . GLN B 1 380 ? -4.055 -2.65 3.693 1 95 380 GLN B N 1
ATOM 8731 C CA . GLN B 1 380 ? -4.57 -2.26 2.385 1 95 380 GLN B CA 1
ATOM 8732 C C . GLN B 1 380 ? -5.852 -1.445 2.52 1 95 380 GLN B C 1
ATOM 8734 O O . GLN B 1 380 ? -6.621 -1.327 1.564 1 95 380 GLN B O 1
ATOM 8739 N N . ALA B 1 381 ? -6.047 -0.819 3.631 1 95.62 381 ALA B N 1
ATOM 8740 C CA . ALA B 1 381 ? -7.309 -0.167 3.977 1 95.62 381 ALA B CA 1
ATOM 8741 C C . ALA B 1 381 ? -7.617 0.974 3.012 1 95.62 381 ALA B C 1
ATOM 8743 O O . ALA B 1 381 ? -8.766 1.404 2.896 1 95.62 381 ALA B O 1
ATOM 8744 N N . ALA B 1 382 ? -6.656 1.467 2.262 1 96.38 382 ALA B N 1
ATOM 8745 C CA . ALA B 1 382 ? -6.855 2.619 1.385 1 96.38 382 ALA B CA 1
ATOM 8746 C C . ALA B 1 382 ? -7.215 2.176 -0.029 1 96.38 382 ALA B C 1
ATOM 8748 O O . ALA B 1 382 ? -7.656 2.988 -0.847 1 96.38 382 ALA B O 1
ATOM 8749 N N . VAL B 1 383 ? -7.184 0.898 -0.339 1 97.44 383 VAL B N 1
ATOM 8750 C CA . VAL B 1 383 ? -7.305 0.422 -1.713 1 97.44 383 VAL B CA 1
ATOM 8751 C C . VAL B 1 383 ? -8.75 0.572 -2.186 1 97.44 383 VAL B C 1
ATOM 8753 O O . VAL B 1 383 ? -9.008 1.159 -3.24 1 97.44 383 VAL B O 1
ATOM 8756 N N . LEU B 1 384 ? -9.688 0.1 -1.431 1 98.06 384 LEU B N 1
ATOM 8757 C CA . LEU B 1 384 ? -11.078 0.097 -1.87 1 98.06 384 LEU B CA 1
ATOM 8758 C C . LEU B 1 384 ? -11.625 1.519 -1.97 1 98.06 384 LEU B C 1
ATOM 8760 O O . LEU B 1 384 ? -12.289 1.867 -2.949 1 98.06 384 LEU B O 1
ATOM 8764 N N . PRO B 1 385 ? -11.359 2.398 -0.967 1 98 385 PRO B N 1
ATOM 8765 C CA . PRO B 1 385 ? -11.883 3.758 -1.126 1 98 385 PRO B CA 1
ATOM 8766 C C . PRO B 1 385 ? -11.266 4.492 -2.312 1 98 385 PRO B C 1
ATOM 8768 O O . PRO B 1 385 ? -11.922 5.32 -2.945 1 98 385 PRO B O 1
ATOM 8771 N N . CYS B 1 386 ? -10.055 4.246 -2.609 1 97.69 386 CYS B N 1
ATOM 8772 C CA . CYS B 1 386 ? -9.453 4.828 -3.807 1 97.69 386 CYS B CA 1
ATOM 8773 C C . CYS B 1 386 ? -10.141 4.305 -5.066 1 97.69 386 CYS B C 1
ATOM 8775 O O . CYS B 1 386 ? -10.375 5.062 -6.008 1 97.69 386 CYS B O 1
ATOM 8777 N N . ALA B 1 387 ? -10.406 3.014 -5.062 1 98.31 387 ALA B N 1
ATOM 8778 C CA . ALA B 1 387 ? -11.117 2.432 -6.195 1 98.31 387 ALA B CA 1
ATOM 8779 C C . ALA B 1 387 ? -12.508 3.047 -6.344 1 98.31 387 ALA B C 1
ATOM 8781 O O . ALA B 1 387 ? -12.969 3.297 -7.461 1 98.31 387 ALA B O 1
ATOM 8782 N N . LEU B 1 388 ? -13.211 3.258 -5.219 1 98.44 388 LEU B N 1
ATOM 8783 C CA . LEU B 1 388 ? -14.508 3.924 -5.238 1 98.44 388 LEU B CA 1
ATOM 8784 C C . LEU B 1 388 ? -14.398 5.316 -5.852 1 98.44 388 LEU B C 1
ATOM 8786 O O . LEU B 1 388 ? -15.203 5.695 -6.699 1 98.44 388 LEU B O 1
ATOM 8790 N N . ALA B 1 389 ? -13.383 6.043 -5.449 1 97.88 389 ALA B N 1
ATOM 8791 C CA . ALA B 1 389 ? -13.164 7.398 -5.945 1 97.88 389 ALA B CA 1
ATOM 8792 C C . ALA B 1 389 ? -12.914 7.398 -7.449 1 97.88 389 ALA B C 1
ATOM 8794 O O . ALA B 1 389 ? -13.484 8.211 -8.18 1 97.88 389 ALA B O 1
ATOM 8795 N N . GLU B 1 390 ? -12.07 6.5 -7.879 1 97 390 GLU B N 1
ATOM 8796 C CA . GLU B 1 390 ? -11.727 6.426 -9.297 1 97 390 GLU B CA 1
ATOM 8797 C C . GLU B 1 390 ? -12.93 6.027 -10.141 1 97 390 GLU B C 1
ATOM 8799 O O . GLU B 1 390 ? -13.148 6.57 -11.227 1 97 390 GLU B O 1
ATOM 8804 N N . THR B 1 391 ? -13.68 5.07 -9.633 1 98 391 THR B N 1
ATOM 8805 C CA . THR B 1 391 ? -14.875 4.652 -10.352 1 98 391 THR B CA 1
ATOM 8806 C C . THR B 1 391 ? -15.867 5.809 -10.477 1 98 391 THR B C 1
ATOM 8808 O O . THR B 1 391 ? -16.422 6.039 -11.547 1 98 391 THR B O 1
ATOM 8811 N N . HIS B 1 392 ? -16.031 6.516 -9.391 1 96.81 392 HIS B N 1
ATOM 8812 C CA . HIS B 1 392 ? -16.938 7.66 -9.398 1 96.81 392 HIS B CA 1
ATOM 8813 C C . HIS B 1 392 ? -16.469 8.734 -10.375 1 96.81 392 HIS B C 1
ATOM 8815 O O . HIS B 1 392 ? -17.281 9.328 -11.086 1 96.81 392 HIS B O 1
ATOM 8821 N N . SER B 1 393 ? -15.211 8.977 -10.391 1 94.38 393 SER B N 1
ATOM 8822 C CA . SER B 1 393 ? -14.633 10.008 -11.258 1 94.38 393 SER B CA 1
ATOM 8823 C C . SER B 1 393 ? -14.766 9.625 -12.727 1 94.38 393 SER B C 1
ATOM 8825 O O . SER B 1 393 ? -15.047 10.484 -13.57 1 94.38 393 SER B O 1
ATOM 8827 N N . THR B 1 394 ? -14.617 8.32 -13.055 1 94.25 394 THR B N 1
ATOM 8828 C CA . THR B 1 394 ? -14.609 7.887 -14.445 1 94.25 394 THR B CA 1
ATOM 8829 C C . THR B 1 394 ? -16.016 7.602 -14.938 1 94.25 394 THR B C 1
ATOM 8831 O O . THR B 1 394 ? -16.312 7.742 -16.125 1 94.25 394 THR B O 1
ATOM 8834 N N . THR B 1 395 ? -16.875 7.145 -14 1 95.75 395 THR B N 1
ATOM 8835 C CA . THR B 1 395 ? -18.25 6.789 -14.367 1 95.75 395 THR B CA 1
ATOM 8836 C C . THR B 1 395 ? -19.234 7.312 -13.328 1 95.75 395 THR B C 1
ATOM 8838 O O . THR B 1 395 ? -19.891 6.531 -12.633 1 95.75 395 THR B O 1
ATOM 8841 N N . PRO B 1 396 ? -19.5 8.617 -13.352 1 93.69 396 PRO B N 1
ATOM 8842 C CA . PRO B 1 396 ? -20.281 9.258 -12.297 1 93.69 396 PRO B CA 1
ATOM 8843 C C . PRO B 1 396 ? -21.719 8.727 -12.219 1 93.69 396 PRO B C 1
ATOM 8845 O O . PRO B 1 396 ? -22.328 8.734 -11.141 1 93.69 396 PRO B O 1
ATOM 8848 N N . GLN B 1 397 ? -22.234 8.172 -13.32 1 94.88 397 GLN B N 1
ATOM 8849 C CA . GLN B 1 397 ? -23.609 7.684 -13.336 1 94.88 397 GLN B CA 1
ATOM 8850 C C . GLN B 1 397 ? -23.766 6.465 -12.43 1 94.88 397 GLN B C 1
ATOM 8852 O O . GLN B 1 397 ? -24.891 6.082 -12.086 1 94.88 397 GLN B O 1
ATOM 8857 N N . LEU B 1 398 ? -22.656 5.855 -11.938 1 97.31 398 LEU B N 1
ATOM 8858 C CA . LEU B 1 398 ? -22.703 4.656 -11.109 1 97.31 398 LEU B CA 1
ATOM 8859 C C . LEU B 1 398 ? -22.703 5.02 -9.633 1 97.31 398 LEU B C 1
ATOM 8861 O O . LEU B 1 398 ? -22.719 4.133 -8.773 1 97.31 398 LEU B O 1
ATOM 8865 N N . ALA B 1 399 ? -22.781 6.277 -9.312 1 95.5 399 ALA B N 1
ATOM 8866 C CA . ALA B 1 399 ? -22.656 6.789 -7.949 1 95.5 399 ALA B CA 1
ATOM 8867 C C . ALA B 1 399 ? -23.688 6.145 -7.027 1 95.5 399 ALA B C 1
ATOM 8869 O O . ALA B 1 399 ? -23.359 5.723 -5.918 1 95.5 399 ALA B O 1
ATOM 8870 N N . PRO B 1 400 ? -24.984 6.02 -7.438 1 94.88 400 PRO B N 1
ATOM 8871 C CA . PRO B 1 400 ? -25.953 5.383 -6.539 1 94.88 400 PRO B CA 1
ATOM 8872 C C . PRO B 1 400 ? -25.594 3.938 -6.211 1 94.88 400 PRO B C 1
ATOM 8874 O O . PRO B 1 400 ? -25.703 3.518 -5.059 1 94.88 400 PRO B O 1
ATOM 8877 N N . GLY B 1 401 ? -25.125 3.229 -7.262 1 97.19 401 GLY B N 1
ATOM 8878 C CA . GLY B 1 401 ? -24.688 1.861 -7.031 1 97.19 401 GLY B CA 1
ATOM 8879 C C . GLY B 1 401 ? -23.484 1.768 -6.105 1 97.19 401 GLY B C 1
ATOM 8880 O O . GLY B 1 401 ? -23.422 0.889 -5.242 1 97.19 401 GLY B O 1
ATOM 8881 N N . LEU B 1 402 ? -22.562 2.668 -6.254 1 98.19 402 LEU B N 1
ATOM 8882 C CA . LEU B 1 402 ? -21.375 2.689 -5.426 1 98.19 402 LEU B CA 1
ATOM 8883 C C . LEU B 1 402 ? -21.719 2.961 -3.967 1 98.19 402 LEU B C 1
ATOM 8885 O O . LEU B 1 402 ? -21.109 2.395 -3.061 1 98.19 402 LEU B O 1
ATOM 8889 N N . GLN B 1 403 ? -22.672 3.818 -3.707 1 97.06 403 GLN B N 1
ATOM 8890 C CA . GLN B 1 403 ? -23.094 4.125 -2.344 1 97.06 403 GLN B CA 1
ATOM 8891 C C . GLN B 1 403 ? -23.719 2.902 -1.675 1 97.06 403 GLN B C 1
ATOM 8893 O O . GLN B 1 403 ? -23.5 2.658 -0.487 1 97.06 403 GLN B O 1
ATOM 8898 N N . LEU B 1 404 ? -24.516 2.176 -2.482 1 97.5 404 LEU B N 1
ATOM 8899 C CA . LEU B 1 404 ? -25.094 0.952 -1.947 1 97.5 404 LEU B CA 1
ATOM 8900 C C . LEU B 1 404 ? -24.016 -0.054 -1.575 1 97.5 404 LEU B C 1
ATOM 8902 O O . LEU B 1 404 ? -24.109 -0.727 -0.546 1 97.5 404 LEU B O 1
ATOM 8906 N N . ILE B 1 405 ? -23 -0.145 -2.426 1 98.44 405 ILE B N 1
ATOM 8907 C CA . ILE B 1 405 ? -21.875 -1.033 -2.145 1 98.44 405 ILE B CA 1
ATOM 8908 C C . ILE B 1 405 ? -21.203 -0.613 -0.841 1 98.44 405 ILE B C 1
ATOM 8910 O O . ILE B 1 405 ? -20.969 -1.443 0.042 1 98.44 405 ILE B O 1
ATOM 8914 N N . ALA B 1 406 ? -20.859 0.66 -0.736 1 97.5 406 ALA B N 1
ATOM 8915 C CA . ALA B 1 406 ? -20.188 1.177 0.451 1 97.5 406 ALA B CA 1
ATOM 8916 C C . ALA B 1 406 ? -21.016 0.906 1.71 1 97.5 406 ALA B C 1
ATOM 8918 O O . ALA B 1 406 ? -20.453 0.527 2.746 1 97.5 406 ALA B O 1
ATOM 8919 N N . ALA B 1 407 ? -22.297 1.12 1.671 1 96.88 407 ALA B N 1
ATOM 8920 C CA . ALA B 1 407 ? -23.172 0.897 2.811 1 96.88 407 ALA B CA 1
ATOM 8921 C C . ALA B 1 407 ? -23.188 -0.573 3.217 1 96.88 407 ALA B C 1
ATOM 8923 O O . ALA B 1 407 ? -23.156 -0.896 4.406 1 96.88 407 ALA B O 1
ATOM 8924 N N . ALA B 1 408 ? -23.281 -1.397 2.195 1 97.62 408 ALA B N 1
ATOM 8925 C CA . ALA B 1 408 ? -23.328 -2.832 2.467 1 97.62 408 ALA B CA 1
ATOM 8926 C C . ALA B 1 408 ? -22.031 -3.314 3.096 1 97.62 408 ALA B C 1
ATOM 8928 O O . ALA B 1 408 ? -22.047 -4.098 4.051 1 97.62 408 ALA B O 1
ATOM 8929 N N . VAL B 1 409 ? -20.938 -2.867 2.547 1 96.12 409 VAL B N 1
ATOM 8930 C CA . VAL B 1 409 ? -19.625 -3.277 3.049 1 96.12 409 VAL B CA 1
ATOM 8931 C C . VAL B 1 409 ? -19.422 -2.736 4.461 1 96.12 409 VAL B C 1
ATOM 8933 O O . VAL B 1 409 ? -18.797 -3.389 5.297 1 96.12 409 VAL B O 1
ATOM 8936 N N . ALA B 1 410 ? -19.922 -1.58 4.789 1 92.69 410 ALA B N 1
ATOM 8937 C CA . ALA B 1 410 ? -19.828 -0.978 6.117 1 92.69 410 ALA B CA 1
ATOM 8938 C C . ALA B 1 410 ? -20.469 -1.869 7.172 1 92.69 410 ALA B C 1
ATOM 8940 O O . ALA B 1 410 ? -20 -1.924 8.312 1 92.69 410 ALA B O 1
ATOM 8941 N N . ARG B 1 411 ? -21.438 -2.533 6.828 1 91.62 411 ARG B N 1
ATOM 8942 C CA . ARG B 1 411 ? -22.156 -3.402 7.754 1 91.62 411 ARG B CA 1
ATOM 8943 C C . ARG B 1 411 ? -21.406 -4.715 7.969 1 91.62 411 ARG B C 1
ATOM 8945 O O . ARG B 1 411 ? -21.703 -5.449 8.914 1 91.62 411 ARG B O 1
ATOM 8952 N N . GLY B 1 412 ? -20.469 -4.961 7.035 1 92.62 412 GLY B N 1
ATOM 8953 C CA . GLY B 1 412 ? -19.781 -6.246 7.094 1 92.62 412 GLY B CA 1
ATOM 8954 C C . GLY B 1 412 ? -20.641 -7.398 6.598 1 92.62 412 GLY B C 1
ATOM 8955 O O . GLY B 1 412 ? -21.438 -7.23 5.676 1 92.62 412 GLY B O 1
ATOM 8956 N N . GLY B 1 413 ? -20.344 -8.508 7.051 1 94.38 413 GLY B N 1
ATOM 8957 C CA . GLY B 1 413 ? -21.125 -9.688 6.723 1 94.38 413 GLY B CA 1
ATOM 8958 C C . GLY B 1 413 ? -20.891 -10.195 5.312 1 94.38 413 GLY B C 1
ATOM 8959 O O . GLY B 1 413 ? -19.781 -10.094 4.793 1 94.38 413 GLY B O 1
ATOM 8960 N N . GLU B 1 414 ? -21.922 -10.68 4.738 1 96 414 GLU B N 1
ATOM 8961 C CA . GLU B 1 414 ? -21.812 -11.422 3.488 1 96 414 GLU B CA 1
ATOM 8962 C C . GLU B 1 414 ? -21.375 -10.516 2.34 1 96 414 GLU B C 1
ATOM 8964 O O . GLU B 1 414 ? -20.516 -10.891 1.538 1 96 414 GLU B O 1
ATOM 8969 N N . PRO B 1 415 ? -21.953 -9.281 2.236 1 97.31 415 PRO B N 1
ATOM 8970 C CA . PRO B 1 415 ? -21.531 -8.445 1.109 1 97.31 415 PRO B CA 1
ATOM 8971 C C . PRO B 1 415 ? -20.031 -8.133 1.125 1 97.31 415 PRO B C 1
ATOM 8973 O O . PRO B 1 415 ? -19.391 -8.141 0.075 1 97.31 415 PRO B O 1
ATOM 8976 N N . ALA B 1 416 ? -19.5 -7.836 2.314 1 97.25 416 ALA B N 1
ATOM 8977 C CA . ALA B 1 416 ? -18.078 -7.547 2.434 1 97.25 416 ALA B CA 1
ATOM 8978 C C . ALA B 1 416 ? -17.234 -8.758 2.033 1 97.25 416 ALA B C 1
ATOM 8980 O O . ALA B 1 416 ? -16.25 -8.617 1.315 1 97.25 416 ALA B O 1
ATOM 8981 N N . VAL B 1 417 ? -17.625 -9.914 2.477 1 97.56 417 VAL B N 1
ATOM 8982 C CA . VAL B 1 417 ? -16.906 -11.164 2.219 1 97.56 417 VAL B CA 1
ATOM 8983 C C . VAL B 1 417 ? -16.984 -11.492 0.729 1 97.56 417 VAL B C 1
ATOM 8985 O O . VAL B 1 417 ? -15.953 -11.781 0.106 1 97.56 417 VAL B O 1
ATOM 8988 N N . ARG B 1 418 ? -18.172 -11.43 0.138 1 97.62 418 ARG B N 1
ATOM 8989 C CA . ARG B 1 418 ? -18.375 -11.859 -1.24 1 97.62 418 ARG B CA 1
ATOM 8990 C C . ARG B 1 418 ? -17.719 -10.906 -2.221 1 97.62 418 ARG B C 1
ATOM 8992 O O . ARG B 1 418 ? -17.234 -11.32 -3.279 1 97.62 418 ARG B O 1
ATOM 8999 N N . LEU B 1 419 ? -17.703 -9.617 -1.88 1 98.38 419 LEU B N 1
ATOM 9000 C CA . LEU B 1 419 ? -17 -8.664 -2.736 1 98.38 419 LEU B CA 1
ATOM 9001 C C . LEU B 1 419 ? -15.539 -9.039 -2.891 1 98.38 419 LEU B C 1
ATOM 9003 O O . LEU B 1 419 ? -14.992 -8.992 -3.996 1 98.38 419 LEU B O 1
ATOM 9007 N N . GLN B 1 420 ? -14.883 -9.445 -1.818 1 97.94 420 GLN B N 1
ATOM 9008 C CA . GLN B 1 420 ? -13.477 -9.812 -1.847 1 97.94 420 GLN B CA 1
ATOM 9009 C C . GLN B 1 420 ? -13.266 -11.117 -2.611 1 97.94 420 GLN B C 1
ATOM 9011 O O . GLN B 1 420 ? -12.305 -11.25 -3.367 1 97.94 420 GLN B O 1
ATOM 9016 N N . GLN B 1 421 ? -14.109 -12.055 -2.387 1 97.75 421 GLN B N 1
ATOM 9017 C CA . GLN B 1 421 ? -14.008 -13.336 -3.082 1 97.75 421 GLN B CA 1
ATOM 9018 C C . GLN B 1 421 ? -14.195 -13.156 -4.586 1 97.75 421 GLN B C 1
ATOM 9020 O O . GLN B 1 421 ? -13.5 -13.781 -5.387 1 97.75 421 GLN B O 1
ATOM 9025 N N . LEU B 1 422 ? -15.172 -12.273 -4.934 1 97.94 422 LEU B N 1
ATOM 9026 C CA . LEU B 1 422 ? -15.367 -11.977 -6.348 1 97.94 422 LEU B CA 1
ATOM 9027 C C . LEU B 1 422 ? -14.164 -11.25 -6.93 1 97.94 422 LEU B C 1
ATOM 9029 O O . LEU B 1 422 ? -13.75 -11.523 -8.062 1 97.94 422 LEU B O 1
ATOM 9033 N N . CYS B 1 423 ? -13.602 -10.328 -6.164 1 97.75 423 CYS B N 1
ATOM 9034 C CA . CYS B 1 423 ? -12.43 -9.586 -6.598 1 97.75 423 CYS B CA 1
ATOM 9035 C C . CYS B 1 423 ? -11.289 -10.531 -6.969 1 97.75 423 CYS B C 1
ATOM 9037 O O . CYS B 1 423 ? -10.695 -10.398 -8.039 1 97.75 423 CYS B O 1
ATOM 9039 N N . GLY B 1 424 ? -11 -11.477 -6.098 1 96.69 424 GLY B N 1
ATOM 9040 C CA . GLY B 1 424 ? -9.945 -12.453 -6.363 1 96.69 424 GLY B CA 1
ATOM 9041 C C . GLY B 1 424 ? -10.203 -13.281 -7.609 1 96.69 424 GLY B C 1
ATOM 9042 O O . GLY B 1 424 ? -9.297 -13.469 -8.422 1 96.69 424 GLY B O 1
ATOM 9043 N N . ALA B 1 425 ? -11.422 -13.734 -7.773 1 97.25 425 ALA B N 1
ATOM 9044 C CA . ALA B 1 425 ? -11.773 -14.578 -8.914 1 97.25 425 ALA B CA 1
ATOM 9045 C C . ALA B 1 425 ? -11.68 -13.797 -10.227 1 97.25 425 ALA B C 1
ATOM 9047 O O . ALA B 1 425 ? -11.148 -14.305 -11.219 1 97.25 425 ALA B O 1
ATOM 9048 N N . VAL B 1 426 ? -12.188 -12.57 -10.172 1 97.62 426 VAL B N 1
ATOM 9049 C CA . VAL B 1 426 ? -12.148 -11.703 -11.344 1 97.62 426 VAL B CA 1
ATOM 9050 C C . VAL B 1 426 ? -10.703 -11.445 -11.75 1 97.62 426 VAL B C 1
ATOM 9052 O O . VAL B 1 426 ? -10.359 -11.508 -12.93 1 97.62 426 VAL B O 1
ATOM 9055 N N . SER B 1 427 ? -9.867 -11.188 -10.797 1 96.56 427 SER B N 1
ATOM 9056 C CA . SER B 1 427 ? -8.461 -10.914 -11.062 1 96.56 427 SER B CA 1
ATOM 9057 C C . SER B 1 427 ? -7.762 -12.125 -11.664 1 96.56 427 SER B C 1
ATOM 9059 O O . SER B 1 427 ? -7.035 -12.008 -12.648 1 96.56 427 SER B O 1
ATOM 9061 N N . ALA B 1 428 ? -7.973 -13.25 -11.062 1 95.44 428 ALA B N 1
ATOM 9062 C CA . ALA B 1 428 ? -7.352 -14.477 -11.555 1 95.44 428 ALA B CA 1
ATOM 9063 C C . ALA B 1 428 ? -7.785 -14.766 -12.992 1 95.44 428 ALA B C 1
ATOM 9065 O O . ALA B 1 428 ? -6.945 -15.055 -13.852 1 95.44 428 ALA B O 1
ATOM 9066 N N . LYS B 1 429 ? -9.047 -14.656 -13.305 1 96.12 429 LYS B N 1
ATOM 9067 C CA . LYS B 1 429 ? -9.602 -15.008 -14.609 1 96.12 429 LYS B CA 1
ATOM 9068 C C . LYS B 1 429 ? -9.188 -13.992 -15.672 1 96.12 429 LYS B C 1
ATOM 9070 O O . LYS B 1 429 ? -8.922 -14.367 -16.812 1 96.12 429 LYS B O 1
ATOM 9075 N N . ALA B 1 430 ? -9.102 -12.742 -15.273 1 97.44 430 ALA B N 1
ATOM 9076 C CA . ALA B 1 430 ? -8.805 -11.695 -16.25 1 97.44 430 ALA B CA 1
ATOM 9077 C C . ALA B 1 430 ? -7.305 -11.617 -16.531 1 97.44 430 ALA B C 1
ATOM 9079 O O . ALA B 1 430 ? -6.891 -11.445 -17.672 1 97.44 430 ALA B O 1
ATOM 9080 N N . VAL B 1 431 ? -6.5 -11.734 -15.508 1 96.56 431 VAL B N 1
ATOM 9081 C CA . VAL B 1 431 ? -5.07 -11.469 -15.648 1 96.56 431 VAL B CA 1
ATOM 9082 C C . VAL B 1 431 ? -4.348 -12.758 -16.047 1 96.56 431 VAL B C 1
ATOM 9084 O O . VAL B 1 431 ? -4 -12.953 -17.203 1 96.56 431 VAL B O 1
ATOM 9087 N N . GLU B 1 432 ? -4.289 -13.727 -15.172 1 94.75 432 GLU B N 1
ATOM 9088 C CA . GLU B 1 432 ? -3.492 -14.938 -15.359 1 94.75 432 GLU B CA 1
ATOM 9089 C C . GLU B 1 432 ? -4.105 -15.852 -16.422 1 94.75 432 GLU B C 1
ATOM 9091 O O . GLU B 1 432 ? -3.391 -16.422 -17.25 1 94.75 432 GLU B O 1
ATOM 9096 N N . ASP B 1 433 ? -5.438 -15.938 -16.391 1 95.25 433 ASP B N 1
ATOM 9097 C CA . ASP B 1 433 ? -6.086 -16.938 -17.234 1 95.25 433 ASP B CA 1
ATOM 9098 C C . ASP B 1 433 ? -6.355 -16.391 -18.625 1 95.25 433 ASP B C 1
ATOM 9100 O O . ASP B 1 433 ? -6.66 -17.156 -19.547 1 95.25 433 ASP B O 1
ATOM 9104 N N . CYS B 1 434 ? -6.207 -15.031 -18.781 1 97.5 434 CYS B N 1
ATOM 9105 C CA . CYS B 1 434 ? -6.551 -14.508 -20.094 1 97.5 434 CYS B CA 1
ATOM 9106 C C . CYS B 1 434 ? -5.473 -13.555 -20.609 1 97.5 434 CYS B C 1
ATOM 9108 O O . CYS B 1 434 ? -4.793 -13.844 -21.594 1 97.5 434 CYS B O 1
ATOM 9110 N N . MET B 1 435 ? -5.227 -12.484 -19.922 1 97.62 435 MET B N 1
ATOM 9111 C CA . MET B 1 435 ? -4.281 -11.461 -20.375 1 97.62 435 MET B CA 1
ATOM 9112 C C . MET B 1 435 ? -2.902 -12.07 -20.625 1 97.62 435 MET B C 1
ATOM 9114 O O . MET B 1 435 ? -2.223 -11.711 -21.578 1 97.62 435 MET B O 1
ATOM 9118 N N . PHE B 1 436 ? -2.479 -12.961 -19.828 1 98.12 436 PHE B N 1
ATOM 9119 C CA . PHE B 1 436 ? -1.153 -13.562 -19.922 1 98.12 436 PHE B CA 1
ATOM 9120 C C . PHE B 1 436 ? -1.047 -14.461 -21.156 1 98.12 436 PHE B C 1
ATOM 9122 O O . PHE B 1 436 ? 0.052 -14.859 -21.547 1 98.12 436 PHE B O 1
ATOM 9129 N N . TYR B 1 437 ? -2.186 -14.719 -21.781 1 98.06 437 TYR B N 1
ATOM 9130 C CA . TYR B 1 437 ? -2.182 -15.477 -23.031 1 98.06 437 TYR B CA 1
ATOM 9131 C C . TYR B 1 437 ? -2.385 -14.555 -24.234 1 98.06 437 TYR B C 1
ATOM 9133 O O . TYR B 1 437 ? -2.371 -15.008 -25.375 1 98.06 437 TYR B O 1
ATOM 9141 N N . ARG B 1 438 ? -2.541 -13.328 -23.969 1 97.5 438 ARG B N 1
ATOM 9142 C CA . ARG B 1 438 ? -2.764 -12.352 -25.047 1 97.5 438 ARG B CA 1
ATOM 9143 C C . ARG B 1 438 ? -1.508 -11.523 -25.297 1 97.5 438 ARG B C 1
ATOM 9145 O O . ARG B 1 438 ? -1.215 -11.172 -26.438 1 97.5 438 ARG B O 1
ATOM 9152 N N . ASP B 1 439 ? -0.791 -11.172 -24.25 1 98 439 ASP B N 1
ATOM 9153 C CA . ASP B 1 439 ? 0.382 -10.312 -24.391 1 98 439 ASP B CA 1
ATOM 9154 C C . ASP B 1 439 ? 1.528 -11.055 -25.078 1 98 439 ASP B C 1
ATOM 9156 O O . ASP B 1 439 ? 2.119 -11.969 -24.5 1 98 439 ASP B O 1
ATOM 9160 N N . ALA B 1 440 ? 1.938 -10.609 -26.188 1 98.12 440 ALA B N 1
ATOM 9161 C CA . ALA B 1 440 ? 2.912 -11.336 -27 1 98.12 440 ALA B CA 1
ATOM 9162 C C . ALA B 1 440 ? 4.254 -10.609 -27.016 1 98.12 440 ALA B C 1
ATOM 9164 O O . ALA B 1 440 ? 5.148 -10.969 -27.797 1 98.12 440 ALA B O 1
ATOM 9165 N N . ARG B 1 441 ? 4.414 -9.531 -26.203 1 98.44 441 ARG B N 1
ATOM 9166 C CA . ARG B 1 441 ? 5.656 -8.758 -26.234 1 98.44 441 ARG B CA 1
ATOM 9167 C C . ARG B 1 441 ? 6.84 -9.617 -25.812 1 98.44 441 ARG B C 1
ATOM 9169 O O . ARG B 1 441 ? 7.816 -9.758 -26.547 1 98.44 441 ARG B O 1
ATOM 9176 N N . LEU B 1 442 ? 6.793 -10.203 -24.672 1 98.69 442 LEU B N 1
ATOM 9177 C CA . LEU B 1 442 ? 7.73 -11.164 -24.094 1 98.69 442 LEU B CA 1
ATOM 9178 C C . LEU B 1 442 ? 7.023 -12.102 -23.125 1 98.69 442 LEU B C 1
ATOM 9180 O O . LEU B 1 442 ? 6.84 -11.758 -21.953 1 98.69 442 LEU B O 1
ATOM 9184 N N . VAL B 1 443 ? 6.746 -13.281 -23.531 1 98.5 443 VAL B N 1
ATOM 9185 C CA . VAL B 1 443 ? 5.777 -14.133 -22.859 1 98.5 443 VAL B CA 1
ATOM 9186 C C . VAL B 1 443 ? 6.379 -14.68 -21.562 1 98.5 443 VAL B C 1
ATOM 9188 O O . VAL B 1 443 ? 5.652 -15.133 -20.672 1 98.5 443 VAL B O 1
ATOM 9191 N N . SER B 1 444 ? 7.742 -14.648 -21.406 1 98.38 444 SER B N 1
ATOM 9192 C CA . SER B 1 444 ? 8.359 -15.094 -20.172 1 98.38 444 SER B CA 1
ATOM 9193 C C . SER B 1 444 ? 7.949 -14.203 -19 1 98.38 444 SER B C 1
ATOM 9195 O O . SER B 1 444 ? 8.086 -14.594 -17.828 1 98.38 444 SER B O 1
ATOM 9197 N N . LEU B 1 445 ? 7.422 -12.977 -19.297 1 98.12 445 LEU B N 1
ATOM 9198 C CA . LEU B 1 445 ? 6.977 -12.055 -18.25 1 98.12 445 LEU B CA 1
ATOM 9199 C C . LEU B 1 445 ? 5.543 -12.359 -17.844 1 98.12 445 LEU B C 1
ATOM 9201 O O . LEU B 1 445 ? 5.078 -11.875 -16.797 1 98.12 445 LEU B O 1
ATOM 9205 N N . ASN B 1 446 ? 4.832 -13.117 -18.703 1 98.06 446 ASN B N 1
ATOM 9206 C CA . ASN B 1 446 ? 3.449 -13.5 -18.438 1 98.06 446 ASN B CA 1
ATOM 9207 C C . ASN B 1 446 ? 3.363 -14.711 -17.516 1 98.06 446 ASN B C 1
ATOM 9209 O O . ASN B 1 446 ? 2.863 -15.766 -17.906 1 98.06 446 ASN B O 1
ATOM 9213 N N . GLU B 1 447 ? 3.768 -14.602 -16.281 1 96.94 447 GLU B N 1
ATOM 9214 C CA . GLU B 1 447 ? 3.812 -15.711 -15.344 1 96.94 447 GLU B CA 1
ATOM 9215 C C . GLU B 1 447 ? 3.092 -15.367 -14.047 1 96.94 447 GLU B C 1
ATOM 9217 O O . GLU B 1 447 ? 2.873 -14.188 -13.742 1 96.94 447 GLU B O 1
ATOM 9222 N N . VAL B 1 448 ? 2.66 -16.375 -13.266 1 95 448 VAL B N 1
ATOM 9223 C CA . VAL B 1 448 ? 2.023 -16.156 -11.969 1 95 448 VAL B CA 1
ATOM 9224 C C . VAL B 1 448 ? 2.887 -15.234 -11.117 1 95 448 VAL B C 1
ATOM 9226 O O . VAL B 1 448 ? 4.102 -15.43 -11.008 1 95 448 VAL B O 1
ATOM 9229 N N . GLY B 1 449 ? 2.32 -14.188 -10.617 1 93.88 449 GLY B N 1
ATOM 9230 C CA . GLY B 1 449 ? 3.049 -13.188 -9.852 1 93.88 449 GLY B CA 1
ATOM 9231 C C . GLY B 1 449 ? 3.699 -12.125 -10.719 1 93.88 449 GLY B C 1
ATOM 9232 O O . GLY B 1 449 ? 4.273 -11.164 -10.211 1 93.88 449 GLY B O 1
ATOM 9233 N N . GLY B 1 450 ? 3.539 -12.289 -12.07 1 95.81 450 GLY B N 1
ATOM 9234 C CA . GLY B 1 450 ? 4.207 -11.398 -13 1 95.81 450 GLY B CA 1
ATOM 9235 C C . GLY B 1 450 ? 3.426 -10.133 -13.281 1 95.81 450 GLY B C 1
ATOM 9236 O O . GLY B 1 450 ? 2.277 -9.992 -12.852 1 95.81 450 GLY B O 1
ATOM 9237 N N . GLU B 1 451 ? 4.055 -9.133 -13.859 1 95.12 451 GLU B N 1
ATOM 9238 C CA . GLU B 1 451 ? 3.51 -7.871 -14.344 1 95.12 451 GLU B CA 1
ATOM 9239 C C . GLU B 1 451 ? 4.184 -7.453 -15.648 1 95.12 451 GLU B C 1
ATOM 9241 O O . GLU B 1 451 ? 5.129 -6.664 -15.641 1 95.12 451 GLU B O 1
ATOM 9246 N N . PRO B 1 452 ? 3.625 -7.941 -16.781 1 95.38 452 PRO B N 1
ATOM 9247 C CA . PRO B 1 452 ? 4.305 -7.781 -18.078 1 95.38 452 PRO B CA 1
ATOM 9248 C C . PRO B 1 452 ? 4.547 -6.32 -18.438 1 95.38 452 PRO B C 1
ATOM 9250 O O . PRO B 1 452 ? 5.465 -6.012 -19.203 1 95.38 452 PRO B O 1
ATOM 9253 N N . ARG B 1 453 ? 3.748 -5.418 -17.875 1 93.25 453 ARG B N 1
ATOM 9254 C CA . ARG B 1 453 ? 3.959 -4 -18.156 1 93.25 453 ARG B CA 1
ATOM 9255 C C . ARG B 1 453 ? 5.316 -3.535 -17.641 1 93.25 453 ARG B C 1
ATOM 9257 O O . ARG B 1 453 ? 5.895 -2.584 -18.172 1 93.25 453 ARG B O 1
ATOM 9264 N N . ARG B 1 454 ? 5.734 -4.164 -16.594 1 94.62 454 ARG B N 1
ATOM 9265 C CA . ARG B 1 454 ? 7.078 -3.926 -16.078 1 94.62 454 ARG B CA 1
ATOM 9266 C C . ARG B 1 454 ? 8.094 -4.82 -16.781 1 94.62 454 ARG B C 1
ATOM 9268 O O . ARG B 1 454 ? 8.266 -5.984 -16.406 1 94.62 454 ARG B O 1
ATOM 9275 N N . PHE B 1 455 ? 8.812 -4.219 -17.734 1 96.94 455 PHE B N 1
ATOM 9276 C CA . PHE B 1 455 ? 9.719 -4.996 -18.578 1 96.94 455 PHE B CA 1
ATOM 9277 C C . PHE B 1 455 ? 11.023 -5.281 -17.844 1 96.94 455 PHE B C 1
ATOM 9279 O O . PHE B 1 455 ? 11.984 -4.516 -17.953 1 96.94 455 PHE B O 1
ATOM 9286 N N . GLY B 1 456 ? 11.047 -6.371 -17.062 1 96.31 456 GLY B N 1
ATOM 9287 C CA . GLY B 1 456 ? 12.242 -6.766 -16.328 1 96.31 456 GLY B CA 1
ATOM 9288 C C . GLY B 1 456 ? 12.297 -6.184 -14.93 1 96.31 456 GLY B C 1
ATOM 9289 O O . GLY B 1 456 ? 11.289 -5.699 -14.406 1 96.31 456 GLY B O 1
ATOM 9290 N N . VAL B 1 457 ? 13.422 -6.367 -14.219 1 97.81 457 VAL B N 1
ATOM 9291 C CA . VAL B 1 457 ? 13.695 -5.887 -12.867 1 97.81 457 VAL B CA 1
ATOM 9292 C C . VAL B 1 457 ? 15.109 -5.312 -12.805 1 97.81 457 VAL B C 1
ATOM 9294 O O . VAL B 1 457 ? 16.078 -5.996 -13.141 1 97.81 457 VAL B O 1
ATOM 9297 N N . GLY B 1 458 ? 15.273 -4.039 -12.477 1 97.44 458 GLY B N 1
ATOM 9298 C CA . GLY B 1 458 ? 16.594 -3.453 -12.32 1 97.44 458 GLY B CA 1
ATOM 9299 C C . GLY B 1 458 ? 17.359 -4.039 -11.148 1 97.44 458 GLY B C 1
ATOM 9300 O O . GLY B 1 458 ? 16.766 -4.547 -10.195 1 97.44 458 GLY B O 1
ATOM 9301 N N . ALA B 1 459 ? 18.672 -3.936 -11.195 1 97.75 459 ALA B N 1
ATOM 9302 C CA . ALA B 1 459 ? 19.531 -4.504 -10.156 1 97.75 459 ALA B CA 1
ATOM 9303 C C . ALA B 1 459 ? 19.219 -3.873 -8.797 1 97.75 459 ALA B C 1
ATOM 9305 O O . ALA B 1 459 ? 19.172 -4.57 -7.781 1 97.75 459 ALA B O 1
ATOM 9306 N N . ALA B 1 460 ? 19.047 -2.547 -8.766 1 98.12 460 ALA B N 1
ATOM 9307 C CA . ALA B 1 460 ? 18.75 -1.858 -7.512 1 98.12 460 ALA B CA 1
ATOM 9308 C C . ALA B 1 460 ? 17.469 -2.383 -6.879 1 98.12 460 ALA B C 1
ATOM 9310 O O . ALA B 1 460 ? 17.406 -2.637 -5.676 1 98.12 460 ALA B O 1
ATOM 9311 N N . GLU B 1 461 ? 16.391 -2.471 -7.688 1 98.25 461 GLU B N 1
ATOM 9312 C CA . GLU B 1 461 ? 15.133 -3.033 -7.211 1 98.25 461 GLU B CA 1
ATOM 9313 C C . GLU B 1 461 ? 15.328 -4.453 -6.684 1 98.25 461 GLU B C 1
ATOM 9315 O O . GLU B 1 461 ? 14.828 -4.797 -5.613 1 98.25 461 GLU B O 1
ATOM 9320 N N . PHE B 1 462 ? 16.078 -5.258 -7.449 1 98.56 462 PHE B N 1
ATOM 9321 C CA . PHE B 1 462 ? 16.328 -6.648 -7.09 1 98.56 462 PHE B CA 1
ATOM 9322 C C . PHE B 1 462 ? 17 -6.746 -5.727 1 98.56 462 PHE B C 1
ATOM 9324 O O . PHE B 1 462 ? 16.531 -7.48 -4.852 1 98.56 462 PHE B O 1
ATOM 9331 N N . HIS B 1 463 ? 18.062 -6.023 -5.539 1 98.19 463 HIS B N 1
ATOM 9332 C CA . HIS B 1 463 ? 18.828 -6.062 -4.297 1 98.19 463 HIS B CA 1
ATOM 9333 C C . HIS B 1 463 ? 17.984 -5.562 -3.121 1 98.19 463 HIS B C 1
ATOM 9335 O O . HIS B 1 463 ? 18.016 -6.148 -2.037 1 98.19 463 HIS B O 1
ATOM 9341 N N . HIS B 1 464 ? 17.25 -4.531 -3.365 1 97.94 464 HIS B N 1
ATOM 9342 C CA . HIS B 1 464 ? 16.438 -3.984 -2.277 1 97.94 464 HIS B CA 1
ATOM 9343 C C . HIS B 1 464 ? 15.359 -4.969 -1.843 1 97.94 464 HIS B C 1
ATOM 9345 O O . HIS B 1 464 ? 15.148 -5.172 -0.646 1 97.94 464 HIS B O 1
ATOM 9351 N N . ARG B 1 465 ? 14.656 -5.551 -2.76 1 98.06 465 ARG B N 1
ATOM 9352 C CA . ARG B 1 465 ? 13.609 -6.516 -2.432 1 98.06 465 ARG B CA 1
ATOM 9353 C C . ARG B 1 465 ? 14.188 -7.719 -1.691 1 98.06 465 ARG B C 1
ATOM 9355 O O . ARG B 1 465 ? 13.586 -8.219 -0.74 1 98.06 465 ARG B O 1
ATOM 9362 N N . ALA B 1 466 ? 15.32 -8.172 -2.143 1 98.25 466 ALA B N 1
ATOM 9363 C CA . ALA B 1 466 ? 15.977 -9.297 -1.478 1 98.25 466 ALA B CA 1
ATOM 9364 C C . ALA B 1 466 ? 16.359 -8.938 -0.043 1 98.25 466 ALA B C 1
ATOM 9366 O O . ALA B 1 466 ? 16.109 -9.711 0.883 1 98.25 466 ALA B O 1
ATOM 9367 N N . ALA B 1 467 ? 16.953 -7.797 0.134 1 97.56 467 ALA B N 1
ATOM 9368 C CA . ALA B 1 467 ? 17.344 -7.359 1.47 1 97.56 467 ALA B CA 1
ATOM 9369 C C . ALA B 1 467 ? 16.125 -7.211 2.381 1 97.56 467 ALA B C 1
ATOM 9371 O O . ALA B 1 467 ? 16.188 -7.555 3.564 1 97.56 467 ALA B O 1
ATOM 9372 N N . THR B 1 468 ? 15.078 -6.676 1.833 1 96.62 468 THR B N 1
ATOM 9373 C CA . THR B 1 468 ? 13.844 -6.512 2.592 1 96.62 468 THR B CA 1
ATOM 9374 C C . THR B 1 468 ? 13.289 -7.867 3.02 1 96.62 468 THR B C 1
ATOM 9376 O O . THR B 1 468 ? 12.852 -8.031 4.16 1 96.62 468 THR B O 1
ATOM 9379 N N . ARG B 1 469 ? 13.273 -8.812 2.113 1 97.06 469 ARG B N 1
ATOM 9380 C CA . ARG B 1 469 ? 12.82 -10.156 2.436 1 97.06 469 ARG B CA 1
ATOM 9381 C C . ARG B 1 469 ? 13.672 -10.781 3.537 1 97.06 469 ARG B C 1
ATOM 9383 O O . ARG B 1 469 ? 13.148 -11.445 4.43 1 97.06 469 ARG B O 1
ATOM 9390 N N . ALA B 1 470 ? 14.984 -10.57 3.508 1 97.12 470 ALA B N 1
ATOM 9391 C CA . ALA B 1 470 ? 15.883 -11.094 4.535 1 97.12 470 ALA B CA 1
ATOM 9392 C C . ALA B 1 470 ? 15.508 -10.555 5.914 1 97.12 470 ALA B C 1
ATOM 9394 O O . ALA B 1 470 ? 15.633 -11.258 6.918 1 97.12 470 ALA B O 1
ATOM 9395 N N . ARG B 1 471 ? 14.992 -9.344 5.941 1 94.81 471 ARG B N 1
ATOM 9396 C CA . ARG B 1 471 ? 14.703 -8.672 7.203 1 94.81 471 ARG B CA 1
ATOM 9397 C C . ARG B 1 471 ? 13.312 -9.031 7.707 1 94.81 471 ARG B C 1
ATOM 9399 O O . ARG B 1 471 ? 13.117 -9.297 8.891 1 94.81 471 ARG B O 1
ATOM 9406 N N . LEU B 1 472 ? 12.305 -9.062 6.805 1 94.81 472 LEU B N 1
ATOM 9407 C CA . LEU B 1 472 ? 10.914 -9.125 7.242 1 94.81 472 LEU B CA 1
ATOM 9408 C C . LEU B 1 472 ? 10.375 -10.547 7.137 1 94.81 472 LEU B C 1
ATOM 9410 O O . LEU B 1 472 ? 9.555 -10.969 7.953 1 94.81 472 LEU B O 1
ATOM 9414 N N . TRP B 1 473 ? 10.805 -11.273 6.105 1 96.38 473 TRP B N 1
ATOM 9415 C CA . TRP B 1 473 ? 10.289 -12.617 5.863 1 96.38 473 TRP B CA 1
ATOM 9416 C C . TRP B 1 473 ? 11.414 -13.562 5.457 1 96.38 473 TRP B C 1
ATOM 9418 O O . TRP B 1 473 ? 11.344 -14.195 4.398 1 96.38 473 TRP B O 1
ATOM 9428 N N . PRO B 1 474 ? 12.391 -13.805 6.297 1 96.44 474 PRO B N 1
ATOM 9429 C CA . PRO B 1 474 ? 13.578 -14.578 5.934 1 96.44 474 PRO B CA 1
ATOM 9430 C C . PRO B 1 474 ? 13.266 -16.047 5.629 1 96.44 474 PRO B C 1
ATOM 9432 O O . PRO B 1 474 ? 14.094 -16.734 5.043 1 96.44 474 PRO B O 1
ATOM 9435 N N . ARG B 1 475 ? 12.078 -16.516 6.023 1 97.06 475 ARG B N 1
ATOM 9436 C CA . ARG B 1 475 ? 11.734 -17.922 5.82 1 97.06 475 ARG B CA 1
ATOM 9437 C C . ARG B 1 475 ? 10.641 -18.078 4.766 1 97.06 475 ARG B C 1
ATOM 9439 O O . ARG B 1 475 ? 9.992 -19.125 4.684 1 97.06 475 ARG B O 1
ATOM 9446 N N . SER B 1 476 ? 10.43 -17.031 3.988 1 97.81 476 SER B N 1
ATOM 9447 C CA . SER B 1 476 ? 9.5 -17.125 2.865 1 97.81 476 SER B CA 1
ATOM 9448 C C . SER B 1 476 ? 10 -18.125 1.82 1 97.81 476 SER B C 1
ATOM 9450 O O . SER B 1 476 ? 11.195 -18.438 1.772 1 97.81 476 SER B O 1
ATOM 9452 N N . MET B 1 477 ? 9.062 -18.625 1.053 1 98.19 477 MET B N 1
ATOM 9453 C CA . MET B 1 477 ? 9.438 -19.562 0.005 1 98.19 477 MET B CA 1
ATOM 9454 C C . MET B 1 477 ? 9.93 -18.828 -1.238 1 98.19 477 MET B C 1
ATOM 9456 O O . MET B 1 477 ? 9.43 -17.75 -1.566 1 98.19 477 MET B O 1
ATOM 9460 N N . THR B 1 478 ? 10.93 -19.328 -1.879 1 98.19 478 THR B N 1
ATOM 9461 C CA . THR B 1 478 ? 11.367 -18.891 -3.203 1 98.19 478 THR B CA 1
ATOM 9462 C C . THR B 1 478 ? 11.164 -20.016 -4.227 1 98.19 478 THR B C 1
ATOM 9464 O O . THR B 1 478 ? 11.359 -21.188 -3.92 1 98.19 478 THR B O 1
ATOM 9467 N N . THR B 1 479 ? 10.688 -19.672 -5.395 1 98.12 479 THR B N 1
ATOM 9468 C CA . THR B 1 479 ? 10.414 -20.703 -6.387 1 98.12 479 THR B CA 1
ATOM 9469 C C . THR B 1 479 ? 10.711 -20.188 -7.797 1 98.12 479 THR B C 1
ATOM 9471 O O . THR B 1 479 ? 10.922 -19 -7.996 1 98.12 479 THR B O 1
ATOM 9474 N N . LEU B 1 480 ? 10.883 -21.125 -8.742 1 98.19 480 LEU B N 1
ATOM 9475 C CA . LEU B 1 480 ? 11 -20.797 -10.164 1 98.19 480 LEU B CA 1
ATOM 9476 C C . LEU B 1 480 ? 9.93 -21.516 -10.977 1 98.19 480 LEU B C 1
ATOM 9478 O O . LEU B 1 480 ? 9.359 -20.938 -11.906 1 98.19 480 LEU B O 1
ATOM 9482 N N . SER B 1 481 ? 9.703 -22.75 -10.625 1 97.81 481 SER B N 1
ATOM 9483 C CA . SER B 1 481 ? 8.664 -23.547 -11.273 1 97.81 481 SER B CA 1
ATOM 9484 C C . SER B 1 481 ? 7.762 -24.219 -10.25 1 97.81 481 SER B C 1
ATOM 9486 O O . SER B 1 481 ? 8.219 -24.609 -9.172 1 97.81 481 SER B O 1
ATOM 9488 N N . THR B 1 482 ? 6.562 -24.266 -10.484 1 96.69 482 THR B N 1
ATOM 9489 C CA . THR B 1 482 ? 5.562 -25.031 -9.742 1 96.69 482 THR B CA 1
ATOM 9490 C C . THR B 1 482 ? 4.539 -25.641 -10.695 1 96.69 482 THR B C 1
ATOM 9492 O O . THR B 1 482 ? 4.691 -25.562 -11.914 1 96.69 482 THR B O 1
ATOM 9495 N N . HIS B 1 483 ? 3.564 -26.281 -10.125 1 95.25 483 HIS B N 1
ATOM 9496 C CA . HIS B 1 483 ? 2.461 -26.812 -10.906 1 95.25 483 HIS B CA 1
ATOM 9497 C C . HIS B 1 483 ? 1.587 -25.703 -11.469 1 95.25 483 HIS B C 1
ATOM 9499 O O . HIS B 1 483 ? 0.811 -25.922 -12.398 1 95.25 483 HIS B O 1
ATOM 9505 N N . ASP B 1 484 ? 1.812 -24.469 -10.992 1 94.5 484 ASP B N 1
ATOM 9506 C CA . ASP B 1 484 ? 0.989 -23.344 -11.414 1 94.5 484 ASP B CA 1
ATOM 9507 C C . ASP B 1 484 ? 1.684 -22.547 -12.516 1 94.5 484 ASP B C 1
ATOM 9509 O O . ASP B 1 484 ? 1.056 -21.703 -13.172 1 94.5 484 ASP B O 1
ATOM 9513 N N . THR B 1 485 ? 2.971 -22.719 -12.727 1 96.81 485 THR B N 1
ATOM 9514 C CA . THR B 1 485 ? 3.695 -21.906 -13.703 1 96.81 485 THR B CA 1
ATOM 9515 C C . THR B 1 485 ? 3.229 -22.219 -15.125 1 96.81 485 THR B C 1
ATOM 9517 O O . THR B 1 485 ? 2.943 -23.375 -15.445 1 96.81 485 THR B O 1
ATOM 9520 N N . LYS B 1 486 ? 3.154 -21.234 -15.953 1 97.19 486 LYS B N 1
ATOM 9521 C CA . LYS B 1 486 ? 2.74 -21.391 -17.344 1 97.19 486 LYS B CA 1
ATOM 9522 C C . LYS B 1 486 ? 3.871 -21.953 -18.188 1 97.19 486 LYS B C 1
ATOM 9524 O O . LYS B 1 486 ? 3.623 -22.547 -19.25 1 97.19 486 LYS B O 1
ATOM 9529 N N . ARG B 1 487 ? 5.016 -21.609 -17.812 1 98.19 487 ARG B N 1
ATOM 9530 C CA . ARG B 1 487 ? 6.227 -22.109 -18.469 1 98.19 487 ARG B CA 1
ATOM 9531 C C . ARG B 1 487 ? 7.266 -22.531 -17.422 1 98.19 487 ARG B C 1
ATOM 9533 O O . ARG B 1 487 ? 7.434 -21.859 -16.406 1 98.19 487 ARG B O 1
ATOM 9540 N N . GLY B 1 488 ? 7.914 -23.656 -17.672 1 98.06 488 GLY B N 1
ATOM 9541 C CA . GLY B 1 488 ? 9 -24.062 -16.797 1 98.06 488 GLY B CA 1
ATOM 9542 C C . GLY B 1 488 ? 10.125 -23.047 -16.734 1 98.06 488 GLY B C 1
ATOM 9543 O O . GLY B 1 488 ? 10.242 -22.188 -17.609 1 98.06 488 GLY B O 1
ATOM 9544 N N . GLU B 1 489 ? 10.938 -23.172 -15.727 1 98.5 489 GLU B N 1
ATOM 9545 C CA . GLU B 1 489 ? 11.984 -22.188 -15.445 1 98.5 489 GLU B CA 1
ATOM 9546 C C . GLU B 1 489 ? 12.969 -22.094 -16.609 1 98.5 489 GLU B C 1
ATOM 9548 O O . GLU B 1 489 ? 13.391 -20.984 -16.969 1 98.5 489 GLU B O 1
ATOM 9553 N N . ASP B 1 490 ? 13.336 -23.172 -17.281 1 98.62 490 ASP B N 1
ATOM 9554 C CA . ASP B 1 490 ? 14.312 -23.125 -18.375 1 98.62 490 ASP B CA 1
ATOM 9555 C C . ASP B 1 490 ? 13.68 -22.609 -19.656 1 98.62 490 ASP B C 1
ATOM 9557 O O . ASP B 1 490 ? 14.352 -21.984 -20.484 1 98.62 490 ASP B O 1
ATOM 9561 N N . VAL B 1 491 ? 12.367 -22.891 -19.812 1 98.69 491 VAL B N 1
ATOM 9562 C CA . VAL B 1 491 ? 11.633 -22.359 -20.953 1 98.69 491 VAL B CA 1
ATOM 9563 C C . VAL B 1 491 ? 11.594 -20.828 -20.859 1 98.69 491 VAL B C 1
ATOM 9565 O O . VAL B 1 491 ? 11.852 -20.141 -21.844 1 98.69 491 VAL B O 1
ATOM 9568 N N . ARG B 1 492 ? 11.32 -20.328 -19.703 1 98.69 492 ARG B N 1
ATOM 9569 C CA . ARG B 1 492 ? 11.281 -18.875 -19.484 1 98.69 492 ARG B CA 1
ATOM 9570 C C . ARG B 1 492 ? 12.664 -18.266 -19.672 1 98.69 492 ARG B C 1
ATOM 9572 O O . ARG B 1 492 ? 12.797 -17.172 -20.219 1 98.69 492 ARG B O 1
ATOM 9579 N N . ALA B 1 493 ? 13.695 -18.938 -19.203 1 98.69 493 ALA B N 1
ATOM 9580 C CA . ALA B 1 493 ? 15.055 -18.438 -19.375 1 98.69 493 ALA B CA 1
ATOM 9581 C C . ALA B 1 493 ? 15.398 -18.297 -20.859 1 98.69 493 ALA B C 1
ATOM 9583 O O . ALA B 1 493 ? 15.953 -17.281 -21.266 1 98.69 493 ALA B O 1
ATOM 9584 N N . ARG B 1 494 ? 15.07 -19.328 -21.625 1 98.69 494 ARG B N 1
ATOM 9585 C CA . ARG B 1 494 ? 15.352 -19.297 -23.047 1 98.69 494 ARG B CA 1
ATOM 9586 C C . ARG B 1 494 ? 14.586 -18.172 -23.734 1 98.69 494 ARG B C 1
ATOM 9588 O O . ARG B 1 494 ? 15.156 -17.406 -24.516 1 98.69 494 ARG B O 1
ATOM 9595 N N . ILE B 1 495 ? 13.297 -18.062 -23.453 1 98.81 495 ILE B N 1
ATOM 9596 C CA . ILE B 1 495 ? 12.484 -17 -24.047 1 98.81 495 ILE B CA 1
ATOM 9597 C C . ILE B 1 495 ? 13.008 -15.641 -23.609 1 98.81 495 ILE B C 1
ATOM 9599 O O . ILE B 1 495 ? 13.023 -14.695 -24.406 1 98.81 495 ILE B O 1
ATOM 9603 N N . GLY B 1 496 ? 13.438 -15.555 -22.375 1 98.75 496 GLY B N 1
ATOM 9604 C CA . GLY B 1 496 ? 13.969 -14.305 -21.844 1 98.75 496 GLY B CA 1
ATOM 9605 C C . GLY B 1 496 ? 15.148 -13.781 -22.641 1 98.75 496 GLY B C 1
ATOM 9606 O O . GLY B 1 496 ? 15.359 -12.57 -22.734 1 98.75 496 GLY B O 1
ATOM 9607 N N . VAL B 1 497 ? 15.914 -14.664 -23.25 1 98.75 497 VAL B N 1
ATOM 9608 C CA . VAL B 1 497 ? 17.094 -14.305 -24.031 1 98.75 497 VAL B CA 1
ATOM 9609 C C . VAL B 1 497 ? 16.672 -13.484 -25.25 1 98.75 497 VAL B C 1
ATOM 9611 O O . VAL B 1 497 ? 17.469 -12.703 -25.781 1 98.75 497 VAL B O 1
ATOM 9614 N N . LEU B 1 498 ? 15.414 -13.617 -25.688 1 98.88 498 LEU B N 1
ATOM 9615 C CA . LEU B 1 498 ? 14.922 -12.828 -26.812 1 98.88 498 LEU B CA 1
ATOM 9616 C C . LEU B 1 498 ? 15.031 -11.336 -26.516 1 98.88 498 LEU B C 1
ATOM 9618 O O . LEU B 1 498 ? 15.156 -10.523 -27.438 1 98.88 498 LEU B O 1
ATOM 9622 N N . SER B 1 499 ? 15 -10.93 -25.25 1 98.75 499 SER B N 1
ATOM 9623 C CA . SER B 1 499 ? 15.172 -9.531 -24.875 1 98.75 499 SER B CA 1
ATOM 9624 C C . SER B 1 499 ? 16.562 -9.031 -25.234 1 98.75 499 SER B C 1
ATOM 9626 O O . SER B 1 499 ? 16.781 -7.824 -25.375 1 98.75 499 SER B O 1
ATOM 9628 N N . GLN B 1 500 ? 17.562 -9.938 -25.422 1 98.62 500 GLN B N 1
ATOM 9629 C CA . GLN B 1 500 ? 18.938 -9.586 -25.734 1 98.62 500 GLN B CA 1
ATOM 9630 C C . GLN B 1 500 ? 19.156 -9.516 -27.25 1 98.62 500 GLN B C 1
ATOM 9632 O O . GLN B 1 500 ? 20.156 -8.961 -27.703 1 98.62 500 GLN B O 1
ATOM 9637 N N . VAL B 1 501 ? 18.203 -10.125 -28 1 98.69 501 VAL B N 1
ATOM 9638 C CA . VAL B 1 501 ? 18.344 -10.172 -29.453 1 98.69 501 VAL B CA 1
ATOM 9639 C C . VAL B 1 501 ? 17.016 -9.82 -30.125 1 98.69 501 VAL B C 1
ATOM 9641 O O . VAL B 1 501 ? 16.531 -10.555 -30.984 1 98.69 501 VAL B O 1
ATOM 9644 N N . PRO B 1 502 ? 16.422 -8.742 -29.75 1 98.44 502 PRO B N 1
ATOM 9645 C CA . PRO B 1 502 ? 15.07 -8.438 -30.234 1 98.44 502 PRO B CA 1
ATOM 9646 C C . PRO B 1 502 ? 15.008 -8.273 -31.75 1 98.44 502 PRO B C 1
ATOM 9648 O O . PRO B 1 502 ? 14.023 -8.664 -32.375 1 98.44 502 PRO B O 1
ATOM 9651 N N . TRP B 1 503 ? 16.094 -7.801 -32.406 1 97.62 503 TRP B N 1
ATOM 9652 C CA . TRP B 1 503 ? 16.094 -7.586 -33.844 1 97.62 503 TRP B CA 1
ATOM 9653 C C . TRP B 1 503 ? 16.219 -8.914 -34.594 1 97.62 5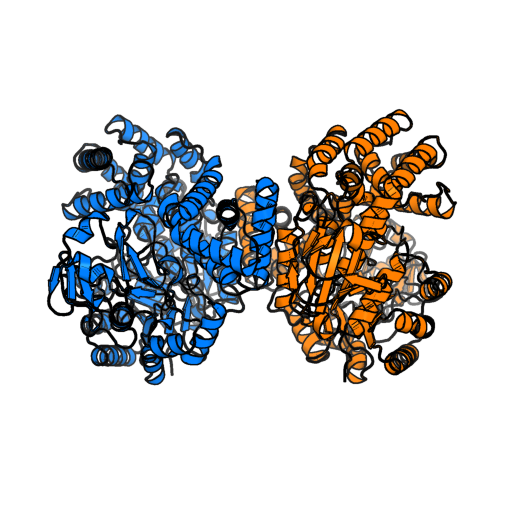03 TRP B C 1
ATOM 9655 O O . TRP B 1 503 ? 15.602 -9.102 -35.625 1 97.62 503 TRP B O 1
ATOM 9665 N N . LEU B 1 504 ? 17.062 -9.773 -34.031 1 98.31 504 LEU B N 1
ATOM 9666 C CA . LEU B 1 504 ? 17.172 -11.102 -34.594 1 98.31 504 LEU B CA 1
ATOM 9667 C C . LEU B 1 504 ? 15.836 -11.836 -34.531 1 98.31 504 LEU B C 1
ATOM 9669 O O . LEU B 1 504 ? 15.445 -12.5 -35.5 1 98.31 504 LEU B O 1
ATOM 9673 N N . TRP B 1 505 ? 15.148 -11.711 -33.469 1 98.62 505 TRP B N 1
ATOM 9674 C CA . TRP B 1 505 ? 13.844 -12.336 -33.281 1 98.62 505 TRP B CA 1
ATOM 9675 C C . TRP B 1 505 ? 12.82 -11.727 -34.25 1 98.62 505 TRP B C 1
ATOM 9677 O O . TRP B 1 505 ? 12.047 -12.445 -34.875 1 98.62 505 TRP B O 1
ATOM 9687 N N . ALA B 1 506 ? 12.805 -10.422 -34.312 1 98.31 506 ALA B N 1
ATOM 9688 C CA . ALA B 1 506 ? 11.891 -9.734 -35.25 1 98.31 506 ALA B CA 1
ATOM 9689 C C . ALA B 1 506 ? 12.109 -10.188 -36.688 1 98.31 506 ALA B C 1
ATOM 9691 O O . ALA B 1 506 ? 11.156 -10.375 -37.438 1 98.31 506 ALA B O 1
ATOM 9692 N N . LYS B 1 507 ? 13.367 -10.312 -37.062 1 97.94 507 LYS B N 1
ATOM 9693 C CA . LYS B 1 507 ? 13.703 -10.789 -38.406 1 97.94 507 LYS B CA 1
ATOM 9694 C C . LYS B 1 507 ? 13.18 -12.203 -38.625 1 97.94 507 LYS B C 1
ATOM 9696 O O . LYS B 1 507 ? 12.609 -12.492 -39.688 1 97.94 507 LYS B O 1
ATOM 9701 N N . PHE B 1 508 ? 13.398 -13.023 -37.688 1 98.25 508 PHE B N 1
ATOM 9702 C CA . PHE B 1 508 ? 12.914 -14.391 -37.781 1 98.25 508 PHE B CA 1
ATOM 9703 C C . PHE B 1 508 ? 11.398 -14.422 -37.938 1 98.25 508 PHE B C 1
ATOM 9705 O O . PHE B 1 508 ? 10.867 -15.133 -38.781 1 98.25 508 PHE B O 1
ATOM 9712 N N . ILE B 1 509 ? 10.695 -13.695 -37.094 1 98.12 509 ILE B N 1
ATOM 9713 C CA . ILE B 1 509 ? 9.234 -13.664 -37.125 1 98.12 509 ILE B CA 1
ATOM 9714 C C . ILE B 1 509 ? 8.75 -13.133 -38.469 1 98.12 509 ILE B C 1
ATOM 9716 O O . ILE B 1 509 ? 7.773 -13.633 -39.031 1 98.12 509 ILE B O 1
ATOM 9720 N N . GLY B 1 510 ? 9.422 -12.086 -38.969 1 97.12 510 GLY B N 1
ATOM 9721 C CA . GLY B 1 510 ? 9.078 -11.578 -40.281 1 97.12 510 GLY B CA 1
ATOM 9722 C C . GLY B 1 510 ? 9.219 -12.625 -41.375 1 97.12 510 GLY B C 1
ATOM 9723 O O . GLY B 1 510 ? 8.336 -12.758 -42.219 1 97.12 510 GLY B O 1
ATOM 9724 N N . HIS B 1 511 ? 10.281 -13.344 -41.344 1 96.75 511 HIS B N 1
ATOM 9725 C CA . HIS B 1 511 ? 10.523 -14.406 -42.312 1 96.75 511 HIS B CA 1
ATOM 9726 C C . HIS B 1 511 ? 9.508 -15.523 -42.156 1 96.75 511 HIS B C 1
ATOM 9728 O O . HIS B 1 511 ? 8.969 -16.016 -43.156 1 96.75 511 HIS B O 1
ATOM 9734 N N . ALA B 1 512 ? 9.266 -15.922 -40.938 1 97.19 512 ALA B N 1
ATOM 9735 C CA . ALA B 1 512 ? 8.305 -16.984 -40.625 1 97.19 512 ALA B CA 1
ATOM 9736 C C . ALA B 1 512 ? 6.914 -16.609 -41.156 1 97.19 512 ALA B C 1
ATOM 9738 O O . ALA B 1 512 ? 6.199 -17.453 -41.688 1 97.19 512 ALA B O 1
ATOM 9739 N N . GLN B 1 513 ? 6.574 -15.391 -40.938 1 95.25 513 GLN B N 1
ATOM 9740 C CA . GLN B 1 513 ? 5.266 -14.922 -41.406 1 95.25 513 GLN B CA 1
ATOM 9741 C C . GLN B 1 513 ? 5.16 -14.961 -42.906 1 95.25 513 GLN B C 1
ATOM 9743 O O . GLN B 1 513 ? 4.078 -15.18 -43.469 1 95.25 513 GLN B O 1
ATOM 9748 N N . ALA B 1 514 ? 6.254 -14.773 -43.625 1 94.94 514 ALA B N 1
ATOM 9749 C CA . ALA B 1 514 ? 6.273 -14.805 -45.062 1 94.94 514 ALA B CA 1
ATOM 9750 C C . ALA B 1 514 ? 6.152 -16.234 -45.594 1 94.94 514 ALA B C 1
ATOM 9752 O O . ALA B 1 514 ? 5.5 -16.469 -46.625 1 94.94 514 ALA B O 1
ATOM 9753 N N . ILE B 1 515 ? 6.746 -17.141 -44.938 1 95.19 515 ILE B N 1
ATOM 9754 C CA . ILE B 1 515 ? 6.828 -18.531 -45.406 1 95.19 515 ILE B CA 1
ATOM 9755 C C . ILE B 1 515 ? 5.586 -19.297 -44.969 1 95.19 515 ILE B C 1
ATOM 9757 O O . ILE B 1 515 ? 5.043 -20.094 -45.719 1 95.19 515 ILE B O 1
ATOM 9761 N N . ALA B 1 516 ? 5.191 -19.062 -43.75 1 95.44 516 ALA B N 1
ATOM 9762 C CA . ALA B 1 516 ? 4.047 -19.75 -43.156 1 95.44 516 ALA B CA 1
ATOM 9763 C C . ALA B 1 516 ? 3.256 -18.812 -42.25 1 95.44 516 ALA B C 1
ATOM 9765 O O . ALA B 1 516 ? 3.406 -18.844 -41.031 1 95.44 516 ALA B O 1
ATOM 9766 N N . PRO B 1 517 ? 2.473 -18.062 -42.906 1 96.31 517 PRO B N 1
ATOM 9767 C CA . PRO B 1 517 ? 1.703 -17.109 -42.094 1 96.31 517 PRO B CA 1
ATOM 9768 C C . PRO B 1 517 ? 0.773 -17.812 -41.094 1 96.31 517 PRO B C 1
ATOM 9770 O O . PRO B 1 517 ? 0.058 -18.734 -41.469 1 96.31 517 PRO B O 1
ATOM 9773 N N . ALA B 1 518 ? 0.843 -17.359 -39.844 1 97.38 518 ALA B N 1
ATOM 9774 C CA . ALA B 1 518 ? -0.106 -17.859 -38.844 1 97.38 518 ALA B CA 1
ATOM 9775 C C . ALA B 1 518 ? -1.522 -17.375 -39.156 1 97.38 518 ALA B C 1
ATOM 9777 O O . ALA B 1 518 ? -1.707 -16.359 -39.844 1 97.38 518 ALA B O 1
ATOM 9778 N N . PRO B 1 519 ? -2.529 -18.094 -38.656 1 97.31 519 PRO B N 1
ATOM 9779 C CA . PRO B 1 519 ? -3.914 -17.688 -38.875 1 97.31 519 PRO B CA 1
ATOM 9780 C C . PRO B 1 519 ? -4.211 -16.297 -38.312 1 97.31 519 PRO B C 1
ATOM 9782 O O . PRO B 1 519 ? -5.07 -15.586 -38.875 1 97.31 519 PRO B O 1
ATOM 9785 N N . ASP B 1 520 ? -3.656 -15.891 -37.25 1 97.44 520 ASP B N 1
ATOM 9786 C CA . ASP B 1 520 ? -3.674 -14.562 -36.625 1 97.44 520 ASP B CA 1
ATOM 9787 C C . ASP B 1 520 ? -2.273 -14.148 -36.188 1 97.44 520 ASP B C 1
ATOM 9789 O O . ASP B 1 520 ? -1.583 -14.898 -35.5 1 97.44 520 ASP B O 1
ATOM 9793 N N . ALA B 1 521 ? -1.919 -12.922 -36.562 1 96.62 521 ALA B N 1
ATOM 9794 C CA . ALA B 1 521 ? -0.527 -12.492 -36.438 1 96.62 521 ALA B CA 1
ATOM 9795 C C . ALA B 1 521 ? -0.104 -12.453 -34.969 1 96.62 521 ALA B C 1
ATOM 9797 O O . ALA B 1 521 ? 0.989 -12.898 -34.625 1 96.62 521 ALA B O 1
ATOM 9798 N N . VAL B 1 522 ? -0.898 -11.844 -34.094 1 96.38 522 VAL B N 1
ATOM 9799 C CA . VAL B 1 522 ? -0.545 -11.703 -32.688 1 96.38 522 VAL B CA 1
ATOM 9800 C C . VAL B 1 522 ? -0.533 -13.078 -32.031 1 96.38 522 VAL B C 1
ATOM 9802 O O . VAL B 1 522 ? 0.355 -13.375 -31.219 1 96.38 522 VAL B O 1
ATOM 9805 N N . THR B 1 523 ? -1.493 -13.922 -32.344 1 97.56 523 THR B N 1
ATOM 9806 C CA . THR B 1 523 ? -1.523 -15.289 -31.844 1 97.56 523 THR B CA 1
ATOM 9807 C C . THR B 1 523 ? -0.262 -16.047 -32.25 1 97.56 523 THR B C 1
ATOM 9809 O O . THR B 1 523 ? 0.319 -16.781 -31.453 1 97.56 523 THR B O 1
ATOM 9812 N N . GLY B 1 524 ? 0.086 -15.82 -33.531 1 97.88 524 GLY B N 1
ATOM 9813 C CA . GLY B 1 524 ? 1.31 -16.438 -34.031 1 97.88 524 GLY B CA 1
ATOM 9814 C C . GLY B 1 524 ? 2.539 -16.016 -33.25 1 97.88 524 GLY B C 1
ATOM 9815 O O . GLY B 1 524 ? 3.363 -16.859 -32.875 1 97.88 524 GLY B O 1
ATOM 9816 N N . GLN B 1 525 ? 2.662 -14.711 -33.031 1 98.19 525 GLN B N 1
ATOM 9817 C CA . GLN B 1 525 ? 3.807 -14.203 -32.281 1 98.19 525 GLN B CA 1
ATOM 9818 C C . GLN B 1 525 ? 3.854 -14.789 -30.875 1 98.19 525 GLN B C 1
ATOM 9820 O O . GLN B 1 525 ? 4.93 -15.117 -30.375 1 98.19 525 GLN B O 1
ATOM 9825 N N . PHE B 1 526 ? 2.713 -14.93 -30.234 1 98.38 526 PHE B N 1
ATOM 9826 C CA . PHE B 1 526 ? 2.621 -15.523 -28.906 1 98.38 526 PHE B CA 1
ATOM 9827 C C . PHE B 1 526 ? 3.088 -16.969 -28.938 1 98.38 526 PHE B C 1
ATOM 9829 O O . PHE B 1 526 ? 3.926 -17.375 -28.125 1 98.38 526 PHE B O 1
ATOM 9836 N N . LEU B 1 527 ? 2.629 -17.719 -29.828 1 98.62 527 LEU B N 1
ATOM 9837 C CA . LEU B 1 527 ? 2.916 -19.141 -29.891 1 98.62 527 LEU B CA 1
ATOM 9838 C C . LEU B 1 527 ? 4.367 -19.391 -30.297 1 98.62 527 LEU B C 1
ATOM 9840 O O . LEU B 1 527 ? 4.996 -20.344 -29.828 1 98.62 527 LEU B O 1
ATOM 9844 N N . TRP B 1 528 ? 4.898 -18.547 -31.172 1 98.56 528 TRP B N 1
ATOM 9845 C CA . TRP B 1 528 ? 6.273 -18.688 -31.641 1 98.56 528 TRP B CA 1
ATOM 9846 C C . TRP B 1 528 ? 7.25 -18.672 -30.469 1 98.56 528 TRP B C 1
ATOM 9848 O O . TRP B 1 528 ? 8.227 -19.422 -30.453 1 98.56 528 TRP B O 1
ATOM 9858 N N . GLN B 1 529 ? 7.027 -17.797 -29.531 1 98.75 529 GLN B N 1
ATOM 9859 C CA . GLN B 1 529 ? 7.93 -17.719 -28.391 1 98.75 529 GLN B CA 1
ATOM 9860 C C . GLN B 1 529 ? 7.891 -19.016 -27.578 1 98.75 529 GLN B C 1
ATOM 9862 O O . GLN B 1 529 ? 8.922 -19.469 -27.078 1 98.75 529 GLN B O 1
ATOM 9867 N N . ASN B 1 530 ? 6.727 -19.594 -27.438 1 98.69 530 ASN B N 1
ATOM 9868 C CA . ASN B 1 530 ? 6.602 -20.859 -26.703 1 98.69 530 ASN B CA 1
ATOM 9869 C C . ASN B 1 530 ? 7.223 -22.016 -27.469 1 98.69 530 ASN B C 1
ATOM 9871 O O . ASN B 1 530 ? 7.883 -22.875 -26.891 1 98.69 530 ASN B O 1
ATOM 9875 N N . VAL B 1 531 ? 7.016 -22.016 -28.75 1 98.56 531 VAL B N 1
ATOM 9876 C CA . VAL B 1 531 ? 7.648 -23.031 -29.594 1 98.56 531 VAL B CA 1
ATOM 9877 C C . VAL B 1 531 ? 9.172 -22.922 -29.484 1 98.56 531 VAL B C 1
ATOM 9879 O O . VAL B 1 531 ? 9.859 -23.922 -29.281 1 98.56 531 VAL B O 1
ATOM 9882 N N . PHE B 1 532 ? 9.641 -21.75 -29.609 1 98.5 532 PHE B N 1
ATOM 9883 C CA . PHE B 1 532 ? 11.07 -21.484 -29.438 1 98.5 532 PHE B CA 1
ATOM 9884 C C . PHE B 1 532 ? 11.547 -21.984 -28.078 1 98.5 532 PHE B C 1
ATOM 9886 O O . PHE B 1 532 ? 12.609 -22.594 -27.984 1 98.5 532 PHE B O 1
ATOM 9893 N N . GLY B 1 533 ? 10.758 -21.75 -27.031 1 98.62 533 GLY B N 1
ATOM 9894 C CA . GLY B 1 533 ? 11.125 -22.047 -25.672 1 98.62 533 GLY B CA 1
ATOM 9895 C C . GLY B 1 533 ? 11.312 -23.547 -25.422 1 98.62 533 GLY B C 1
ATOM 9896 O O . GLY B 1 533 ? 12.117 -23.938 -24.578 1 98.62 533 GLY B O 1
ATOM 9897 N N . VAL B 1 534 ? 10.586 -24.406 -26.156 1 98.31 534 VAL B N 1
ATOM 9898 C CA . VAL B 1 534 ? 10.625 -25.828 -25.859 1 98.31 534 VAL B CA 1
ATOM 9899 C C . VAL B 1 534 ? 11.328 -26.578 -26.984 1 98.31 534 VAL B C 1
ATOM 9901 O O . VAL B 1 534 ? 11.445 -27.812 -26.938 1 98.31 534 VAL B O 1
ATOM 9904 N N . TRP B 1 535 ? 11.773 -25.891 -28.047 1 98.38 535 TRP B N 1
ATOM 9905 C CA . TRP B 1 535 ? 12.375 -26.531 -29.219 1 98.38 535 TRP B CA 1
ATOM 9906 C C . TRP B 1 535 ? 13.664 -27.25 -28.828 1 98.38 535 TRP B C 1
ATOM 9908 O O . TRP B 1 535 ? 14.531 -26.688 -28.172 1 98.38 535 TRP B O 1
ATOM 9918 N N . PRO B 1 536 ? 13.805 -28.562 -29.203 1 97.31 536 PRO B N 1
ATOM 9919 C CA . PRO B 1 536 ? 15.031 -29.281 -28.859 1 97.31 536 PRO B CA 1
ATOM 9920 C C . PRO B 1 536 ? 16.25 -28.734 -29.578 1 97.31 536 PRO B C 1
ATOM 9922 O O . PRO B 1 536 ? 16.188 -28.422 -30.766 1 97.31 536 PRO B O 1
ATOM 9925 N N . VAL B 1 537 ? 17.328 -28.672 -28.906 1 97.19 537 VAL B N 1
ATOM 9926 C CA . VAL B 1 537 ? 18.578 -28.172 -29.484 1 97.19 537 VAL B CA 1
ATOM 9927 C C . VAL B 1 537 ? 18.984 -29.047 -30.672 1 97.19 537 VAL B C 1
ATOM 9929 O O . VAL B 1 537 ? 19.562 -28.562 -31.641 1 97.19 537 VAL B O 1
ATOM 9932 N N . SER B 1 538 ? 18.688 -30.359 -30.641 1 95.38 538 SER B N 1
ATOM 9933 C CA . SER B 1 538 ? 19 -31.312 -31.703 1 95.38 538 SER B CA 1
ATOM 9934 C C . SER B 1 538 ? 18.172 -31.047 -32.938 1 95.38 538 SER B C 1
ATOM 9936 O O . SER B 1 538 ? 18.5 -31.516 -34.031 1 95.38 538 SER B O 1
ATOM 9938 N N . GLY B 1 539 ? 17.078 -30.406 -32.75 1 95.69 539 GLY B N 1
ATOM 9939 C CA . GLY B 1 539 ? 16.156 -30.141 -33.875 1 95.69 539 GLY B CA 1
ATOM 9940 C C . GLY B 1 539 ? 15.195 -31.281 -34.125 1 95.69 539 GLY B C 1
ATOM 9941 O O . GLY B 1 539 ? 14.312 -31.188 -34.969 1 95.69 539 GLY B O 1
ATOM 9942 N N . GLU B 1 540 ? 15.328 -32.344 -33.312 1 95.19 540 GLU B N 1
ATOM 9943 C CA . GLU B 1 540 ? 14.461 -33.5 -33.5 1 95.19 540 GLU B CA 1
ATOM 9944 C C . GLU B 1 540 ? 13.047 -33.219 -33.031 1 95.19 540 GLU B C 1
ATOM 9946 O O . GLU B 1 540 ? 12.836 -32.906 -31.844 1 95.19 540 GLU B O 1
ATOM 9951 N N . VAL B 1 541 ? 12.156 -33.344 -33.875 1 96.25 541 VAL B N 1
ATOM 9952 C CA . VAL B 1 541 ? 10.742 -33.188 -33.531 1 96.25 541 VAL B CA 1
ATOM 9953 C C . VAL B 1 541 ? 10.133 -34.562 -33.281 1 96.25 541 VAL B C 1
ATOM 9955 O O . VAL B 1 541 ? 9.609 -35.219 -34.188 1 96.25 541 VAL B O 1
ATOM 9958 N N . SER B 1 542 ? 10.039 -34.969 -32.062 1 96.31 542 SER B N 1
ATOM 9959 C CA . SER B 1 542 ? 9.453 -36.281 -31.688 1 96.31 542 SER B CA 1
ATOM 9960 C C . SER B 1 542 ? 7.93 -36.219 -31.703 1 96.31 542 SER B C 1
ATOM 9962 O O . SER B 1 542 ? 7.348 -35.125 -31.703 1 96.31 542 SER B O 1
ATOM 9964 N N . ALA B 1 543 ? 7.312 -37.375 -31.734 1 96.81 543 ALA B N 1
ATOM 9965 C CA . ALA B 1 543 ? 5.859 -37.469 -31.625 1 96.81 543 ALA B CA 1
ATOM 9966 C C . ALA B 1 543 ? 5.367 -36.875 -30.312 1 96.81 543 ALA B C 1
ATOM 9968 O O . ALA B 1 543 ? 4.305 -36.25 -30.266 1 96.81 543 ALA B O 1
ATOM 9969 N N . ALA B 1 544 ? 6.133 -37.062 -29.281 1 95.75 544 ALA B N 1
ATOM 9970 C CA . ALA B 1 544 ? 5.781 -36.531 -27.969 1 95.75 544 ALA B CA 1
ATOM 9971 C C . ALA B 1 544 ? 5.777 -35 -27.984 1 95.75 544 ALA B C 1
ATOM 9973 O O . ALA B 1 544 ? 4.855 -34.375 -27.453 1 95.75 544 ALA B O 1
ATOM 9974 N N . LEU B 1 545 ? 6.816 -34.438 -28.516 1 96.75 545 LEU B N 1
ATOM 9975 C CA . LEU B 1 545 ? 6.895 -32.969 -28.594 1 96.75 545 LEU B CA 1
ATOM 9976 C C . LEU B 1 545 ? 5.742 -32.406 -29.406 1 96.75 545 LEU B C 1
ATOM 9978 O O . LEU B 1 545 ? 5.125 -31.406 -29.016 1 96.75 545 LEU B O 1
ATOM 9982 N N . ARG B 1 546 ? 5.488 -33 -30.641 1 97.44 546 ARG B N 1
ATOM 9983 C CA . ARG B 1 546 ? 4.387 -32.594 -31.5 1 97.44 546 ARG B CA 1
ATOM 9984 C C . ARG B 1 546 ? 3.064 -32.594 -30.734 1 97.44 546 ARG B C 1
ATOM 9986 O O . ARG B 1 546 ? 2.312 -31.625 -30.75 1 97.44 546 ARG B O 1
ATOM 9993 N N . GLY B 1 547 ? 2.814 -33.75 -30.062 1 97.75 547 GLY B N 1
ATOM 9994 C CA . GLY B 1 547 ? 1.589 -33.875 -29.297 1 97.75 547 GLY B CA 1
ATOM 9995 C C . GLY B 1 547 ? 1.466 -32.812 -28.219 1 97.75 547 GLY B C 1
ATOM 9996 O O . GLY B 1 547 ? 0.395 -32.219 -28.031 1 97.75 547 GLY B O 1
ATOM 9997 N N . ARG B 1 548 ? 2.543 -32.594 -27.453 1 97.62 548 ARG B N 1
ATOM 9998 C CA . ARG B 1 548 ? 2.57 -31.609 -26.375 1 97.62 548 ARG B CA 1
ATOM 9999 C C . ARG B 1 548 ? 2.293 -30.203 -26.922 1 97.62 548 ARG B C 1
ATOM 10001 O O . ARG B 1 548 ? 1.553 -29.438 -26.297 1 97.62 548 ARG B O 1
ATOM 10008 N N . LEU B 1 549 ? 2.855 -29.812 -28.062 1 98.19 549 LEU B N 1
ATOM 10009 C CA . LEU B 1 549 ? 2.703 -28.469 -28.625 1 98.19 549 LEU B CA 1
ATOM 10010 C C . LEU B 1 549 ? 1.28 -28.25 -29.125 1 98.19 549 LEU B C 1
ATOM 10012 O O . LEU B 1 549 ? 0.74 -27.156 -29.016 1 98.19 549 LEU B O 1
ATOM 10016 N N . HIS B 1 550 ? 0.739 -29.297 -29.766 1 98.25 550 HIS B N 1
ATOM 10017 C CA . HIS B 1 550 ? -0.649 -29.188 -30.203 1 98.25 550 HIS B CA 1
ATOM 10018 C C . HIS B 1 550 ? -1.583 -28.984 -29.016 1 98.25 550 HIS B C 1
ATOM 10020 O O . HIS B 1 550 ? -2.467 -28.125 -29.047 1 98.25 550 HIS B O 1
ATOM 10026 N N . THR B 1 551 ? -1.372 -29.75 -27.938 1 97.75 551 THR B N 1
ATOM 10027 C CA . THR B 1 551 ? -2.186 -29.625 -26.734 1 97.75 551 THR B CA 1
ATOM 10028 C C . THR B 1 551 ? -2.031 -28.25 -26.125 1 97.75 551 THR B C 1
ATOM 10030 O O . THR B 1 551 ? -3.02 -27.625 -25.734 1 97.75 551 THR B O 1
ATOM 10033 N N . TYR B 1 552 ? -0.821 -27.797 -26.078 1 97.88 552 TYR B N 1
ATOM 10034 C CA . TYR B 1 552 ? -0.549 -26.469 -25.5 1 97.88 552 TYR B CA 1
ATOM 10035 C C . TYR B 1 552 ? -1.208 -25.375 -26.328 1 97.88 552 TYR B C 1
ATOM 10037 O O . TYR B 1 552 ? -1.831 -24.469 -25.781 1 97.88 552 TYR B O 1
ATOM 10045 N N . ALA B 1 553 ? -1.02 -25.391 -27.609 1 98.5 553 ALA B N 1
ATOM 10046 C CA . ALA B 1 553 ? -1.555 -24.359 -28.5 1 98.5 553 ALA B CA 1
ATOM 10047 C C . ALA B 1 553 ? -3.07 -24.234 -28.359 1 98.5 553 ALA B C 1
ATOM 10049 O O . ALA B 1 553 ? -3.613 -23.141 -28.297 1 98.5 553 ALA B O 1
ATOM 10050 N N . GLU B 1 554 ? -3.656 -25.375 -28.359 1 98 554 GLU B N 1
ATOM 10051 C CA . GLU B 1 554 ? -5.109 -25.375 -28.203 1 98 554 GLU B CA 1
ATOM 10052 C C . GLU B 1 554 ? -5.531 -24.734 -26.891 1 98 554 GLU B C 1
ATOM 10054 O O . GLU B 1 554 ? -6.426 -23.891 -26.859 1 98 554 GLU B O 1
ATOM 10059 N N . LYS B 1 555 ? -4.918 -25.109 -25.812 1 97.5 555 LYS B N 1
ATOM 10060 C CA . LYS B 1 555 ? -5.207 -24.5 -24.516 1 97.5 555 LYS B CA 1
ATOM 10061 C C . LYS B 1 555 ? -4.949 -23 -24.531 1 97.5 555 LYS B C 1
ATOM 10063 O O . LYS B 1 555 ? -5.773 -22.219 -24.047 1 97.5 555 LYS B O 1
ATOM 10068 N N . ALA B 1 556 ? -3.848 -22.578 -25.062 1 98.19 556 ALA B N 1
ATOM 10069 C CA . ALA B 1 556 ? -3.428 -21.172 -25.062 1 98.19 556 ALA B CA 1
ATOM 10070 C C . ALA B 1 556 ? -4.43 -20.297 -25.812 1 98.19 556 ALA B C 1
ATOM 10072 O O . ALA B 1 556 ? -4.797 -19.219 -25.328 1 98.19 556 ALA B O 1
ATOM 10073 N N . ILE B 1 557 ? -4.848 -20.734 -26.984 1 98.44 557 ILE B N 1
ATOM 10074 C CA . ILE B 1 557 ? -5.723 -19.891 -27.797 1 98.44 557 ILE B CA 1
ATOM 10075 C C . ILE B 1 557 ? -7.125 -19.859 -27.188 1 98.44 557 ILE B C 1
ATOM 10077 O O . ILE B 1 557 ? -7.836 -18.859 -27.297 1 98.44 557 ILE B O 1
ATOM 10081 N N . ARG B 1 558 ? -7.523 -20.922 -26.531 1 97.75 558 ARG B N 1
ATOM 10082 C CA . ARG B 1 558 ? -8.812 -20.906 -25.844 1 97.75 558 ARG B CA 1
ATOM 10083 C C . ARG B 1 558 ? -8.766 -20 -24.625 1 97.75 558 ARG B C 1
ATOM 10085 O O . ARG B 1 558 ? -9.734 -19.297 -24.344 1 97.75 558 ARG B O 1
ATOM 10092 N N . GLU B 1 559 ? -7.629 -19.984 -23.891 1 97.19 559 GLU B N 1
ATOM 10093 C CA . GLU B 1 559 ? -7.445 -19.094 -22.75 1 97.19 559 GLU B CA 1
ATOM 10094 C C . GLU B 1 559 ? -7.418 -17.625 -23.188 1 97.19 559 GLU B C 1
ATOM 10096 O O . GLU B 1 559 ? -7.996 -16.766 -22.516 1 97.19 559 GLU B O 1
ATOM 10101 N N . ALA B 1 560 ? -6.797 -17.328 -24.266 1 97.62 560 ALA B N 1
ATOM 10102 C CA . ALA B 1 560 ? -6.703 -15.953 -24.781 1 97.62 560 ALA B CA 1
ATOM 10103 C C . ALA B 1 560 ? -8.078 -15.406 -25.125 1 97.62 560 ALA B C 1
ATOM 10105 O O . ALA B 1 560 ? -8.328 -14.203 -25 1 97.62 560 ALA B O 1
ATOM 10106 N N . ALA B 1 561 ? -8.898 -16.312 -25.703 1 96.62 561 ALA B N 1
ATOM 10107 C CA . ALA B 1 561 ? -10.305 -16.031 -25.984 1 96.62 561 ALA B CA 1
ATOM 10108 C C . ALA B 1 561 ? -10.445 -14.891 -27 1 96.62 561 ALA B C 1
ATOM 10110 O O . ALA B 1 561 ? -11.336 -14.055 -26.875 1 96.62 561 ALA B O 1
ATOM 10111 N N . TRP B 1 562 ? -9.461 -14.828 -27.953 1 94.62 562 TRP B N 1
ATOM 10112 C CA . TRP B 1 562 ? -9.617 -13.883 -29.047 1 94.62 562 TRP B CA 1
ATOM 10113 C C . TRP B 1 562 ? -10.555 -14.438 -30.125 1 94.62 562 TRP B C 1
ATOM 10115 O O . TRP B 1 562 ? -11.492 -13.758 -30.547 1 94.62 562 TRP B O 1
ATOM 10125 N N . HIS B 1 563 ? -10.234 -15.703 -30.516 1 97.06 563 HIS B N 1
ATOM 10126 C CA . HIS B 1 563 ? -10.898 -16.281 -31.672 1 97.06 563 HIS B CA 1
ATOM 10127 C C . HIS B 1 563 ? -11.633 -17.578 -31.297 1 97.06 563 HIS B C 1
ATOM 10129 O O . HIS B 1 563 ? -12.477 -18.047 -32.062 1 97.06 563 HIS B O 1
ATOM 10135 N N . THR B 1 564 ? -11.328 -18.156 -30.25 1 97.69 564 THR B N 1
ATOM 10136 C CA . THR B 1 564 ? -11.898 -19.391 -29.703 1 97.69 564 THR B CA 1
ATOM 10137 C C . THR B 1 564 ? -11.898 -19.359 -28.172 1 97.69 564 THR B C 1
ATOM 10139 O O . THR B 1 564 ? -11.273 -18.484 -27.562 1 97.69 564 THR B O 1
ATOM 10142 N N . SER B 1 565 ? -12.672 -20.125 -27.531 1 95.38 565 SER B N 1
ATOM 10143 C CA . SER B 1 565 ? -12.742 -20.172 -26.078 1 95.38 565 SER B CA 1
ATOM 10144 C C . SER B 1 565 ? -13.258 -21.531 -25.594 1 95.38 565 SER B C 1
ATOM 10146 O O . SER B 1 565 ? -13.734 -22.344 -26.406 1 95.38 565 SER B O 1
ATOM 10148 N N . TRP B 1 566 ? -13.023 -21.781 -24.391 1 89.62 566 TRP B N 1
ATOM 10149 C CA . TRP B 1 566 ? -13.539 -23.016 -23.797 1 89.62 566 TRP B CA 1
ATOM 10150 C C . TRP B 1 566 ? -15.055 -23.094 -23.922 1 89.62 566 TRP B C 1
ATOM 10152 O O . TRP B 1 566 ? -15.625 -24.156 -24.156 1 89.62 566 TRP B O 1
ATOM 10162 N N . HIS B 1 567 ? -15.719 -21.984 -23.875 1 87.31 567 HIS B N 1
ATOM 10163 C CA . HIS B 1 567 ? -17.172 -21.906 -23.891 1 87.31 567 HIS B CA 1
ATOM 10164 C C . HIS B 1 567 ? -17.703 -21.969 -25.328 1 87.31 567 HIS B C 1
ATOM 10166 O O . HIS B 1 567 ? -18.797 -22.5 -25.562 1 87.31 567 HIS B O 1
ATOM 10172 N N . ASN B 1 568 ? -16.984 -21.375 -26.203 1 91.56 568 ASN B N 1
ATOM 10173 C CA . ASN B 1 568 ? -17.375 -21.328 -27.609 1 91.56 568 ASN B CA 1
ATOM 10174 C C . ASN B 1 568 ? -16.203 -21.656 -28.531 1 91.56 568 ASN B C 1
ATOM 10176 O O . ASN B 1 568 ? -15.68 -20.781 -29.219 1 91.56 568 ASN B O 1
ATOM 10180 N N . PRO B 1 569 ? -15.953 -22.953 -28.625 1 95.5 569 PRO B N 1
ATOM 10181 C CA . PRO B 1 569 ? -14.812 -23.312 -29.469 1 95.5 569 PRO B CA 1
ATOM 10182 C C . PRO B 1 569 ? -15.039 -23.016 -30.938 1 95.5 569 PRO B C 1
ATOM 10184 O O . PRO B 1 569 ? -16.125 -23.281 -31.469 1 95.5 569 PRO B O 1
ATOM 10187 N N . ASN B 1 570 ? -14.164 -22.375 -31.562 1 98.12 570 ASN B N 1
ATOM 10188 C CA . ASN B 1 570 ? -14.094 -22.188 -33 1 98.12 570 ASN B CA 1
ATOM 10189 C C . ASN B 1 570 ? -13.188 -23.219 -33.656 1 98.12 570 ASN B C 1
ATOM 10191 O O . ASN B 1 570 ? -12 -22.969 -33.875 1 98.12 570 ASN B O 1
ATOM 10195 N N . ARG B 1 571 ? -13.781 -24.281 -34.094 1 97.56 571 ARG B N 1
ATOM 10196 C CA . ARG B 1 571 ? -13.023 -25.438 -34.562 1 97.56 571 ARG B CA 1
ATOM 10197 C C . ARG B 1 571 ? -12.25 -25.094 -35.844 1 97.56 571 ARG B C 1
ATOM 10199 O O . ARG B 1 571 ? -11.141 -25.594 -36.031 1 97.56 571 ARG B O 1
ATOM 10206 N N . ALA B 1 572 ? -12.875 -24.297 -36.688 1 98.19 572 ALA B N 1
ATOM 10207 C CA . ALA B 1 572 ? -12.188 -23.906 -37.906 1 98.19 572 ALA B CA 1
ATOM 10208 C C . ALA B 1 572 ? -10.883 -23.188 -37.594 1 98.19 572 ALA B C 1
ATOM 10210 O O . ALA B 1 572 ? -9.836 -23.484 -38.188 1 98.19 572 ALA B O 1
ATOM 10211 N N . PHE B 1 573 ? -10.961 -22.219 -36.688 1 98.38 573 PHE B N 1
ATOM 10212 C CA . PHE B 1 573 ? -9.766 -21.484 -36.312 1 98.38 573 PHE B CA 1
ATOM 10213 C C . PHE B 1 573 ? -8.758 -22.406 -35.656 1 98.38 573 PHE B C 1
ATOM 10215 O O . PHE B 1 573 ? -7.555 -22.312 -35.906 1 98.38 573 PHE B O 1
ATOM 10222 N N . GLU B 1 574 ? -9.211 -23.297 -34.75 1 98.5 574 GLU B N 1
ATOM 10223 C CA . GLU B 1 574 ? -8.328 -24.234 -34.031 1 98.5 574 GLU B CA 1
ATOM 10224 C C . GLU B 1 574 ? -7.633 -25.172 -35.031 1 98.5 574 GLU B C 1
ATOM 10226 O O . GLU B 1 574 ? -6.438 -25.438 -34.906 1 98.5 574 GLU B O 1
ATOM 10231 N N . ASP B 1 575 ? -8.352 -25.625 -36.062 1 98.44 575 ASP B N 1
ATOM 10232 C CA . ASP B 1 575 ? -7.773 -26.484 -37.094 1 98.44 575 ASP B CA 1
ATOM 10233 C C . ASP B 1 575 ? -6.707 -25.734 -37.875 1 98.44 575 ASP B C 1
ATOM 10235 O O . ASP B 1 575 ? -5.676 -26.312 -38.25 1 98.44 575 ASP B O 1
ATOM 10239 N N . ASP B 1 576 ? -7.062 -24.5 -38.156 1 98.5 576 ASP B N 1
ATOM 10240 C CA . ASP B 1 576 ? -6.082 -23.672 -38.844 1 98.5 576 ASP B CA 1
ATOM 10241 C C . ASP B 1 576 ? -4.789 -23.547 -38.062 1 98.5 576 ASP B C 1
ATOM 10243 O O . ASP B 1 576 ? -3.693 -23.594 -38.625 1 98.5 576 ASP B O 1
ATOM 10247 N N . VAL B 1 577 ? -4.883 -23.359 -36.75 1 98.56 577 VAL B N 1
ATOM 10248 C CA . VAL B 1 577 ? -3.717 -23.234 -35.906 1 98.56 577 VAL B CA 1
ATOM 10249 C C . VAL B 1 577 ? -2.943 -24.547 -35.875 1 98.56 577 VAL B C 1
ATOM 10251 O O . VAL B 1 577 ? -1.711 -24.562 -35.938 1 98.56 577 VAL B O 1
ATOM 10254 N N . HIS B 1 578 ? -3.631 -25.688 -35.75 1 98.38 578 HIS B N 1
ATOM 10255 C CA . HIS B 1 578 ? -2.988 -27 -35.781 1 98.38 578 HIS B CA 1
ATOM 10256 C C . HIS B 1 578 ? -2.264 -27.25 -37.094 1 98.38 578 HIS B C 1
ATOM 10258 O O . HIS B 1 578 ? -1.144 -27.766 -37.094 1 98.38 578 HIS B O 1
ATOM 10264 N N . GLY B 1 579 ? -2.975 -26.922 -38.219 1 98.12 579 GLY B N 1
ATOM 10265 C CA . GLY B 1 579 ? -2.33 -27.047 -39.531 1 98.12 579 GLY B CA 1
ATOM 10266 C C . GLY B 1 579 ? -1.075 -26.203 -39.656 1 98.12 579 GLY B C 1
ATOM 10267 O O . GLY B 1 579 ? -0.065 -26.656 -40.188 1 98.12 579 GLY B O 1
ATOM 10268 N N . TRP B 1 580 ? -1.22 -24.984 -39.156 1 98.25 580 TRP B N 1
ATOM 10269 C CA . TRP B 1 580 ? -0.07 -24.078 -39.156 1 98.25 580 TRP B CA 1
ATOM 10270 C C . TRP B 1 580 ? 1.08 -24.672 -38.344 1 98.25 580 TRP B C 1
ATOM 10272 O O . TRP B 1 580 ? 2.236 -24.625 -38.781 1 98.25 580 TRP B O 1
ATOM 10282 N N . LEU B 1 581 ? 0.826 -25.219 -37.156 1 97.94 581 LEU B N 1
ATOM 10283 C CA . LEU B 1 581 ? 1.845 -25.828 -36.281 1 97.94 581 LEU B CA 1
ATOM 10284 C C . LEU B 1 581 ? 2.543 -26.969 -37 1 97.94 581 LEU B C 1
ATOM 10286 O O . LEU B 1 581 ? 3.764 -27.125 -36.906 1 97.94 581 LEU B O 1
ATOM 10290 N N . ASP B 1 582 ? 1.777 -27.734 -37.688 1 97.5 582 ASP B N 1
ATOM 10291 C CA . ASP B 1 582 ? 2.357 -28.844 -38.469 1 97.5 582 ASP B CA 1
ATOM 10292 C C . ASP B 1 582 ? 3.281 -28.328 -39.562 1 97.5 582 ASP B C 1
ATOM 10294 O O . ASP B 1 582 ? 4.332 -28.922 -39.812 1 97.5 582 ASP B O 1
ATOM 10298 N N . LEU B 1 583 ? 2.84 -27.281 -40.219 1 96.12 583 LEU B N 1
ATOM 10299 C CA . LEU B 1 583 ? 3.682 -26.672 -41.219 1 96.12 583 LEU B CA 1
ATOM 10300 C C . LEU B 1 583 ? 5.004 -26.188 -40.625 1 96.12 583 LEU B C 1
ATOM 10302 O O . LEU B 1 583 ? 6.051 -26.281 -41.281 1 96.12 583 LEU B O 1
ATOM 10306 N N . VAL B 1 584 ? 4.938 -25.625 -39.5 1 96 584 VAL B N 1
ATOM 10307 C CA . VAL B 1 584 ? 6.117 -25.125 -38.781 1 96 584 VAL B CA 1
ATOM 10308 C C . VAL B 1 584 ? 7.027 -26.297 -38.438 1 96 584 VAL B C 1
ATOM 10310 O O . VAL B 1 584 ? 8.242 -26.234 -38.625 1 96 584 VAL B O 1
ATOM 10313 N N . LEU B 1 585 ? 6.465 -27.406 -37.875 1 96.56 585 LEU B N 1
ATOM 10314 C CA . LEU B 1 585 ? 7.223 -28.531 -37.344 1 96.56 585 LEU B CA 1
ATOM 10315 C C . LEU B 1 585 ? 7.84 -29.359 -38.469 1 96.56 585 LEU B C 1
ATOM 10317 O O . LEU B 1 585 ? 8.906 -29.969 -38.281 1 96.56 585 LEU B O 1
ATOM 10321 N N . ASP B 1 586 ? 7.18 -29.391 -39.656 1 94.75 586 ASP B N 1
ATOM 10322 C CA . ASP B 1 586 ? 7.605 -30.266 -40.75 1 94.75 586 ASP B CA 1
ATOM 10323 C C . ASP B 1 586 ? 8.305 -29.469 -41.844 1 94.75 586 ASP B C 1
ATOM 10325 O O . ASP B 1 586 ? 8.961 -30.047 -42.719 1 94.75 586 ASP B O 1
ATOM 10329 N N . GLY B 1 587 ? 8.18 -28.188 -41.875 1 92.25 587 GLY B N 1
ATOM 10330 C CA . GLY B 1 587 ? 8.641 -27.375 -42.969 1 92.25 587 GLY B CA 1
ATOM 10331 C C . GLY B 1 587 ? 10.039 -26.812 -42.781 1 92.25 587 GLY B C 1
ATOM 10332 O O . GLY B 1 587 ? 10.734 -27.203 -41.812 1 92.25 587 GLY B O 1
ATOM 10333 N N . PRO B 1 588 ? 10.367 -25.938 -43.656 1 93.62 588 PRO B N 1
ATOM 10334 C CA . PRO B 1 588 ? 11.719 -25.359 -43.656 1 93.62 588 PRO B CA 1
ATOM 10335 C C . PRO B 1 588 ? 11.992 -24.531 -42.406 1 93.62 588 PRO B C 1
ATOM 10337 O O . PRO B 1 588 ? 13.148 -24.344 -42.031 1 93.62 588 PRO B O 1
ATOM 10340 N N . LEU B 1 589 ? 10.984 -24 -41.812 1 96.12 589 LEU B N 1
ATOM 10341 C CA . LEU B 1 589 ? 11.156 -23.156 -40.625 1 96.12 589 LEU B CA 1
ATOM 10342 C C . LEU B 1 589 ? 11.727 -23.969 -39.469 1 96.12 589 LEU B C 1
ATOM 10344 O O . LEU B 1 589 ? 12.32 -23.391 -38.562 1 96.12 589 LEU B O 1
ATOM 10348 N N . ALA B 1 590 ? 11.516 -25.25 -39.438 1 96.88 590 ALA B N 1
ATOM 10349 C CA . ALA B 1 590 ? 12.062 -26.109 -38.406 1 96.88 590 ALA B CA 1
ATOM 10350 C C . ALA B 1 590 ? 13.586 -26.031 -38.375 1 96.88 590 ALA B C 1
ATOM 10352 O O . ALA B 1 590 ? 14.188 -25.953 -37.281 1 96.88 590 ALA B O 1
ATOM 10353 N N . SER B 1 591 ? 14.109 -26.109 -39.594 1 96.44 591 SER B N 1
ATOM 10354 C CA . SER B 1 591 ? 15.562 -26.031 -39.656 1 96.44 591 SER B CA 1
ATOM 10355 C C . SER B 1 591 ? 16.062 -24.656 -39.219 1 96.44 591 SER B C 1
ATOM 10357 O O . SER B 1 591 ? 17.078 -24.562 -38.531 1 96.44 591 SER B O 1
ATOM 10359 N N . GLU B 1 592 ? 15.391 -23.672 -39.625 1 96.56 592 GLU B N 1
ATOM 10360 C CA . GLU B 1 592 ? 15.773 -22.328 -39.25 1 96.56 592 GLU B CA 1
ATOM 10361 C C . GLU B 1 592 ? 15.648 -22.125 -37.719 1 96.56 592 GLU B C 1
ATOM 10363 O O . GLU B 1 592 ? 16.516 -21.516 -37.094 1 96.56 592 GLU B O 1
ATOM 10368 N N . LEU B 1 593 ? 14.562 -22.594 -37.219 1 97.88 593 LEU B N 1
ATOM 10369 C CA . LEU B 1 593 ? 14.359 -22.516 -35.781 1 97.88 593 LEU B CA 1
ATOM 10370 C C . LEU B 1 593 ? 15.445 -23.281 -35.031 1 97.88 593 LEU B C 1
ATOM 10372 O O . LEU B 1 593 ? 15.93 -22.844 -34 1 97.88 593 LEU B O 1
ATOM 10376 N N . THR B 1 594 ? 15.82 -24.453 -35.531 1 98.12 594 THR B N 1
ATOM 10377 C CA . THR B 1 594 ? 16.891 -25.25 -34.938 1 98.12 594 THR B CA 1
ATOM 10378 C C . THR B 1 594 ? 18.188 -24.453 -34.906 1 98.12 594 THR B C 1
ATOM 10380 O O . THR B 1 594 ? 18.906 -24.469 -33.875 1 98.12 594 THR B O 1
ATOM 10383 N N . GLY B 1 595 ? 18.453 -23.812 -36.062 1 97.94 595 GLY B N 1
ATOM 10384 C CA . GLY B 1 595 ? 19.641 -22.969 -36.094 1 97.94 595 GLY B CA 1
ATOM 10385 C C . GLY B 1 595 ? 19.625 -21.859 -35.062 1 97.94 595 GLY B C 1
ATOM 10386 O O . GLY B 1 595 ? 20.641 -21.578 -34.438 1 97.94 595 GLY B O 1
ATOM 10387 N N . LEU B 1 596 ? 18.516 -21.156 -34.969 1 98.19 596 LEU B N 1
ATOM 10388 C CA . LEU B 1 596 ? 18.375 -20.062 -34.031 1 98.19 596 LEU B CA 1
ATOM 10389 C C . LEU B 1 596 ? 18.531 -20.562 -32.594 1 98.19 596 LEU B C 1
ATOM 10391 O O . LEU B 1 596 ? 19.234 -19.953 -31.781 1 98.19 596 LEU B O 1
ATOM 10395 N N . VAL B 1 597 ? 17.875 -21.672 -32.188 1 98.44 597 VAL B N 1
ATOM 10396 C CA . VAL B 1 597 ? 17.953 -22.25 -30.875 1 98.44 597 VAL B CA 1
ATOM 10397 C C . VAL B 1 597 ? 19.391 -22.672 -30.562 1 98.44 597 VAL B C 1
ATOM 10399 O O . VAL B 1 597 ? 19.891 -22.406 -29.469 1 98.44 597 VAL B O 1
ATOM 10402 N N . ALA B 1 598 ? 20 -23.312 -31.531 1 98.19 598 ALA B N 1
ATOM 10403 C CA . ALA B 1 598 ? 21.391 -23.734 -31.344 1 98.19 598 ALA B CA 1
ATOM 10404 C C . ALA B 1 598 ? 22.312 -22.531 -31.109 1 98.19 598 ALA B C 1
ATOM 10406 O O . ALA B 1 598 ? 23.188 -22.578 -30.25 1 98.19 598 ALA B O 1
ATOM 10407 N N . HIS B 1 599 ? 22.047 -21.516 -31.906 1 97.69 599 HIS B N 1
ATOM 10408 C CA . HIS B 1 599 ? 22.844 -20.297 -31.812 1 97.69 599 HIS B CA 1
ATOM 10409 C C . HIS B 1 599 ? 22.734 -19.641 -30.438 1 97.69 599 HIS B C 1
ATOM 10411 O O . HIS B 1 599 ? 23.703 -19.109 -29.922 1 97.69 599 HIS B O 1
ATOM 10417 N N . LEU B 1 600 ? 21.578 -19.672 -29.828 1 98.5 600 LEU B N 1
ATOM 10418 C CA . LEU B 1 600 ? 21.297 -18.938 -28.609 1 98.5 600 LEU B CA 1
ATOM 10419 C C . LEU B 1 600 ? 21.375 -19.859 -27.391 1 98.5 600 LEU B C 1
ATOM 10421 O O . LEU B 1 600 ? 21.188 -19.406 -26.25 1 98.5 600 LEU B O 1
ATOM 10425 N N . ASN B 1 601 ? 21.641 -21.109 -27.578 1 98.31 601 ASN B N 1
ATOM 10426 C CA . ASN B 1 601 ? 21.516 -22.109 -26.531 1 98.31 601 ASN B CA 1
ATOM 10427 C C . ASN B 1 601 ? 22.438 -21.828 -25.359 1 98.31 601 ASN B C 1
ATOM 10429 O O . ASN B 1 601 ? 22.062 -22 -24.203 1 98.31 601 ASN B O 1
ATOM 10433 N N . SER B 1 602 ? 23.688 -21.469 -25.656 1 98.06 602 SER B N 1
ATOM 10434 C CA . SER B 1 602 ? 24.641 -21.219 -24.562 1 98.06 602 SER B CA 1
ATOM 10435 C C . SER B 1 602 ? 24.172 -20.078 -23.672 1 98.06 602 SER B C 1
ATOM 10437 O O . SER B 1 602 ? 24.391 -20.109 -22.453 1 98.06 602 SER B O 1
ATOM 10439 N N . HIS B 1 603 ? 23.5 -19.047 -24.234 1 98.56 603 HIS B N 1
ATOM 10440 C CA . HIS B 1 603 ? 22.969 -17.938 -23.469 1 98.56 603 HIS B CA 1
ATOM 10441 C C . HIS B 1 603 ? 21.766 -18.359 -22.641 1 98.56 603 HIS B C 1
ATOM 10443 O O . HIS B 1 603 ? 21.594 -17.906 -21.5 1 98.56 603 HIS B O 1
ATOM 10449 N N . ALA B 1 604 ? 20.922 -19.219 -23.203 1 98.62 604 ALA B N 1
ATOM 10450 C CA . ALA B 1 604 ? 19.781 -19.75 -22.484 1 98.62 604 ALA B CA 1
ATOM 10451 C C . ALA B 1 604 ? 20.219 -20.562 -21.281 1 98.62 604 ALA B C 1
ATOM 10453 O O . ALA B 1 604 ? 19.625 -20.453 -20.203 1 98.62 604 ALA B O 1
ATOM 10454 N N . GLU B 1 605 ? 21.219 -21.406 -21.516 1 98.5 605 GLU B N 1
ATOM 10455 C CA . GLU B 1 605 ? 21.75 -22.219 -20.422 1 98.5 605 GLU B CA 1
ATOM 10456 C C . GLU B 1 605 ? 22.359 -21.344 -19.344 1 98.5 605 GLU B C 1
ATOM 10458 O O . GLU B 1 605 ? 22.203 -21.625 -18.141 1 98.5 605 GLU B O 1
ATOM 10463 N N . SER B 1 606 ? 23.031 -20.297 -19.766 1 98.62 606 SER B N 1
ATOM 10464 C CA . SER B 1 606 ? 23.594 -19.344 -18.797 1 98.62 606 SER B CA 1
ATOM 10465 C C . SER B 1 606 ? 22.5 -18.734 -17.922 1 98.62 606 SER B C 1
ATOM 10467 O O . SER B 1 606 ? 22.625 -18.703 -16.703 1 98.62 606 SER B O 1
ATOM 10469 N N . ASP B 1 607 ? 21.422 -18.234 -18.562 1 98.75 607 ASP B N 1
ATOM 10470 C CA . ASP B 1 607 ? 20.328 -17.625 -17.812 1 98.75 607 ASP B CA 1
ATOM 10471 C C . ASP B 1 607 ? 19.641 -18.641 -16.906 1 98.75 607 ASP B C 1
ATOM 10473 O O . ASP B 1 607 ? 19.219 -18.297 -15.805 1 98.75 607 ASP B O 1
ATOM 10477 N N . ALA B 1 608 ? 19.516 -19.844 -17.359 1 98.81 608 ALA B N 1
ATOM 10478 C CA . ALA B 1 608 ? 18.891 -20.891 -16.562 1 98.81 608 ALA B CA 1
ATOM 10479 C C . ALA B 1 608 ? 19.688 -21.172 -15.305 1 98.81 608 ALA B C 1
ATOM 10481 O O . ALA B 1 608 ? 19.125 -21.328 -14.219 1 98.81 608 ALA B O 1
ATOM 10482 N N . LEU B 1 609 ? 21 -21.281 -15.477 1 98.81 609 LEU B N 1
ATOM 10483 C CA . LEU B 1 609 ? 21.875 -21.531 -14.336 1 98.81 609 LEU B CA 1
ATOM 10484 C C . LEU B 1 609 ? 21.859 -20.359 -13.367 1 98.81 609 LEU B C 1
ATOM 10486 O O . LEU B 1 609 ? 21.859 -20.547 -12.148 1 98.81 609 LEU B O 1
ATOM 10490 N N . ALA B 1 610 ? 21.859 -19.156 -13.945 1 98.88 610 ALA B N 1
ATOM 10491 C CA . ALA B 1 610 ? 21.766 -17.969 -13.102 1 98.88 610 ALA B CA 1
ATOM 10492 C C . ALA B 1 610 ? 20.484 -17.969 -12.289 1 98.88 610 ALA B C 1
ATOM 10494 O O . ALA B 1 610 ? 20.516 -17.734 -11.07 1 98.88 610 ALA B O 1
ATOM 10495 N N . ALA B 1 611 ? 19.391 -18.203 -12.945 1 98.81 611 ALA B N 1
ATOM 10496 C CA . ALA B 1 611 ? 18.094 -18.219 -12.266 1 98.81 611 ALA B CA 1
ATOM 10497 C C . ALA B 1 611 ? 18.078 -19.281 -11.164 1 98.81 611 ALA B C 1
ATOM 10499 O O . ALA B 1 611 ? 17.578 -19.031 -10.062 1 98.81 611 ALA B O 1
ATOM 10500 N N . LYS B 1 612 ? 18.594 -20.406 -11.477 1 98.81 612 LYS B N 1
ATOM 10501 C CA . LYS B 1 612 ? 18.578 -21.516 -10.516 1 98.81 612 LYS B CA 1
ATOM 10502 C C . LYS B 1 612 ? 19.406 -21.172 -9.289 1 98.81 612 LYS B C 1
ATOM 10504 O O . LYS B 1 612 ? 18.953 -21.359 -8.156 1 98.81 612 LYS B O 1
ATOM 10509 N N . LEU B 1 613 ? 20.609 -20.688 -9.5 1 98.88 613 LEU B N 1
ATOM 10510 C CA . LEU B 1 613 ? 21.469 -20.375 -8.359 1 98.88 613 LEU B CA 1
ATOM 10511 C C . LEU B 1 613 ? 20.844 -19.25 -7.52 1 98.88 613 LEU B C 1
ATOM 10513 O O . LEU B 1 613 ? 20.875 -19.312 -6.289 1 98.88 613 LEU B O 1
ATOM 10517 N N . LEU B 1 614 ? 20.297 -18.25 -8.188 1 98.88 614 LEU B N 1
ATOM 10518 C CA . LEU B 1 614 ? 19.656 -17.156 -7.465 1 98.88 614 LEU B CA 1
ATOM 10519 C C . LEU B 1 614 ? 18.5 -17.688 -6.609 1 98.88 614 LEU B C 1
ATOM 10521 O O . LEU B 1 614 ? 18.422 -17.375 -5.418 1 98.88 614 LEU B O 1
ATOM 10525 N N . ALA B 1 615 ? 17.641 -18.5 -7.16 1 98.62 615 ALA B N 1
ATOM 10526 C CA . ALA B 1 615 ? 16.484 -19.016 -6.43 1 98.62 615 ALA B CA 1
ATOM 10527 C C . ALA B 1 615 ? 16.922 -19.797 -5.188 1 98.62 615 ALA B C 1
ATOM 10529 O O . ALA B 1 615 ? 16.219 -19.797 -4.18 1 98.62 615 ALA B O 1
ATOM 10530 N N . LEU B 1 616 ? 18.109 -20.359 -5.242 1 98.62 616 LEU B N 1
ATOM 10531 C CA . LEU B 1 616 ? 18.594 -21.219 -4.172 1 98.62 616 LEU B CA 1
ATOM 10532 C C . LEU B 1 616 ? 19.312 -20.406 -3.104 1 98.62 616 LEU B C 1
ATOM 10534 O O . LEU B 1 616 ? 19.516 -20.875 -1.987 1 98.62 616 LEU B O 1
ATOM 10538 N N . THR B 1 617 ? 19.656 -19.125 -3.482 1 98.69 617 THR B N 1
ATOM 10539 C CA . THR B 1 617 ? 20.609 -18.5 -2.57 1 98.69 617 THR B CA 1
ATOM 10540 C C . THR B 1 617 ? 20.094 -17.141 -2.111 1 98.69 617 THR B C 1
ATOM 10542 O O . THR B 1 617 ? 20.578 -16.578 -1.132 1 98.69 617 THR B O 1
ATOM 10545 N N . VAL B 1 618 ? 19.109 -16.5 -2.797 1 98.56 618 VAL B N 1
ATOM 10546 C CA . VAL B 1 618 ? 18.5 -15.289 -2.27 1 98.56 618 VAL B CA 1
ATOM 10547 C C . VAL B 1 618 ? 17.766 -15.609 -0.965 1 98.56 618 VAL B C 1
ATOM 10549 O O . VAL B 1 618 ? 17.547 -16.781 -0.636 1 98.56 618 VAL B O 1
ATOM 10552 N N . PRO B 1 619 ? 17.391 -14.578 -0.185 1 98.06 619 PRO B N 1
ATOM 10553 C CA . PRO B 1 619 ? 16.719 -14.844 1.086 1 98.06 619 PRO B CA 1
ATOM 10554 C C . PRO B 1 619 ? 15.414 -15.625 0.907 1 98.06 619 PRO B C 1
ATOM 10556 O O . PRO B 1 619 ? 14.617 -15.305 0.024 1 98.06 619 PRO B O 1
ATOM 10559 N N . GLY B 1 620 ? 15.219 -16.625 1.751 1 97.94 620 GLY B N 1
ATOM 10560 C CA . GLY B 1 620 ? 14.055 -17.5 1.709 1 97.94 620 GLY B CA 1
ATOM 10561 C C . GLY B 1 620 ? 14.398 -18.969 1.738 1 97.94 620 GLY B C 1
ATOM 10562 O O . GLY B 1 620 ? 15.562 -19.344 1.903 1 97.94 620 GLY B O 1
ATOM 10563 N N . VAL B 1 621 ? 13.391 -19.797 1.645 1 98.5 621 VAL B N 1
ATOM 10564 C CA . VAL B 1 621 ? 13.5 -21.25 1.564 1 98.5 621 VAL B CA 1
ATOM 10565 C C . VAL B 1 621 ? 13.188 -21.703 0.145 1 98.5 621 VAL B C 1
ATOM 10567 O O . VAL B 1 621 ? 12.031 -21.672 -0.285 1 98.5 621 VAL B O 1
ATOM 10570 N N . PRO B 1 622 ? 14.219 -22.188 -0.574 1 98.44 622 PRO B N 1
ATOM 10571 C CA . PRO B 1 622 ? 13.969 -22.531 -1.973 1 98.44 622 PRO B CA 1
ATOM 10572 C C . PRO B 1 622 ? 13.078 -23.766 -2.117 1 98.44 622 PRO B C 1
ATOM 10574 O O . PRO B 1 622 ? 13.195 -24.719 -1.339 1 98.44 622 PRO B O 1
ATOM 10577 N N . ASP B 1 623 ? 12.211 -23.703 -3.078 1 98.56 623 ASP B N 1
ATOM 10578 C CA . ASP B 1 623 ? 11.352 -24.797 -3.496 1 98.56 623 ASP B CA 1
ATOM 10579 C C . ASP B 1 623 ? 11.758 -25.328 -4.871 1 98.56 623 ASP B C 1
ATOM 10581 O O . ASP B 1 623 ? 11.539 -24.656 -5.883 1 98.56 623 ASP B O 1
ATOM 10585 N N . VAL B 1 624 ? 12.312 -26.5 -4.855 1 98.62 624 VAL B N 1
ATOM 10586 C CA . VAL B 1 624 ? 12.703 -27.141 -6.105 1 98.62 624 VAL B CA 1
ATOM 10587 C C . VAL B 1 624 ? 11.547 -28 -6.625 1 98.62 624 VAL B C 1
ATOM 10589 O O . VAL B 1 624 ? 11.102 -28.922 -5.941 1 98.62 624 VAL B O 1
ATOM 10592 N N . TYR B 1 625 ? 11.086 -27.719 -7.801 1 98.31 625 TYR B N 1
ATOM 10593 C CA . TYR B 1 625 ? 9.992 -28.484 -8.391 1 98.31 625 TYR B CA 1
ATOM 10594 C C . TYR B 1 625 ? 10.5 -29.766 -9.047 1 98.31 625 TYR B C 1
ATOM 10596 O O . TYR B 1 625 ? 11.562 -29.766 -9.672 1 98.31 625 TYR B O 1
ATOM 10604 N N . GLN B 1 626 ? 9.812 -30.781 -8.945 1 97.5 626 GLN B N 1
ATOM 10605 C CA . GLN B 1 626 ? 10.219 -32.094 -9.461 1 97.5 626 GLN B CA 1
ATOM 10606 C C . GLN B 1 626 ? 10.664 -31.984 -10.922 1 97.5 626 GLN B C 1
ATOM 10608 O O . GLN B 1 626 ? 10 -31.344 -11.734 1 97.5 626 GLN B O 1
ATOM 10613 N N . GLY B 1 627 ? 11.805 -32.531 -11.156 1 96.5 627 GLY B N 1
ATOM 10614 C CA . GLY B 1 627 ? 12.281 -32.656 -12.523 1 96.5 627 GLY B CA 1
ATOM 10615 C C . GLY B 1 627 ? 13.125 -31.5 -12.977 1 96.5 627 GLY B C 1
ATOM 10616 O O . GLY B 1 627 ? 13.789 -31.562 -14.008 1 96.5 627 GLY B O 1
ATOM 10617 N N . SER B 1 628 ? 13.234 -30.484 -12.211 1 97.81 628 SER B N 1
ATOM 10618 C CA . SER B 1 628 ? 13.914 -29.281 -12.672 1 97.81 628 SER B CA 1
ATOM 10619 C C . SER B 1 628 ? 15.406 -29.328 -12.375 1 97.81 628 SER B C 1
ATOM 10621 O O . SER B 1 628 ? 16.109 -28.328 -12.492 1 97.81 628 SER B O 1
ATOM 10623 N N . GLU B 1 629 ? 15.961 -30.531 -11.984 1 97.94 629 GLU B N 1
ATOM 10624 C CA . GLU B 1 629 ? 17.391 -30.703 -11.727 1 97.94 629 GLU B CA 1
ATOM 10625 C C . GLU B 1 629 ? 18.203 -30.656 -13.016 1 97.94 629 GLU B C 1
ATOM 10627 O O . GLU B 1 629 ? 19.391 -30.344 -13.008 1 97.94 629 GLU B O 1
ATOM 10632 N N . LEU B 1 630 ? 17.547 -31.062 -14.039 1 98.12 630 LEU B N 1
ATOM 10633 C CA . LEU B 1 630 ? 18.094 -31 -15.391 1 98.12 630 LEU B CA 1
ATOM 10634 C C . LEU B 1 630 ? 17.328 -30.016 -16.25 1 98.12 630 LEU B C 1
ATOM 10636 O O . LEU B 1 630 ? 16.469 -29.281 -15.742 1 98.12 630 LEU B O 1
ATOM 10640 N N . TRP B 1 631 ? 17.672 -29.906 -17.531 1 97.38 631 TRP B N 1
ATOM 10641 C CA . TRP B 1 631 ? 16.938 -28.984 -18.375 1 97.38 631 TRP B CA 1
ATOM 10642 C C . TRP B 1 631 ? 15.469 -29.375 -18.469 1 97.38 631 TRP B C 1
ATOM 10644 O O . TRP B 1 631 ? 15.133 -30.547 -18.688 1 97.38 631 TRP B O 1
ATOM 10654 N N . ASP B 1 632 ? 14.656 -28.406 -18.172 1 94.94 632 ASP B N 1
ATOM 10655 C CA . ASP B 1 632 ? 13.203 -28.609 -18.125 1 94.94 632 ASP B CA 1
ATOM 10656 C C . ASP B 1 632 ? 12.523 -27.875 -19.281 1 94.94 632 ASP B C 1
ATOM 10658 O O . ASP B 1 632 ? 12.75 -26.688 -19.5 1 94.94 632 ASP B O 1
ATOM 10662 N N . ASP B 1 633 ? 11.75 -28.547 -20.078 1 96.62 633 ASP B N 1
ATOM 10663 C CA . ASP B 1 633 ? 11.047 -27.938 -21.188 1 96.62 633 ASP B CA 1
ATOM 10664 C C . ASP B 1 633 ? 9.539 -27.969 -20.984 1 96.62 633 ASP B C 1
ATOM 10666 O O . ASP B 1 633 ? 8.773 -28 -21.953 1 96.62 633 ASP B O 1
ATOM 10670 N N . SER B 1 634 ? 9.086 -28.016 -19.719 1 96.81 634 SER B N 1
ATOM 10671 C CA . SER B 1 634 ? 7.664 -28.172 -19.406 1 96.81 634 SER B CA 1
ATOM 10672 C C . SER B 1 634 ? 6.906 -26.875 -19.688 1 96.81 634 SER B C 1
ATOM 10674 O O . SER B 1 634 ? 7.418 -25.781 -19.438 1 96.81 634 SER B O 1
ATOM 10676 N N . LEU B 1 635 ? 5.766 -26.984 -20.203 1 97.81 635 LEU B N 1
ATOM 10677 C CA . LEU B 1 635 ? 4.766 -25.922 -20.297 1 97.81 635 LEU B CA 1
ATOM 10678 C C . LEU B 1 635 ? 3.666 -26.125 -19.266 1 97.81 635 LEU B C 1
ATOM 10680 O O . LEU B 1 635 ? 3.859 -26.828 -18.281 1 97.81 635 LEU B O 1
ATOM 10684 N N . VAL B 1 636 ? 2.621 -25.5 -19.344 1 96.44 636 VAL B N 1
ATOM 10685 C CA . VAL B 1 636 ? 1.59 -25.406 -18.328 1 96.44 636 VAL B CA 1
ATOM 10686 C C . VAL B 1 636 ? 0.919 -26.766 -18.125 1 96.44 636 VAL B C 1
ATOM 10688 O O . VAL B 1 636 ? 0.959 -27.609 -19.016 1 96.44 636 VAL B O 1
ATOM 10691 N N . ASP B 1 637 ? 0.281 -27.016 -16.969 1 92.06 637 ASP B N 1
ATOM 10692 C CA . ASP B 1 637 ? -0.499 -28.219 -16.688 1 92.06 637 ASP B CA 1
ATOM 10693 C C . ASP B 1 637 ? -1.423 -28.562 -17.844 1 92.06 637 ASP B C 1
ATOM 10695 O O . ASP B 1 637 ? -2.111 -27.703 -18.375 1 92.06 637 ASP B O 1
ATOM 10699 N N . PRO B 1 638 ? -1.306 -29.781 -18.203 1 92 638 PRO B N 1
ATOM 10700 C CA . PRO B 1 638 ? -0.771 -30.953 -17.5 1 92 638 PRO B CA 1
ATOM 10701 C C . PRO B 1 638 ? 0.671 -31.266 -17.891 1 92 638 PRO B C 1
ATOM 10703 O O . PRO B 1 638 ? 1.271 -32.219 -17.359 1 92 638 PRO B O 1
ATOM 10706 N N . ASP B 1 639 ? 1.197 -30.5 -18.766 1 95.12 639 ASP B N 1
ATOM 10707 C CA . ASP B 1 639 ? 2.533 -30.766 -19.281 1 95.12 639 ASP B CA 1
ATOM 10708 C C . ASP B 1 639 ? 3.566 -30.781 -18.156 1 95.12 639 ASP B C 1
ATOM 10710 O O . ASP B 1 639 ? 4.516 -31.578 -18.188 1 95.12 639 ASP B O 1
ATOM 10714 N N . ASN B 1 640 ? 3.459 -29.984 -17.141 1 95.31 640 ASN B N 1
ATOM 10715 C CA . ASN B 1 640 ? 4.449 -29.844 -16.078 1 95.31 640 ASN B CA 1
ATOM 10716 C C . ASN B 1 640 ? 4.211 -30.844 -14.961 1 95.31 640 ASN B C 1
ATOM 10718 O O . ASN B 1 640 ? 4.816 -30.75 -13.891 1 95.31 640 ASN B O 1
ATOM 10722 N N . ARG B 1 641 ? 3.314 -31.797 -15.195 1 92.94 641 ARG B N 1
ATOM 10723 C CA . ARG B 1 641 ? 3.096 -32.875 -14.242 1 92.94 641 ARG B CA 1
ATOM 10724 C C . ARG B 1 641 ? 3.52 -34.219 -14.82 1 92.94 641 ARG B C 1
ATOM 10726 O O . ARG B 1 641 ? 3.211 -35.281 -14.258 1 92.94 641 ARG B O 1
ATOM 10733 N N . ARG B 1 642 ? 4.227 -34.219 -15.906 1 92.19 642 ARG B N 1
ATOM 10734 C CA . ARG B 1 642 ? 4.723 -35.438 -16.531 1 92.19 642 ARG B CA 1
ATOM 10735 C C . ARG B 1 642 ? 5.629 -36.219 -15.578 1 92.19 642 ARG B C 1
ATOM 10737 O O . ARG B 1 642 ? 6.223 -35.625 -14.664 1 92.19 642 ARG B O 1
ATOM 10744 N N . PRO B 1 643 ? 5.688 -37.531 -15.805 1 92.38 643 PRO B N 1
ATOM 10745 C CA . PRO B 1 643 ? 6.59 -38.312 -14.977 1 92.38 643 PRO B CA 1
ATOM 10746 C C . PRO B 1 643 ? 8.047 -37.875 -15.07 1 92.38 643 PRO B C 1
ATOM 10748 O O . PRO B 1 643 ? 8.508 -37.5 -16.141 1 92.38 643 PRO B O 1
ATOM 10751 N N . VAL B 1 644 ? 8.742 -38 -13.977 1 95.69 644 VAL B N 1
ATOM 10752 C CA . VAL B 1 644 ? 10.141 -37.594 -13.891 1 95.69 644 VAL B CA 1
ATOM 10753 C C . VAL B 1 644 ? 11.031 -38.844 -13.891 1 95.69 644 VAL B C 1
ATOM 10755 O O . VAL B 1 644 ? 10.766 -39.812 -13.164 1 95.69 644 VAL B O 1
ATOM 10758 N N . ASP B 1 645 ? 11.977 -38.875 -14.719 1 96.12 645 ASP B N 1
ATOM 10759 C CA . ASP B 1 645 ? 12.93 -40 -14.766 1 96.12 645 ASP B CA 1
ATOM 10760 C C . ASP B 1 645 ? 14.023 -39.812 -13.727 1 96.12 645 ASP B C 1
ATOM 10762 O O . ASP B 1 645 ? 15.109 -39.312 -14.031 1 96.12 645 ASP B O 1
ATOM 10766 N N . TYR B 1 646 ? 13.875 -40.375 -12.531 1 97.44 646 TYR B N 1
ATOM 10767 C CA . TYR B 1 646 ? 14.828 -40.188 -11.445 1 97.44 646 TYR B CA 1
ATOM 10768 C C . TYR B 1 646 ? 16.062 -41.094 -11.648 1 97.44 646 TYR B C 1
ATOM 10770 O O . TYR B 1 646 ? 17.094 -40.875 -11.039 1 97.44 646 TYR B O 1
ATOM 10778 N N . GLY B 1 647 ? 15.891 -42.156 -12.523 1 97.62 647 GLY B N 1
ATOM 10779 C CA . GLY B 1 647 ? 17.078 -42.906 -12.875 1 97.62 647 GLY B CA 1
ATOM 10780 C C . GLY B 1 647 ? 18.156 -42.062 -13.531 1 97.62 647 GLY B C 1
ATOM 10781 O O . GLY B 1 647 ? 19.312 -42.094 -13.094 1 97.62 647 GLY B O 1
ATOM 10782 N N . THR B 1 648 ? 17.703 -41.375 -14.516 1 97.62 648 THR B N 1
ATOM 10783 C CA . THR B 1 648 ? 18.625 -40.469 -15.219 1 97.62 648 THR B CA 1
ATOM 10784 C C . THR B 1 648 ? 19.188 -39.406 -14.266 1 97.62 648 THR B C 1
ATOM 10786 O O . THR B 1 648 ? 20.359 -39.062 -14.352 1 97.62 648 THR B O 1
ATOM 10789 N N . ARG B 1 649 ? 18.438 -38.969 -13.406 1 98.12 649 ARG B N 1
ATOM 10790 C CA . ARG B 1 649 ? 18.859 -37.938 -12.469 1 98.12 649 ARG B CA 1
ATOM 10791 C C . ARG B 1 649 ? 19.828 -38.469 -11.43 1 98.12 649 ARG B C 1
ATOM 10793 O O . ARG B 1 649 ? 20.781 -37.812 -11.047 1 98.12 649 ARG B O 1
ATOM 10800 N N . ARG B 1 650 ? 19.609 -39.719 -10.984 1 98.12 650 ARG B N 1
ATOM 10801 C CA . ARG B 1 650 ? 20.547 -40.375 -10.078 1 98.12 650 ARG B CA 1
ATOM 10802 C C . ARG B 1 650 ? 21.922 -40.5 -10.711 1 98.12 650 ARG B C 1
ATOM 10804 O O . ARG B 1 650 ? 22.938 -40.219 -10.062 1 98.12 650 ARG B O 1
ATOM 10811 N N . VAL B 1 651 ? 21.906 -40.844 -11.953 1 98.38 651 VAL B N 1
ATOM 10812 C CA . VAL B 1 651 ? 23.156 -41 -12.68 1 98.38 651 VAL B CA 1
ATOM 10813 C C . VAL B 1 651 ? 23.828 -39.625 -12.82 1 98.38 651 VAL B C 1
ATOM 10815 O O . VAL B 1 651 ? 25.047 -39.5 -12.594 1 98.38 651 VAL B O 1
ATOM 10818 N N . ALA B 1 652 ? 23.062 -38.656 -13.164 1 98.38 652 ALA B N 1
ATOM 10819 C CA . ALA B 1 652 ? 23.578 -37.312 -13.352 1 98.38 652 ALA B CA 1
ATOM 10820 C C . ALA B 1 652 ? 24.156 -36.75 -12.047 1 98.38 652 ALA B C 1
ATOM 10822 O O . ALA B 1 652 ? 25.172 -36.062 -12.055 1 98.38 652 ALA B O 1
ATOM 10823 N N . LEU B 1 653 ? 23.469 -37.031 -10.945 1 98.5 653 LEU B N 1
ATOM 10824 C CA . LEU B 1 653 ? 23.922 -36.531 -9.641 1 98.5 653 LEU B CA 1
ATOM 10825 C C . LEU B 1 653 ? 25.25 -37.188 -9.266 1 98.5 653 LEU B C 1
ATOM 10827 O O . LEU B 1 653 ? 26.109 -36.5 -8.672 1 98.5 653 LEU B O 1
ATOM 10831 N N . LYS B 1 654 ? 25.375 -38.438 -9.594 1 97.69 654 LYS B N 1
ATOM 10832 C CA . LYS B 1 654 ? 26.625 -39.125 -9.305 1 97.69 654 LYS B CA 1
ATOM 10833 C C . LYS B 1 654 ? 27.766 -38.594 -10.164 1 97.69 654 LYS B C 1
ATOM 10835 O O . LYS B 1 654 ? 28.891 -38.438 -9.672 1 97.69 654 LYS B O 1
ATOM 10840 N N . ALA B 1 655 ? 27.391 -38.344 -11.398 1 97.44 655 ALA B N 1
ATOM 10841 C CA . ALA B 1 655 ? 28.422 -37.906 -12.336 1 97.44 655 ALA B CA 1
ATOM 10842 C C . ALA B 1 655 ? 28.781 -36.438 -12.117 1 97.44 655 ALA B C 1
ATOM 10844 O O . ALA B 1 655 ? 29.922 -36.031 -12.312 1 97.44 655 ALA B O 1
ATOM 10845 N N . LEU B 1 656 ? 27.844 -35.594 -11.805 1 96.88 656 LEU B N 1
ATOM 10846 C CA . LEU B 1 656 ? 27.938 -34.156 -11.562 1 96.88 656 LEU B CA 1
ATOM 10847 C C . LEU B 1 656 ? 28.562 -33.469 -12.766 1 96.88 656 LEU B C 1
ATOM 10849 O O . LEU B 1 656 ? 29.344 -32.531 -12.609 1 96.88 656 LEU B O 1
ATOM 10853 N N . GLN B 1 657 ? 28.219 -33.938 -13.977 1 96.06 657 GLN B N 1
ATOM 10854 C CA . GLN B 1 657 ? 28.703 -33.344 -15.211 1 96.06 657 GLN B CA 1
ATOM 10855 C C . GLN B 1 657 ? 27.703 -32.312 -15.75 1 96.06 657 GLN B C 1
ATOM 10857 O O . GLN B 1 657 ? 28.094 -31.297 -16.297 1 96.06 657 GLN B O 1
ATOM 10862 N N . HIS B 1 658 ? 26.438 -32.656 -15.617 1 97.44 658 HIS B N 1
ATOM 10863 C CA . HIS B 1 658 ? 25.422 -31.719 -16.031 1 97.44 658 HIS B CA 1
ATOM 10864 C C . HIS B 1 658 ? 25.484 -30.438 -15.203 1 97.44 658 HIS B C 1
ATOM 10866 O O . HIS B 1 658 ? 25.438 -30.5 -13.969 1 97.44 658 HIS B O 1
ATOM 10872 N N . PRO B 1 659 ? 25.578 -29.312 -15.82 1 97.81 659 PRO B N 1
ATOM 10873 C CA . PRO B 1 659 ? 25.844 -28.094 -15.055 1 97.81 659 PRO B CA 1
ATOM 10874 C C . PRO B 1 659 ? 24.703 -27.734 -14.086 1 97.81 659 PRO B C 1
ATOM 10876 O O . PRO B 1 659 ? 24.953 -27.219 -13 1 97.81 659 PRO B O 1
ATOM 10879 N N . LYS B 1 660 ? 23.516 -27.953 -14.438 1 98.38 660 LYS B N 1
ATOM 10880 C CA . LYS B 1 660 ? 22.391 -27.531 -13.617 1 98.38 660 LYS B CA 1
ATOM 10881 C C . LYS B 1 660 ? 22.312 -28.328 -12.32 1 98.38 660 LYS B C 1
ATOM 10883 O O . LYS B 1 660 ? 22.125 -27.766 -11.242 1 98.38 660 LYS B O 1
ATOM 10888 N N . ILE B 1 661 ? 22.359 -29.688 -12.383 1 98.56 661 ILE B N 1
ATOM 10889 C CA . ILE B 1 661 ? 22.297 -30.5 -11.164 1 98.56 661 ILE B CA 1
ATOM 10890 C C . ILE B 1 661 ? 23.531 -30.25 -10.312 1 98.56 661 ILE B C 1
ATOM 10892 O O . ILE B 1 661 ? 23.484 -30.359 -9.086 1 98.56 661 ILE B O 1
ATOM 10896 N N . ARG B 1 662 ? 24.641 -29.922 -10.969 1 98.06 662 ARG B N 1
ATOM 10897 C CA . ARG B 1 662 ? 25.844 -29.531 -10.234 1 98.06 662 ARG B CA 1
ATOM 10898 C C . ARG B 1 662 ? 25.594 -28.281 -9.398 1 98.06 662 ARG B C 1
ATOM 10900 O O . ARG B 1 662 ? 25.922 -28.25 -8.211 1 98.06 662 ARG B O 1
ATOM 10907 N N . VAL B 1 663 ? 24.984 -27.25 -9.977 1 98.69 663 VAL B N 1
ATOM 10908 C CA . VAL B 1 663 ? 24.656 -26.016 -9.289 1 98.69 663 VAL B CA 1
ATOM 10909 C C . VAL B 1 663 ? 23.656 -26.297 -8.172 1 98.69 663 VAL B C 1
ATOM 10911 O O . VAL B 1 663 ? 23.828 -25.828 -7.043 1 98.69 663 VAL B O 1
ATOM 10914 N N . LEU B 1 664 ? 22.672 -27.062 -8.453 1 98.69 664 LEU B N 1
ATOM 10915 C CA . LEU B 1 664 ? 21.609 -27.375 -7.508 1 98.69 664 LEU B CA 1
ATOM 10916 C C . LEU B 1 664 ? 22.172 -28.125 -6.301 1 98.69 664 LEU B C 1
ATOM 10918 O O . LEU B 1 664 ? 21.922 -27.734 -5.156 1 98.69 664 LEU B O 1
ATOM 10922 N N . ALA B 1 665 ? 22.922 -29.172 -6.559 1 98.56 665 ALA B N 1
ATOM 10923 C CA . ALA B 1 665 ? 23.453 -30 -5.488 1 98.56 665 ALA B CA 1
ATOM 10924 C C . ALA B 1 665 ? 24.406 -29.203 -4.602 1 98.56 665 ALA B C 1
ATOM 10926 O O . ALA B 1 665 ? 24.344 -29.297 -3.373 1 98.56 665 ALA B O 1
ATOM 10927 N N . ALA B 1 666 ? 25.266 -28.453 -5.242 1 98.44 666 ALA B N 1
ATOM 10928 C CA . ALA B 1 666 ? 26.219 -27.641 -4.484 1 98.44 666 ALA B CA 1
ATOM 10929 C C . ALA B 1 666 ? 25.5 -26.656 -3.574 1 98.44 666 ALA B C 1
ATOM 10931 O O . ALA B 1 666 ? 25.859 -26.5 -2.402 1 98.44 666 ALA B O 1
ATOM 10932 N N . ALA B 1 667 ? 24.531 -25.984 -4.094 1 98.69 667 ALA B N 1
ATOM 10933 C CA . ALA B 1 667 ? 23.812 -24.969 -3.334 1 98.69 667 ALA B CA 1
ATOM 10934 C C . ALA B 1 667 ? 23.016 -25.594 -2.193 1 98.69 667 ALA B C 1
ATOM 10936 O O . ALA B 1 667 ? 23.016 -25.094 -1.069 1 98.69 667 ALA B O 1
ATOM 10937 N N . LEU B 1 668 ? 22.297 -26.688 -2.449 1 98.62 668 LEU B N 1
ATOM 10938 C CA . LEU B 1 668 ? 21.5 -27.328 -1.423 1 98.62 668 LEU B CA 1
ATOM 10939 C C . LEU B 1 668 ? 22.391 -27.891 -0.308 1 98.62 668 LEU B C 1
ATOM 10941 O O . LEU B 1 668 ? 22.047 -27.75 0.873 1 98.62 668 LEU B O 1
ATOM 10945 N N . ARG B 1 669 ? 23.484 -28.531 -0.658 1 98 669 ARG B N 1
ATOM 10946 C CA . ARG B 1 669 ? 24.406 -29.062 0.338 1 98 669 ARG B CA 1
ATOM 10947 C C . ARG B 1 669 ? 25.031 -27.953 1.166 1 98 669 ARG B C 1
ATOM 10949 O O . ARG B 1 669 ? 25.203 -28.094 2.379 1 98 669 ARG B O 1
ATOM 10956 N N . LEU B 1 670 ? 25.328 -26.891 0.468 1 97.88 670 LEU B N 1
ATOM 10957 C CA . LEU B 1 670 ? 25.875 -25.75 1.182 1 97.88 670 LEU B CA 1
ATOM 10958 C C . LEU B 1 670 ? 24.859 -25.188 2.18 1 97.88 670 LEU B C 1
ATOM 10960 O O . LEU B 1 670 ? 25.234 -24.781 3.283 1 97.88 670 LEU B O 1
ATOM 10964 N N . ARG B 1 671 ? 23.609 -25.094 1.856 1 97.75 671 ARG B N 1
ATOM 10965 C CA . ARG B 1 671 ? 22.547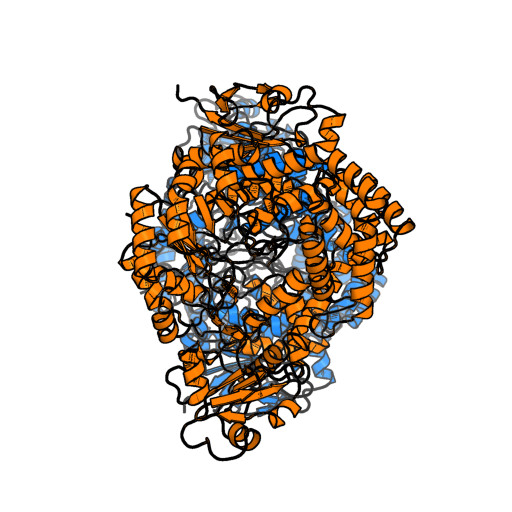 -24.641 2.756 1 97.75 671 ARG B CA 1
ATOM 10966 C C . ARG B 1 671 ? 22.469 -25.516 3.998 1 97.75 671 ARG B C 1
ATOM 10968 O O . ARG B 1 671 ? 22.203 -25.031 5.098 1 97.75 671 ARG B O 1
ATOM 10975 N N . ARG B 1 672 ? 22.688 -26.75 3.834 1 95.94 672 ARG B N 1
ATOM 10976 C CA . ARG B 1 672 ? 22.656 -27.672 4.969 1 95.94 672 ARG B CA 1
ATOM 10977 C C . ARG B 1 672 ? 23.828 -27.438 5.906 1 95.94 672 ARG B C 1
ATOM 10979 O O . ARG B 1 672 ? 23.688 -27.547 7.129 1 95.94 672 ARG B O 1
ATOM 10986 N N . THR B 1 673 ? 24.906 -27.109 5.27 1 95.06 673 THR B N 1
ATOM 10987 C CA . THR B 1 673 ? 26.109 -26.969 6.082 1 95.06 673 THR B CA 1
ATOM 10988 C C . THR B 1 673 ? 26.219 -25.547 6.656 1 95.06 673 THR B C 1
ATOM 10990 O O . THR B 1 673 ? 26.922 -25.328 7.648 1 95.06 673 THR B O 1
ATOM 10993 N N . HIS B 1 674 ? 25.562 -24.594 6.047 1 95.62 674 HIS B N 1
ATOM 10994 C CA . HIS B 1 674 ? 25.562 -23.219 6.512 1 95.62 674 HIS B CA 1
ATOM 10995 C C . HIS B 1 674 ? 24.141 -22.688 6.68 1 95.62 674 HIS B C 1
ATOM 10997 O O . HIS B 1 674 ? 23.812 -21.625 6.156 1 95.62 674 HIS B O 1
ATOM 11003 N N . PRO B 1 675 ? 23.312 -23.391 7.453 1 94.44 675 PRO B N 1
ATOM 11004 C CA . PRO B 1 675 ? 21.922 -22.969 7.547 1 94.44 675 PRO B CA 1
ATOM 11005 C C . PRO B 1 675 ? 21.75 -21.547 8.086 1 94.44 675 PRO B C 1
ATOM 11007 O O . PRO B 1 675 ? 20.844 -20.828 7.672 1 94.44 675 PRO B O 1
ATOM 11010 N N . GLU B 1 676 ? 22.578 -21.031 8.977 1 94.25 676 GLU B N 1
ATOM 11011 C CA . GLU B 1 676 ? 22.453 -19.719 9.586 1 94.25 676 GLU B CA 1
ATOM 11012 C C . GLU B 1 676 ? 22.672 -18.609 8.547 1 94.25 676 GLU B C 1
ATOM 11014 O O . GLU B 1 676 ? 22.062 -17.547 8.633 1 94.25 676 GLU B O 1
ATOM 11019 N N . SER B 1 677 ? 23.547 -18.906 7.566 1 95.62 677 SER B N 1
ATOM 11020 C CA . SER B 1 677 ? 23.828 -17.922 6.516 1 95.62 677 SER B CA 1
ATOM 11021 C C . SER B 1 677 ? 22.625 -17.734 5.602 1 95.62 677 SER B C 1
ATOM 11023 O O . SER B 1 677 ? 22.375 -16.641 5.125 1 95.62 677 SER B O 1
ATOM 11025 N N . PHE B 1 678 ? 21.875 -18.781 5.457 1 95.56 678 PHE B N 1
ATOM 11026 C CA . PHE B 1 678 ? 20.781 -18.719 4.48 1 95.56 678 PHE B CA 1
ATOM 11027 C C . PHE B 1 678 ? 19.453 -18.422 5.16 1 95.56 678 PHE B C 1
ATOM 11029 O O . PHE B 1 678 ? 18.578 -17.797 4.566 1 95.56 678 PHE B O 1
ATOM 11036 N N . LEU B 1 679 ? 19.172 -18.844 6.406 1 92.75 679 LEU B N 1
ATOM 11037 C CA . LEU B 1 679 ? 17.891 -18.641 7.09 1 92.75 679 LEU B CA 1
ATOM 11038 C C . LEU B 1 679 ? 17.875 -17.328 7.855 1 92.75 679 LEU B C 1
ATOM 11040 O O . LEU B 1 679 ? 16.812 -16.734 8.07 1 92.75 679 LEU B O 1
ATOM 11044 N N . GLY B 1 680 ? 18.984 -16.859 8.273 1 88.88 680 GLY B N 1
ATOM 11045 C CA . GLY B 1 680 ? 19 -15.648 9.078 1 88.88 680 GLY B CA 1
ATOM 11046 C C . GLY B 1 680 ? 20.109 -14.68 8.68 1 88.88 680 GLY B C 1
ATOM 11047 O O . GLY B 1 680 ? 20.172 -13.562 9.203 1 88.88 680 GLY B O 1
ATOM 11048 N N . GLY B 1 681 ? 20.828 -15.07 7.727 1 92.75 681 GLY B N 1
ATOM 11049 C CA . GLY B 1 681 ? 21.953 -14.227 7.328 1 92.75 681 GLY B CA 1
ATOM 11050 C C . GLY B 1 681 ? 21.516 -12.977 6.586 1 92.75 681 GLY B C 1
ATOM 11051 O O . GLY B 1 681 ? 20.531 -12.992 5.855 1 92.75 681 GLY B O 1
ATOM 11052 N N . ALA B 1 682 ? 22.312 -11.969 6.773 1 93.94 682 ALA B N 1
ATOM 11053 C CA . ALA B 1 682 ? 22.062 -10.703 6.094 1 93.94 682 ALA B CA 1
ATOM 11054 C C . ALA B 1 682 ? 22.344 -10.82 4.598 1 93.94 682 ALA B C 1
ATOM 11056 O O . ALA B 1 682 ? 23.047 -11.727 4.164 1 93.94 682 ALA B O 1
ATOM 11057 N N . TYR B 1 683 ? 21.703 -10.039 3.846 1 97.31 683 TYR B N 1
ATOM 11058 C CA . TYR B 1 683 ? 21.891 -9.906 2.406 1 97.31 683 TYR B CA 1
ATOM 11059 C C . TYR B 1 683 ? 22.641 -8.617 2.074 1 97.31 683 TYR B C 1
ATOM 11061 O O . TYR B 1 683 ? 22.188 -7.523 2.424 1 97.31 683 TYR B O 1
ATOM 11069 N N . HIS B 1 684 ? 23.828 -8.727 1.398 1 95.5 684 HIS B N 1
ATOM 11070 C CA . HIS B 1 684 ? 24.625 -7.566 1.032 1 95.5 684 HIS B CA 1
ATOM 11071 C C . HIS B 1 684 ? 24.984 -7.594 -0.447 1 95.5 684 HIS B C 1
ATOM 11073 O O . HIS B 1 684 ? 25.75 -8.461 -0.888 1 95.5 684 HIS B O 1
ATOM 11079 N N . PRO B 1 685 ? 24.531 -6.602 -1.216 1 96.19 685 PRO B N 1
ATOM 11080 C CA . PRO B 1 685 ? 24.953 -6.531 -2.617 1 96.19 685 PRO B CA 1
ATOM 11081 C C . PRO B 1 685 ? 26.469 -6.355 -2.77 1 96.19 685 PRO B C 1
ATOM 11083 O O . PRO B 1 685 ? 27.094 -5.664 -1.965 1 96.19 685 PRO B O 1
ATOM 11086 N N . VAL B 1 686 ? 27.047 -7.027 -3.736 1 95.5 686 VAL B N 1
ATOM 11087 C CA . VAL B 1 686 ? 28.438 -6.863 -4.129 1 95.5 686 VAL B CA 1
ATOM 11088 C C . VAL B 1 686 ? 28.516 -6.387 -5.578 1 95.5 686 VAL B C 1
ATOM 11090 O O . VAL B 1 686 ? 27.953 -7.02 -6.477 1 95.5 686 VAL B O 1
ATOM 11093 N N . PHE B 1 687 ? 29.25 -5.367 -5.844 1 94 687 PHE B N 1
ATOM 11094 C CA . PHE B 1 687 ? 29.266 -4.777 -7.176 1 94 687 PHE B CA 1
ATOM 11095 C C . PHE B 1 687 ? 30.562 -5.098 -7.895 1 94 687 PHE B C 1
ATOM 11097 O O . PHE B 1 687 ? 31.641 -4.949 -7.324 1 94 687 PHE B O 1
ATOM 11104 N N . ALA B 1 688 ? 30.375 -5.5 -9.086 1 96 688 ALA B N 1
ATOM 11105 C CA . ALA B 1 688 ? 31.547 -5.625 -9.953 1 96 688 ALA B CA 1
ATOM 11106 C C . ALA B 1 688 ? 32.031 -4.258 -10.406 1 96 688 ALA B C 1
ATOM 11108 O O . ALA B 1 688 ? 31.297 -3.27 -10.344 1 96 688 ALA B O 1
ATOM 11109 N N . ALA B 1 689 ? 33.281 -4.219 -10.75 1 94.69 689 ALA B N 1
ATOM 11110 C CA . ALA B 1 689 ? 33.906 -3.014 -11.305 1 94.69 689 ALA B CA 1
ATOM 11111 C C . ALA B 1 689 ? 34.5 -3.281 -12.688 1 94.69 689 ALA B C 1
ATOM 11113 O O . ALA B 1 689 ? 35.031 -4.363 -12.938 1 94.69 689 ALA B O 1
ATOM 11114 N N . GLY B 1 690 ? 34.406 -2.271 -13.531 1 95.06 690 GLY B N 1
ATOM 11115 C CA . GLY B 1 690 ? 34.938 -2.402 -14.875 1 95.06 690 GLY B CA 1
ATOM 11116 C C . GLY B 1 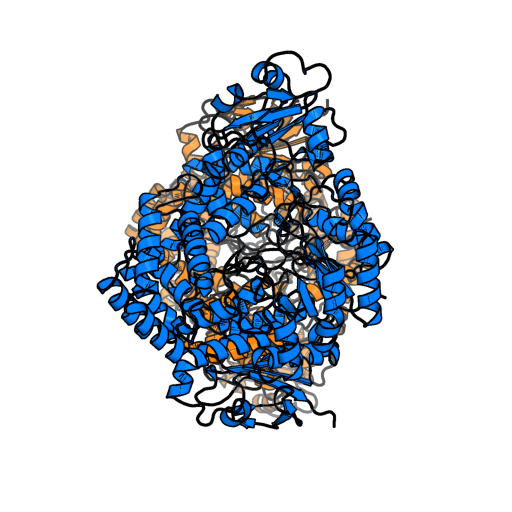690 ? 33.906 -2.268 -15.961 1 95.06 690 GLY B C 1
ATOM 11117 O O . GLY B 1 690 ? 32.75 -1.979 -15.664 1 95.06 690 GLY B O 1
ATOM 11118 N N . PRO B 1 691 ? 34.25 -2.432 -17.234 1 95.69 691 PRO B N 1
ATOM 11119 C CA . PRO B 1 691 ? 33.375 -2.125 -18.375 1 95.69 691 PRO B CA 1
ATOM 11120 C C . PRO B 1 691 ? 32.188 -3.061 -18.469 1 95.69 691 PRO B C 1
ATOM 11122 O O . PRO B 1 691 ? 31.141 -2.68 -19.016 1 95.69 691 PRO B O 1
ATOM 11125 N N . ALA B 1 692 ? 32.281 -4.305 -17.938 1 97.56 692 ALA B N 1
ATOM 11126 C CA . ALA B 1 692 ? 31.203 -5.285 -18.062 1 97.56 692 ALA B CA 1
ATOM 11127 C C . ALA B 1 692 ? 30.531 -5.543 -16.719 1 97.56 692 ALA B C 1
ATOM 11129 O O . ALA B 1 692 ? 29.953 -6.605 -16.5 1 97.56 692 ALA B O 1
ATOM 11130 N N . ALA B 1 693 ? 30.656 -4.539 -15.82 1 95.88 693 ALA B N 1
ATOM 11131 C CA . ALA B 1 693 ? 30.141 -4.695 -14.461 1 95.88 693 ALA B CA 1
ATOM 11132 C C . ALA B 1 693 ? 28.641 -4.969 -14.477 1 95.88 693 ALA B C 1
ATOM 11134 O O . ALA B 1 693 ? 28.141 -5.719 -13.641 1 95.88 693 ALA B O 1
ATOM 11135 N N . ASP B 1 694 ? 27.938 -4.422 -15.484 1 94.69 694 ASP B N 1
ATOM 11136 C CA . ASP B 1 694 ? 26.484 -4.551 -15.555 1 94.69 694 ASP B CA 1
ATOM 11137 C C . ASP B 1 694 ? 26.078 -5.984 -15.867 1 94.69 694 ASP B C 1
ATOM 11139 O O . ASP B 1 694 ? 24.906 -6.352 -15.719 1 94.69 694 ASP B O 1
ATOM 11143 N N . HIS B 1 695 ? 26.984 -6.789 -16.25 1 98.12 695 HIS B N 1
ATOM 11144 C CA . HIS B 1 695 ? 26.688 -8.172 -16.609 1 98.12 695 HIS B CA 1
ATOM 11145 C C . HIS B 1 695 ? 26.797 -9.094 -15.398 1 98.12 695 HIS B C 1
ATOM 11147 O O . HIS B 1 695 ? 26.641 -10.305 -15.516 1 98.12 695 HIS B O 1
ATOM 11153 N N . VAL B 1 696 ? 27.062 -8.484 -14.188 1 98.19 696 VAL B N 1
ATOM 11154 C CA . VAL B 1 696 ? 27.234 -9.281 -12.984 1 98.19 696 VAL B CA 1
ATOM 11155 C C . VAL B 1 696 ? 26.188 -8.898 -11.945 1 98.19 696 VAL B C 1
ATOM 11157 O O . VAL B 1 696 ? 25.953 -7.711 -11.695 1 98.19 696 VAL B O 1
ATOM 11160 N N . VAL B 1 697 ? 25.453 -9.82 -11.406 1 98.25 697 VAL B N 1
ATOM 11161 C CA . VAL B 1 697 ? 24.656 -9.688 -10.195 1 98.25 697 VAL B CA 1
ATOM 11162 C C . VAL B 1 697 ? 25.281 -10.5 -9.07 1 98.25 697 VAL B C 1
ATOM 11164 O O . VAL B 1 697 ? 25.484 -11.711 -9.203 1 98.25 697 VAL B O 1
ATOM 11167 N N . ALA B 1 698 ? 25.672 -9.875 -7.988 1 98.25 698 ALA B N 1
ATOM 11168 C CA . ALA B 1 698 ? 26.391 -10.57 -6.926 1 98.25 698 ALA B CA 1
ATOM 11169 C C . ALA B 1 698 ? 25.969 -10.07 -5.551 1 98.25 698 ALA B C 1
ATOM 11171 O O . ALA B 1 698 ? 25.562 -8.906 -5.406 1 98.25 698 ALA B O 1
ATOM 11172 N N . PHE B 1 699 ? 26.016 -10.859 -4.582 1 98 699 PHE B N 1
ATOM 11173 C CA . PHE B 1 699 ? 25.656 -10.508 -3.211 1 98 699 PHE B CA 1
ATOM 11174 C C . PHE B 1 699 ? 26.281 -11.492 -2.225 1 98 699 PHE B C 1
ATOM 11176 O O . PHE B 1 699 ? 26.719 -12.57 -2.613 1 98 699 PHE B O 1
ATOM 11183 N N . ARG B 1 700 ? 26.312 -11.109 -1.029 1 97.06 700 ARG B N 1
ATOM 11184 C CA . ARG B 1 700 ? 26.734 -11.961 0.073 1 97.06 700 ARG B CA 1
ATOM 11185 C C . ARG B 1 700 ? 25.547 -12.383 0.929 1 97.06 700 ARG B C 1
ATOM 11187 O O . ARG B 1 700 ? 24.578 -11.625 1.088 1 97.06 700 ARG B O 1
ATOM 11194 N N . ARG B 1 701 ? 25.547 -13.57 1.396 1 97.38 701 ARG B N 1
ATOM 11195 C CA . ARG B 1 701 ? 24.703 -14.07 2.469 1 97.38 701 ARG B CA 1
ATOM 11196 C C . ARG B 1 701 ? 25.516 -14.32 3.74 1 97.38 701 ARG B C 1
ATOM 11198 O O . ARG B 1 701 ? 26.328 -15.242 3.793 1 97.38 701 ARG B O 1
ATOM 11205 N N . GLY B 1 702 ? 25.188 -13.516 4.711 1 93.56 702 GLY B N 1
ATOM 11206 C CA . GLY B 1 702 ? 26.062 -13.562 5.867 1 93.56 702 GLY B CA 1
ATOM 11207 C C . GLY B 1 702 ? 27.484 -13.133 5.555 1 93.56 702 GLY B C 1
ATOM 11208 O O . GLY B 1 702 ? 27.703 -12.211 4.77 1 93.56 702 GLY B O 1
ATOM 11209 N N . ASP B 1 703 ? 28.484 -13.797 6.27 1 92 703 ASP B N 1
ATOM 11210 C CA . ASP B 1 703 ? 29.875 -13.375 6.117 1 92 703 ASP B CA 1
ATOM 11211 C C . ASP B 1 703 ? 30.688 -14.43 5.375 1 92 703 ASP B C 1
ATOM 11213 O O . ASP B 1 703 ? 31.859 -14.219 5.07 1 92 703 ASP B O 1
ATOM 11217 N N . ASP B 1 704 ? 30 -15.469 4.977 1 95.88 704 ASP B N 1
ATOM 11218 C CA . ASP B 1 704 ? 30.844 -16.578 4.527 1 95.88 704 ASP B CA 1
ATOM 11219 C C . ASP B 1 704 ? 30.359 -17.109 3.182 1 95.88 704 ASP B C 1
ATOM 11221 O O . ASP B 1 704 ? 30.922 -18.094 2.666 1 95.88 704 ASP B O 1
ATOM 11225 N N . ILE B 1 705 ? 29.297 -16.562 2.625 1 98.06 705 ILE B N 1
ATOM 11226 C CA . ILE B 1 705 ? 28.812 -17 1.323 1 98.06 705 ILE B CA 1
ATOM 11227 C C . ILE B 1 705 ? 28.766 -15.812 0.364 1 98.06 705 ILE B C 1
ATOM 11229 O O . ILE B 1 705 ? 28.281 -14.742 0.727 1 98.06 705 ILE B O 1
ATOM 11233 N N . LEU B 1 706 ? 29.266 -15.906 -0.809 1 98.19 706 LEU B N 1
ATOM 11234 C CA . LEU B 1 706 ? 29.141 -14.914 -1.873 1 98.19 706 LEU B CA 1
ATOM 11235 C C . LEU B 1 706 ? 28.672 -15.562 -3.168 1 98.19 706 LEU B C 1
ATOM 11237 O O . LEU B 1 706 ? 29.219 -16.578 -3.596 1 98.19 706 LEU B O 1
ATOM 11241 N N . VAL B 1 707 ? 27.625 -15.039 -3.746 1 98.75 707 VAL B N 1
ATOM 11242 C CA . VAL B 1 707 ? 27.016 -15.531 -4.973 1 98.75 707 VAL B CA 1
ATOM 11243 C C . VAL B 1 707 ? 27.219 -14.516 -6.098 1 98.75 707 VAL B C 1
ATOM 11245 O O . VAL B 1 707 ? 27.094 -13.312 -5.879 1 98.75 707 VAL B O 1
ATOM 11248 N N . ALA B 1 708 ? 27.562 -14.945 -7.254 1 98.69 708 ALA B N 1
ATOM 11249 C CA . ALA B 1 708 ? 27.641 -14.086 -8.438 1 98.69 708 ALA B CA 1
ATOM 11250 C C . ALA B 1 708 ? 27.141 -14.828 -9.672 1 98.69 708 ALA B C 1
ATOM 11252 O O . ALA B 1 708 ? 27.438 -16.016 -9.859 1 98.69 708 ALA B O 1
ATOM 11253 N N . VAL B 1 709 ? 26.344 -14.156 -10.453 1 98.81 709 VAL B N 1
ATOM 11254 C CA . VAL B 1 709 ? 25.844 -14.734 -11.695 1 98.81 709 VAL B CA 1
ATOM 11255 C C . VAL B 1 709 ? 26.047 -13.742 -12.844 1 98.81 709 VAL B C 1
ATOM 11257 O O . VAL B 1 709 ? 26.25 -12.555 -12.609 1 98.81 709 VAL B O 1
ATOM 11260 N N . THR B 1 710 ? 26.047 -14.258 -14.07 1 98.56 710 THR B N 1
ATOM 11261 C CA . THR B 1 710 ? 26.156 -13.43 -15.266 1 98.56 710 THR B CA 1
ATOM 11262 C C . THR B 1 710 ? 24.781 -13.172 -15.883 1 98.56 710 THR B C 1
ATOM 11264 O O . THR B 1 710 ? 23.859 -13.961 -15.688 1 98.56 710 THR B O 1
ATOM 11267 N N . ARG B 1 711 ? 24.594 -12.055 -16.484 1 98.44 711 ARG B N 1
ATOM 11268 C CA . ARG B 1 711 ? 23.375 -11.75 -17.234 1 98.44 711 ARG B CA 1
ATOM 11269 C C . ARG B 1 711 ? 23.719 -10.969 -18.5 1 98.44 711 ARG B C 1
ATOM 11271 O O . ARG B 1 711 ? 24.797 -10.367 -18.609 1 98.44 711 ARG B O 1
ATOM 11278 N N . TRP B 1 712 ? 22.859 -11.008 -19.5 1 98.31 712 TRP B N 1
ATOM 11279 C CA . TRP B 1 712 ? 23.016 -10.328 -20.781 1 98.31 712 TRP B CA 1
ATOM 11280 C C . TRP B 1 712 ? 24.281 -10.789 -21.5 1 98.31 712 TRP B C 1
ATOM 11282 O O . TRP B 1 712 ? 25.109 -9.969 -21.906 1 98.31 712 TRP B O 1
ATOM 11292 N N . THR B 1 713 ? 24.375 -12.094 -21.688 1 98.25 713 THR B N 1
ATOM 11293 C CA . THR B 1 713 ? 25.609 -12.727 -22.141 1 98.25 713 THR B CA 1
ATOM 11294 C C . THR B 1 713 ? 25.781 -12.562 -23.641 1 98.25 713 THR B C 1
ATOM 11296 O O . THR B 1 713 ? 26.891 -12.742 -24.172 1 98.25 713 THR B O 1
ATOM 11299 N N . VAL B 1 714 ? 24.688 -12.258 -24.359 1 98.25 714 VAL B N 1
ATOM 11300 C CA . VAL B 1 714 ? 24.828 -12.047 -25.797 1 98.25 714 VAL B CA 1
ATOM 11301 C C . VAL B 1 714 ? 25.781 -10.883 -26.062 1 98.25 714 VAL B C 1
ATOM 11303 O O . VAL B 1 714 ? 26.734 -11.016 -26.828 1 98.25 714 VAL B O 1
ATOM 11306 N N . ARG B 1 715 ? 25.516 -9.828 -25.438 1 96.75 715 ARG B N 1
ATOM 11307 C CA . ARG B 1 715 ? 26.375 -8.656 -25.578 1 96.75 715 ARG B CA 1
ATOM 11308 C C . ARG B 1 715 ? 27.766 -8.922 -25 1 96.75 715 ARG B C 1
ATOM 11310 O O . ARG B 1 715 ? 28.766 -8.453 -25.531 1 96.75 715 ARG B O 1
ATOM 11317 N N . LEU B 1 716 ? 27.812 -9.586 -23.891 1 97.06 716 LEU B N 1
ATOM 11318 C CA . LEU B 1 716 ? 29.078 -9.891 -23.234 1 97.06 716 LEU B CA 1
ATOM 11319 C C . LEU B 1 716 ? 30 -10.703 -24.156 1 97.06 716 LEU B C 1
ATOM 11321 O O . LEU B 1 716 ? 31.219 -10.523 -24.141 1 97.06 716 LEU B O 1
ATOM 11325 N N . GLN B 1 717 ? 29.391 -11.625 -24.828 1 95.06 717 GLN B N 1
ATOM 11326 C CA . GLN B 1 717 ? 30.172 -12.43 -25.766 1 95.06 717 GLN B CA 1
ATOM 11327 C C . GLN B 1 717 ? 30.844 -11.562 -26.812 1 95.06 717 GLN B C 1
ATOM 11329 O O . GLN B 1 717 ? 31.953 -11.875 -27.266 1 95.06 717 GLN B O 1
ATOM 11334 N N . GLN B 1 718 ? 30.234 -10.477 -27.172 1 92.81 718 GLN B N 1
ATOM 11335 C CA . GLN B 1 718 ? 30.766 -9.562 -28.172 1 92.81 718 GLN B CA 1
ATOM 11336 C C . GLN B 1 718 ? 31.844 -8.664 -27.578 1 92.81 718 GLN B C 1
ATOM 11338 O O . GLN B 1 718 ? 32.875 -8.438 -28.203 1 92.81 718 GLN B O 1
ATOM 11343 N N . THR B 1 719 ? 31.656 -8.25 -26.391 1 94.31 719 THR B N 1
ATOM 11344 C CA . THR B 1 719 ? 32.531 -7.238 -25.797 1 94.31 719 THR B CA 1
ATOM 11345 C C . THR B 1 719 ? 33.625 -7.891 -24.953 1 94.31 719 THR B C 1
ATOM 11347 O O . THR B 1 719 ? 34.688 -7.324 -24.781 1 94.31 719 THR B O 1
ATOM 11350 N N . GLY B 1 720 ? 33.281 -9.109 -24.391 1 95.69 720 GLY B N 1
ATOM 11351 C CA . GLY B 1 720 ? 34.188 -9.719 -23.422 1 95.69 720 GLY B CA 1
ATOM 11352 C C . GLY B 1 720 ? 34.094 -9.078 -22.047 1 95.69 720 GLY B C 1
ATOM 11353 O O . GLY B 1 720 ? 33.375 -8.094 -21.859 1 95.69 720 GLY B O 1
ATOM 11354 N N . TRP B 1 721 ? 34.812 -9.664 -21.141 1 97.25 721 TRP B N 1
ATOM 11355 C CA . TRP B 1 721 ? 34.844 -9.172 -19.766 1 97.25 721 TRP B CA 1
ATOM 11356 C C . TRP B 1 721 ? 35.781 -7.98 -19.625 1 97.25 721 TRP B C 1
ATOM 11358 O O . TRP B 1 721 ? 35.656 -7.207 -18.672 1 97.25 721 TRP B O 1
ATOM 11368 N N . ASP B 1 722 ? 36.719 -7.836 -20.547 1 95.75 722 ASP B N 1
ATOM 11369 C CA . ASP B 1 722 ? 37.75 -6.824 -20.422 1 95.75 722 ASP B CA 1
ATOM 11370 C C . ASP B 1 722 ? 38.375 -6.844 -19.031 1 95.75 722 ASP B C 1
ATOM 11372 O O . ASP B 1 722 ? 38.719 -7.91 -18.5 1 95.75 722 ASP B O 1
ATOM 11376 N N . HIS B 1 723 ? 38.594 -5.695 -18.328 1 96.5 723 HIS B N 1
ATOM 11377 C CA . HIS B 1 723 ? 39.219 -5.645 -17.016 1 96.5 723 HIS B CA 1
ATOM 11378 C C . HIS B 1 723 ? 38.188 -5.602 -15.898 1 96.5 723 HIS B C 1
ATOM 11380 O O . HIS B 1 723 ? 38.438 -4.996 -14.852 1 96.5 723 HIS B O 1
ATOM 11386 N N . THR B 1 724 ? 37.062 -6.242 -16.156 1 97.69 724 THR B N 1
ATOM 11387 C CA . THR B 1 724 ? 36 -6.301 -15.133 1 97.69 724 THR B CA 1
ATOM 11388 C C . THR B 1 724 ? 36.406 -7.227 -13.992 1 97.69 724 THR B C 1
ATOM 11390 O O . THR B 1 724 ? 36.906 -8.328 -14.227 1 97.69 724 THR B O 1
ATOM 11393 N N . VAL B 1 725 ? 36.25 -6.746 -12.734 1 97.81 725 VAL B N 1
ATOM 11394 C CA . VAL B 1 725 ? 36.625 -7.508 -11.547 1 97.81 725 VAL B CA 1
ATOM 11395 C C . VAL B 1 725 ? 35.469 -7.523 -10.562 1 97.81 725 VAL B C 1
ATOM 11397 O O . VAL B 1 725 ? 34.594 -6.656 -10.609 1 97.81 725 VAL B O 1
ATOM 11400 N N . LEU B 1 726 ? 35.375 -8.5 -9.766 1 97.56 726 LEU B N 1
ATOM 11401 C CA . LEU B 1 726 ? 34.531 -8.57 -8.594 1 97.56 726 LEU B CA 1
ATOM 11402 C C . LEU B 1 726 ? 35.344 -8.469 -7.309 1 97.56 726 LEU B C 1
ATOM 11404 O O . LEU B 1 726 ? 36.156 -9.328 -7.027 1 97.56 726 LEU B O 1
ATOM 11408 N N . PRO B 1 727 ? 35.156 -7.398 -6.609 1 95.62 727 PRO B N 1
ATOM 11409 C CA . PRO B 1 727 ? 35.875 -7.293 -5.34 1 95.62 727 PRO B CA 1
ATOM 11410 C C . PRO B 1 727 ? 35.344 -8.25 -4.277 1 95.62 727 PRO B C 1
ATOM 11412 O O . PRO B 1 727 ? 34.219 -8.078 -3.797 1 95.62 727 PRO B O 1
ATOM 11415 N N . LEU B 1 728 ? 36.125 -9.18 -3.857 1 96.31 728 LEU B N 1
ATOM 11416 C CA . LEU B 1 728 ? 35.75 -10.109 -2.803 1 96.31 728 LEU B CA 1
ATOM 11417 C C . LEU B 1 728 ? 36.125 -9.578 -1.432 1 96.31 728 LEU B C 1
ATOM 11419 O O . LEU B 1 728 ? 37.125 -8.867 -1.305 1 96.31 728 LEU B O 1
ATOM 11423 N N . PRO B 1 729 ? 35.344 -9.836 -0.423 1 92.44 729 PRO B N 1
ATOM 11424 C CA . PRO B 1 729 ? 35.781 -9.469 0.931 1 92.44 729 PRO B CA 1
ATOM 11425 C C . PRO B 1 729 ? 37.094 -10.141 1.336 1 92.44 729 PRO B C 1
ATOM 11427 O O . PRO B 1 729 ? 37.531 -11.055 0.657 1 92.44 729 PRO B O 1
ATOM 11430 N N . ASP B 1 730 ? 37.625 -9.68 2.469 1 93.31 730 ASP B N 1
ATOM 11431 C CA . ASP B 1 730 ? 38.875 -10.195 2.955 1 93.31 730 ASP B CA 1
ATOM 11432 C C . ASP B 1 730 ? 38.812 -11.711 3.16 1 93.31 730 ASP B C 1
ATOM 11434 O O . ASP B 1 730 ? 37.781 -12.234 3.596 1 93.31 730 ASP B O 1
ATOM 11438 N N . GLY B 1 731 ? 39.906 -12.328 2.803 1 94.25 731 GLY B N 1
ATOM 11439 C CA . GLY B 1 731 ? 40 -13.766 2.975 1 94.25 731 GLY B CA 1
ATOM 11440 C C . GLY B 1 731 ? 40.094 -14.516 1.659 1 94.25 731 GLY B C 1
ATOM 11441 O O . GLY B 1 731 ? 40.219 -13.906 0.595 1 94.25 731 GLY B O 1
ATOM 11442 N N . SER B 1 732 ? 40.125 -15.797 1.816 1 96.69 732 SER B N 1
ATOM 11443 C CA . SER B 1 732 ? 40.125 -16.703 0.669 1 96.69 732 SER B CA 1
ATOM 11444 C C . SER B 1 732 ? 38.781 -17.359 0.477 1 96.69 732 SER B C 1
ATOM 11446 O O . SER B 1 732 ? 38.125 -17.734 1.451 1 96.69 732 SER B O 1
ATOM 11448 N N . TRP B 1 733 ? 38.406 -17.344 -0.736 1 98 733 TRP B N 1
ATOM 11449 C CA . TRP B 1 733 ? 37.094 -17.859 -1.087 1 98 733 TRP B CA 1
ATOM 11450 C C . TRP B 1 733 ? 37.188 -19 -2.08 1 98 733 TRP B C 1
ATOM 11452 O O . TRP B 1 733 ? 37.906 -18.906 -3.086 1 98 733 TRP B O 1
ATOM 11462 N N . THR B 1 734 ? 36.5 -20.078 -1.855 1 98 734 THR B N 1
ATOM 11463 C CA . THR B 1 734 ? 36.531 -21.234 -2.734 1 98 734 THR B CA 1
ATOM 11464 C C . THR B 1 734 ? 35.156 -21.453 -3.371 1 98 734 THR B C 1
ATOM 11466 O O . THR B 1 734 ? 34.125 -21.484 -2.674 1 98 734 THR B O 1
ATOM 11469 N N . ASP B 1 735 ? 35.156 -21.578 -4.668 1 97.88 735 ASP B N 1
ATOM 11470 C CA . ASP B 1 735 ? 33.906 -21.859 -5.398 1 97.88 735 ASP B CA 1
ATOM 11471 C C . ASP B 1 735 ? 33.469 -23.297 -5.152 1 97.88 735 ASP B C 1
ATOM 11473 O O . ASP B 1 735 ? 34.156 -24.25 -5.523 1 97.88 735 ASP B O 1
ATOM 11477 N N . ALA B 1 736 ? 32.312 -23.438 -4.602 1 97.44 736 ALA B N 1
ATOM 11478 C CA . ALA B 1 736 ? 31.781 -24.75 -4.266 1 97.44 736 ALA B CA 1
ATOM 11479 C C . ALA B 1 736 ? 31.453 -25.547 -5.527 1 97.44 736 ALA B C 1
ATOM 11481 O O . ALA B 1 736 ? 31.266 -26.766 -5.469 1 97.44 736 ALA B O 1
ATOM 11482 N N . LEU B 1 737 ? 31.391 -24.906 -6.688 1 97.19 737 LEU B N 1
ATOM 11483 C CA . LEU B 1 737 ? 31.016 -25.562 -7.934 1 97.19 737 LEU B CA 1
ATOM 11484 C C . LEU B 1 737 ? 32.25 -26.109 -8.656 1 97.19 737 LEU B C 1
ATOM 11486 O O . LEU B 1 737 ? 32.156 -27.141 -9.336 1 97.19 737 LEU B O 1
ATOM 11490 N N . THR B 1 738 ? 33.375 -25.422 -8.539 1 95.31 738 THR B N 1
ATOM 11491 C CA . THR B 1 738 ? 34.5 -25.781 -9.383 1 95.31 738 THR B CA 1
ATOM 11492 C C . THR B 1 738 ? 35.75 -26.047 -8.539 1 95.31 738 THR B C 1
ATOM 11494 O O . THR B 1 738 ? 36.719 -26.641 -9.023 1 95.31 738 THR B O 1
ATOM 11497 N N . GLY B 1 739 ? 35.781 -25.562 -7.316 1 94.44 739 GLY B N 1
ATOM 11498 C CA . GLY B 1 739 ? 36.969 -25.672 -6.488 1 94.44 739 GLY B CA 1
ATOM 11499 C C . GLY B 1 739 ? 37.938 -24.531 -6.684 1 94.44 739 GLY B C 1
ATOM 11500 O O . GLY B 1 739 ? 38.938 -24.422 -5.961 1 94.44 739 GLY B O 1
ATOM 11501 N N . PHE B 1 740 ? 37.594 -23.656 -7.586 1 95.5 740 PHE B N 1
ATOM 11502 C CA . PHE B 1 740 ? 38.406 -22.484 -7.852 1 95.5 740 PHE B CA 1
ATOM 11503 C C . PHE B 1 740 ? 38.5 -21.594 -6.613 1 95.5 740 PHE B C 1
ATOM 11505 O O . PHE B 1 740 ? 37.5 -21.375 -5.922 1 95.5 740 PHE B O 1
ATOM 11512 N N . THR B 1 741 ? 39.75 -21.172 -6.246 1 96.56 741 THR B N 1
ATOM 11513 C CA . THR B 1 741 ? 39.938 -20.281 -5.102 1 96.56 741 THR B CA 1
ATOM 11514 C C . THR B 1 741 ? 40.281 -18.875 -5.566 1 96.56 741 THR B C 1
ATOM 11516 O O . THR B 1 741 ? 41.031 -18.688 -6.512 1 96.56 741 THR B O 1
ATOM 11519 N N . ALA B 1 742 ? 39.625 -17.984 -4.988 1 95.88 742 ALA B N 1
ATOM 11520 C CA . ALA B 1 742 ? 39.812 -16.578 -5.348 1 95.88 742 ALA B CA 1
ATOM 11521 C C . ALA B 1 742 ? 40 -15.711 -4.105 1 95.88 742 ALA B C 1
ATOM 11523 O O . ALA B 1 742 ? 39.594 -16.109 -3.006 1 95.88 742 ALA B O 1
ATOM 11524 N N . SER B 1 743 ? 40.656 -14.547 -4.258 1 95.75 743 SER B N 1
ATOM 11525 C CA . SER B 1 743 ? 40.844 -13.547 -3.209 1 95.75 743 SER B CA 1
ATOM 11526 C C . SER B 1 743 ? 40.969 -12.148 -3.797 1 95.75 743 SER B C 1
ATOM 11528 O O . SER B 1 743 ? 41.406 -11.977 -4.926 1 95.75 743 SER B O 1
ATOM 11530 N N . GLY B 1 744 ? 40.531 -11.188 -3.006 1 93.81 744 GLY B N 1
ATOM 11531 C CA . GLY B 1 744 ? 40.656 -9.797 -3.408 1 93.81 744 GLY B CA 1
ATOM 11532 C C . GLY B 1 744 ? 39.875 -9.477 -4.676 1 93.81 744 GLY B C 1
ATOM 11533 O O . GLY B 1 744 ? 38.812 -10.016 -4.906 1 93.81 744 GLY B O 1
ATOM 11534 N N . HIS B 1 745 ? 40.375 -8.555 -5.457 1 95.62 745 HIS B N 1
ATOM 11535 C CA . HIS B 1 745 ? 39.75 -8.18 -6.719 1 95.62 745 HIS B CA 1
ATOM 11536 C C . HIS B 1 745 ? 39.969 -9.25 -7.785 1 95.62 745 HIS B C 1
ATOM 11538 O O . HIS B 1 745 ? 41 -9.258 -8.453 1 95.62 745 HIS B O 1
ATOM 11544 N N . THR B 1 746 ? 39.031 -10.055 -7.961 1 97.31 746 THR B N 1
ATOM 11545 C CA . THR B 1 746 ? 39.188 -11.211 -8.852 1 97.31 746 THR B CA 1
ATOM 11546 C C . THR B 1 746 ? 38.625 -10.891 -10.234 1 97.31 746 THR B C 1
ATOM 11548 O O . THR B 1 746 ? 37.469 -10.484 -10.367 1 97.31 746 THR B O 1
ATOM 11551 N N . PRO B 1 747 ? 39.375 -11.094 -11.289 1 97.81 747 PRO B N 1
ATOM 11552 C CA . PRO B 1 747 ? 38.875 -10.859 -12.641 1 97.81 747 PRO B CA 1
ATOM 11553 C C . PRO B 1 747 ? 37.656 -11.742 -12.977 1 97.81 747 PRO B C 1
ATOM 11555 O O . PRO B 1 747 ? 37.656 -12.938 -12.688 1 97.81 747 PRO B O 1
ATOM 11558 N N . ALA B 1 748 ? 36.688 -11.148 -13.617 1 97.94 748 ALA B N 1
ATOM 11559 C CA . ALA B 1 748 ? 35.469 -11.859 -13.992 1 97.94 748 ALA B CA 1
ATOM 11560 C C . ALA B 1 748 ? 35.781 -13 -14.953 1 97.94 748 ALA B C 1
ATOM 11562 O O . ALA B 1 748 ? 35.125 -14.062 -14.898 1 97.94 748 ALA B O 1
ATOM 11563 N N . VAL B 1 749 ? 36.75 -12.797 -15.812 1 96.62 749 VAL B N 1
ATOM 11564 C CA . VAL B 1 749 ? 37.094 -13.797 -16.812 1 96.62 749 VAL B CA 1
ATOM 11565 C C . VAL B 1 749 ? 37.594 -15.07 -16.125 1 96.62 749 VAL B C 1
ATOM 11567 O O . VAL B 1 749 ? 37.375 -16.172 -16.641 1 96.62 749 VAL B O 1
ATOM 11570 N N . GLU B 1 750 ? 38.188 -14.914 -14.93 1 96.75 750 GLU B N 1
ATOM 11571 C CA . GLU B 1 750 ? 38.625 -16.062 -14.164 1 96.75 750 GLU B CA 1
ATOM 11572 C C . GLU B 1 750 ? 37.5 -16.672 -13.344 1 96.75 750 GLU B C 1
ATOM 11574 O O . GLU B 1 750 ? 37.344 -17.891 -13.281 1 96.75 750 GLU B O 1
ATOM 11579 N N . LEU B 1 751 ? 36.781 -15.797 -12.75 1 96.94 751 LEU B N 1
ATOM 11580 C CA . LEU B 1 751 ? 35.688 -16.219 -11.883 1 96.94 751 LEU B CA 1
ATOM 11581 C C . LEU B 1 751 ? 34.688 -17.078 -12.648 1 96.94 751 LEU B C 1
ATOM 11583 O O . LEU B 1 751 ? 34.156 -18.047 -12.109 1 96.94 751 LEU B O 1
ATOM 11587 N N . PHE B 1 752 ? 34.344 -16.641 -13.906 1 97.56 752 PHE B N 1
ATOM 11588 C CA . PHE B 1 752 ? 33.312 -17.297 -14.688 1 97.56 752 PHE B CA 1
ATOM 11589 C C . PHE B 1 752 ? 33.906 -18.125 -15.812 1 97.56 752 PHE B C 1
ATOM 11591 O O . PHE B 1 752 ? 33.25 -18.328 -16.844 1 97.56 752 PHE B O 1
ATOM 11598 N N . ALA B 1 753 ? 35.062 -18.625 -15.656 1 95.25 753 ALA B N 1
ATOM 11599 C CA . ALA B 1 753 ? 35.75 -19.391 -16.688 1 95.25 753 ALA B CA 1
ATOM 11600 C C . ALA B 1 753 ? 35.062 -20.719 -16.969 1 95.25 753 ALA B C 1
ATOM 11602 O O . ALA B 1 753 ? 35 -21.141 -18.125 1 95.25 753 ALA B O 1
ATOM 11603 N N . ASP B 1 754 ? 34.562 -21.359 -15.969 1 95.19 754 ASP B N 1
ATOM 11604 C CA . ASP B 1 754 ? 34 -22.688 -16.125 1 95.19 754 ASP B CA 1
ATOM 11605 C C . ASP B 1 754 ? 32.469 -22.641 -16.266 1 95.19 754 ASP B C 1
ATOM 11607 O O . ASP B 1 754 ? 31.906 -23.344 -17.109 1 95.19 754 ASP B O 1
ATOM 11611 N N . LEU B 1 755 ? 31.812 -21.953 -15.406 1 97.38 755 LEU B N 1
ATOM 11612 C CA . LEU B 1 755 ? 30.375 -21.75 -15.383 1 97.38 755 LEU B CA 1
ATOM 11613 C C . LEU B 1 755 ? 30.031 -20.266 -15.312 1 97.38 755 LEU B C 1
ATOM 11615 O O . LEU B 1 755 ? 30.828 -19.469 -14.789 1 97.38 755 LEU B O 1
ATOM 11619 N N . PRO B 1 756 ? 28.891 -19.906 -15.867 1 98.19 756 PRO B N 1
ATOM 11620 C CA . PRO B 1 756 ? 28.484 -18.5 -15.805 1 98.19 756 PRO B CA 1
ATOM 11621 C C . PRO B 1 756 ? 28.031 -18.078 -14.414 1 98.19 756 PRO B C 1
ATOM 11623 O O . PRO B 1 756 ? 27.5 -16.984 -14.242 1 98.19 756 PRO B O 1
ATOM 11626 N N . VAL B 1 757 ? 28.125 -18.922 -13.391 1 98.75 757 VAL B N 1
ATOM 11627 C CA . VAL B 1 757 ? 27.734 -18.656 -12.016 1 98.75 757 VAL B CA 1
ATOM 11628 C C . VAL B 1 757 ? 28.828 -19.125 -11.062 1 98.75 757 VAL B C 1
ATOM 11630 O O . VAL B 1 757 ? 29.594 -20.047 -11.398 1 98.75 757 VAL B O 1
ATOM 11633 N N . VAL B 1 758 ? 28.906 -18.547 -9.914 1 98.31 758 VAL B N 1
ATOM 11634 C CA . VAL B 1 758 ? 29.859 -18.969 -8.898 1 98.31 758 VAL B CA 1
ATOM 11635 C C . VAL B 1 758 ? 29.203 -18.922 -7.52 1 98.31 758 VAL B C 1
ATOM 11637 O O . VAL B 1 758 ? 28.344 -18.062 -7.262 1 98.31 758 VAL B O 1
ATOM 11640 N N . LEU B 1 759 ? 29.438 -19.844 -6.742 1 98.62 759 LEU B N 1
ATOM 11641 C CA . LEU B 1 759 ? 29.031 -19.984 -5.352 1 98.62 759 LEU B CA 1
ATOM 11642 C C . LEU B 1 759 ? 30.234 -20.094 -4.434 1 98.62 759 LEU B C 1
ATOM 11644 O O . LEU B 1 759 ? 30.75 -21.203 -4.195 1 98.62 759 LEU B O 1
ATOM 11648 N N . LEU B 1 760 ? 30.625 -18.938 -3.908 1 98.31 760 LEU B N 1
ATOM 11649 C CA . LEU B 1 760 ? 31.891 -18.844 -3.162 1 98.31 760 LEU B CA 1
ATOM 11650 C C . LEU B 1 760 ? 31.641 -19.016 -1.666 1 98.31 760 LEU B C 1
ATOM 11652 O O . LEU B 1 760 ? 30.688 -18.438 -1.124 1 98.31 760 LEU B O 1
ATOM 11656 N N . VAL B 1 761 ? 32.469 -19.781 -1.019 1 98.31 761 VAL B N 1
ATOM 11657 C CA . VAL B 1 761 ? 32.438 -19.984 0.426 1 98.31 761 VAL B CA 1
ATOM 11658 C C . VAL B 1 761 ? 33.75 -19.516 1.035 1 98.31 761 VAL B C 1
ATOM 11660 O O . VAL B 1 761 ? 34.812 -19.844 0.541 1 98.31 761 VAL B O 1
ATOM 11663 N N . ARG B 1 762 ? 33.625 -18.766 2.053 1 96.81 762 ARG B N 1
ATOM 11664 C CA . ARG B 1 762 ? 34.812 -18.281 2.719 1 96.81 762 ARG B CA 1
ATOM 11665 C C . ARG B 1 762 ? 35.562 -19.422 3.402 1 96.81 762 ARG B C 1
ATOM 11667 O O . ARG B 1 762 ? 34.969 -20.234 4.102 1 96.81 762 ARG B O 1
ATOM 11674 N N . ASP B 1 763 ? 36.875 -19.453 3.135 1 92.06 763 ASP B N 1
ATOM 11675 C CA . ASP B 1 763 ? 37.688 -20.484 3.756 1 92.06 763 ASP B CA 1
ATOM 11676 C C . ASP B 1 763 ? 37.938 -20.188 5.238 1 92.06 763 ASP B C 1
ATOM 11678 O O . ASP B 1 763 ? 38.094 -19.031 5.629 1 92.06 763 ASP B O 1
ATOM 11682 N N . ASN B 1 764 ? 37.5 -20.984 6.152 1 76.62 764 ASN B N 1
ATOM 11683 C CA . ASN B 1 764 ? 37.812 -20.828 7.57 1 76.62 764 ASN B CA 1
ATOM 11684 C C . ASN B 1 764 ? 39.312 -20.703 7.805 1 76.62 764 ASN B C 1
ATOM 11686 O O . ASN B 1 764 ? 40.094 -21.516 7.309 1 76.62 764 ASN B O 1
ATOM 11690 N N . ALA B 1 765 ? 39.844 -19.547 8.18 1 43.94 765 ALA B N 1
ATOM 11691 C CA . ALA B 1 765 ? 41.219 -19.484 8.609 1 43.94 765 ALA B CA 1
ATOM 11692 C C . ALA B 1 765 ? 41.5 -20.422 9.781 1 43.94 765 ALA B C 1
ATOM 11694 O O . ALA B 1 765 ? 40.594 -20.688 10.578 1 43.94 765 ALA B O 1
#

Solvent-accessible surface area (backbone atoms only — not comparable to full-atom values): 76002 Å² total; per-residue (Å²): 129,77,70,80,80,62,26,31,38,35,44,73,34,19,26,54,80,55,76,65,54,35,29,32,66,54,52,49,70,42,44,64,60,39,51,73,40,27,48,31,19,45,27,37,36,28,52,38,21,34,47,88,57,38,74,51,23,72,37,25,26,36,54,62,40,46,18,64,67,32,44,22,64,64,26,50,52,50,31,33,51,56,32,43,75,70,69,25,46,32,30,39,36,43,60,70,34,40,31,25,48,69,56,32,82,66,9,62,57,59,36,42,21,46,32,49,20,79,76,22,95,40,38,73,36,40,44,62,39,45,71,81,41,76,63,16,40,34,39,44,78,29,86,41,64,72,55,47,74,64,29,37,64,57,79,64,28,40,32,49,89,88,46,58,41,64,44,26,88,93,39,64,69,72,53,25,52,60,25,48,74,65,39,34,39,40,79,30,21,44,82,74,42,53,54,18,47,44,41,55,64,78,38,82,42,27,39,25,40,36,52,79,40,65,67,41,39,52,54,51,37,46,39,59,44,46,33,44,75,70,64,50,44,41,30,37,36,38,42,53,41,65,63,36,73,43,50,67,63,47,42,54,51,48,38,64,66,58,37,93,78,45,45,34,30,31,43,60,73,45,37,83,74,45,40,72,61,72,85,54,85,56,35,34,36,55,12,38,58,48,27,35,44,51,57,12,52,52,34,38,62,80,16,48,63,55,25,46,52,52,41,34,73,54,72,43,65,72,88,45,47,66,60,49,48,32,50,36,24,29,47,28,32,63,54,70,34,28,35,60,42,52,51,42,44,53,39,21,22,62,65,46,72,49,78,58,92,51,32,60,58,27,53,29,53,34,49,43,55,51,85,42,40,62,48,82,51,68,52,32,58,21,49,56,37,50,18,42,41,51,36,37,72,76,41,56,90,34,44,69,26,40,34,37,48,26,34,10,38,43,71,35,65,65,32,39,35,45,52,34,37,48,35,26,32,23,42,45,51,20,42,69,49,16,44,41,53,56,53,41,57,57,54,58,37,42,36,69,39,41,53,60,88,54,69,42,34,49,67,29,25,46,49,32,51,40,23,47,31,32,71,78,29,20,63,12,33,18,26,64,37,54,75,76,28,53,44,21,48,41,16,30,24,36,40,32,48,43,29,71,38,31,66,62,50,48,51,49,52,54,50,43,44,70,77,56,57,49,88,44,60,53,62,36,51,39,48,49,48,54,50,62,27,52,55,46,67,86,49,67,79,46,72,67,56,53,52,52,49,52,54,46,50,54,51,42,46,27,39,33,49,82,79,24,23,85,89,56,68,32,62,68,61,53,49,45,47,51,53,43,50,49,47,43,68,71,35,73,56,34,59,52,49,23,52,53,46,50,71,45,40,68,52,19,51,36,39,30,47,26,43,51,52,45,42,63,61,48,57,21,21,23,40,44,35,69,60,58,52,50,94,35,61,30,38,36,72,69,54,52,67,58,88,68,67,59,68,62,47,52,51,40,61,72,64,49,70,52,66,51,40,33,52,49,29,42,49,32,40,45,41,68,74,38,43,62,33,47,52,66,24,53,44,41,67,43,69,43,42,54,89,40,22,87,31,48,53,33,31,25,32,41,92,45,34,39,41,39,27,46,38,57,51,66,60,37,70,74,66,43,45,76,80,14,25,38,66,46,67,91,60,48,29,32,22,67,77,77,64,54,71,47,51,40,71,33,44,43,64,66,65,42,62,89,38,57,47,44,46,29,33,52,57,81,128,131,77,69,79,79,62,27,33,38,35,43,74,36,18,27,54,78,57,75,65,55,35,28,32,65,53,52,50,70,41,44,64,60,40,51,72,38,27,49,32,18,46,26,37,35,27,54,38,20,36,46,87,54,39,74,52,23,72,37,24,28,37,55,62,41,47,21,64,67,34,44,21,62,63,26,49,52,51,32,34,51,56,33,45,75,70,71,25,46,32,30,38,35,43,59,70,34,40,30,25,50,69,56,32,82,66,9,63,56,60,35,42,22,46,31,48,20,80,76,21,96,40,37,73,37,39,45,62,39,44,71,82,42,77,63,16,41,34,39,45,78,30,84,42,64,73,52,47,74,63,28,38,65,56,77,63,27,39,30,49,91,86,47,58,40,64,45,27,88,94,40,63,70,73,52,26,50,60,24,47,73,65,39,33,39,41,80,31,20,44,82,74,43,51,52,17,48,43,41,55,64,80,38,83,42,26,38,24,40,35,53,78,39,63,69,40,37,53,55,52,36,46,40,60,45,46,35,45,76,71,63,50,44,43,27,38,36,38,42,54,42,65,63,38,74,42,49,68,62,47,43,55,51,48,37,64,65,59,37,93,78,45,46,35,29,32,44,62,72,46,36,85,75,45,41,72,62,71,85,54,83,57,35,34,36,55,11,38,56,48,27,36,44,50,60,14,54,51,32,38,62,79,15,48,63,55,26,46,51,52,41,35,71,55,72,43,64,72,88,44,47,66,60,51,49,33,50,35,24,30,46,27,32,62,54,71,34,28,34,60,42,52,51,41,45,53,40,20,22,62,65,46,71,50,80,56,94,50,30,58,58,26,53,31,51,35,48,43,58,49,85,44,40,61,48,82,51,68,53,33,58,22,50,55,37,49,16,43,40,50,34,37,72,77,42,57,88,33,44,70,25,40,32,36,48,26,33,11,38,44,70,35,62,65,33,38,34,46,52,35,36,48,36,25,33,23,41,46,50,21,42,70,50,16,45,41,54,58,53,40,57,57,55,57,37,41,36,68,39,43,53,60,89,54,70,42,36,50,68,29,25,47,49,31,51,40,24,49,31,31,71,77,31,20,62,12,33,20,27,64,37,55,75,76,28,52,44,21,48,40,16,30,25,36,40,33,47,43,29,70,39,32,66,62,50,48,51,48,51,54,51,44,45,71,77,56,58,50,89,42,60,52,60,36,50,40,48,48,47,54,50,61,27,50,54,46,66,86,51,67,79,47,72,66,57,53,53,52,49,51,54,47,51,54,52,43,45,26,40,34,50,82,79,24,24,86,89,56,67,32,61,69,60,52,49,45,45,51,53,44,51,47,47,41,69,72,36,74,55,33,59,54,50,23,51,53,45,49,71,45,38,69,52,20,52,37,40,30,46,27,43,52,52,46,42,61,62,48,56,21,22,23,40,42,38,70,60,59,51,48,92,34,62,32,39,36,70,68,52,52,66,57,88,66,68,58,69,61,47,52,51,41,63,74,64,49,70,52,65,51,40,33,52,49,30,43,50,32,40,46,40,68,75,39,44,62,33,47,54,67,23,53,43,41,66,44,69,45,41,52,89,39,23,85,31,48,53,34,32,26,31,42,93,43,33,38,41,39,27,46,36,59,52,67,61,35,70,73,67,45,45,78,80,14,24,39,65,46,66,92,61,46,28,33,22,67,77,78,62,52,72,47,53,42,71,34,45,42,65,66,65,41,62,87,40,56,48,43,45,29,34,50,57,82,130

Foldseek 3Di:
DFQDFLFEAEAAAWFCQLVDGDALVNLLVCLVVCLLLQHAEYEYFAQAAAPVNDRHNLQHQALQWGHVSRPTPVSLQVSLVSQVVSNHFYEYADEQWKHFCLQVVSRPLSQQCQQAPPPGPNNQFFAFQCPVVVRAWEAQPDQAQVQQQVWAQDDQWIDRVPHTHGQHPPQRDDGSNRSQVPTSHHYHHNQVLAGGGDAPLLDRRITTTQCVDVVSVCRSCVNVLVCQVVVSHQAYEYEPLLLYLDSQVSQVVVCVSNDLRRAYEYAFLAALPGDDQLVRSHLYYQALLVLLQLLQQQFDPQLQVLLCVLLVVLVDDPVCLLVQLLVLLLCCQCRSNVNLLVVLQVLLCVQLVHHDPCLSVLLSQLLSQQQGLFQPRPVRVVRSVVSLVVSCVVPVVCVVNSVSLVSSVVVPDDSVSSSSSSSNSSNCLRQLLASLLQDLSQSLQNWRSHDVVPRGHHLVRSQVVLQVCLVRNLAHEHENDDLRTQWHNLLSLQSSLCSLVVVVVSVLLVVLCVVQNAPRSSLVSNLVSLCLSQQDLVLDDDPVNLVQSLVSSQSSCQSNVPQAHPSRGDVVNSVSRNVSSCCCSPHPVSVVSSVVCNVCVVSSVQSSLSSLLCSLAGRHHYYHYPQVQANDSAGHPPRSNDDHDVVVVSVCSVVCPGPSSLSSSLSSNVCVVCVCLRSNFGKAWWFKDDDQRSQKTKIGRHDWKIKIAGHSVVVCVVVPQPQIWTADPAAWKAFSRPRDIDHGTHRQCVQCVPHRMTIIGGDDD/DFQDFLFEAEAAAWFCQLVDGCALVNLLVCLVVCLLLQHAEYEYFAQAAAPVNDRHNLQHQALQWGHVSRPTPVSLQVSLVSQVVSNHFYEYADEQWKHFCLQVVSRPLSQQCQQAPPPGPNNQFFAFQCPVVVRAWEAQPDQAQVQQQVWAQDDQWIDRVPHTHGQHPPQRDDGSNRSQVPTSHHYHHNQVLAGGGDAPLLDRRITTTQCVDVVSVCRSCVNVLVCQVVVSHQAYEYEPLLLYLDSQVSQVVVCVSNDLRRAYEYAFLAALPGDDQLVRSHLYYQALLVLLQLLQQQFDPQLQVLLCVLLVVLVDDPVCLLVQLLVLLLCCQCRSNVNLLVVLQVLLCVQLVHHDPCLSVLLSQLLSQQQGLFQPRPVRVVRSVVSLVVSCVVPVVCVVNSVSLVSSVVVPDDNVSSSSSSSNSSNCLRQLLASLLQDLSQSLQNWRSHDVVPRGHHLVRSQVVLQVCLVRNLAHEHENDDLRTQWHNLLSLQSSLCSLVVVVVSVLLVVLCVVQNAPRSSLVSNLVSLCLSQQDLVLDDDPVNLVQSLVSSVSSCQSNVPQAHPVRGDVVNSVSRNVSSVCCSPHPVSVVSSVVCNVCVVSSVQSSLSSLLCSLAGRHHYYHYPQVQARDSAGHPPRSNDDHDVVVVSVCSVVCPGPSSLSSSLSSNVCVVCVCLRSNFGKAWWFKDDDQRSQKTKIGRHDWKIKIAGHSVVVCVVVPQPQIWTADPAAWKAFSRPRDIDHGTHRQCVQCVPGRMTIIGGDDD

Sequence (1530 aa):
MAFPVISTYRVQMRGRSNGFGFTFADAENLLDYLDDLGVSHLYLSPILTAVGGSTHGYDVTDPTTVSPELGGSDGLARLSAAARSRGMGLIVDIVPSHVGVGKPEQNAWWWDVLKFGRSSAYAEFFDIDWELGDGRIILPLLGSDSDVANLRVDGDLLRLGDLALPVAPGSGDGTGPAVHDRQHYRLVGWRHGLCGYRRFFSITSLAGLRQEDRAVFDASHAEVARWFTEGLVDGVRVDHLDGLSDPSGYLAQLRELLGPNAWIVVEKILAVDEALEPTLPVDGSTGYDVLREIGGVLVDPQGESPLTALVESAGVDYQEMPAMLADLKVHAAVHTLASELRRLRRCIAAAAGADHPLLPAAVAALLRHIGRYRCDYPGQAAVLPCALAETHSTTPQLAPGLQLIAAAVARGGEPAVRLQQLCGAVSAKAVEDCMFYRDARLVSLNEVGGEPRRFGVGAAEFHHRAATRARLWPRSMTTLSTHDTKRGEDVRARIGVLSQVPWLWAKFIGHAQAIAPAPDAVTGQFLWQNVFGVWPVSGEVSAALRGRLHTYAEKAIREAAWHTSWHNPNRAFEDDVHGWLDLVLDGPLASELTGLVAHLNSHAESDALAAKLLALTVPGVPDVYQGSELWDDSLVDPDNRRPVDYGTRRVALKALQHPKIRVLAAALRLRRTHPESFLGGAYHPVFAAGPAADHVVAFRRGDDILVAVTRWTVRLQQTGWDHTVLPLPDGSWTDALTGFTASGHTPAVELFADLPVVLLVRDNAMAFPVISTYRVQMRGRSNGFGFTFADAENLLDYLDDLGVSHLYLSPILTAVGGSTHGYDVTDPTTVSPELGGSDGLARLSAAARSRGMGLIVDIVPSHVGVGKPEQNAWWWDVLKFGRSSAYAEFFDIDWELGDGRIILPLLGSDSDVANLRVDGDLLRLGDLALPVAPGSGDGTGPAVHDRQHYRLVGWRHGLCGYRRFFSITSLAGLRQEDRAVFDASHAEVARWFTEGLVDGVRVDHLDGLSDPSGYLAQLRELLGPNAWIVVEKILAVDEALEPTLPVDGSTGYDVLREIGGVLVDPQGESPLTALVESAGVDYQEMPAMLADLKVHAAVHTLASELRRLRRCIAAAAGADHPLLPAAVAALLRHIGRYRCDYPGQAAVLPCALAETHSTTPQLAPGLQLIAAAVARGGEPAVRLQQLCGAVSAKAVEDCMFYRDARLVSLNEVGGEPRRFGVGAAEFHHRAATRARLWPRSMTTLSTHDTKRGEDVRARIGVLSQVPWLWAKFIGHAQAIAPAPDAVTGQFLWQNVFGVWPVSGEVSAALRGRLHTYAEKAIREAAWHTSWHNPNRAFEDDVHGWLDLVLDGPLASELTGLVAHLNSHAESDALAAKLLALTVPGVPDVYQGSELWDDSLVDPDNRRPVDYGTRRVALKALQHPKIRVLAAALRLRRTHPESFLGGAYHPVFAAGPAADHVVAFRRGDDILVAVTRWTVRLQQTGWDHTVLPLPDGSWTDALTGFTASGHTPAVELFADLPVVLLVRDNA